Protein AF-A0AA43QGK5-F1 (afdb_monomer_lite)

Foldseek 3Di:
DPDPPPPPPPDPDDPPPDWDKDWCQVFWFWWAFPVRPDIFTDGPVFWPVVRVVVRVDDDDTDADPPDDADPQKWKKKKAQFFQAWKFKDWLNHTFDTGFAGQFIDMGTCNVVRNVHPGIDMWIWDFQVLVVLVVQVPDPPFDDAFPPLQFQFAGPNLQAGNAQSCCSPDLQGDNQSIGGSQGIIIMIMWGRDDPDAGAKDFPFKFWFWDFVPFFFQDDDDLQGWIKIKIKTFIDTFDDPQKWKKKWKAFPPVRHTQDIDTFPPWDDDRGMIMGMDTHGSPSFDAAAFPLFDHLGKIKMKMFTGDNVNPDGNDIDIDMFGNKFKHQHFAWQDPVLVVLLAWTATAGFMDISNDTFFAAAAEDAQLASRSSPPDLLLLLLLLVLRVLLLGGEYEPAADGHLDDPSNLVSCSNNRHAYAYEQRDESHQHTDDVVVLVSSLSSLLRRLRRCNRRPSYHAYEQHECCLFRNLVSCCVRPVVCSVVSVVSLCCRQQVRNVCSNSVRYSRYHYYHYLWFQAFPFQQPVDPRRGHGCRVVDDQRGAGTAFDPNDPDDPPDDTGSAEEDLPLVCLLQLVRGTQAQHHREDFAKAADALLQCVVPDDPVQLALPRQVQLLSSVQPRQSYNPSNRSVRSVVSSVSLVCNLLFFAAQFDAPDRNLLSRLSRLSSLLSGQVSVLSVLLSLLQSCAHNNNHRYDHYPHDERNGRHIGRHQAYSSGAGGSNSQSSSQSSFQKEKDWGANPVQQKIWIKIGGRAQAKKKWKKAKWKAFQQQHTDDPDDDGMDIDIAGHSHMDTGDIDGDDPVPDPLLGIKMKMKMWIWDDRHPDPDIDIDIHIDMDGNGGNNSHPHDQQCWDWDADPVVQKIKIARARGKFAQKAKDWHHQWDKDKSHGGHIHGHGDIDIIHMDTSGHPPVPCRVVVIDIDGSVVSHDYPVPDPPVVVVCCSVVPDDDDDDDDDDDDDDDDDDDDDDDDDDDDDDDDDDDDDDDDDDDDDDDDDDDDDDDDDDDDDDDDDDDDDDDDDDDDDPDRDPRGMIMSDDDDDDDDDDDDDDDDDDDDDDDDDDDDDDDDDDDDDDDDDDDDDDDDDDYDDDDDDDDDDDDDDDDDDDDDDDDDDDDDDDDDDDDDDDDDDDDDDDDDDDDDDDDPPDDDDVVVVVVVVVCVVVPVDDDDDDDDDDDDDDDDDDDDDDDDDDDDDDDDDPVVVVVVVCCCVPPVVVLVVCCVPPVDDDDVSVVVVVCSVCVVCVPDD

Radius of gyration: 39.41 Å; chains: 1; bounding box: 134×112×120 Å

Organism: NCBI:txid258253

pLDDT: mean 76.4, std 28.73, range [19.98, 98.94]

Secondary structure (DSSP, 8-state):
--SSTTSSSS---------EEEEGGGS-EEEE-TTS--EEEE-SS--HHHHHHHHSS-------TT----TTEEEEEEES--BSEEEEEETTEEEEEEEBTT--EEEE-HHHHHT-SS--EEEEEP-HHHHHHHHHTSTT-----TTSS--SSSS-GGGSBS-SGGG--SSS------B--S-EEEEEEE-SSSSPPP-EEEEEEEEEEETT--TTS---TTSPEEEEEEEEEES-PPTT-EEEEEEEETTT--EEEEEE-EEEEE-SSEEEEEEEE-TTSSPBB--TTTS-B--EEEEEEEE-TTS-SEEEEEEEEE-B--EEEE-PBPPHHHHTTTPPSBB--EEEETTEE--EEEEEE--SSS-GGG--HHHHHHHHHHHHHTT--EEEE-TTS----HHHHHHHHHHT-EEEEE-S-BSS----SHHHHHHHHHHHHHHHHHHTT-TTEEEEES-BTIIIIIHHHHHHH-GGGHHHHHHHHIIIIIIIIHHHHHHH-SSSEEESSSS---EEEE-TTSSS-EEE-TT-PPTT-B-SSS-------SS----SSB----TTTTT-TTSS---S-BS-B---BPPPHHHHTTTS-GGG-STT-HHHHHH--SS--SSS-TT-HHHHHHHHHHHHHHHHHHSPPP--SSHHHHHHHHHHHHHHHHHHHHHHHHHHHHHHTTSTT---EEEES-SB-SSSSSBS-SB-TTSPBPHHHHHHHHHTSSEEEEEEEETTTTEEEEEEEE--SS-EEEEEEEEEE-TTS-B----S-SEEEEEE-TTEEEEEEEEE--TTT--GGG-EEEEEEEEEEE-TT---EEEEEEEEEE-SS-GGG-------EEEEEETTTTEEEEEE-SS-EEEEEEEPPSSEEEEESS-SEEE-TT-EEEE-EEEEEESSTTGGGGG-EEE-TTGGG--TTS-TTHHHHHHHHT--------------------------------------------------------------------------------------EEE-------------------------------------------------------------------------------------------------------------PPP-HHHHHHHHHHHHTTSS----------S-------PPPPPPP--SPPPPHHHHHHHHHHIIIIIHHHHHHHHHH---TTHHHHHHHHHHHTT-TT--

Sequence (1236 aa):
MTFITCLLAGFLFSLVSTQTVINLSDADWTLQNLPLNISVPGSVPSQAHLDLYEAQVIGDPAPLSRLKTFDGLQTWLLFNGLDTFTSIDFCGQHIASTNNQFRQYAFDVSDQMRNCSNPMLNIDFGSAPMIADQIASEPGQETWPFGVEIVYEFPNRQFIRKEQSDFGWDWGPAFAPAGVWQPAYAIQLETTGNKTPQLYVRNSDVDLSRQGQLNNLPPSQSAPWFLNASVDVLGSLPVGAQMRYAVADSQTNKTVSTGMLNNITMSNSTITGTAILDPLSYELWWPRGLGSQNLYNITIDVVDSAGTAILASVNKRTGFRTIVLNMQVISDAQLAQGIAPGNNWHFEINGHEFYAKGSNFIPPDAFWPRVSQTKMQQLFDSVTAANQNMLRVWASGAYTPDFIYDIADQEGVLLWSEFEFGDALYPVNQEFLDNVVDEATYNVRRVNHHPSLALWAGGNELESLELQNVKNSAPDQYDRYRTEYEKLFLNHLLPVVYGNSRSISYIPSSTTNGYLELNFSLPIPMIERYNNKTPGSVYGDTEETRQSVREAEFSLDYYNYDSSVAFNYSGYPVGRFANEFGYHSMPSLQTWQQAIPASELHFNSTTIELRNRHYPPGGLNITNFPNSSKGMGEMTIAAQRWYPVPNKTDSVANFSAWCHTTQIFQADFYKSEIQFYRRGSGFPDRQLGSLYWQLEDIWQAPSWAGIEYDGRWKVLHYIGKDIYQPVIISPFYNIATGEFEIYVTSDLWSSASGTASFQWYHWDGSPITNVSTPSTNFTVGALNTTKVLSHTLDNSTLDYNNAVLYMTMTAEGQLPNTNVARTFKHENFFHAFSLAHAQLVDPGLTLYYDSSTKNFTVTATKGVAVWTWLDNPAGTLLNFDSNGFLLLKGQSRQVGYNLKSDDTNGDWVNQVTVESLYNNTLSLANSQDAVQDLVQILGRIPAQKGCLGDMGVQRSSICSWFPRRPKKDGRTLRHIRGNSICGRNKSDHVIEMWMQDDYIADPPANGALDAVDGHAWTPWRGPLIVISKAPVEELIPRRTLIEGLRNASDGLASEGRWGKLHHEEDSGKVGVGRVACREDQDKGVPESSSLEISKRHPAFRNADDPPSIAEIINYGLCETFAYEALQPQVSAEKTAKPRNPAIEALYCELGRLGFFKFKRAEIGTTRNGIMNGSGSKLLLDKRKRPLDVDFANALCKLCRTQIIPLAKRRHNSGIETEELHDEMRELVSSWLPDFD

InterPro domains:
  IPR008979 Galactose-binding-like domain superfamily [SSF49785] (19-185)
  IPR013783 Immunoglobulin-like fold [G3DSA:2.60.40.10] (198-319)
  IPR013783 Immunoglobulin-like fold [G3DSA:2.60.40.10] (725-833)
  IPR013783 Immunoglobulin-like fold [G3DSA:2.60.40.10] (836-923)
  IPR017853 Glycoside hydrolase superfamily [SSF51445] (341-726)
  IPR036156 Beta-Galactosidase/glucuronidase domain superfamily [SSF49303] (218-321)
  IPR041447 Mannosidase Ig/CBM-like domain [PF17786] (738-826)
  IPR041625 Beta-mannosidase, Ig-fold domain [PF17753] (840-920)
  IPR050887 Beta-mannosidase glycosyl hydrolases [PTHR43730] (16-919)
  IPR054593 Beta-mannosidase-like, galactose-binding domain-like [PF22666] (73-182)

Structure (mmCIF, N/CA/C/O backbone):
data_AF-A0AA43QGK5-F1
#
_entry.id   AF-A0AA43QGK5-F1
#
loop_
_atom_site.group_PDB
_atom_site.id
_atom_site.type_symbol
_atom_site.label_atom_id
_atom_site.label_alt_id
_atom_site.label_comp_id
_atom_site.label_asym_id
_atom_site.label_entity_id
_atom_site.label_seq_id
_atom_site.pdbx_PDB_ins_code
_atom_site.Cartn_x
_atom_site.Cartn_y
_atom_site.Cartn_z
_atom_site.occupancy
_atom_site.B_iso_or_equiv
_atom_site.auth_seq_id
_atom_site.auth_comp_id
_atom_site.auth_asym_id
_atom_site.auth_atom_id
_atom_site.pdbx_PDB_model_num
ATOM 1 N N . MET A 1 1 ? 11.471 47.182 39.585 1.00 34.34 1 MET A N 1
ATOM 2 C CA . MET A 1 1 ? 10.787 46.361 40.612 1.00 34.34 1 MET A CA 1
ATOM 3 C C . MET A 1 1 ? 9.524 45.772 39.982 1.00 34.34 1 MET A C 1
ATOM 5 O O . MET A 1 1 ? 8.424 45.990 40.463 1.00 34.34 1 MET A O 1
ATOM 9 N N . THR A 1 2 ? 9.681 45.111 38.827 1.00 33.53 2 THR A N 1
ATOM 10 C CA . THR A 1 2 ? 8.599 45.002 37.824 1.00 33.53 2 THR A CA 1
ATOM 11 C C . THR A 1 2 ? 8.787 43.753 36.952 1.00 33.53 2 THR A C 1
ATOM 13 O O . THR A 1 2 ? 8.744 43.824 35.733 1.00 33.53 2 THR A O 1
ATOM 16 N N . PHE A 1 3 ? 9.120 42.623 37.584 1.00 27.19 3 PHE A N 1
ATOM 17 C CA . PHE A 1 3 ? 9.498 41.376 36.893 1.00 27.19 3 PHE A CA 1
ATOM 18 C C . PHE A 1 3 ? 9.050 40.096 37.632 1.00 27.19 3 PHE A C 1
ATOM 20 O O . PHE A 1 3 ? 9.495 39.003 37.308 1.00 27.19 3 PHE A O 1
ATOM 27 N N . ILE A 1 4 ? 8.195 40.231 38.654 1.00 28.69 4 ILE A N 1
ATOM 28 C CA . ILE A 1 4 ? 7.776 39.133 39.555 1.00 28.69 4 ILE A CA 1
ATOM 29 C C . ILE A 1 4 ? 6.245 38.914 39.516 1.00 28.69 4 ILE A C 1
ATOM 31 O O . ILE A 1 4 ? 5.744 37.888 39.958 1.00 28.69 4 ILE A O 1
ATOM 35 N N . THR A 1 5 ? 5.481 39.836 38.923 1.00 27.94 5 THR A N 1
ATOM 36 C CA . THR A 1 5 ? 4.006 39.838 38.931 1.00 27.94 5 THR A CA 1
ATOM 37 C C . THR A 1 5 ? 3.334 39.191 37.712 1.00 27.94 5 THR A C 1
ATOM 39 O O . THR A 1 5 ? 2.112 39.132 37.679 1.00 27.94 5 THR A O 1
ATOM 42 N N . CYS A 1 6 ? 4.087 38.682 36.729 1.00 28.20 6 CYS A N 1
ATOM 43 C CA . CYS A 1 6 ? 3.526 38.027 35.529 1.00 28.20 6 CYS A CA 1
ATOM 44 C C . CYS A 1 6 ? 3.613 36.485 35.545 1.00 28.20 6 CYS A C 1
ATOM 46 O O . CYS A 1 6 ? 3.177 35.847 34.596 1.00 28.20 6 CYS A O 1
ATOM 48 N N . LEU A 1 7 ? 4.152 35.879 36.611 1.00 28.92 7 LEU A N 1
ATOM 49 C CA . LEU A 1 7 ? 4.358 34.422 36.734 1.00 28.92 7 LEU A CA 1
ATOM 50 C C . LEU A 1 7 ? 3.330 33.708 37.638 1.00 28.92 7 LEU A C 1
ATOM 52 O O . LEU A 1 7 ? 3.486 32.530 37.934 1.00 28.92 7 LEU A O 1
ATOM 56 N N . LEU A 1 8 ? 2.282 34.412 38.086 1.00 27.41 8 LEU A N 1
ATOM 57 C CA . LEU A 1 8 ? 1.308 33.921 39.079 1.00 27.41 8 LEU A CA 1
ATOM 58 C C . LEU A 1 8 ? -0.158 33.942 38.600 1.00 27.41 8 LEU A C 1
ATOM 60 O O . LEU A 1 8 ? -1.065 33.761 39.405 1.00 27.41 8 LEU A O 1
ATOM 64 N N . ALA A 1 9 ? -0.398 34.141 37.300 1.00 30.78 9 ALA A N 1
ATOM 65 C CA . ALA A 1 9 ? -1.744 34.214 36.711 1.00 30.78 9 ALA A CA 1
ATOM 66 C C . ALA A 1 9 ? -2.097 33.034 35.775 1.00 30.78 9 ALA A C 1
ATOM 68 O O . ALA A 1 9 ? -3.169 33.038 35.182 1.00 30.78 9 ALA A O 1
ATOM 69 N N . GLY A 1 10 ? -1.206 32.042 35.628 1.00 32.59 10 GLY A N 1
ATOM 70 C CA . GLY A 1 10 ? -1.363 30.921 34.682 1.00 32.59 10 GLY A CA 1
ATOM 71 C C . GLY A 1 10 ? -1.608 29.539 35.302 1.00 32.59 10 GLY A C 1
ATOM 72 O O . GLY A 1 10 ? -1.814 28.588 34.561 1.00 32.59 10 GLY A O 1
ATOM 73 N N . PHE A 1 11 ? -1.584 29.406 36.634 1.00 34.22 11 PHE A N 1
ATOM 74 C CA . PHE A 1 11 ? -1.695 28.110 37.323 1.00 34.22 11 PHE A CA 1
ATOM 75 C C . PHE A 1 11 ? -2.714 28.127 38.469 1.00 34.22 11 PHE A C 1
ATOM 77 O O . PHE A 1 11 ? -2.381 27.925 39.636 1.00 34.22 11 PHE A O 1
ATOM 84 N N . LEU A 1 12 ? -3.988 28.297 38.115 1.00 29.22 12 LEU A N 1
ATOM 85 C CA . LEU A 1 12 ? -5.068 27.646 38.856 1.00 29.22 12 LEU A CA 1
ATOM 86 C C . LEU A 1 12 ? -5.275 26.257 38.245 1.00 29.22 12 LEU A C 1
ATOM 88 O O . LEU A 1 12 ? -6.157 26.060 37.415 1.00 29.22 12 LEU A O 1
ATOM 92 N N . PHE A 1 13 ? -4.439 25.295 38.650 1.00 34.28 13 PHE A N 1
ATOM 93 C CA . PHE A 1 13 ? -4.764 23.887 38.437 1.00 34.28 13 PHE A CA 1
ATOM 94 C C . PHE A 1 13 ? -6.067 23.589 39.181 1.00 34.28 13 PHE A C 1
ATOM 96 O O . PHE A 1 13 ? -6.102 23.603 40.415 1.00 34.28 13 PHE A O 1
ATOM 103 N N . SER A 1 14 ? -7.132 23.290 38.441 1.00 33.78 14 SER A N 1
ATOM 104 C CA . SER A 1 14 ? -8.213 22.484 38.989 1.00 33.78 14 SER A CA 1
ATOM 105 C C . SER A 1 14 ? -7.612 21.150 39.437 1.00 33.78 14 SER A C 1
ATOM 107 O O . SER A 1 14 ? -6.845 20.518 38.709 1.00 33.78 14 SER A O 1
ATOM 109 N N . LEU A 1 15 ? -7.940 20.723 40.656 1.00 32.84 15 LEU A N 1
ATOM 110 C CA . LEU A 1 15 ? -7.599 19.388 41.143 1.00 32.84 15 LEU A CA 1
ATOM 111 C C . LEU A 1 15 ? -8.499 18.371 40.434 1.00 32.84 15 LEU A C 1
ATOM 113 O O . LEU A 1 15 ? -9.485 17.901 40.999 1.00 32.84 15 LEU A O 1
ATOM 117 N N . VAL A 1 16 ? -8.169 18.067 39.176 1.00 40.84 16 VAL A N 1
ATOM 118 C CA . VAL A 1 16 ? -8.735 16.930 38.446 1.00 40.84 16 VAL A CA 1
ATOM 119 C C . VAL A 1 16 ? -8.457 15.693 39.290 1.00 40.84 16 VAL A C 1
ATOM 121 O O . VAL A 1 16 ? -7.297 15.373 39.562 1.00 40.84 16 VAL A O 1
ATOM 124 N N . SER A 1 17 ? -9.513 15.025 39.757 1.00 49.16 17 SER A N 1
ATOM 125 C CA . SER A 1 17 ? -9.335 13.790 40.515 1.00 49.16 17 SER A CA 1
ATOM 126 C C . SER A 1 17 ? -8.683 12.772 39.592 1.00 49.16 17 SER A C 1
ATOM 128 O O . SER A 1 17 ? -9.197 12.524 38.501 1.00 49.16 17 SER A O 1
ATOM 130 N N . THR A 1 18 ? -7.550 12.200 39.985 1.00 55.97 18 THR A N 1
ATOM 131 C CA . THR A 1 18 ? -6.762 11.355 39.088 1.00 55.97 18 THR A CA 1
ATOM 132 C C . THR A 1 18 ? -7.419 9.990 38.899 1.00 55.97 18 THR A C 1
ATOM 134 O O . THR A 1 18 ? -7.500 9.181 39.827 1.00 55.97 18 THR A O 1
ATOM 137 N N . GLN A 1 19 ? -7.889 9.726 37.677 1.00 75.75 19 GLN A N 1
ATOM 138 C CA . GLN A 1 19 ? -8.253 8.376 37.244 1.00 75.75 19 GLN A CA 1
ATOM 139 C C . GLN A 1 19 ? -7.049 7.439 37.406 1.00 75.75 19 GLN A C 1
ATOM 141 O O . GLN A 1 19 ? -5.899 7.869 37.279 1.00 75.75 19 GLN A O 1
ATOM 146 N N . THR A 1 20 ? -7.289 6.163 37.703 1.00 83.00 20 THR A N 1
ATOM 147 C CA . THR A 1 20 ? -6.201 5.181 37.849 1.00 83.00 20 THR A CA 1
ATOM 148 C C . THR A 1 20 ? -6.186 4.277 36.630 1.00 83.00 20 THR A C 1
ATOM 150 O O . THR A 1 20 ? -7.019 3.386 36.526 1.00 83.00 20 THR A O 1
ATOM 153 N N . VAL A 1 21 ? -5.252 4.518 35.713 1.00 87.38 21 VAL A N 1
ATOM 154 C CA . VAL A 1 21 ? -5.034 3.685 34.524 1.00 87.38 21 VAL A CA 1
ATOM 155 C C . VAL A 1 21 ? -3.758 2.880 34.740 1.00 87.38 21 VAL A C 1
ATOM 157 O O . VAL A 1 21 ? -2.722 3.443 35.091 1.00 87.38 21 VAL A O 1
ATOM 160 N N . ILE A 1 22 ? -3.843 1.568 34.554 1.00 84.69 22 ILE A N 1
ATOM 161 C CA . ILE A 1 22 ? -2.730 0.623 34.639 1.00 84.69 22 ILE A CA 1
ATOM 162 C C . ILE A 1 22 ? -2.566 0.013 33.250 1.00 84.69 22 ILE A C 1
ATOM 164 O O . ILE A 1 22 ? -3.508 -0.582 32.732 1.00 84.69 22 ILE A O 1
ATOM 168 N N . ASN A 1 23 ? -1.384 0.162 32.653 1.00 86.75 23 ASN A N 1
ATOM 169 C CA . ASN A 1 23 ? -1.027 -0.561 31.437 1.00 86.75 23 ASN A CA 1
ATOM 170 C C . ASN A 1 23 ? -0.794 -2.038 31.778 1.00 86.75 23 ASN A C 1
ATOM 172 O O . ASN A 1 23 ? -0.062 -2.333 32.722 1.00 86.75 23 ASN A O 1
ATOM 176 N N . LEU A 1 24 ? -1.399 -2.962 31.035 1.00 83.75 24 LEU A N 1
ATOM 177 C CA . LEU A 1 24 ? -1.209 -4.395 31.263 1.00 83.75 24 LEU A CA 1
ATOM 178 C C . LEU A 1 24 ? 0.119 -4.921 30.691 1.00 83.75 24 LEU A C 1
ATOM 180 O O . LEU A 1 24 ? 0.516 -6.023 31.054 1.00 83.75 24 LEU A O 1
ATOM 184 N N . SER A 1 25 ? 0.853 -4.120 29.907 1.00 80.12 25 SER A N 1
ATOM 185 C CA . SER A 1 25 ? 2.274 -4.376 29.599 1.00 80.12 25 SER A CA 1
ATOM 186 C C . SER A 1 25 ? 3.206 -4.210 30.807 1.00 80.12 25 SER A C 1
ATOM 188 O O . SER A 1 25 ? 4.315 -4.729 30.794 1.00 80.12 25 SER A O 1
ATOM 190 N N . ASP A 1 26 ? 2.785 -3.489 31.856 1.00 78.88 26 ASP A N 1
ATOM 191 C CA . ASP A 1 26 ? 3.563 -3.316 33.097 1.00 78.88 26 ASP A CA 1
ATOM 192 C C . ASP A 1 26 ? 3.400 -4.507 34.072 1.00 78.88 26 ASP A C 1
ATOM 194 O O . ASP A 1 26 ? 3.812 -4.417 35.236 1.00 78.88 26 ASP A O 1
ATOM 198 N N . ALA A 1 27 ? 2.714 -5.570 33.646 1.00 76.06 27 ALA A N 1
ATOM 199 C CA . ALA A 1 27 ? 2.372 -6.733 34.453 1.00 76.06 27 ALA A CA 1
ATOM 200 C C . ALA A 1 27 ? 3.116 -7.981 33.971 1.00 76.06 27 ALA A C 1
ATOM 202 O O . ALA A 1 27 ? 3.352 -8.154 32.779 1.00 76.06 27 ALA A O 1
ATOM 203 N N . ASP A 1 28 ? 3.444 -8.866 34.908 1.00 78.88 28 ASP A N 1
ATOM 204 C CA . ASP A 1 28 ? 4.071 -10.148 34.609 1.00 78.88 28 ASP A CA 1
ATOM 205 C C . ASP A 1 28 ? 3.012 -11.143 34.096 1.00 78.88 28 ASP A C 1
ATOM 207 O O . ASP A 1 28 ? 2.007 -11.387 34.770 1.00 78.88 28 ASP A O 1
ATOM 211 N N . TRP A 1 29 ? 3.236 -11.737 32.922 1.00 81.81 29 TRP A N 1
ATOM 212 C CA . TRP A 1 29 ? 2.324 -12.701 32.291 1.00 81.81 29 TRP A CA 1
ATOM 213 C C . TRP A 1 29 ? 2.961 -14.093 32.171 1.00 81.81 29 TRP A C 1
ATOM 215 O O . TRP A 1 29 ? 4.176 -14.264 32.289 1.00 81.81 29 TRP A O 1
ATOM 225 N N . THR A 1 30 ? 2.151 -15.123 31.918 1.00 84.38 30 THR A N 1
ATOM 226 C CA . THR A 1 30 ? 2.643 -16.452 31.521 1.00 84.38 30 THR A CA 1
ATOM 227 C C . THR A 1 30 ? 1.669 -17.141 30.585 1.00 84.38 30 THR A C 1
ATOM 229 O O . THR A 1 30 ? 0.486 -17.284 30.882 1.00 84.38 30 THR A O 1
ATOM 232 N N . LEU A 1 31 ? 2.212 -17.584 29.461 1.00 87.31 31 LEU A N 1
ATOM 233 C CA . LEU A 1 31 ? 1.569 -18.395 28.448 1.00 87.31 31 LEU A CA 1
ATOM 234 C C . LEU A 1 31 ? 1.621 -19.870 28.869 1.00 87.31 31 LEU A C 1
ATOM 236 O O . LEU A 1 31 ? 2.701 -20.393 29.146 1.00 87.31 31 LEU A O 1
ATOM 240 N N . GLN A 1 32 ? 0.478 -20.558 28.877 1.00 84.81 32 GLN A N 1
ATOM 241 C CA . GLN A 1 32 ? 0.409 -22.007 29.100 1.00 84.81 32 GLN A CA 1
ATOM 242 C C . GLN A 1 32 ? -0.433 -22.675 28.007 1.00 84.81 32 GLN A C 1
ATOM 244 O O . GLN A 1 32 ? -1.238 -22.030 27.336 1.00 84.81 32 GLN A O 1
ATOM 249 N N . ASN A 1 33 ? -0.254 -23.980 27.811 1.00 85.62 33 ASN A N 1
ATOM 250 C CA . ASN A 1 33 ? -1.109 -24.779 26.927 1.00 85.62 33 ASN A CA 1
ATOM 251 C C . ASN A 1 33 ? -2.142 -25.590 27.730 1.00 85.62 33 ASN A C 1
ATOM 253 O O . ASN A 1 33 ? -1.943 -25.838 28.916 1.00 85.62 33 ASN A O 1
ATOM 257 N N . LEU A 1 34 ? -3.232 -26.049 27.103 1.00 76.12 34 LEU A N 1
ATOM 258 C CA . LEU A 1 34 ? -4.285 -26.812 27.800 1.00 76.12 34 LEU A CA 1
ATOM 259 C C . LEU A 1 34 ? -3.786 -28.068 28.555 1.00 76.12 34 LEU A C 1
ATOM 261 O O . LEU A 1 34 ? -4.300 -28.340 29.640 1.00 76.12 34 LEU A O 1
ATOM 265 N N . PRO A 1 35 ? -2.787 -28.837 28.065 1.00 78.44 35 PRO A N 1
ATOM 266 C CA . PRO A 1 35 ? -2.192 -29.933 28.838 1.00 78.44 35 PRO A CA 1
ATOM 267 C C . PRO A 1 35 ? -1.366 -29.501 30.064 1.00 78.44 35 PRO A C 1
ATOM 269 O O . PRO A 1 35 ? -0.899 -30.375 30.794 1.00 78.44 35 PRO A O 1
ATOM 272 N N . LEU A 1 36 ? -1.135 -28.194 30.258 1.00 77.50 36 LEU A N 1
ATOM 273 C CA . LEU A 1 36 ? -0.280 -27.585 31.286 1.00 77.50 36 LEU A CA 1
ATOM 274 C C . LEU A 1 36 ? 1.137 -28.190 31.343 1.00 77.50 36 LEU A C 1
ATOM 276 O O . LEU A 1 36 ? 1.759 -28.264 32.403 1.00 77.50 36 LEU A O 1
ATOM 280 N N . ASN A 1 37 ? 1.651 -28.639 30.192 1.00 80.62 37 ASN A N 1
ATOM 281 C CA . ASN A 1 37 ? 3.005 -29.185 30.048 1.00 80.62 37 ASN A CA 1
ATOM 282 C C . ASN A 1 37 ? 3.979 -28.220 29.349 1.00 80.62 37 ASN A C 1
ATOM 284 O O . ASN A 1 37 ? 5.169 -28.520 29.261 1.00 80.62 37 ASN A O 1
ATOM 288 N N . ILE A 1 38 ? 3.484 -27.060 28.908 1.00 80.44 38 ILE A N 1
ATOM 289 C CA . ILE A 1 38 ? 4.263 -25.880 28.531 1.00 80.44 38 ILE A CA 1
ATOM 290 C C . ILE A 1 38 ? 3.762 -24.713 29.395 1.00 80.44 38 ILE A C 1
ATOM 292 O O . ILE A 1 38 ? 2.556 -24.498 29.499 1.00 80.44 38 ILE A O 1
ATOM 296 N N . SER A 1 39 ? 4.693 -23.983 30.012 1.00 85.56 39 SER A N 1
ATOM 297 C CA . SER A 1 39 ? 4.473 -22.749 30.781 1.00 85.56 39 SER A CA 1
ATOM 298 C C . SER A 1 39 ? 5.680 -21.849 30.512 1.00 85.56 39 SER A C 1
ATOM 300 O O . SER A 1 39 ? 6.802 -22.285 30.783 1.00 85.56 39 SER A O 1
ATOM 302 N N . VAL A 1 40 ? 5.480 -20.660 29.931 1.00 85.88 40 VAL A N 1
ATOM 303 C CA . VAL A 1 40 ? 6.550 -19.701 29.572 1.00 85.88 40 VAL A CA 1
ATOM 304 C C . VAL A 1 40 ? 6.164 -18.253 29.909 1.00 85.88 40 VAL A C 1
ATOM 306 O O . VAL A 1 40 ? 4.968 -17.962 29.895 1.00 85.88 40 VAL A O 1
ATOM 309 N N . PRO A 1 41 ? 7.103 -17.325 30.204 1.00 85.81 41 PRO A N 1
ATOM 310 C CA . PRO A 1 41 ? 6.790 -15.912 30.373 1.00 85.81 41 PRO A CA 1
ATOM 311 C C . PRO A 1 41 ? 6.020 -15.392 29.166 1.00 85.81 41 PRO A C 1
ATOM 313 O O . PRO A 1 41 ? 6.426 -15.597 28.026 1.00 85.81 41 PRO A O 1
ATOM 316 N N . GLY A 1 42 ? 4.896 -14.741 29.439 1.00 85.38 42 GLY A N 1
ATOM 317 C CA . GLY A 1 42 ? 4.099 -14.082 28.418 1.00 85.38 42 GLY A CA 1
ATOM 318 C C . GLY A 1 42 ? 4.486 -12.614 28.302 1.00 85.38 42 GLY A C 1
ATOM 319 O O . GLY A 1 42 ? 4.963 -12.020 29.273 1.00 85.38 42 GLY A O 1
ATOM 320 N N . SER A 1 43 ? 4.209 -12.012 27.151 1.00 88.88 43 SER A N 1
ATOM 321 C CA . SER A 1 43 ? 4.261 -10.557 26.965 1.00 88.88 43 SER A CA 1
ATOM 322 C C . SER A 1 43 ? 2.892 -10.003 26.556 1.00 88.88 43 SER A C 1
ATOM 324 O O . SER A 1 43 ? 2.056 -10.715 26.005 1.00 88.88 43 SER A O 1
ATOM 326 N N . VAL A 1 44 ? 2.643 -8.715 26.812 1.00 86.94 44 VAL A N 1
ATOM 327 C CA . VAL A 1 44 ? 1.462 -7.997 26.298 1.00 86.94 44 VAL A CA 1
ATOM 328 C C . VAL A 1 44 ? 1.880 -6.596 25.829 1.00 86.94 44 VAL A C 1
ATOM 330 O O . VAL A 1 44 ? 2.352 -5.817 26.658 1.00 86.94 44 VAL A O 1
ATOM 333 N N . PRO A 1 45 ? 1.674 -6.213 24.554 1.00 93.94 45 PRO A N 1
ATOM 334 C CA . PRO A 1 45 ? 1.120 -7.032 23.476 1.00 93.94 45 PRO A CA 1
ATOM 335 C C . PRO A 1 45 ? 2.045 -8.188 23.068 1.00 93.94 45 PRO A C 1
ATOM 337 O O . PRO A 1 45 ? 3.261 -8.017 23.049 1.00 93.94 45 PRO A O 1
ATOM 340 N N . SER A 1 46 ? 1.473 -9.346 22.737 1.00 94.50 46 SER A N 1
ATOM 341 C CA . SER A 1 46 ? 2.194 -10.496 22.165 1.00 94.50 46 SER A CA 1
ATOM 342 C C . SER A 1 46 ? 1.230 -11.516 21.548 1.00 94.50 46 SER A C 1
ATOM 344 O O . SER A 1 46 ? 0.009 -11.424 21.698 1.00 94.50 46 SER A O 1
ATOM 346 N N . GLN A 1 47 ? 1.799 -12.506 20.865 1.00 93.69 47 GLN A N 1
ATOM 347 C CA . GLN A 1 47 ? 1.133 -13.705 20.360 1.00 93.69 47 GLN A CA 1
ATOM 348 C C . GLN A 1 47 ? 1.974 -14.928 20.746 1.00 93.69 47 GLN A C 1
ATOM 350 O O . GLN A 1 47 ? 3.201 -14.847 20.794 1.00 93.69 47 GLN A O 1
ATOM 355 N N . ALA A 1 48 ? 1.328 -16.074 20.976 1.00 90.38 48 ALA A N 1
ATOM 356 C CA . ALA A 1 48 ? 1.951 -17.255 21.585 1.00 90.38 48 ALA A CA 1
ATOM 357 C C . ALA A 1 48 ? 3.260 -17.719 20.908 1.00 90.38 48 ALA A C 1
ATOM 359 O O . ALA A 1 48 ? 4.184 -18.170 21.581 1.00 90.38 48 ALA A O 1
ATOM 360 N N . HIS A 1 49 ? 3.367 -17.571 19.584 1.00 89.19 49 HIS A N 1
ATOM 361 C CA . HIS A 1 49 ? 4.572 -17.901 18.815 1.00 89.19 49 HIS A CA 1
ATOM 362 C C . HIS A 1 49 ? 5.810 -17.075 19.212 1.00 89.19 49 HIS A C 1
ATOM 364 O O . HIS A 1 49 ? 6.920 -17.601 19.165 1.00 89.19 49 HIS A O 1
ATOM 370 N N . LEU A 1 50 ? 5.636 -15.810 19.610 1.00 88.56 50 LEU A N 1
ATOM 371 C CA . LEU A 1 50 ? 6.731 -14.919 20.008 1.00 88.56 50 LEU A CA 1
ATOM 372 C C . LEU A 1 50 ? 7.255 -15.276 21.403 1.00 88.56 50 LEU A C 1
ATOM 374 O O . LEU A 1 50 ? 8.458 -15.441 21.587 1.00 88.56 50 LEU A O 1
ATOM 378 N N . ASP A 1 51 ? 6.345 -15.471 22.359 1.00 88.94 51 ASP A N 1
ATOM 379 C CA . ASP A 1 51 ? 6.680 -15.822 23.744 1.00 88.94 51 ASP A CA 1
ATOM 380 C C . ASP A 1 51 ? 7.367 -17.206 23.823 1.00 88.94 51 ASP A C 1
ATOM 382 O O . ASP A 1 51 ? 8.357 -17.383 24.534 1.00 88.94 51 ASP A O 1
ATOM 386 N N . LEU A 1 52 ? 6.909 -18.182 23.022 1.00 83.00 52 LEU A N 1
ATOM 387 C CA . LEU A 1 52 ? 7.559 -19.496 22.883 1.00 83.00 52 LEU A CA 1
ATOM 388 C C . LEU A 1 52 ? 8.952 -19.419 22.234 1.00 83.00 52 LEU A C 1
ATOM 390 O O . LEU A 1 52 ? 9.819 -20.232 22.559 1.00 83.00 52 LEU A O 1
ATOM 394 N N . TYR A 1 53 ? 9.169 -18.471 21.318 1.00 76.94 53 TYR A N 1
ATOM 395 C CA . TYR A 1 53 ? 10.456 -18.263 20.651 1.00 76.94 53 TYR A CA 1
ATOM 396 C C . TYR A 1 53 ? 11.485 -17.617 21.591 1.00 76.94 53 TYR A C 1
ATOM 398 O O . TYR A 1 53 ? 12.602 -18.122 21.718 1.00 76.94 53 TYR A O 1
ATOM 406 N N . GLU A 1 54 ? 11.099 -16.545 22.291 1.00 83.31 54 GLU A N 1
ATOM 407 C CA . GLU A 1 54 ? 11.975 -15.817 23.222 1.00 83.31 54 GLU A CA 1
ATOM 408 C C . GLU A 1 54 ? 12.405 -16.694 24.411 1.00 83.31 54 GLU A C 1
ATOM 410 O O . GLU A 1 54 ? 13.546 -16.616 24.865 1.00 83.31 54 GLU A O 1
ATOM 415 N N . ALA A 1 55 ? 11.525 -17.581 24.891 1.00 77.75 55 ALA A N 1
ATOM 416 C CA . ALA A 1 55 ? 11.794 -18.399 26.071 1.00 77.75 55 ALA A CA 1
ATOM 417 C C . ALA A 1 55 ? 12.922 -19.438 25.895 1.00 77.75 55 ALA A C 1
ATOM 419 O O . ALA A 1 55 ? 13.565 -19.793 26.882 1.00 77.75 55 ALA A O 1
ATOM 420 N N . GLN A 1 56 ? 13.171 -19.960 24.684 1.00 62.38 56 GLN A N 1
ATOM 421 C CA . GLN A 1 56 ? 14.181 -21.011 24.423 1.00 62.38 56 GLN A CA 1
ATOM 422 C C . GLN A 1 56 ? 14.123 -22.209 25.418 1.00 62.38 56 GLN A C 1
ATOM 424 O O . GLN A 1 56 ? 15.165 -22.733 25.812 1.00 62.38 56 GLN A O 1
ATOM 429 N N . VAL A 1 57 ? 12.923 -22.609 25.874 1.00 55.84 57 VAL A N 1
ATOM 430 C CA . VAL A 1 57 ? 12.625 -23.096 27.251 1.00 55.84 57 VAL A CA 1
ATOM 431 C C . VAL A 1 57 ? 11.143 -22.783 27.556 1.00 55.84 57 VAL A C 1
ATOM 433 O O . VAL A 1 57 ? 10.310 -23.049 26.696 1.00 55.84 57 VAL A O 1
ATOM 436 N N . ILE A 1 58 ? 10.709 -22.123 28.644 1.00 37.12 58 ILE A N 1
ATOM 437 C CA . ILE A 1 58 ? 10.886 -22.191 30.130 1.00 37.12 58 ILE A CA 1
ATOM 438 C C . ILE A 1 58 ? 9.936 -21.136 30.768 1.00 37.12 58 ILE A C 1
ATOM 440 O O . ILE A 1 58 ? 9.669 -20.160 30.086 1.00 37.12 58 ILE A O 1
ATOM 444 N N . GLY A 1 59 ? 9.470 -21.310 32.028 1.00 29.75 59 GLY A N 1
ATOM 445 C CA . GLY A 1 59 ? 8.497 -20.466 32.802 1.00 29.75 59 GLY A CA 1
ATOM 446 C C . GLY A 1 59 ? 9.032 -19.161 33.450 1.00 29.75 59 GLY A C 1
ATOM 447 O O . GLY A 1 59 ? 10.171 -18.788 33.186 1.00 29.75 59 GLY A O 1
ATOM 448 N N . ASP A 1 60 ? 8.319 -18.419 34.324 1.00 26.52 60 ASP A N 1
ATOM 449 C CA . ASP A 1 60 ? 7.057 -18.651 35.087 1.00 26.52 60 ASP A CA 1
ATOM 450 C C . ASP A 1 60 ? 6.506 -17.288 35.682 1.00 26.52 60 ASP A C 1
ATOM 452 O O . ASP A 1 60 ? 7.280 -16.325 35.705 1.00 26.52 60 ASP A O 1
ATOM 456 N N . PRO A 1 61 ? 5.241 -17.133 36.174 1.00 36.12 61 PRO A N 1
ATOM 457 C CA . PRO A 1 61 ? 4.570 -15.816 36.367 1.00 36.12 61 PRO A CA 1
ATOM 458 C C . PRO A 1 61 ? 4.641 -15.117 37.748 1.00 36.12 61 PRO A C 1
ATOM 460 O O . PRO A 1 61 ? 4.939 -15.716 38.781 1.00 36.12 61 PRO A O 1
ATOM 463 N N . ALA A 1 62 ? 4.214 -13.839 37.782 1.00 34.47 62 ALA A N 1
ATOM 464 C CA . ALA A 1 62 ? 4.060 -12.986 38.979 1.00 34.47 62 ALA A CA 1
ATOM 465 C C . ALA A 1 62 ? 2.727 -12.152 38.983 1.00 34.47 62 ALA A C 1
ATOM 467 O O . ALA A 1 62 ? 1.918 -12.313 38.071 1.00 34.47 62 ALA A O 1
ATOM 468 N N . PRO A 1 63 ? 2.370 -11.380 40.051 1.00 41.81 63 PRO A N 1
ATOM 469 C CA . PRO A 1 63 ? 0.978 -10.935 40.284 1.00 41.81 63 PRO A CA 1
ATOM 470 C C . PRO A 1 63 ? 0.653 -9.421 40.143 1.00 41.81 63 PRO A C 1
ATOM 472 O O . PRO A 1 63 ? 1.376 -8.543 40.622 1.00 41.81 63 PRO A O 1
ATOM 475 N N . LEU A 1 64 ? -0.565 -9.131 39.649 1.00 50.53 64 LEU A N 1
ATOM 476 C CA . LEU A 1 64 ? -1.200 -7.801 39.493 1.00 50.53 64 LEU A CA 1
ATOM 477 C C . LEU A 1 64 ? -1.494 -7.053 40.820 1.00 50.53 64 LEU A C 1
ATOM 479 O O . LEU A 1 64 ? -2.635 -6.848 41.230 1.00 50.53 64 LEU A O 1
ATOM 483 N N . SER A 1 65 ? -0.450 -6.576 41.491 1.00 51.44 65 SER A N 1
ATOM 484 C CA . SER A 1 65 ? -0.513 -5.970 42.835 1.00 51.44 65 SER A CA 1
ATOM 485 C C . SER A 1 65 ? -0.953 -4.490 42.918 1.00 51.44 65 SER A C 1
ATOM 487 O O . SER A 1 65 ? -0.923 -3.913 44.005 1.00 51.44 65 SER A O 1
ATOM 489 N N . ARG A 1 66 ? -1.346 -3.844 41.805 1.00 63.94 66 ARG A N 1
ATOM 490 C CA . ARG A 1 66 ? -1.523 -2.369 41.722 1.00 63.94 66 ARG A CA 1
ATOM 491 C C . ARG A 1 66 ? -2.973 -1.839 41.793 1.00 63.94 66 ARG A C 1
ATOM 493 O O . ARG A 1 66 ? -3.153 -0.623 41.849 1.00 63.94 66 ARG A O 1
ATOM 500 N N . LEU A 1 67 ? -3.997 -2.697 41.779 1.00 66.00 67 LEU A N 1
ATOM 501 C CA . LEU A 1 67 ? -5.415 -2.286 41.794 1.00 66.00 67 LEU A CA 1
ATOM 502 C C . LEU A 1 67 ? -5.910 -1.885 43.198 1.00 66.00 67 LEU A C 1
ATOM 504 O O . LEU A 1 67 ? -5.486 -2.452 44.203 1.00 66.00 67 LEU A O 1
ATOM 508 N N . LYS A 1 68 ? -6.841 -0.923 43.274 1.00 73.06 68 LYS A N 1
ATOM 509 C CA . LYS A 1 68 ? -7.447 -0.440 44.530 1.00 73.06 68 LYS A CA 1
ATOM 510 C C . LYS A 1 68 ? -8.780 -1.137 44.814 1.00 73.06 68 LYS A C 1
ATOM 512 O O . LYS A 1 68 ? -9.584 -1.327 43.904 1.00 73.06 68 LYS A O 1
ATOM 517 N N . THR A 1 69 ? -9.047 -1.418 46.089 1.00 63.06 69 THR A N 1
ATOM 518 C CA . THR A 1 69 ? -10.291 -2.038 46.583 1.00 63.06 69 THR A CA 1
ATOM 519 C C . THR A 1 69 ? -10.948 -1.167 47.660 1.00 63.06 69 THR A C 1
ATOM 521 O O . THR A 1 69 ? -10.568 -1.233 48.830 1.00 63.06 69 THR A O 1
ATOM 524 N N . PHE A 1 70 ? -11.927 -0.341 47.283 1.00 66.94 70 PHE A N 1
ATOM 525 C CA . PHE A 1 70 ? -12.829 0.343 48.219 1.00 66.94 70 PHE A CA 1
ATOM 526 C C . PHE A 1 70 ? -14.178 0.659 47.554 1.00 66.94 70 PHE A C 1
ATOM 528 O O . PHE A 1 70 ? -14.267 0.725 46.326 1.00 66.94 70 PHE A O 1
ATOM 535 N N . ASP A 1 71 ? -15.225 0.848 48.360 1.00 61.69 71 ASP A N 1
ATOM 536 C CA . ASP A 1 71 ? -16.575 1.144 47.870 1.00 61.69 71 ASP A CA 1
ATOM 537 C C . ASP A 1 71 ? -16.633 2.479 47.115 1.00 61.69 71 ASP A C 1
ATOM 539 O O . ASP A 1 71 ? -16.242 3.520 47.645 1.00 61.69 71 ASP A O 1
ATOM 543 N N . GLY A 1 72 ? -17.164 2.451 45.888 1.00 71.12 72 GLY A N 1
ATOM 544 C CA . GLY A 1 72 ? -17.338 3.641 45.047 1.00 71.12 72 GLY A CA 1
ATOM 545 C C . GLY A 1 72 ? -16.366 3.781 43.872 1.00 71.12 72 GLY A C 1
ATOM 546 O O . GLY A 1 72 ? -16.375 4.818 43.206 1.00 71.12 72 GLY A O 1
ATOM 547 N N . LEU A 1 73 ? -15.561 2.758 43.570 1.00 82.69 73 LEU A N 1
ATOM 548 C CA . LEU A 1 73 ? -14.842 2.647 42.295 1.00 82.69 73 LEU A CA 1
ATOM 549 C C . LEU A 1 73 ? -15.643 1.829 41.273 1.00 82.69 73 LEU A C 1
ATOM 551 O O . LEU A 1 73 ? -16.084 0.725 41.587 1.00 82.69 73 LEU A O 1
ATOM 555 N N . GLN A 1 74 ? -15.734 2.326 40.039 1.00 88.12 74 GLN A N 1
ATOM 556 C CA . GLN A 1 74 ? -15.904 1.477 38.858 1.00 88.12 74 GLN A CA 1
ATOM 557 C C . GLN A 1 74 ? -14.531 0.962 38.412 1.00 88.12 74 GLN A C 1
ATOM 559 O O . GLN A 1 74 ? -13.561 1.718 38.446 1.00 88.12 74 GLN A O 1
ATOM 564 N N . THR A 1 75 ? -14.433 -0.301 38.000 1.00 90.12 75 THR A N 1
ATOM 565 C CA . THR A 1 75 ? -13.205 -0.919 37.470 1.00 90.12 75 THR A CA 1
ATOM 566 C C . THR A 1 75 ? -13.503 -1.583 36.133 1.00 90.12 75 THR A C 1
ATOM 568 O O . THR A 1 75 ? -14.326 -2.488 36.069 1.00 90.12 75 THR A O 1
ATOM 571 N N . TRP A 1 76 ? -12.810 -1.151 35.085 1.00 93.50 76 TRP A N 1
ATOM 572 C CA . TRP A 1 76 ? -12.954 -1.648 33.721 1.00 93.50 76 TRP A CA 1
ATOM 573 C C . TRP A 1 76 ? -11.678 -2.351 33.255 1.00 93.50 76 TRP A C 1
ATOM 575 O O . TRP A 1 76 ? -10.573 -1.886 33.546 1.00 93.50 76 TRP A O 1
ATOM 585 N N . LEU A 1 77 ? -11.832 -3.425 32.482 1.00 92.31 77 LEU A N 1
ATOM 586 C CA . LEU A 1 77 ? -10.780 -3.971 31.622 1.00 92.31 77 LEU A CA 1
ATOM 587 C C . LEU A 1 77 ? -11.022 -3.484 30.191 1.00 92.31 77 LEU A C 1
ATOM 589 O O . LEU A 1 77 ? -12.150 -3.556 29.708 1.00 92.31 77 LEU A O 1
ATOM 593 N N . LEU A 1 78 ? -9.978 -2.985 29.531 1.00 96.00 78 LEU A N 1
ATOM 594 C CA . LEU A 1 78 ? -10.017 -2.464 28.165 1.00 96.00 78 LEU A CA 1
ATOM 595 C C . LEU A 1 78 ? -8.934 -3.150 27.330 1.00 96.00 78 LEU A C 1
ATOM 597 O O . LEU A 1 78 ? -7.757 -3.061 27.667 1.00 96.00 78 LEU A O 1
ATOM 601 N N . PHE A 1 79 ? -9.316 -3.780 26.225 1.00 95.88 79 PHE A N 1
ATOM 602 C CA . PHE A 1 79 ? -8.398 -4.398 25.268 1.00 95.88 79 PHE A CA 1
ATOM 603 C C . PHE A 1 79 ? -8.594 -3.728 23.910 1.00 95.88 79 PHE A C 1
ATOM 605 O O . PHE A 1 79 ? -9.715 -3.720 23.406 1.00 95.88 79 PHE A O 1
ATOM 612 N N . ASN A 1 80 ? -7.539 -3.181 23.299 1.00 96.38 80 ASN A N 1
ATOM 613 C CA . ASN A 1 80 ? -7.647 -2.578 21.960 1.00 96.38 80 ASN A CA 1
ATOM 614 C C . ASN A 1 80 ? -7.706 -3.620 20.826 1.00 96.38 80 ASN A C 1
ATOM 616 O O . ASN A 1 80 ? -7.995 -3.260 19.691 1.00 96.38 80 ASN A O 1
ATOM 620 N N . GLY A 1 81 ? -7.452 -4.893 21.135 1.00 96.94 81 GLY A N 1
ATOM 621 C CA . GLY A 1 81 ? -7.532 -6.012 20.203 1.00 96.94 81 GLY A CA 1
ATOM 622 C C . GLY A 1 81 ? -7.150 -7.321 20.895 1.00 96.94 81 GLY A C 1
ATOM 623 O O . GLY A 1 81 ? -6.192 -7.369 21.669 1.00 96.94 81 GLY A O 1
ATOM 624 N N . LEU A 1 82 ? -7.919 -8.375 20.633 1.00 96.94 82 LEU A N 1
ATOM 625 C CA . LEU A 1 82 ? -7.718 -9.732 21.146 1.00 96.94 82 LEU A CA 1
ATOM 626 C C . LEU A 1 82 ? -7.813 -10.682 19.961 1.00 96.94 82 LEU A C 1
ATOM 628 O O . LEU A 1 82 ? -8.845 -10.712 19.303 1.00 96.94 82 LEU A O 1
ATOM 632 N N . ASP A 1 83 ? -6.746 -11.424 19.684 1.00 97.50 83 ASP A N 1
ATOM 633 C CA . ASP A 1 83 ? -6.634 -12.292 18.516 1.00 97.50 83 ASP A CA 1
ATOM 634 C C . ASP A 1 83 ? -6.825 -13.765 18.921 1.00 97.50 83 ASP A C 1
ATOM 636 O O . ASP A 1 83 ? -5.921 -14.370 19.484 1.00 97.50 83 ASP A O 1
ATOM 640 N N . THR A 1 84 ? -7.972 -14.409 18.708 1.00 97.06 84 THR A N 1
ATOM 641 C CA . THR A 1 84 ? -9.255 -13.865 18.217 1.00 97.06 84 THR A CA 1
ATOM 642 C C . THR A 1 84 ? -10.409 -14.383 19.075 1.00 97.06 84 THR A C 1
ATOM 644 O O . THR A 1 84 ? -11.168 -13.607 19.666 1.00 97.06 84 THR A O 1
ATOM 647 N N . PHE A 1 85 ? -10.518 -15.711 19.178 1.00 97.88 85 PHE A N 1
ATOM 648 C CA . PHE A 1 85 ? -11.477 -16.370 20.056 1.00 97.88 85 PHE A CA 1
ATOM 649 C C . PHE A 1 85 ? -10.926 -16.443 21.476 1.00 97.88 85 PHE A C 1
ATOM 651 O O . PHE A 1 85 ? -9.858 -17.024 21.674 1.00 97.88 85 PHE A O 1
ATOM 658 N N . THR A 1 86 ? -11.655 -15.896 22.452 1.00 94.31 86 THR A N 1
ATOM 659 C CA . THR A 1 86 ? -11.254 -15.961 23.867 1.00 94.31 86 THR A CA 1
ATOM 660 C C . THR A 1 86 ? -12.358 -16.465 24.784 1.00 94.31 86 THR A C 1
ATOM 662 O O . THR A 1 86 ? -13.536 -16.244 24.510 1.00 94.31 86 THR A O 1
ATOM 665 N N . SER A 1 87 ? -11.962 -17.057 25.912 1.00 95.19 87 SER A N 1
ATOM 666 C CA . SER A 1 87 ? -12.732 -17.068 27.159 1.00 95.19 87 SER A CA 1
ATOM 667 C C . SER A 1 87 ? -11.943 -16.299 28.219 1.00 95.19 87 SER A C 1
ATOM 669 O O . SER A 1 87 ? -10.781 -16.610 28.480 1.00 95.19 87 SER A O 1
ATOM 671 N N . ILE A 1 88 ? -12.563 -15.284 28.820 1.00 92.00 88 ILE A N 1
ATOM 672 C CA . ILE A 1 88 ? -11.925 -14.362 29.763 1.00 92.00 88 ILE A CA 1
ATOM 673 C C . ILE A 1 88 ? -12.522 -14.563 31.153 1.00 92.00 88 ILE A C 1
ATOM 675 O O . ILE A 1 88 ? -13.726 -14.364 31.348 1.00 92.00 88 ILE A O 1
ATOM 679 N N . ASP A 1 89 ? -11.672 -14.864 32.137 1.00 89.44 89 ASP A N 1
ATOM 680 C CA . ASP A 1 89 ? -12.055 -14.891 33.550 1.00 89.44 89 ASP A CA 1
ATOM 681 C C . ASP A 1 89 ? -11.333 -13.793 34.330 1.00 89.44 89 ASP A C 1
ATOM 683 O O . ASP A 1 89 ? -10.124 -13.593 34.195 1.00 89.44 89 ASP A O 1
ATOM 687 N N . PHE A 1 90 ? -12.054 -13.126 35.229 1.00 86.94 90 PHE A N 1
ATOM 688 C CA . PHE A 1 90 ? -11.474 -12.210 36.202 1.00 86.94 90 PHE A CA 1
ATOM 689 C C . PHE A 1 90 ? -11.837 -12.648 37.621 1.00 86.94 90 PHE A C 1
ATOM 691 O O . PHE A 1 90 ? -12.989 -12.947 37.930 1.00 86.94 90 PHE A O 1
ATOM 698 N N . CYS A 1 91 ? -10.837 -12.722 38.501 1.00 88.06 91 CYS A N 1
ATOM 699 C CA . CYS A 1 91 ? -10.980 -13.196 39.881 1.00 88.06 91 CYS A CA 1
ATOM 700 C C . CYS A 1 91 ? -11.602 -14.604 40.015 1.00 88.06 91 CYS A C 1
ATOM 702 O O . CYS A 1 91 ? -12.281 -14.898 40.999 1.00 88.06 91 CYS A O 1
ATOM 704 N N . GLY A 1 92 ? -11.358 -15.483 39.035 1.00 84.62 92 GLY A N 1
ATOM 705 C CA . GLY A 1 92 ? -11.914 -16.842 39.001 1.00 84.62 92 GLY A CA 1
ATOM 706 C C . GLY A 1 92 ? -13.398 -16.909 38.619 1.00 84.62 92 GLY A C 1
ATOM 707 O O . GLY A 1 92 ? -14.046 -17.918 38.886 1.00 84.62 92 GLY A O 1
ATOM 708 N N . GLN A 1 93 ? -13.943 -15.842 38.028 1.00 90.75 93 GLN A N 1
ATOM 709 C CA . GLN A 1 93 ? -15.287 -15.801 37.456 1.00 90.75 93 GLN A CA 1
ATOM 710 C C . GLN A 1 93 ? -15.195 -15.440 35.974 1.00 90.75 93 GLN A C 1
ATOM 712 O O . GLN A 1 93 ? -14.533 -14.462 35.628 1.00 90.75 93 GLN A O 1
ATOM 717 N N . HIS A 1 94 ? -15.885 -16.191 35.120 1.00 94.44 94 HIS A N 1
ATOM 718 C CA . HIS A 1 94 ? -16.019 -15.855 33.705 1.00 94.44 94 HIS A CA 1
ATOM 719 C C . HIS A 1 94 ? -16.714 -14.498 33.536 1.00 94.44 94 HIS A C 1
ATOM 721 O O . HIS A 1 94 ? -17.736 -14.244 34.180 1.00 94.44 94 HIS A O 1
ATOM 727 N N . ILE A 1 95 ? -16.166 -13.636 32.676 1.00 95.06 95 ILE A N 1
ATOM 728 C CA . ILE A 1 95 ? -16.7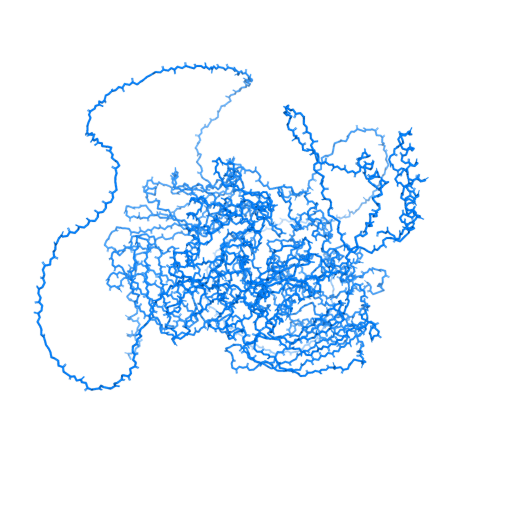04 -12.294 32.406 1.00 95.06 95 ILE A CA 1
ATOM 729 C C . ILE A 1 95 ? -17.093 -12.069 30.943 1.00 95.06 95 ILE A C 1
ATOM 731 O O . ILE A 1 95 ? -18.009 -11.288 30.694 1.00 95.06 95 ILE A O 1
ATOM 735 N N . ALA A 1 96 ? -16.423 -12.716 29.985 1.00 95.56 96 ALA A N 1
ATOM 736 C CA . ALA A 1 96 ? -16.657 -12.495 28.559 1.00 95.56 96 ALA A CA 1
ATOM 737 C C . ALA A 1 96 ? -16.047 -13.592 27.678 1.00 95.56 96 ALA A C 1
ATOM 739 O O . ALA A 1 96 ? -15.081 -14.249 28.059 1.00 95.56 96 ALA A O 1
ATOM 740 N N . SER A 1 97 ? -16.553 -13.700 26.450 1.00 96.56 97 SER A N 1
ATOM 741 C CA . SER A 1 97 ? -15.864 -14.347 25.329 1.00 96.56 97 SER A CA 1
ATOM 742 C C . SER A 1 97 ? -15.799 -13.383 24.142 1.00 96.56 97 SER A C 1
ATOM 744 O O . SER A 1 97 ? -16.711 -12.573 23.964 1.00 96.56 97 SER A O 1
ATOM 746 N N . THR A 1 98 ? -14.738 -13.455 23.336 1.00 97.38 98 THR A N 1
ATOM 747 C CA . THR A 1 98 ? -14.564 -12.639 22.114 1.00 97.38 98 THR A CA 1
ATOM 748 C C . THR A 1 98 ? -14.458 -13.508 20.867 1.00 97.38 98 THR A C 1
ATOM 750 O O . THR A 1 98 ? -14.171 -14.698 20.969 1.00 97.38 98 THR A O 1
ATOM 753 N N . ASN A 1 99 ? -14.695 -12.918 19.692 1.00 97.81 99 ASN A N 1
ATOM 754 C CA . ASN A 1 99 ? -14.710 -13.611 18.396 1.00 97.81 99 ASN A CA 1
ATOM 755 C C . ASN A 1 99 ? -14.268 -12.718 17.213 1.00 97.81 99 ASN A C 1
ATOM 757 O O . ASN A 1 99 ? -14.667 -12.959 16.073 1.00 97.81 99 ASN A O 1
ATOM 761 N N . ASN A 1 100 ? -13.500 -11.653 17.476 1.00 98.62 100 ASN A N 1
ATOM 762 C CA . ASN A 1 100 ? -13.066 -10.694 16.456 1.00 98.62 100 ASN A CA 1
ATOM 763 C C . ASN A 1 100 ? -11.751 -9.994 16.857 1.00 98.62 100 ASN A C 1
ATOM 765 O O . ASN A 1 100 ? -11.721 -9.316 17.889 1.00 98.62 100 ASN A O 1
ATOM 769 N N . GLN A 1 101 ? -10.707 -10.134 16.031 1.00 98.62 101 GLN A N 1
ATOM 770 C CA . GLN A 1 101 ? -9.372 -9.530 16.191 1.00 98.62 101 GLN A CA 1
ATOM 771 C C . GLN A 1 101 ? -9.422 -7.998 16.250 1.00 98.62 101 GLN A C 1
ATOM 773 O O . GLN A 1 101 ? -8.636 -7.358 16.952 1.00 98.62 101 GLN A O 1
ATOM 778 N N . PHE A 1 102 ? -10.358 -7.413 15.508 1.00 98.44 102 PHE A N 1
ATOM 779 C CA . PHE A 1 102 ? -10.336 -6.034 15.040 1.00 98.44 102 PHE A CA 1
ATOM 780 C C . PHE A 1 102 ? -11.193 -5.066 15.872 1.00 98.44 102 PHE A C 1
ATOM 782 O O . PHE A 1 102 ? -11.353 -3.904 15.494 1.00 98.44 102 PHE A O 1
ATOM 789 N N . ARG A 1 103 ? -11.764 -5.528 16.992 1.00 97.69 103 ARG A N 1
ATOM 790 C CA . ARG A 1 103 ? -12.610 -4.736 17.902 1.00 97.69 103 ARG A CA 1
ATOM 791 C C . ARG A 1 103 ? -11.870 -4.383 19.193 1.00 97.69 103 ARG A C 1
ATOM 793 O O . ARG A 1 103 ? -11.195 -5.221 19.787 1.00 97.69 103 ARG A O 1
ATOM 800 N N . GLN A 1 104 ? -12.092 -3.163 19.681 1.00 97.56 104 GLN A N 1
ATOM 801 C CA . GLN A 1 104 ? -11.795 -2.801 21.067 1.00 97.56 104 GLN A CA 1
ATOM 802 C C . GLN A 1 104 ? -12.908 -3.311 21.993 1.00 97.56 104 GLN A C 1
ATOM 804 O O . GLN A 1 104 ? -14.076 -2.959 21.820 1.00 97.56 104 GLN A O 1
ATOM 809 N N . TYR A 1 105 ? -12.534 -4.060 23.029 1.00 97.06 105 TYR A N 1
ATOM 810 C CA . TYR A 1 105 ? -13.445 -4.609 24.034 1.00 97.06 105 TYR A CA 1
ATOM 811 C C . TYR A 1 105 ? -13.294 -3.886 25.372 1.00 97.06 105 TYR A C 1
ATOM 813 O O . TYR A 1 105 ? -12.174 -3.649 25.825 1.00 97.06 105 TYR A O 1
ATOM 821 N N . ALA A 1 106 ? -14.414 -3.573 26.028 1.00 95.75 106 ALA A N 1
ATOM 822 C CA . ALA A 1 106 ? -14.443 -2.958 27.353 1.00 95.75 106 ALA A CA 1
ATOM 823 C C . ALA A 1 106 ? -15.434 -3.692 28.269 1.00 95.75 106 ALA A C 1
ATOM 825 O O . ALA A 1 106 ? -16.617 -3.788 27.946 1.00 95.75 106 ALA A O 1
ATOM 826 N N . PHE A 1 107 ? -14.961 -4.173 29.420 1.00 95.25 107 PHE A N 1
ATOM 827 C CA . PHE A 1 107 ? -15.754 -4.951 30.377 1.00 95.25 107 PHE A CA 1
ATOM 828 C C . PHE A 1 107 ? -15.744 -4.284 31.756 1.00 95.25 107 PHE A C 1
ATOM 830 O O . PHE A 1 107 ? -14.669 -4.045 32.309 1.00 95.25 107 PHE A O 1
ATOM 837 N N . ASP A 1 108 ? -16.920 -3.997 32.322 1.00 93.88 108 ASP A N 1
ATOM 838 C CA . ASP A 1 108 ? -17.045 -3.563 33.720 1.00 93.88 108 ASP A CA 1
ATOM 839 C C . ASP A 1 108 ? -16.897 -4.796 34.625 1.00 93.88 108 ASP A C 1
ATOM 841 O O . ASP A 1 108 ? -17.697 -5.729 34.559 1.00 93.88 108 ASP A O 1
ATOM 845 N N . VAL A 1 109 ? -15.847 -4.808 35.449 1.00 93.00 109 VAL A N 1
ATOM 846 C CA . VAL A 1 109 ? -15.520 -5.892 36.389 1.00 93.00 109 VAL A CA 1
ATOM 847 C C . VAL A 1 109 ? -15.667 -5.451 37.850 1.00 93.00 109 VAL A C 1
ATOM 849 O O . VAL A 1 109 ? -15.088 -6.054 38.757 1.00 93.00 109 VAL A O 1
ATOM 852 N N . SER A 1 110 ? -16.417 -4.374 38.109 1.00 91.00 110 SER A N 1
ATOM 853 C CA . SER A 1 110 ? -16.570 -3.781 39.448 1.00 91.00 110 SER A CA 1
ATOM 854 C C . SER A 1 110 ? -17.157 -4.749 40.479 1.00 91.00 110 SER A C 1
ATOM 856 O O . SER A 1 110 ? -16.792 -4.698 41.655 1.00 91.00 110 SER A O 1
ATOM 858 N N . ASP A 1 111 ? -18.045 -5.649 40.061 1.00 90.44 111 ASP A N 1
ATOM 859 C CA . ASP A 1 111 ? -18.704 -6.609 40.954 1.00 90.44 111 ASP A CA 1
ATOM 860 C C . ASP A 1 111 ? -17.776 -7.770 41.321 1.00 90.44 111 ASP A C 1
ATOM 862 O O . ASP A 1 111 ? -17.688 -8.155 42.489 1.00 90.44 111 ASP A O 1
ATOM 866 N N . GLN A 1 112 ? -17.003 -8.261 40.355 1.00 89.94 112 GLN A N 1
ATOM 867 C CA . GLN A 1 112 ? -15.942 -9.241 40.563 1.00 89.94 112 GLN A CA 1
ATOM 868 C C . GLN A 1 112 ? -14.857 -8.639 41.467 1.00 89.94 112 GLN A C 1
ATOM 870 O O . GLN A 1 112 ? -14.519 -9.224 42.495 1.00 89.94 112 GLN A O 1
ATOM 875 N N . MET A 1 113 ? -14.381 -7.427 41.152 1.00 87.50 113 MET A N 1
ATOM 876 C CA . MET A 1 113 ? -13.337 -6.723 41.903 1.00 87.50 113 MET A CA 1
ATOM 877 C C . MET A 1 113 ? -13.721 -6.497 43.375 1.00 87.50 113 MET A C 1
ATOM 879 O O . MET A 1 113 ? -12.892 -6.705 44.260 1.00 87.50 113 MET A O 1
ATOM 883 N N . ARG A 1 114 ? -14.979 -6.128 43.666 1.00 87.06 114 ARG A N 1
ATOM 884 C CA . ARG A 1 114 ? -15.469 -5.937 45.048 1.00 87.06 114 ARG A CA 1
ATOM 885 C C . ARG A 1 114 ? -15.452 -7.211 45.896 1.00 87.06 114 ARG A C 1
ATOM 887 O O . ARG A 1 114 ? -15.323 -7.117 47.112 1.00 87.06 114 ARG A O 1
ATOM 894 N N . ASN A 1 115 ? -15.555 -8.384 45.273 1.00 84.31 115 ASN A N 1
ATOM 895 C CA . ASN A 1 115 ? -15.563 -9.681 45.955 1.00 84.31 115 ASN A CA 1
ATOM 896 C C . ASN A 1 115 ? -14.191 -10.389 45.931 1.00 84.31 115 ASN A C 1
ATOM 898 O O . ASN A 1 115 ? -14.079 -11.534 46.367 1.00 84.31 115 ASN A O 1
ATOM 902 N N . CYS A 1 116 ? -13.145 -9.730 45.424 1.00 83.25 116 CYS A N 1
ATOM 903 C CA . CYS A 1 116 ? -11.883 -10.365 45.065 1.00 83.25 116 CYS A CA 1
ATOM 904 C C . CYS A 1 116 ? -10.723 -9.985 45.994 1.00 83.25 116 CYS A C 1
ATOM 906 O O . CYS A 1 116 ? -10.324 -8.826 46.088 1.00 83.25 116 CYS A O 1
ATOM 908 N N . SER A 1 117 ? -10.126 -10.985 46.649 1.00 79.69 117 SER A N 1
ATOM 909 C CA . SER A 1 117 ? -8.981 -10.802 47.555 1.00 79.69 117 SER A CA 1
ATOM 910 C C . SER A 1 117 ? -7.608 -10.847 46.868 1.00 79.69 117 SER A C 1
ATOM 912 O O . SER A 1 117 ? -6.605 -10.524 47.499 1.00 79.69 117 SER A O 1
ATOM 914 N N . ASN A 1 118 ? -7.535 -11.298 45.612 1.00 78.06 118 ASN A N 1
ATOM 915 C CA . ASN A 1 118 ? -6.297 -11.441 44.838 1.00 78.06 118 ASN A CA 1
ATOM 916 C C . ASN A 1 118 ? -6.626 -11.310 43.336 1.00 78.06 118 ASN A C 1
ATOM 918 O O . ASN A 1 118 ? -6.956 -12.325 42.715 1.00 78.06 118 ASN A O 1
ATOM 922 N N . PRO A 1 119 ? -6.619 -10.087 42.765 1.00 81.69 119 PRO A N 1
ATOM 923 C CA . PRO A 1 119 ? -7.017 -9.864 41.380 1.00 81.69 119 PRO A CA 1
ATOM 924 C C . PRO A 1 119 ? -6.145 -10.658 40.407 1.00 81.69 119 PRO A C 1
ATOM 926 O O . PRO A 1 119 ? -4.919 -10.714 40.511 1.00 81.69 119 PRO A O 1
ATOM 929 N N . MET A 1 120 ? -6.821 -11.316 39.473 1.00 82.19 120 MET A N 1
ATOM 930 C CA . MET A 1 120 ? -6.252 -12.278 38.541 1.00 82.19 120 MET A CA 1
ATOM 931 C C . MET A 1 120 ? -7.075 -12.229 37.261 1.00 82.19 120 MET A C 1
ATOM 933 O O . MET A 1 120 ? -8.301 -12.245 37.340 1.00 82.19 120 MET A O 1
ATOM 937 N N . LEU A 1 121 ? -6.402 -12.171 36.120 1.00 85.25 121 LEU A N 1
ATOM 938 C CA . LEU A 1 121 ? -6.996 -12.174 34.791 1.00 85.25 121 LEU A CA 1
ATOM 939 C C . LEU A 1 121 ? -6.481 -13.421 34.066 1.00 85.25 121 LEU A C 1
ATOM 941 O O . LEU A 1 121 ? -5.271 -13.615 34.004 1.00 85.25 121 LEU A O 1
ATOM 945 N N . ASN A 1 122 ? -7.396 -14.260 33.587 1.00 86.31 122 ASN A N 1
ATOM 946 C CA . ASN A 1 122 ? -7.131 -15.413 32.727 1.00 86.31 122 ASN A CA 1
ATOM 947 C C . ASN A 1 122 ? -7.708 -15.110 31.342 1.00 86.31 122 ASN A C 1
ATOM 949 O O . ASN A 1 122 ? -8.813 -14.569 31.249 1.00 86.31 122 ASN A O 1
ATOM 953 N N . ILE A 1 123 ? -6.976 -15.459 30.287 1.00 91.50 123 ILE A N 1
ATOM 954 C CA . ILE A 1 123 ? -7.446 -15.347 28.902 1.00 91.50 123 ILE A CA 1
ATOM 955 C C . ILE A 1 123 ? -7.087 -16.657 28.198 1.00 91.50 123 ILE A C 1
ATOM 957 O O . ILE A 1 123 ? -5.922 -16.915 27.908 1.00 91.50 123 ILE A O 1
ATOM 961 N N . ASP A 1 124 ? -8.083 -17.506 27.971 1.00 91.69 124 ASP A N 1
ATOM 962 C CA . ASP A 1 124 ? -7.939 -18.744 27.203 1.00 91.69 124 ASP A CA 1
ATOM 963 C C . ASP A 1 124 ? -8.191 -18.445 25.725 1.00 91.69 124 ASP A C 1
ATOM 965 O O . ASP A 1 124 ? -9.257 -17.933 25.381 1.00 91.69 124 ASP A O 1
ATOM 969 N N . PHE A 1 125 ? -7.211 -18.722 24.867 1.00 95.19 125 PHE A N 1
ATOM 970 C CA . PHE A 1 125 ? -7.256 -18.479 23.429 1.00 95.19 125 PHE A CA 1
ATOM 971 C C . PHE A 1 125 ? -7.572 -19.769 22.660 1.00 95.19 125 PHE A C 1
ATOM 973 O O . PHE A 1 125 ? -6.844 -20.768 22.709 1.00 95.19 125 PHE A O 1
ATOM 980 N N . GLY A 1 126 ? -8.666 -19.723 21.898 1.00 92.81 126 GLY A N 1
ATOM 981 C CA . GLY A 1 126 ? -9.117 -20.822 21.051 1.00 92.81 126 GLY A CA 1
ATOM 982 C C . GLY A 1 126 ? -8.303 -20.952 19.760 1.00 92.81 126 GLY A C 1
ATOM 983 O O . GLY A 1 126 ? -7.909 -19.957 19.155 1.00 92.81 126 GLY A O 1
ATOM 984 N N . SER A 1 127 ? -8.092 -22.188 19.292 1.00 95.56 127 SER A N 1
ATOM 985 C CA . SER A 1 127 ? -7.445 -22.441 17.996 1.00 95.56 127 SER A CA 1
ATOM 986 C C . SER A 1 127 ? -8.360 -21.991 16.854 1.00 95.56 127 SER A C 1
ATOM 988 O O . SER A 1 127 ? -9.368 -22.642 16.572 1.00 95.56 127 SER A O 1
ATOM 990 N N . ALA A 1 128 ? -8.012 -20.880 16.196 1.00 97.12 128 ALA A N 1
ATOM 991 C CA . ALA A 1 128 ? -8.857 -20.271 15.172 1.00 97.12 128 ALA A CA 1
ATOM 992 C C . ALA A 1 128 ? -9.222 -21.237 14.022 1.00 97.12 128 ALA A C 1
ATOM 994 O O . ALA A 1 128 ? -10.414 -21.348 13.748 1.00 97.12 128 ALA A O 1
ATOM 995 N N . PRO A 1 129 ? -8.303 -22.026 13.418 1.00 96.50 129 PRO A N 1
ATOM 996 C CA . PRO A 1 129 ? -8.681 -22.982 12.371 1.00 96.50 129 PRO A CA 1
ATOM 997 C C . PRO A 1 129 ? -9.626 -24.093 12.852 1.00 96.50 129 PRO A C 1
ATOM 999 O O . PRO A 1 129 ? -10.546 -24.469 12.134 1.00 96.50 129 PRO A O 1
ATOM 1002 N N . MET A 1 130 ? -9.459 -24.595 14.084 1.00 97.12 130 MET A N 1
ATOM 1003 C CA . MET A 1 130 ? -10.369 -25.613 14.632 1.00 97.12 130 MET A CA 1
ATOM 1004 C C . MET A 1 130 ? -11.772 -25.055 14.894 1.00 97.12 130 MET A C 1
ATOM 1006 O O . MET A 1 130 ? -12.756 -25.774 14.735 1.00 97.12 130 MET A O 1
ATOM 1010 N N . ILE A 1 131 ? -11.868 -23.784 15.289 1.00 97.88 131 ILE A N 1
ATOM 1011 C CA . ILE A 1 131 ? -13.151 -23.100 15.476 1.00 97.88 131 ILE A CA 1
ATOM 1012 C C . ILE A 1 131 ? -13.778 -22.759 14.114 1.00 97.88 131 ILE A C 1
ATOM 1014 O O . ILE A 1 131 ? -14.990 -22.891 13.979 1.00 97.88 131 ILE A O 1
ATOM 1018 N N . ALA A 1 132 ? -12.978 -22.440 13.088 1.00 97.19 132 ALA A N 1
ATOM 1019 C CA . ALA A 1 132 ? -13.436 -22.297 11.700 1.00 97.19 132 ALA A CA 1
ATOM 1020 C C . ALA A 1 132 ? -14.127 -23.578 11.207 1.00 97.19 132 ALA A C 1
ATOM 1022 O O . ALA A 1 132 ? -15.277 -23.541 10.774 1.00 97.19 132 ALA A O 1
ATOM 1023 N N . ASP A 1 133 ? -13.438 -24.718 11.338 1.00 96.88 133 ASP A N 1
ATOM 1024 C CA . ASP A 1 133 ? -13.948 -26.040 10.964 1.00 96.88 133 ASP A CA 1
ATOM 1025 C C . ASP A 1 133 ? -15.182 -26.435 11.787 1.00 96.88 133 ASP A C 1
ATOM 1027 O O . ASP A 1 133 ? -16.120 -27.024 11.246 1.00 96.88 133 ASP A O 1
ATOM 1031 N N . GLN A 1 134 ? -15.211 -26.105 13.086 1.00 97.31 134 GLN A N 1
ATOM 1032 C CA . GLN A 1 134 ? -16.381 -26.360 13.922 1.00 97.31 134 GLN A CA 1
ATOM 1033 C C . GLN A 1 134 ? -17.583 -25.544 13.439 1.00 97.31 134 GLN A C 1
ATOM 1035 O O . GLN A 1 134 ? -18.617 -26.151 13.166 1.00 97.31 134 GLN A O 1
ATOM 1040 N N . ILE A 1 135 ? -17.444 -24.220 13.292 1.00 96.62 135 ILE A N 1
ATOM 1041 C CA . ILE A 1 135 ? -18.514 -23.332 12.814 1.00 96.62 135 ILE A CA 1
ATOM 1042 C C . ILE A 1 135 ? -19.007 -23.822 11.452 1.00 96.62 135 ILE A C 1
ATOM 1044 O O . ILE A 1 135 ? -20.184 -24.127 11.321 1.00 96.62 135 ILE A O 1
ATOM 1048 N N . ALA A 1 136 ? -18.124 -24.024 10.470 1.00 95.69 136 ALA A N 1
ATOM 1049 C CA . ALA A 1 136 ? -18.494 -24.498 9.132 1.00 95.69 136 ALA A CA 1
ATOM 1050 C C . ALA A 1 136 ? -19.219 -25.866 9.119 1.00 95.69 136 ALA A C 1
ATOM 1052 O O . ALA A 1 136 ? -19.899 -26.199 8.148 1.00 95.69 136 ALA A O 1
ATOM 1053 N N . SER A 1 137 ? -19.098 -26.667 10.185 1.00 96.06 137 SER A N 1
ATOM 1054 C CA . SER A 1 137 ? -19.796 -27.951 10.336 1.00 96.06 137 SER A CA 1
ATOM 1055 C C . SER A 1 137 ? -21.200 -27.858 10.960 1.00 96.06 137 SER A C 1
ATOM 1057 O O . SER A 1 137 ? -21.920 -28.862 10.994 1.00 96.06 137 SER A O 1
ATOM 1059 N N . GLU A 1 138 ? -21.615 -26.690 11.463 1.00 95.81 138 GLU A N 1
ATOM 1060 C CA . GLU A 1 138 ? -22.889 -26.538 12.173 1.00 95.81 138 GLU A CA 1
ATOM 1061 C C . GLU A 1 138 ? -24.111 -26.560 11.225 1.00 95.81 138 GLU A C 1
ATOM 1063 O O . GLU A 1 138 ? -24.105 -25.934 10.160 1.00 95.81 138 GLU A O 1
ATOM 1068 N N . PRO A 1 139 ? -25.216 -27.247 11.590 1.00 93.44 139 PRO A N 1
ATOM 1069 C CA . PRO A 1 139 ? -26.389 -27.346 10.723 1.00 93.44 139 PRO A CA 1
ATOM 1070 C C . PRO A 1 139 ? -27.066 -25.994 10.447 1.00 93.44 139 PRO A C 1
ATOM 1072 O O . PRO A 1 139 ? -27.685 -25.408 11.333 1.00 93.44 139 PRO A O 1
ATOM 1075 N N . GLY A 1 140 ? -27.046 -25.566 9.183 1.00 90.12 140 GLY A N 1
ATOM 1076 C CA . GLY A 1 140 ? -27.720 -24.346 8.717 1.00 90.12 140 GLY A CA 1
ATOM 1077 C C . GLY A 1 140 ? -26.814 -23.123 8.565 1.00 90.12 140 GLY A C 1
ATOM 1078 O O . GLY A 1 140 ? -27.332 -22.037 8.319 1.00 90.12 140 GLY A O 1
ATOM 1079 N N . GLN A 1 141 ? -25.497 -23.297 8.695 1.00 93.00 141 GLN A N 1
ATOM 1080 C CA . GLN A 1 141 ? -24.508 -22.279 8.344 1.00 93.00 141 GLN A CA 1
ATOM 1081 C C . GLN A 1 141 ? -24.454 -22.005 6.836 1.00 93.00 141 GLN A C 1
ATOM 1083 O O . GLN A 1 141 ? -25.021 -22.737 6.017 1.00 93.00 141 GLN A O 1
ATOM 1088 N N . GLU A 1 142 ? -23.767 -20.919 6.489 1.00 92.88 142 GLU A N 1
ATOM 1089 C CA . GLU A 1 142 ? -23.595 -20.482 5.108 1.00 92.88 142 GLU A CA 1
ATOM 1090 C C . GLU A 1 142 ? -22.774 -21.488 4.286 1.00 92.88 142 GLU A C 1
ATOM 1092 O O . GLU A 1 142 ? -21.897 -22.172 4.809 1.00 92.88 142 GLU A O 1
ATOM 1097 N N . THR A 1 143 ? -23.079 -21.611 2.993 1.00 92.56 143 THR A N 1
ATOM 1098 C CA . THR A 1 143 ? -22.351 -22.490 2.061 1.00 92.56 143 THR A CA 1
ATOM 1099 C C . THR A 1 143 ? -22.303 -21.852 0.681 1.00 92.56 143 THR A C 1
ATOM 1101 O O . THR A 1 143 ? -23.292 -21.252 0.245 1.00 92.56 143 THR A O 1
ATOM 1104 N N . TRP A 1 144 ? -21.183 -22.014 -0.023 1.00 94.88 144 TRP A N 1
ATOM 1105 C CA . TRP A 1 144 ? -20.929 -21.396 -1.325 1.00 94.88 144 TRP A CA 1
ATOM 1106 C C . TRP A 1 144 ? -20.616 -22.456 -2.404 1.00 94.88 144 TRP A C 1
ATOM 1108 O O . TRP A 1 144 ? -20.440 -23.640 -2.093 1.00 94.88 144 TRP A O 1
ATOM 1118 N N . PRO A 1 145 ? -20.630 -22.083 -3.697 1.00 93.00 145 PRO A N 1
ATOM 1119 C CA . PRO A 1 145 ? -20.245 -22.974 -4.787 1.00 93.00 145 PRO A CA 1
ATOM 1120 C C . PRO A 1 145 ? -18.767 -23.382 -4.717 1.00 93.00 145 PRO A C 1
ATOM 1122 O O . PRO A 1 145 ? -17.904 -22.565 -4.423 1.00 93.00 145 PRO A O 1
ATOM 1125 N N . PHE A 1 146 ? -18.456 -24.633 -5.072 1.00 86.00 146 PHE A N 1
ATOM 1126 C CA . PHE A 1 146 ? -17.074 -25.125 -5.080 1.00 86.00 146 PHE A CA 1
ATOM 1127 C C . PHE A 1 146 ? -16.152 -24.249 -5.946 1.00 86.00 146 PHE A C 1
ATOM 1129 O O . PHE A 1 146 ? -16.364 -24.142 -7.157 1.00 86.00 146 PHE A O 1
ATOM 1136 N N . GLY A 1 147 ? -15.088 -23.725 -5.332 1.00 81.62 147 GLY A N 1
ATOM 1137 C CA . GLY A 1 147 ? -14.092 -22.883 -5.998 1.00 81.62 147 GLY A CA 1
ATOM 1138 C C . GLY A 1 147 ? -14.418 -21.388 -5.983 1.00 81.62 147 GLY A C 1
ATOM 1139 O O . GLY A 1 147 ? -13.854 -20.666 -6.795 1.00 81.62 147 GLY A O 1
ATOM 1140 N N . VAL A 1 148 ? -15.327 -20.957 -5.105 1.00 88.81 148 VAL A N 1
ATOM 1141 C CA . VAL A 1 148 ? -15.498 -19.553 -4.713 1.00 88.81 148 VAL A CA 1
ATOM 1142 C C . VAL A 1 148 ? -14.536 -19.265 -3.557 1.00 88.81 148 VAL A C 1
ATOM 1144 O O . VAL A 1 148 ? -13.533 -18.597 -3.749 1.00 88.81 148 VAL A O 1
ATOM 1147 N N . GLU A 1 149 ? -14.702 -19.908 -2.398 1.00 89.69 149 GLU A N 1
ATOM 1148 C CA . GLU A 1 149 ? -13.822 -19.645 -1.252 1.00 89.69 149 GLU A CA 1
ATOM 1149 C C . GLU A 1 149 ? -12.413 -20.231 -1.480 1.00 89.69 149 GLU A C 1
ATOM 1151 O O . GLU A 1 149 ? -12.198 -21.447 -1.377 1.00 89.69 149 GLU A O 1
ATOM 1156 N N . ILE A 1 150 ? -11.429 -19.378 -1.785 1.00 86.38 150 ILE A N 1
ATOM 1157 C CA . ILE A 1 150 ? -10.068 -19.835 -2.080 1.00 86.38 150 ILE A CA 1
ATOM 1158 C C . ILE A 1 150 ? -9.361 -20.293 -0.798 1.00 86.38 150 ILE A C 1
ATOM 1160 O O . ILE A 1 150 ? -9.087 -19.533 0.141 1.00 86.38 150 ILE A O 1
ATOM 1164 N N . VAL A 1 151 ? -9.034 -21.588 -0.782 1.00 92.00 151 VAL A N 1
ATOM 1165 C CA . VAL A 1 151 ? -8.288 -22.249 0.291 1.00 92.00 151 VAL A CA 1
ATOM 1166 C C . VAL A 1 151 ? -6.793 -22.184 -0.006 1.00 92.00 151 VAL A C 1
ATOM 1168 O O . VAL A 1 151 ? -6.283 -22.942 -0.833 1.00 92.00 151 VAL A O 1
ATOM 1171 N N . TYR A 1 152 ? -6.079 -21.329 0.722 1.00 93.44 152 TYR A N 1
ATOM 1172 C CA . TYR A 1 152 ? -4.622 -21.241 0.659 1.00 93.44 152 TYR A CA 1
ATOM 1173 C C . TYR A 1 152 ? -3.964 -22.420 1.397 1.00 93.44 152 TYR A C 1
ATOM 1175 O O . TYR A 1 152 ? -3.505 -23.364 0.746 1.00 93.44 152 TYR A O 1
ATOM 1183 N N . GLU A 1 153 ? -3.980 -22.429 2.739 1.00 93.88 153 GLU A N 1
ATOM 1184 C CA . GLU A 1 153 ? -3.529 -23.576 3.552 1.00 93.88 153 GLU A CA 1
ATOM 1185 C C . GLU A 1 153 ? -4.612 -24.089 4.513 1.00 93.88 153 GLU A C 1
ATOM 1187 O O . GLU A 1 153 ? -4.959 -25.271 4.459 1.00 93.88 153 GLU A O 1
ATOM 1192 N N . PHE A 1 154 ? -5.172 -23.230 5.372 1.00 95.44 154 PHE A N 1
ATOM 1193 C CA . PHE A 1 154 ? -6.331 -23.581 6.202 1.00 95.44 154 PHE A CA 1
ATOM 1194 C C . PHE A 1 154 ? -7.646 -23.192 5.494 1.00 95.44 154 PHE A C 1
ATOM 1196 O O . PHE A 1 154 ? -7.724 -22.111 4.908 1.00 95.44 154 PHE A O 1
ATOM 1203 N N . PRO A 1 155 ? -8.688 -24.043 5.535 1.00 95.25 155 PRO A N 1
ATOM 1204 C CA . PRO A 1 155 ? -10.014 -23.711 5.012 1.00 95.25 155 PRO A CA 1
ATOM 1205 C C . PRO A 1 155 ? -10.808 -22.823 5.989 1.00 95.25 155 PRO A C 1
ATOM 1207 O O . PRO A 1 155 ? -10.353 -22.524 7.093 1.00 95.25 155 PRO A O 1
ATOM 1210 N N . ASN A 1 156 ? -12.032 -22.454 5.599 1.00 96.88 156 ASN A N 1
ATOM 1211 C CA . ASN A 1 156 ? -13.061 -21.867 6.471 1.00 96.88 156 ASN A CA 1
ATOM 1212 C C . ASN A 1 156 ? -12.735 -20.477 7.076 1.00 96.88 156 ASN A C 1
ATOM 1214 O O . ASN A 1 156 ? -13.477 -19.991 7.935 1.00 96.88 156 ASN A O 1
ATOM 1218 N N . ARG A 1 157 ? -11.679 -19.796 6.595 1.00 96.81 157 ARG A N 1
ATOM 1219 C CA . ARG A 1 157 ? -11.257 -18.443 7.024 1.00 96.81 157 ARG A CA 1
ATOM 1220 C C . ARG A 1 157 ? -12.377 -17.392 6.980 1.00 96.81 157 ARG A C 1
ATOM 1222 O O . ARG A 1 157 ? -12.400 -16.487 7.814 1.00 96.81 157 ARG A O 1
ATOM 1229 N N . GLN A 1 158 ? -13.338 -17.552 6.070 1.00 96.69 158 GLN A N 1
ATOM 1230 C CA . GLN A 1 158 ? -14.472 -16.650 5.872 1.00 96.69 158 GLN A CA 1
ATOM 1231 C C . GLN A 1 158 ? -15.485 -16.644 7.032 1.00 96.69 158 GLN A C 1
ATOM 1233 O O . GLN A 1 158 ? -16.255 -15.698 7.175 1.00 96.69 158 GLN A O 1
ATOM 1238 N N . PHE A 1 159 ? -15.474 -17.652 7.911 1.00 97.38 159 PHE A N 1
ATOM 1239 C CA . PHE A 1 159 ? -16.335 -17.675 9.101 1.00 97.38 159 PHE A CA 1
ATOM 1240 C C . PHE A 1 159 ? -15.804 -16.833 10.273 1.00 97.38 159 PHE A C 1
ATOM 1242 O O . PHE A 1 159 ? -16.503 -16.678 11.275 1.00 97.38 159 PHE A O 1
ATOM 1249 N N . ILE A 1 160 ? -14.583 -16.290 10.181 1.00 96.44 160 ILE A N 1
ATOM 1250 C CA . ILE A 1 160 ? -13.888 -15.651 11.305 1.00 96.44 160 ILE A CA 1
ATOM 1251 C C . ILE A 1 160 ? -13.579 -14.186 10.988 1.00 96.44 160 ILE A C 1
ATOM 1253 O O . ILE A 1 160 ? -13.167 -13.834 9.884 1.00 96.44 160 ILE A O 1
ATOM 1257 N N . ARG A 1 161 ? -13.721 -13.316 11.993 1.00 98.25 161 ARG A N 1
ATOM 1258 C CA . ARG A 1 161 ? -13.183 -11.949 11.964 1.00 98.25 161 ARG A CA 1
ATOM 1259 C C . ARG A 1 161 ? -11.751 -11.932 12.506 1.00 98.25 161 ARG A C 1
ATOM 1261 O O . ARG A 1 161 ? -11.490 -11.499 13.626 1.00 98.25 161 ARG A O 1
ATOM 1268 N N . LYS A 1 162 ? -10.856 -12.504 11.702 1.00 98.38 162 LYS A N 1
ATOM 1269 C CA . LYS A 1 162 ? -9.402 -12.585 11.885 1.00 98.38 162 LYS A CA 1
ATOM 1270 C C . LYS A 1 162 ? -8.750 -12.309 10.532 1.00 98.38 162 LYS A C 1
ATOM 1272 O O . LYS A 1 162 ? -9.340 -12.626 9.497 1.00 98.38 162 LYS A O 1
ATOM 1277 N N . GLU A 1 163 ? -7.551 -11.755 10.579 1.00 98.31 163 GLU A N 1
ATOM 1278 C CA . GLU A 1 163 ? -6.601 -11.603 9.480 1.00 98.31 163 GLU A CA 1
ATOM 1279 C C . GLU A 1 163 ? -6.600 -12.832 8.568 1.00 98.31 163 GLU A C 1
ATOM 1281 O O . GLU A 1 163 ? -6.425 -13.963 9.025 1.00 98.31 163 GLU A O 1
ATOM 1286 N N . GLN A 1 164 ? -6.897 -12.640 7.283 1.00 98.00 164 GLN A N 1
ATOM 1287 C CA . GLN A 1 164 ? -7.160 -13.764 6.382 1.00 98.00 164 GLN A CA 1
ATOM 1288 C C . GLN A 1 164 ? -5.853 -14.394 5.887 1.00 98.00 164 GLN A C 1
ATOM 1290 O O . GLN A 1 164 ? -5.785 -15.617 5.761 1.00 98.00 164 GLN A O 1
ATOM 1295 N N . SER A 1 165 ? -4.792 -13.596 5.712 1.00 97.38 165 SER A N 1
ATOM 1296 C CA . SER A 1 165 ? -3.445 -14.084 5.378 1.00 97.38 165 SER A CA 1
ATOM 1297 C C . SER A 1 165 ? -2.811 -14.973 6.457 1.00 97.38 165 SER A C 1
ATOM 1299 O O . SER A 1 165 ? -1.949 -15.789 6.134 1.00 97.38 165 SER A O 1
ATOM 1301 N N . ASP A 1 166 ? -3.277 -14.914 7.710 1.00 98.00 166 ASP A N 1
ATOM 1302 C CA . ASP A 1 166 ? -2.841 -15.828 8.782 1.00 98.00 166 ASP A CA 1
ATOM 1303 C C . ASP A 1 166 ? -3.230 -17.296 8.530 1.00 98.00 166 ASP A C 1
ATOM 1305 O O . ASP A 1 166 ? -2.636 -18.211 9.110 1.00 98.00 166 ASP A O 1
ATOM 1309 N N . PHE A 1 167 ? -4.208 -17.536 7.650 1.00 97.56 167 PHE A N 1
ATOM 1310 C CA . PHE A 1 167 ? -4.616 -18.863 7.178 1.00 97.56 167 PHE A CA 1
ATOM 1311 C C . PHE A 1 167 ? -3.817 -19.315 5.930 1.00 97.56 167 PHE A C 1
ATOM 1313 O O . PHE A 1 167 ? -4.078 -20.391 5.376 1.00 97.56 167 PHE A O 1
ATOM 1320 N N . GLY A 1 168 ? -2.807 -18.523 5.544 1.00 95.62 168 GLY A N 1
ATOM 1321 C CA . GLY A 1 168 ? -1.937 -18.677 4.377 1.00 95.62 168 GLY A CA 1
ATOM 1322 C C . GLY A 1 168 ? -2.335 -17.742 3.237 1.00 95.62 168 GLY A C 1
ATOM 1323 O O . GLY A 1 168 ? -3.511 -17.427 3.086 1.00 95.62 168 GLY A O 1
ATOM 1324 N N . TRP A 1 169 ? -1.364 -17.343 2.411 1.00 96.75 169 TRP A N 1
ATOM 1325 C CA . TRP A 1 169 ? -1.602 -16.644 1.139 1.00 96.75 169 TRP A CA 1
ATOM 1326 C C . TRP A 1 169 ? -0.591 -17.095 0.072 1.00 96.75 169 TRP A C 1
ATOM 1328 O O . TRP A 1 169 ? 0.364 -17.803 0.392 1.00 96.75 169 TRP A O 1
ATOM 1338 N N . ASP A 1 170 ? -0.742 -16.695 -1.193 1.00 95.38 170 ASP A N 1
ATOM 1339 C CA . ASP A 1 170 ? 0.209 -17.069 -2.261 1.00 95.38 170 ASP A CA 1
ATOM 1340 C C . ASP A 1 170 ? 1.566 -16.331 -2.215 1.00 95.38 170 ASP A C 1
ATOM 1342 O O . ASP A 1 170 ? 2.500 -16.693 -2.932 1.00 95.38 170 ASP A O 1
ATOM 1346 N N . TRP A 1 171 ? 1.719 -15.392 -1.279 1.00 96.44 171 TRP A N 1
ATOM 1347 C CA . TRP A 1 171 ? 2.992 -14.815 -0.831 1.00 96.44 171 TRP A CA 1
ATOM 1348 C C . TRP A 1 171 ? 3.316 -15.112 0.648 1.00 96.44 171 TRP A C 1
ATOM 1350 O O . TRP A 1 171 ? 4.426 -14.813 1.091 1.00 96.44 171 TRP A O 1
ATOM 1360 N N . GLY A 1 172 ? 2.395 -15.696 1.433 1.00 94.06 172 GLY A N 1
ATOM 1361 C CA . GLY A 1 172 ? 2.425 -15.654 2.908 1.00 94.06 172 GLY A CA 1
ATOM 1362 C C . GLY A 1 172 ? 2.231 -17.000 3.639 1.00 94.06 172 GLY A C 1
ATOM 1363 O O . GLY A 1 172 ? 1.554 -17.892 3.126 1.00 94.06 172 GLY A O 1
ATOM 1364 N N . PRO A 1 173 ? 2.813 -17.183 4.843 1.00 93.62 173 PRO A N 1
ATOM 1365 C CA . PRO A 1 173 ? 2.735 -18.432 5.608 1.00 93.62 173 PRO A CA 1
ATOM 1366 C C . PRO A 1 173 ? 1.522 -18.515 6.550 1.00 93.62 173 PRO A C 1
ATOM 1368 O O . PRO A 1 173 ? 1.246 -17.585 7.304 1.00 93.62 173 PRO A O 1
ATOM 1371 N N . ALA A 1 174 ? 0.873 -19.679 6.614 1.00 94.69 174 ALA A N 1
ATOM 1372 C CA . ALA A 1 174 ? -0.234 -19.929 7.534 1.00 94.69 174 ALA A CA 1
ATOM 1373 C C . ALA A 1 174 ? 0.209 -20.215 8.985 1.00 94.69 174 ALA A C 1
ATOM 1375 O O . ALA A 1 174 ? 0.229 -21.369 9.427 1.00 94.69 174 ALA A O 1
ATOM 1376 N N . PHE A 1 175 ? 0.563 -19.178 9.748 1.00 93.25 175 PHE A N 1
ATOM 1377 C CA . PHE A 1 175 ? 0.903 -19.335 11.170 1.00 93.25 175 PHE A CA 1
ATOM 1378 C C . PHE A 1 175 ? -0.310 -19.381 12.110 1.00 93.25 175 PHE A C 1
ATOM 1380 O O . PHE A 1 175 ? -0.177 -19.924 13.205 1.00 93.25 175 PHE A O 1
ATOM 1387 N N . ALA A 1 176 ? -1.466 -18.829 11.718 1.00 95.69 176 ALA A N 1
ATOM 1388 C CA . ALA A 1 176 ? -2.675 -18.716 12.545 1.00 95.69 176 ALA A CA 1
ATOM 1389 C C . ALA A 1 176 ? -2.407 -18.372 14.039 1.00 95.69 176 ALA A C 1
ATOM 1391 O O . ALA A 1 176 ? -2.841 -19.115 14.927 1.00 95.69 176 ALA A O 1
ATOM 1392 N N . PRO A 1 177 ? -1.658 -17.288 14.341 1.00 95.56 177 PRO A N 1
ATOM 1393 C CA . PRO A 1 177 ? -1.337 -16.881 15.705 1.00 95.56 177 PRO A CA 1
ATOM 1394 C C . PRO A 1 177 ? -2.577 -16.544 16.546 1.00 95.56 177 PRO A C 1
ATOM 1396 O O . PRO A 1 177 ? -3.679 -16.347 16.035 1.00 95.56 177 PRO A O 1
ATOM 1399 N N . ALA A 1 178 ? -2.356 -16.478 17.861 1.00 95.75 178 ALA A N 1
ATOM 1400 C CA . ALA A 1 178 ? -3.328 -16.020 18.844 1.00 95.75 178 ALA A CA 1
ATOM 1401 C C . ALA A 1 178 ? -2.624 -15.304 20.011 1.00 95.75 178 ALA A C 1
ATOM 1403 O O . ALA A 1 178 ? -1.486 -15.647 20.355 1.00 95.75 178 ALA A O 1
ATOM 1404 N N . GLY A 1 179 ? -3.293 -14.323 20.622 1.00 94.88 179 GLY A N 1
ATOM 1405 C CA . GLY A 1 179 ? -2.801 -13.569 21.777 1.00 94.88 179 GLY A CA 1
ATOM 1406 C C . GLY A 1 179 ? -3.412 -12.173 21.937 1.00 94.88 179 GLY A C 1
ATOM 1407 O O . GLY A 1 179 ? -4.337 -11.765 21.229 1.00 94.88 179 GLY A O 1
ATOM 1408 N N . VAL A 1 180 ? -2.888 -11.404 22.893 1.00 95.75 180 VAL A N 1
ATOM 1409 C CA . VAL A 1 180 ? -3.284 -10.005 23.115 1.00 95.75 180 VAL A CA 1
ATOM 1410 C C . VAL A 1 180 ? -2.471 -9.125 22.160 1.00 95.75 180 VAL A C 1
ATOM 1412 O O . VAL A 1 180 ? -1.432 -8.586 22.531 1.00 95.75 180 VAL A O 1
ATOM 1415 N N . TRP A 1 181 ? -2.904 -9.034 20.899 1.00 96.19 181 TRP A N 1
ATOM 1416 C CA . TRP A 1 181 ? -2.097 -8.443 19.818 1.00 96.19 181 TRP A CA 1
ATOM 1417 C C . TRP A 1 181 ? -1.977 -6.906 19.858 1.00 96.19 181 TRP A C 1
ATOM 1419 O O . TRP A 1 181 ? -1.123 -6.340 19.180 1.00 96.19 181 TRP A O 1
ATOM 1429 N N . GLN A 1 182 ? -2.796 -6.227 20.670 1.00 95.38 182 GLN A N 1
ATOM 1430 C CA . GLN A 1 182 ? -2.808 -4.768 20.851 1.00 95.38 182 GLN A CA 1
ATOM 1431 C C . GLN A 1 182 ? -2.733 -4.375 22.340 1.00 95.38 182 GLN A C 1
ATOM 1433 O O . GLN A 1 182 ? -3.007 -5.205 23.207 1.00 95.38 182 GLN A O 1
ATOM 1438 N N . PRO A 1 183 ? -2.397 -3.112 22.679 1.00 94.06 183 PRO A N 1
ATOM 1439 C CA . PRO A 1 183 ? -2.333 -2.651 24.066 1.00 94.06 183 PRO A CA 1
ATOM 1440 C C . PRO A 1 183 ? -3.629 -2.866 24.861 1.00 94.06 183 PRO A C 1
ATOM 1442 O O . PRO A 1 183 ? -4.741 -2.730 24.341 1.00 94.06 183 PRO A O 1
ATOM 1445 N N . ALA A 1 184 ? -3.474 -3.158 26.152 1.00 91.25 184 ALA A N 1
ATOM 1446 C CA . ALA A 1 184 ? -4.576 -3.437 27.064 1.00 91.25 184 ALA A CA 1
ATOM 1447 C C . ALA A 1 184 ? -4.360 -2.771 28.433 1.00 91.25 184 ALA A C 1
ATOM 1449 O O . ALA A 1 184 ? -3.228 -2.563 28.872 1.00 91.25 184 ALA A O 1
ATOM 1450 N N . TYR A 1 185 ? -5.454 -2.427 29.112 1.00 92.94 185 TYR A N 1
ATOM 1451 C CA . TYR A 1 185 ? -5.458 -1.555 30.284 1.00 92.94 185 TYR A CA 1
ATOM 1452 C C . TYR A 1 185 ? -6.478 -2.006 31.334 1.00 92.94 185 TYR A C 1
ATOM 1454 O O . TYR A 1 185 ? -7.559 -2.490 31.004 1.00 92.94 185 TYR A O 1
ATOM 1462 N N . ALA A 1 186 ? -6.174 -1.749 32.606 1.00 91.19 186 ALA A N 1
ATOM 1463 C CA . ALA A 1 186 ? -7.162 -1.734 33.682 1.00 91.19 186 ALA A CA 1
ATOM 1464 C C . ALA A 1 186 ? -7.396 -0.287 34.146 1.00 91.19 186 ALA A C 1
ATOM 1466 O O . ALA A 1 186 ? -6.445 0.447 34.423 1.00 91.19 186 ALA A O 1
ATOM 1467 N N . ILE A 1 187 ? -8.658 0.137 34.213 1.00 92.19 187 ILE A N 1
ATOM 1468 C CA . ILE A 1 187 ? -9.063 1.535 34.418 1.00 92.19 187 ILE A CA 1
ATOM 1469 C C . ILE A 1 187 ? -9.999 1.608 35.625 1.00 92.19 187 ILE A C 1
ATOM 1471 O O . ILE A 1 187 ? -11.061 0.991 35.618 1.00 92.19 187 ILE A O 1
ATOM 1475 N N . GLN A 1 188 ? -9.639 2.378 36.655 1.00 89.75 188 GLN A N 1
ATOM 1476 C CA . GLN A 1 188 ? -10.507 2.638 37.808 1.00 89.75 188 GLN A CA 1
ATOM 1477 C C . GLN A 1 188 ? -10.971 4.097 37.847 1.00 89.75 188 GLN A C 1
ATOM 1479 O O . GLN A 1 188 ? -10.144 5.018 37.831 1.00 89.75 188 GLN A O 1
ATOM 1484 N N . LEU A 1 189 ? -12.293 4.273 37.940 1.00 89.25 189 LEU A N 1
ATOM 1485 C CA . LEU A 1 189 ? -13.005 5.551 37.954 1.00 89.25 189 LEU A CA 1
ATOM 1486 C C . LEU A 1 189 ? -13.728 5.743 39.298 1.00 89.25 189 LEU A C 1
ATOM 1488 O O . LEU A 1 189 ? -14.480 4.877 39.744 1.00 89.25 189 LEU A O 1
ATOM 1492 N N . GLU A 1 190 ? -13.519 6.879 39.957 1.00 82.88 190 GLU A N 1
ATOM 1493 C CA . GLU A 1 190 ? -14.229 7.270 41.177 1.00 82.88 190 GLU A CA 1
ATOM 1494 C C . GLU A 1 190 ? -15.666 7.712 40.861 1.00 82.88 190 GLU A C 1
ATOM 1496 O O . GLU A 1 190 ? -15.889 8.671 40.122 1.00 82.88 190 GLU A O 1
ATOM 1501 N N . THR A 1 191 ? -16.643 7.047 41.482 1.00 73.88 191 THR A N 1
ATOM 1502 C CA . THR A 1 191 ? -18.085 7.309 41.301 1.00 73.88 191 THR A CA 1
ATOM 1503 C C . THR A 1 191 ? -18.754 7.964 42.516 1.00 73.88 191 THR A C 1
ATOM 1505 O O . THR A 1 191 ? -19.890 8.425 42.419 1.00 73.88 191 THR A O 1
ATOM 1508 N N . THR A 1 192 ? -18.069 8.043 43.666 1.00 61.91 192 THR A N 1
ATOM 1509 C CA . THR A 1 192 ? -18.643 8.550 44.928 1.00 61.91 192 THR A CA 1
ATOM 1510 C C . THR A 1 192 ? -17.845 9.696 45.547 1.00 61.91 192 THR A C 1
ATOM 1512 O O . THR A 1 192 ? -16.639 9.585 45.769 1.00 61.91 192 THR A O 1
ATOM 1515 N N . GLY A 1 193 ? -18.549 10.760 45.939 1.00 57.06 193 GLY A N 1
ATOM 1516 C CA . GLY A 1 193 ? -18.015 11.916 46.666 1.00 57.06 193 GLY A CA 1
ATOM 1517 C C . GLY A 1 193 ? -18.441 13.242 46.032 1.00 57.06 193 GLY A C 1
ATOM 1518 O O . GLY A 1 193 ? -18.985 13.262 44.933 1.00 57.06 193 GLY A O 1
ATOM 1519 N N . ASN A 1 194 ? -18.158 14.369 46.693 1.00 52.09 194 ASN A N 1
ATOM 1520 C CA . ASN A 1 194 ? -18.415 15.715 46.149 1.00 52.09 194 ASN A CA 1
ATOM 1521 C C . ASN A 1 194 ? -17.353 16.124 45.100 1.00 52.09 194 ASN A C 1
ATOM 1523 O O . ASN A 1 194 ? -16.803 17.224 45.164 1.00 52.09 194 ASN A O 1
ATOM 1527 N N . LYS A 1 195 ? -17.011 15.215 44.182 1.00 61.78 195 LYS A N 1
ATOM 1528 C CA . LYS A 1 195 ? -16.046 15.419 43.096 1.00 61.78 195 LYS A CA 1
ATOM 1529 C C . LYS A 1 195 ? -16.769 15.406 41.748 1.00 61.78 195 LYS A C 1
ATOM 1531 O O . LYS A 1 195 ? -17.826 14.799 41.607 1.00 61.78 195 LYS A O 1
ATOM 1536 N N . THR A 1 196 ? -16.166 16.047 40.755 1.00 64.69 196 THR A N 1
ATOM 1537 C CA . THR A 1 196 ? -16.552 15.919 39.345 1.00 64.69 196 THR A CA 1
ATOM 1538 C C . THR A 1 196 ? -16.457 14.448 38.896 1.00 64.69 196 THR A C 1
ATOM 1540 O O . THR A 1 196 ? -15.467 13.805 39.258 1.00 64.69 196 THR A O 1
ATOM 1543 N N . PRO A 1 197 ? -17.424 13.907 38.124 1.00 70.81 197 PRO A N 1
ATOM 1544 C CA . PRO A 1 197 ? -17.343 12.545 37.591 1.00 70.81 197 PRO A CA 1
ATOM 1545 C C . PRO A 1 197 ? -16.069 12.324 36.771 1.00 70.81 197 PRO A C 1
ATOM 1547 O O . PRO A 1 197 ? -15.696 13.182 35.970 1.00 70.81 197 PRO A O 1
ATOM 1550 N N . GLN A 1 198 ? -15.417 11.174 36.956 1.00 82.38 198 GLN A N 1
ATOM 1551 C CA . GLN A 1 198 ? -14.298 10.754 36.112 1.00 82.38 198 GLN A CA 1
ATOM 1552 C C . GLN A 1 198 ? -14.820 10.050 34.854 1.00 82.38 198 GLN A C 1
ATOM 1554 O O . GLN A 1 198 ? -15.688 9.182 34.945 1.00 82.38 198 GLN A O 1
ATOM 1559 N N . LEU A 1 199 ? -14.255 10.405 33.700 1.00 89.88 199 LEU A N 1
ATOM 1560 C CA . LEU A 1 199 ? -14.511 9.777 32.406 1.00 89.88 199 LEU A CA 1
ATOM 1561 C C . LEU A 1 199 ? -13.178 9.389 31.759 1.00 89.88 199 LEU A C 1
ATOM 1563 O O . LEU A 1 199 ? -12.223 10.165 31.806 1.00 89.88 199 LEU A O 1
ATOM 1567 N N . TYR A 1 200 ? -13.134 8.230 31.107 1.00 93.19 200 TYR A N 1
ATOM 1568 C CA . TYR A 1 200 ? -11.987 7.789 30.306 1.00 93.19 200 TYR A CA 1
ATOM 1569 C C . TYR A 1 200 ? -12.390 7.706 28.832 1.00 93.19 200 TYR A C 1
ATOM 1571 O O . TYR A 1 200 ? -13.365 7.030 28.516 1.00 93.19 200 TYR A O 1
ATOM 1579 N N . VAL A 1 201 ? -11.655 8.361 27.926 1.00 95.44 201 VAL A N 1
ATOM 1580 C CA . VAL A 1 201 ? -11.907 8.285 26.473 1.00 95.44 201 VAL A CA 1
ATOM 1581 C C . VAL A 1 201 ? -11.361 6.970 25.925 1.00 95.44 201 VAL A C 1
ATOM 1583 O O . VAL A 1 201 ? -10.160 6.730 26.014 1.00 95.44 201 VAL A O 1
ATOM 1586 N N . ARG A 1 202 ? -12.227 6.139 25.334 1.00 94.50 202 ARG A N 1
ATOM 1587 C CA . ARG A 1 202 ? -11.840 4.855 24.719 1.00 94.50 202 ARG A CA 1
ATOM 1588 C C . ARG A 1 202 ? -11.674 4.935 23.199 1.00 94.50 202 ARG A C 1
ATOM 1590 O O . ARG A 1 202 ? -10.847 4.218 22.648 1.00 94.50 202 ARG A O 1
ATOM 1597 N N . ASN A 1 203 ? -12.437 5.805 22.534 1.00 97.19 203 ASN A N 1
ATOM 1598 C CA . ASN A 1 203 ? -12.308 6.111 21.107 1.00 97.19 203 ASN A CA 1
ATOM 1599 C C . ASN A 1 203 ? -12.778 7.553 20.833 1.00 97.19 203 ASN A C 1
ATOM 1601 O O . ASN A 1 203 ? -13.484 8.151 21.651 1.00 97.19 203 ASN A O 1
ATOM 1605 N N . SER A 1 204 ? -12.396 8.120 19.691 1.00 97.56 204 SER A N 1
ATOM 1606 C CA . SER A 1 204 ? -12.820 9.458 19.271 1.00 97.56 204 SER A CA 1
ATOM 1607 C C . SER A 1 204 ? -12.808 9.597 17.754 1.00 97.56 204 SER A C 1
ATOM 1609 O O . SER A 1 204 ? -11.763 9.400 17.135 1.00 97.56 204 SER A O 1
ATOM 1611 N N . ASP A 1 205 ? -13.926 10.039 17.200 1.00 98.38 205 ASP A N 1
ATOM 1612 C CA . ASP A 1 205 ? -14.085 10.397 15.795 1.00 98.38 205 ASP A CA 1
ATOM 1613 C C . ASP A 1 205 ? -13.993 11.922 15.638 1.00 98.38 205 ASP A C 1
ATOM 1615 O O . ASP A 1 205 ? -14.579 12.676 16.425 1.00 98.38 205 ASP A O 1
ATOM 1619 N N . VAL A 1 206 ? -13.237 12.379 14.642 1.00 98.31 206 VAL A N 1
ATOM 1620 C CA . VAL A 1 206 ? -13.049 13.796 14.313 1.00 98.31 206 VAL A CA 1
ATOM 1621 C C . VAL A 1 206 ? -13.072 13.939 12.790 1.00 98.31 206 VAL A C 1
ATOM 1623 O O . VAL A 1 206 ? -12.038 13.847 12.132 1.00 98.31 206 VAL A O 1
ATOM 1626 N N . ASP A 1 207 ? -14.262 14.168 12.235 1.00 98.62 207 ASP A N 1
ATOM 1627 C CA . ASP A 1 207 ? -14.459 14.431 10.807 1.00 98.62 207 ASP A CA 1
ATOM 1628 C C . ASP A 1 207 ? -14.223 15.920 10.511 1.00 98.62 207 ASP A C 1
ATOM 1630 O O . ASP A 1 207 ? -14.871 16.799 11.094 1.00 98.62 207 ASP A O 1
ATOM 1634 N N . LEU A 1 208 ? -13.307 16.194 9.578 1.00 98.38 208 LEU A N 1
ATOM 1635 C CA . LEU A 1 208 ? -13.094 17.512 8.979 1.00 98.38 208 LEU A CA 1
ATOM 1636 C C . LEU A 1 208 ? -13.492 17.464 7.502 1.00 98.38 208 LEU A C 1
ATOM 1638 O O . LEU A 1 208 ? -12.727 17.039 6.638 1.00 98.38 208 LEU A O 1
ATOM 1642 N N . SER A 1 209 ? -14.703 17.930 7.218 1.00 98.38 209 SER A N 1
ATOM 1643 C CA . SER A 1 209 ? -15.304 17.967 5.882 1.00 98.38 209 SER A CA 1
ATOM 1644 C C . SER A 1 209 ? -15.621 19.407 5.459 1.00 98.38 209 SER A C 1
ATOM 1646 O O . SER A 1 209 ? -15.610 20.337 6.269 1.00 98.38 209 SER A O 1
ATOM 1648 N N . ARG A 1 210 ? -15.885 19.651 4.171 1.00 98.25 210 ARG A N 1
ATOM 1649 C CA . ARG A 1 210 ? -16.451 20.942 3.732 1.00 98.25 210 ARG A CA 1
ATOM 1650 C C . ARG A 1 210 ? -17.931 21.001 4.108 1.00 98.25 210 ARG A C 1
ATOM 1652 O O . ARG A 1 210 ? -18.637 19.999 4.021 1.00 98.25 210 ARG A O 1
ATOM 1659 N N . GLN A 1 211 ? -18.438 22.173 4.485 1.00 97.88 211 GLN A N 1
ATOM 1660 C CA . GLN A 1 211 ? -19.851 22.325 4.834 1.00 97.88 211 GLN A CA 1
ATOM 1661 C C . GLN A 1 211 ? -20.757 21.937 3.648 1.00 97.88 211 GLN A C 1
ATOM 1663 O O . GLN A 1 211 ? -20.726 22.579 2.600 1.00 97.88 211 GLN A O 1
ATOM 1668 N N . GLY A 1 212 ? -21.578 20.898 3.835 1.00 97.19 212 GLY A N 1
ATOM 1669 C CA . GLY A 1 212 ? -22.441 20.337 2.788 1.00 97.19 212 GLY A CA 1
ATOM 1670 C C . GLY A 1 212 ? -21.776 19.282 1.893 1.00 97.19 212 GLY A C 1
ATOM 1671 O O . GLY A 1 212 ? -22.374 18.895 0.893 1.00 97.19 212 GLY A O 1
ATOM 1672 N N . GLN A 1 213 ? -20.569 18.817 2.228 1.00 98.38 213 GLN A N 1
ATOM 1673 C CA . GLN A 1 213 ? -19.934 17.678 1.565 1.00 98.38 213 GLN A CA 1
ATOM 1674 C C . GLN A 1 213 ? -20.758 16.396 1.750 1.00 98.38 213 GLN A C 1
ATOM 1676 O O . GLN A 1 213 ? -21.308 16.130 2.821 1.00 98.38 213 GLN A O 1
ATOM 1681 N N . LEU A 1 214 ? -20.795 15.594 0.689 1.00 97.31 214 LEU A N 1
ATOM 1682 C CA . LEU A 1 214 ? -21.319 14.238 0.677 1.00 97.31 214 LEU A CA 1
ATOM 1683 C C . LEU A 1 214 ? -20.192 13.291 0.258 1.00 97.31 214 LEU A C 1
ATOM 1685 O O . LEU A 1 214 ? -19.298 13.666 -0.502 1.00 97.31 214 LEU A O 1
ATOM 1689 N N . ASN A 1 215 ? -20.240 12.067 0.767 1.00 98.25 215 ASN A N 1
ATOM 1690 C CA . ASN A 1 215 ? -19.297 11.006 0.435 1.00 98.25 215 ASN A CA 1
ATOM 1691 C C . ASN A 1 215 ? -19.314 10.733 -1.089 1.00 98.25 215 ASN A C 1
ATOM 1693 O O . ASN A 1 215 ? -20.355 10.890 -1.725 1.00 98.25 215 ASN A O 1
ATOM 1697 N N . ASN A 1 216 ? -18.180 10.337 -1.685 1.00 98.00 216 ASN A N 1
ATOM 1698 C CA . ASN A 1 216 ? -18.047 10.033 -3.126 1.00 98.00 216 ASN A CA 1
ATOM 1699 C C . ASN A 1 216 ? -18.396 11.179 -4.112 1.00 98.00 216 ASN A C 1
ATOM 1701 O O . ASN A 1 216 ? -18.472 10.936 -5.318 1.00 98.00 216 ASN A O 1
ATOM 1705 N N . LEU A 1 217 ? -18.598 12.416 -3.636 1.00 97.44 217 LEU A N 1
ATOM 1706 C CA . LEU A 1 217 ? -18.944 13.582 -4.457 1.00 97.44 217 LEU A CA 1
ATOM 1707 C C . LEU A 1 217 ? -17.972 14.755 -4.204 1.00 97.44 217 LEU A C 1
ATOM 1709 O O . LEU A 1 217 ? -17.777 15.129 -3.044 1.00 97.44 217 LEU A O 1
ATOM 1713 N N . PRO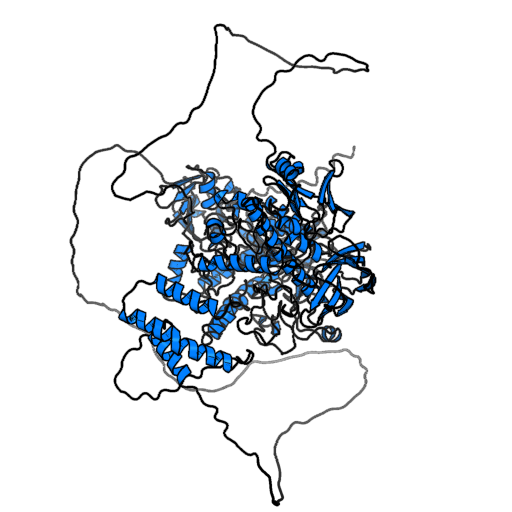 A 1 218 ? -17.384 15.379 -5.249 1.00 97.44 218 PRO A N 1
ATOM 1714 C CA . PRO A 1 218 ? -16.479 16.520 -5.088 1.00 97.44 218 PRO A CA 1
ATOM 1715 C C . PRO A 1 218 ? -17.119 17.707 -4.334 1.00 97.44 218 PRO A C 1
ATOM 1717 O O . PRO A 1 218 ? -18.148 18.234 -4.770 1.00 97.44 218 PRO A O 1
ATOM 1720 N N . PRO A 1 219 ? -16.542 18.169 -3.206 1.00 97.62 219 PRO A N 1
ATOM 1721 C CA . PRO A 1 219 ? -17.119 19.252 -2.416 1.00 97.62 219 PRO A CA 1
ATOM 1722 C C . PRO A 1 219 ? -16.807 20.650 -2.962 1.00 97.62 219 PRO A C 1
ATOM 1724 O O . PRO A 1 219 ? -15.768 20.908 -3.570 1.00 97.62 219 PRO A O 1
ATOM 1727 N N . SER A 1 220 ? -17.668 21.610 -2.613 1.00 97.06 220 SER A N 1
ATOM 1728 C CA . SER A 1 220 ? -17.425 23.040 -2.834 1.00 97.06 220 SER A CA 1
ATOM 1729 C C . SER A 1 220 ? -16.214 23.527 -2.025 1.00 97.06 220 SER A C 1
ATOM 1731 O O . SER A 1 220 ? -16.328 23.820 -0.834 1.00 97.06 220 SER A O 1
ATOM 1733 N N . GLN A 1 221 ? -15.059 23.687 -2.677 1.00 96.56 221 GLN A N 1
ATOM 1734 C CA . GLN A 1 221 ? -13.798 24.075 -2.023 1.00 96.56 221 GLN A CA 1
ATOM 1735 C C . GLN A 1 221 ? -13.812 25.468 -1.369 1.00 96.56 221 GLN A C 1
ATOM 1737 O O . GLN A 1 221 ? -13.002 25.739 -0.487 1.00 96.56 221 GLN A O 1
ATOM 1742 N N . SER A 1 222 ? -14.745 26.348 -1.746 1.00 95.00 222 SER A N 1
ATOM 1743 C CA . SER A 1 222 ? -14.950 27.649 -1.092 1.00 95.00 222 SER A CA 1
ATOM 1744 C C . SER A 1 222 ? -15.889 27.600 0.123 1.00 95.00 222 SER A C 1
ATOM 1746 O O . SER A 1 222 ? -16.153 28.641 0.724 1.00 95.00 222 SER A O 1
ATOM 1748 N N . ALA A 1 223 ? -16.445 26.434 0.470 1.00 97.31 223 ALA A N 1
ATOM 1749 C CA . ALA A 1 223 ? -17.303 26.292 1.644 1.00 97.31 223 ALA A CA 1
ATOM 1750 C C . ALA A 1 223 ? -16.475 26.336 2.945 1.00 97.31 223 ALA A C 1
ATOM 1752 O O . ALA A 1 223 ? -15.311 25.911 2.949 1.00 97.31 223 ALA A O 1
ATOM 1753 N N . PRO A 1 224 ? -17.061 26.806 4.064 1.00 98.00 224 PRO A N 1
ATOM 1754 C CA . PRO A 1 224 ? -16.452 26.683 5.382 1.00 98.00 224 PRO A CA 1
ATOM 1755 C C . PRO A 1 224 ? -16.061 25.243 5.720 1.00 98.00 224 PRO A C 1
ATOM 1757 O O . PRO A 1 224 ? -16.652 24.288 5.209 1.00 98.00 224 PRO A O 1
ATOM 1760 N N . TRP A 1 225 ? -15.090 25.091 6.614 1.00 98.62 225 TRP A N 1
ATOM 1761 C CA . TRP A 1 225 ? -14.793 23.790 7.202 1.00 98.62 225 TRP A CA 1
ATOM 1762 C C . TRP A 1 225 ? -15.869 23.437 8.228 1.00 98.62 225 TRP A C 1
ATOM 1764 O O . TRP A 1 225 ? -16.308 24.284 9.008 1.00 98.62 225 TRP A O 1
ATOM 1774 N N . PHE A 1 226 ? -16.292 22.183 8.226 1.00 98.50 226 PHE A N 1
ATOM 1775 C CA . PHE A 1 226 ? -17.235 21.613 9.169 1.00 98.50 226 PHE A CA 1
ATOM 1776 C C . PHE A 1 226 ? -16.499 20.581 10.019 1.00 98.50 226 PHE A C 1
ATOM 1778 O O . PHE A 1 226 ? -15.928 19.625 9.500 1.00 98.50 226 PHE A O 1
ATOM 1785 N N . LEU A 1 227 ? -16.487 20.821 11.327 1.00 98.62 227 LEU A N 1
ATOM 1786 C CA . LEU A 1 227 ? -15.955 19.915 12.333 1.00 98.62 227 LEU A CA 1
ATOM 1787 C C . LEU A 1 227 ? -17.126 19.151 12.943 1.00 98.62 227 LEU A C 1
ATOM 1789 O O . LEU A 1 227 ? -17.994 19.768 13.563 1.00 98.62 227 LEU A O 1
ATOM 1793 N N . ASN A 1 228 ? -17.115 17.828 12.825 1.00 98.50 228 ASN A N 1
ATOM 1794 C CA . ASN A 1 228 ? -17.947 16.937 13.626 1.00 98.50 228 ASN A CA 1
ATOM 1795 C C . ASN A 1 228 ? -17.025 16.133 14.547 1.00 98.50 228 ASN A C 1
ATOM 1797 O O . ASN A 1 228 ? -16.135 15.437 14.067 1.00 98.50 228 ASN A O 1
ATOM 1801 N N . ALA A 1 229 ? -17.208 16.254 15.861 1.00 98.56 229 ALA A N 1
ATOM 1802 C CA . ALA A 1 229 ? -16.386 15.563 16.848 1.00 98.56 229 ALA A CA 1
ATOM 1803 C C . ALA A 1 229 ? -17.271 14.704 17.752 1.00 98.56 229 ALA A C 1
ATOM 1805 O O . ALA A 1 229 ? -18.229 15.209 18.341 1.00 98.56 229 ALA A O 1
ATOM 1806 N N . SER A 1 230 ? -16.932 13.424 17.884 1.00 98.38 230 SER A N 1
ATOM 1807 C CA . SER A 1 230 ? -17.655 12.445 18.693 1.00 98.38 230 SER A CA 1
ATOM 1808 C C . SER A 1 230 ? -16.680 11.698 19.597 1.00 98.38 230 SER A C 1
ATOM 1810 O O . SER A 1 230 ? -15.653 11.207 19.138 1.00 98.38 230 SER A O 1
ATOM 1812 N N . VAL A 1 231 ? -16.979 11.626 20.892 1.00 98.31 231 VAL A N 1
ATOM 1813 C CA . VAL A 1 231 ? -16.081 11.068 21.910 1.00 98.31 231 VAL A CA 1
ATOM 1814 C C . VAL A 1 231 ? -16.785 9.932 22.641 1.00 98.31 231 VAL A C 1
ATOM 1816 O O . VAL A 1 231 ? -17.821 10.152 23.272 1.00 98.31 231 VAL A O 1
ATOM 1819 N N . ASP A 1 232 ? -16.206 8.733 22.571 1.00 97.06 232 ASP A N 1
ATOM 1820 C CA . ASP A 1 232 ? -16.682 7.537 23.265 1.00 97.06 232 ASP A CA 1
ATOM 1821 C C . ASP A 1 232 ? -15.954 7.385 24.605 1.00 97.06 232 ASP A C 1
ATOM 1823 O O . ASP A 1 232 ? -14.720 7.373 24.661 1.00 97.06 232 ASP A O 1
ATOM 1827 N N . VAL A 1 233 ? -16.712 7.246 25.693 1.00 95.25 233 VAL A N 1
ATOM 1828 C CA . VAL A 1 233 ? -16.200 7.241 27.068 1.00 95.25 233 VAL A CA 1
ATOM 1829 C C . VAL A 1 233 ? -16.641 6.024 27.882 1.00 95.25 233 VAL A C 1
ATOM 1831 O O . VAL A 1 233 ? -17.693 5.431 27.646 1.00 95.25 233 VAL A O 1
ATOM 1834 N N . LEU A 1 234 ? -15.829 5.689 28.884 1.00 93.06 234 LEU A N 1
ATOM 1835 C CA . LEU A 1 234 ? -16.195 4.864 30.034 1.00 93.06 234 LEU A CA 1
ATOM 1836 C C . LEU A 1 234 ? -16.519 5.776 31.228 1.00 93.06 234 LEU A C 1
ATOM 1838 O O . LEU A 1 234 ? -15.879 6.816 31.407 1.00 93.06 234 LEU A O 1
ATOM 1842 N N . GLY A 1 235 ? -17.484 5.362 32.053 1.00 88.50 235 GLY A N 1
ATOM 1843 C CA . GLY A 1 235 ? -18.062 6.177 33.129 1.00 88.50 235 GLY A CA 1
ATOM 1844 C C . GLY A 1 235 ? -19.355 6.893 32.710 1.00 88.50 235 GLY A C 1
ATOM 1845 O O . GLY A 1 235 ? -19.805 6.786 31.572 1.00 88.50 235 GLY A O 1
ATOM 1846 N N . SER A 1 236 ? -19.979 7.610 33.648 1.00 86.56 236 SER A N 1
ATOM 1847 C CA . SER A 1 236 ? -21.309 8.211 33.457 1.00 86.56 236 SER A CA 1
ATOM 1848 C C . SER A 1 236 ? -21.238 9.667 32.989 1.00 86.56 236 SER A C 1
ATOM 1850 O O . SER A 1 236 ? -20.891 10.554 33.773 1.00 86.56 236 SER A O 1
ATOM 1852 N N . LEU A 1 237 ? -21.630 9.934 31.738 1.00 89.12 237 LEU A N 1
ATOM 1853 C CA . LEU A 1 237 ? -21.765 11.296 31.205 1.00 89.12 237 LEU A CA 1
ATOM 1854 C C . LEU A 1 237 ? -22.803 12.116 32.011 1.00 89.12 237 LEU A C 1
ATOM 1856 O O . LEU A 1 237 ? -23.967 11.713 32.091 1.00 89.12 237 LEU A O 1
ATOM 1860 N N . PRO A 1 238 ? -22.440 13.271 32.607 1.00 88.44 238 PRO A N 1
ATOM 1861 C CA . PRO A 1 238 ? -23.384 14.080 33.373 1.00 88.44 238 PRO A CA 1
ATOM 1862 C C . PRO A 1 238 ? -24.345 14.857 32.462 1.00 88.44 238 PRO A C 1
ATOM 1864 O O . PRO A 1 238 ? -23.958 15.394 31.424 1.00 88.44 238 PRO A O 1
ATOM 1867 N N . VAL A 1 239 ? -25.610 14.955 32.880 1.00 87.50 239 VAL A N 1
ATOM 1868 C CA . VAL A 1 239 ? -26.682 15.613 32.114 1.00 87.50 239 VAL A CA 1
ATOM 1869 C C . VAL A 1 239 ? -26.326 17.069 31.800 1.00 87.50 239 VAL A C 1
ATOM 1871 O O . VAL A 1 239 ? -26.056 17.859 32.703 1.00 87.50 239 VAL A O 1
ATOM 1874 N N . GLY A 1 240 ? -26.379 17.431 30.517 1.00 90.00 240 GLY A N 1
ATOM 1875 C CA . GLY A 1 240 ? -26.083 18.787 30.052 1.00 90.00 240 GLY A CA 1
ATOM 1876 C C . GLY A 1 240 ? -24.592 19.103 29.907 1.00 90.00 240 GLY A C 1
ATOM 1877 O O . GLY A 1 240 ? -24.254 20.283 29.809 1.00 90.00 240 GLY A O 1
ATOM 1878 N N . ALA A 1 241 ? -23.716 18.091 29.890 1.00 93.25 241 ALA A N 1
ATOM 1879 C CA . ALA A 1 241 ? -22.330 18.246 29.452 1.00 93.25 241 ALA A CA 1
ATOM 1880 C C . ALA A 1 241 ? -22.248 18.919 28.068 1.00 93.25 241 ALA A C 1
ATOM 1882 O O . ALA A 1 241 ? -23.133 18.769 27.224 1.00 93.25 241 ALA A O 1
ATOM 1883 N N . GLN A 1 242 ? -21.176 19.672 27.845 1.00 96.00 242 GLN A N 1
ATOM 1884 C CA . GLN A 1 242 ? -20.925 20.407 26.605 1.00 96.00 242 GLN A CA 1
ATOM 1885 C C . GLN A 1 242 ? -19.571 19.994 26.024 1.00 96.00 242 GLN A C 1
ATOM 1887 O O . GLN A 1 242 ? -18.802 19.276 26.663 1.00 96.00 242 GLN A O 1
ATOM 1892 N N . MET A 1 243 ? -19.255 20.460 24.818 1.00 98.06 243 MET A N 1
ATOM 1893 C CA . MET A 1 243 ? -17.949 20.232 24.198 1.00 98.06 243 MET A CA 1
ATOM 1894 C C . MET A 1 243 ? -17.357 21.547 23.693 1.00 98.06 243 MET A C 1
ATOM 1896 O O . MET A 1 243 ? -18.083 22.424 23.217 1.00 98.06 243 MET A O 1
ATOM 1900 N N . ARG A 1 244 ? -16.031 21.673 23.756 1.00 97.56 244 ARG A N 1
ATOM 1901 C CA . ARG A 1 244 ? -15.270 22.777 23.154 1.00 97.56 244 ARG A CA 1
ATOM 1902 C C . ARG A 1 244 ? -14.056 22.244 22.399 1.00 97.56 244 ARG A C 1
ATOM 1904 O O . ARG A 1 244 ? -13.518 21.202 22.765 1.00 97.56 244 ARG A O 1
ATOM 1911 N N . TYR A 1 245 ? -13.619 22.972 21.378 1.00 98.25 245 TYR A N 1
ATOM 1912 C CA . TYR A 1 245 ? -12.427 22.650 20.599 1.00 98.25 245 TYR A CA 1
ATOM 1913 C C . TYR A 1 245 ? -11.334 23.710 20.762 1.00 98.25 245 TYR A C 1
ATOM 1915 O O . TYR A 1 245 ? -11.605 24.897 20.983 1.00 98.25 245 TYR A O 1
ATOM 1923 N N . ALA A 1 246 ? -10.094 23.276 20.569 1.00 98.25 246 ALA A N 1
ATOM 1924 C CA . ALA A 1 246 ? -8.946 24.124 20.291 1.00 98.25 246 ALA A CA 1
ATOM 1925 C C . ALA A 1 246 ? -8.122 23.499 19.160 1.00 98.25 246 ALA A C 1
ATOM 1927 O O . ALA A 1 246 ? -7.765 22.327 19.241 1.00 98.25 246 ALA A O 1
ATOM 1928 N N . VAL A 1 247 ? -7.810 24.277 18.122 1.00 98.50 247 VAL A N 1
ATOM 1929 C CA . VAL A 1 247 ? -6.905 23.870 17.037 1.00 98.50 247 VAL A CA 1
ATOM 1930 C C . VAL A 1 247 ? -5.592 24.625 17.194 1.00 98.50 247 VAL A C 1
ATOM 1932 O O . VAL A 1 247 ? -5.585 25.858 17.261 1.00 98.50 247 VAL A O 1
ATOM 1935 N N . ALA A 1 248 ? -4.477 23.902 17.234 1.00 98.19 248 ALA A N 1
ATOM 1936 C CA . ALA A 1 248 ? -3.133 24.464 17.243 1.00 98.19 248 ALA A CA 1
ATOM 1937 C C . ALA A 1 248 ? -2.289 23.871 16.112 1.00 98.19 248 ALA A C 1
ATOM 1939 O O . ALA A 1 248 ? -2.386 22.688 15.804 1.00 98.19 248 ALA A O 1
ATOM 1940 N N . ASP A 1 249 ? -1.449 24.696 15.500 1.00 97.62 249 ASP A N 1
ATOM 1941 C CA . ASP A 1 249 ? -0.441 24.256 14.533 1.00 97.62 249 ASP A CA 1
ATOM 1942 C C . ASP A 1 249 ? 0.526 23.255 15.194 1.00 97.62 249 ASP A C 1
ATOM 1944 O O . ASP A 1 249 ? 1.063 23.536 16.267 1.00 97.62 249 ASP A O 1
ATOM 1948 N N . SER A 1 250 ? 0.720 22.070 14.601 1.00 96.06 250 SER A N 1
ATOM 1949 C CA . SER A 1 250 ? 1.411 20.960 15.287 1.00 96.06 250 SER A CA 1
ATOM 1950 C C . SER A 1 250 ? 2.926 21.153 15.431 1.00 96.06 250 SER A C 1
ATOM 1952 O O . SER A 1 250 ? 3.533 20.538 16.309 1.00 96.06 250 SER A O 1
ATOM 1954 N N . GLN A 1 251 ? 3.539 22.028 14.625 1.00 93.62 251 GLN A N 1
ATOM 1955 C CA . GLN A 1 251 ? 4.982 22.297 14.661 1.00 93.62 251 GLN A CA 1
ATOM 1956 C C . GLN A 1 251 ? 5.323 23.437 15.633 1.00 93.62 251 GLN A C 1
ATOM 1958 O O . GLN A 1 251 ? 6.271 23.354 16.412 1.00 93.62 251 GLN A O 1
ATOM 1963 N N . THR A 1 252 ? 4.532 24.511 15.613 1.00 95.56 252 THR A N 1
ATOM 1964 C CA . THR A 1 252 ? 4.745 25.726 16.417 1.00 95.56 252 THR A CA 1
ATOM 1965 C C . THR A 1 252 ? 3.965 25.736 17.732 1.00 95.56 252 THR A C 1
ATOM 1967 O O . THR A 1 252 ? 4.241 26.571 18.594 1.00 95.56 252 THR A O 1
ATOM 1970 N N . ASN A 1 253 ? 2.985 24.838 17.894 1.00 93.94 253 ASN A N 1
ATOM 1971 C CA . ASN A 1 253 ? 1.996 24.818 18.982 1.00 93.94 253 ASN A CA 1
ATOM 1972 C C . ASN A 1 253 ? 1.204 26.133 19.137 1.00 93.94 253 ASN A C 1
ATOM 1974 O O . ASN A 1 253 ? 0.600 26.402 20.178 1.00 93.94 253 ASN A O 1
ATOM 1978 N N . LYS A 1 254 ? 1.172 26.968 18.091 1.00 96.00 254 LYS A N 1
ATOM 1979 C CA . LYS A 1 254 ? 0.397 28.208 18.068 1.00 96.00 254 LYS A CA 1
ATOM 1980 C C . LYS A 1 254 ? -1.083 27.879 17.887 1.00 96.00 254 LYS A C 1
ATOM 1982 O O . LYS A 1 254 ? -1.476 27.329 16.860 1.00 96.00 254 LYS A O 1
ATOM 1987 N N . THR A 1 255 ? -1.917 28.278 18.845 1.00 96.94 255 THR A N 1
ATOM 1988 C CA . THR A 1 255 ? -3.378 28.205 18.710 1.00 96.94 255 THR A CA 1
ATOM 1989 C C . THR A 1 255 ? -3.848 29.041 17.517 1.00 96.94 255 THR A C 1
ATOM 1991 O O . THR A 1 255 ? -3.537 30.230 17.418 1.00 96.94 255 THR A O 1
ATOM 1994 N N . VAL A 1 256 ? -4.596 28.405 16.620 1.00 97.38 256 VAL A N 1
ATOM 1995 C CA . VAL A 1 256 ? -5.214 29.007 15.432 1.00 97.38 256 VAL A CA 1
ATOM 1996 C C . VAL A 1 256 ? -6.641 29.443 15.751 1.00 97.38 256 VAL A C 1
ATOM 1998 O O . VAL A 1 256 ? -7.029 30.568 15.447 1.00 97.38 256 VAL A O 1
ATOM 2001 N N . SER A 1 257 ? -7.411 28.573 16.407 1.00 97.44 257 SER A N 1
ATOM 2002 C CA . SER A 1 257 ? -8.817 28.806 16.735 1.00 97.44 257 SER A CA 1
ATOM 2003 C C . SER A 1 257 ? -9.235 28.054 18.000 1.00 97.44 257 SER A C 1
ATOM 2005 O O . SER A 1 257 ? -8.669 27.016 18.346 1.00 97.44 257 SER A O 1
ATOM 2007 N N . THR A 1 258 ? -10.247 28.575 18.692 1.00 97.19 258 THR A N 1
ATOM 2008 C CA . THR A 1 258 ? -10.953 27.893 19.785 1.00 97.19 258 THR A CA 1
ATOM 2009 C C . THR A 1 258 ? -12.443 28.223 19.716 1.00 97.19 258 THR A C 1
ATOM 2011 O O . THR A 1 258 ? -12.825 29.253 19.154 1.00 97.19 258 THR A O 1
ATOM 2014 N N . GLY A 1 259 ? -13.296 27.369 20.280 1.00 96.94 259 GLY A N 1
ATOM 2015 C CA . GLY A 1 259 ? -14.737 27.620 20.324 1.00 96.94 259 GLY A CA 1
ATOM 2016 C C . GLY A 1 259 ? -15.533 26.515 21.011 1.00 96.94 259 GLY A C 1
ATOM 2017 O O . GLY A 1 259 ? -15.003 25.454 21.328 1.00 96.94 259 GLY A O 1
ATOM 2018 N N . MET A 1 260 ? -16.822 26.766 21.241 1.00 97.44 260 MET A N 1
ATOM 2019 C CA . MET A 1 260 ? -17.774 25.734 21.669 1.00 97.44 260 MET A CA 1
ATOM 2020 C C . MET A 1 260 ? -18.263 24.942 20.453 1.00 97.44 260 MET A C 1
ATOM 2022 O O . MET A 1 260 ? -18.462 25.522 19.381 1.00 97.44 260 MET A O 1
ATOM 2026 N N . LEU A 1 261 ? -18.515 23.644 20.626 1.00 97.88 261 LEU A N 1
ATOM 2027 C CA . LEU A 1 261 ? -19.314 22.881 19.669 1.00 97.88 261 LEU A CA 1
ATOM 2028 C C . LEU A 1 261 ? -20.809 23.042 19.986 1.00 97.88 261 LEU A C 1
ATOM 2030 O O . LEU A 1 261 ? -21.219 23.294 21.118 1.00 97.88 261 LEU A O 1
ATOM 2034 N N . ASN A 1 262 ? -21.619 22.906 18.945 1.00 97.44 262 ASN A N 1
ATOM 2035 C CA . ASN A 1 262 ? -23.057 23.136 18.907 1.00 97.44 262 ASN A CA 1
ATOM 2036 C C . ASN A 1 262 ? -23.771 21.835 18.513 1.00 97.44 262 ASN A C 1
ATOM 2038 O O . ASN A 1 262 ? -23.132 20.872 18.084 1.00 97.44 262 ASN A O 1
ATOM 2042 N N . ASN A 1 263 ? -25.104 21.817 18.618 1.00 96.81 263 ASN A N 1
ATOM 2043 C CA . ASN A 1 263 ? -25.933 20.638 18.330 1.00 96.81 263 ASN A CA 1
ATOM 2044 C C . ASN A 1 263 ? -25.494 19.399 19.137 1.00 96.81 263 ASN A C 1
ATOM 2046 O O . ASN A 1 263 ? -25.420 18.298 18.598 1.00 96.81 263 ASN A O 1
ATOM 2050 N N . ILE A 1 264 ? -25.158 19.601 20.419 1.00 97.31 264 ILE A N 1
ATOM 2051 C CA . ILE A 1 264 ? -24.670 18.530 21.293 1.00 97.31 264 ILE A CA 1
ATOM 2052 C C . ILE A 1 264 ? -25.723 17.421 21.398 1.00 97.31 264 ILE A C 1
ATOM 2054 O O . ILE A 1 264 ? -26.865 17.668 21.787 1.00 97.31 264 ILE A O 1
ATOM 2058 N N . THR A 1 265 ? -25.316 16.197 21.074 1.00 96.25 265 THR A N 1
ATOM 2059 C CA . THR A 1 265 ? -26.108 14.971 21.229 1.00 96.25 265 THR A CA 1
ATOM 2060 C C . THR A 1 265 ? -25.362 13.999 22.136 1.00 96.25 265 THR A C 1
ATOM 2062 O O . THR A 1 265 ? -24.132 13.972 22.155 1.00 96.25 265 THR A O 1
ATOM 2065 N N . MET A 1 266 ? -26.103 13.240 22.945 1.00 93.62 266 MET A N 1
ATOM 2066 C CA . MET A 1 266 ? -25.546 12.380 23.992 1.00 93.62 266 MET A CA 1
ATOM 2067 C C . MET A 1 266 ? -26.270 11.035 24.036 1.00 93.62 266 MET A C 1
ATOM 2069 O O . MET A 1 266 ? -27.500 10.992 24.049 1.00 93.62 266 MET A O 1
ATOM 2073 N N . SER A 1 267 ? -25.496 9.956 24.121 1.00 91.00 267 SER A N 1
ATOM 2074 C CA . SER A 1 267 ? -25.932 8.658 24.641 1.00 91.00 267 SER A CA 1
ATOM 2075 C C . SER A 1 267 ? -25.404 8.485 26.077 1.00 91.00 267 SER A C 1
ATOM 2077 O O . SER A 1 267 ? -24.872 9.426 26.669 1.00 91.00 267 SER A O 1
ATOM 2079 N N . ASN A 1 268 ? -25.517 7.284 26.653 1.00 83.69 268 ASN A N 1
ATOM 2080 C CA . ASN A 1 268 ? -24.914 6.986 27.958 1.00 83.69 268 ASN A CA 1
ATOM 2081 C C . ASN A 1 268 ? -23.371 7.009 27.928 1.00 83.69 268 ASN A C 1
ATOM 2083 O O . ASN A 1 268 ? -22.754 7.274 28.957 1.00 83.69 268 ASN A O 1
ATOM 2087 N N . SER A 1 269 ? -22.764 6.722 26.770 1.00 90.50 269 SER A N 1
ATOM 2088 C CA . SER A 1 269 ? -21.321 6.473 26.604 1.00 90.50 269 SER A CA 1
ATOM 2089 C C . SER A 1 269 ? -20.666 7.266 25.468 1.00 90.50 269 SER A C 1
ATOM 2091 O O . SER A 1 269 ? -19.470 7.117 25.246 1.00 90.50 269 SER A O 1
ATOM 2093 N N . THR A 1 270 ? -21.418 8.086 24.734 1.00 95.94 270 THR A N 1
ATOM 2094 C CA . THR A 1 270 ? -20.921 8.864 23.590 1.00 95.94 270 THR A CA 1
ATOM 2095 C C . THR A 1 270 ? -21.487 10.277 23.650 1.00 95.94 270 THR A C 1
ATOM 2097 O O . THR A 1 270 ? -22.684 10.455 23.883 1.00 95.94 270 THR A O 1
ATOM 2100 N N . ILE A 1 271 ? -20.650 11.283 23.403 1.00 97.75 271 ILE A N 1
ATOM 2101 C CA . ILE A 1 271 ? -21.075 12.676 23.221 1.00 97.75 271 ILE A CA 1
ATOM 2102 C C . ILE A 1 271 ? -20.547 13.211 21.889 1.00 97.75 271 ILE A C 1
ATOM 2104 O O . ILE A 1 271 ? -19.370 13.042 21.574 1.00 97.75 271 ILE A O 1
ATOM 2108 N N . THR A 1 272 ? -21.419 13.850 21.109 1.00 98.31 272 THR A N 1
ATOM 2109 C CA . THR A 1 272 ? -21.109 14.366 19.768 1.00 98.31 272 THR A CA 1
ATOM 2110 C C . THR A 1 272 ? -21.514 15.830 19.649 1.00 98.31 272 THR A C 1
ATOM 2112 O O . THR A 1 272 ? -22.584 16.219 20.121 1.00 98.31 272 THR A O 1
ATOM 2115 N N . GLY A 1 273 ? -20.689 16.637 18.984 1.00 98.31 273 GLY A N 1
ATOM 2116 C CA . GLY A 1 273 ? -20.930 18.055 18.732 1.00 98.31 273 GLY A CA 1
ATOM 2117 C C . GLY A 1 273 ? -20.338 18.526 17.405 1.00 98.31 273 GLY A C 1
ATOM 2118 O O . GLY A 1 273 ? -19.458 17.888 16.833 1.00 98.31 273 GLY A O 1
ATOM 2119 N N . THR A 1 274 ? -20.816 19.675 16.924 1.00 98.62 274 THR A N 1
ATOM 2120 C CA . THR A 1 274 ? -20.474 20.225 15.600 1.00 98.62 274 THR A CA 1
ATOM 2121 C C . THR A 1 274 ? -20.027 21.690 15.652 1.00 98.62 274 THR A C 1
ATOM 2123 O O . THR A 1 274 ? -20.542 22.482 16.444 1.00 98.62 274 THR A O 1
ATOM 2126 N N . ALA A 1 275 ? -19.088 22.092 14.799 1.00 98.44 275 ALA A N 1
ATOM 2127 C CA . ALA A 1 275 ? -18.663 23.484 14.653 1.00 98.44 275 ALA A CA 1
ATOM 2128 C C . ALA A 1 275 ? -18.401 23.850 13.186 1.00 98.44 275 ALA A C 1
ATOM 2130 O O . ALA A 1 275 ? -18.046 23.003 12.370 1.00 98.44 275 ALA A O 1
ATOM 2131 N N . ILE A 1 276 ? -18.558 25.135 12.862 1.00 98.19 276 ILE A N 1
ATOM 2132 C CA . ILE A 1 276 ? -18.154 25.704 11.573 1.00 98.19 276 ILE A CA 1
ATOM 2133 C C . ILE A 1 276 ? -16.873 26.501 11.807 1.00 98.19 276 ILE A C 1
ATOM 2135 O O . ILE A 1 276 ? -16.828 27.357 12.692 1.00 98.19 276 ILE A O 1
ATOM 2139 N N . LEU A 1 277 ? -15.842 26.215 11.019 1.00 97.56 277 LEU A N 1
ATOM 2140 C CA . LEU A 1 277 ? -14.521 26.820 11.112 1.00 97.56 277 LEU A CA 1
ATOM 2141 C C . LEU A 1 277 ? -14.237 27.657 9.853 1.00 97.56 277 LEU A C 1
ATOM 2143 O O . LEU A 1 277 ? -14.635 27.297 8.742 1.00 97.56 277 LEU A O 1
ATOM 2147 N N . ASP A 1 278 ? -13.542 28.782 10.026 1.00 92.31 278 ASP A N 1
ATOM 2148 C CA . ASP A 1 278 ? -13.225 29.705 8.931 1.00 92.31 278 ASP A CA 1
ATOM 2149 C C . ASP A 1 278 ? -12.349 29.035 7.844 1.00 92.31 278 ASP A C 1
ATOM 2151 O O . ASP A 1 278 ? -11.293 28.488 8.171 1.00 92.31 278 ASP A O 1
ATOM 2155 N N . PRO A 1 279 ? -12.741 29.073 6.553 1.00 88.50 279 PRO A N 1
ATOM 2156 C CA . PRO A 1 279 ? -12.026 28.368 5.488 1.00 88.50 279 PRO A CA 1
ATOM 2157 C C . PRO A 1 279 ? -10.653 28.958 5.131 1.00 88.50 279 PRO A C 1
ATOM 2159 O O . PRO A 1 279 ? -9.936 28.324 4.362 1.00 88.50 279 PRO A O 1
ATOM 2162 N N . LEU A 1 280 ? -10.288 30.138 5.654 1.00 91.69 280 LEU A N 1
ATOM 2163 C CA . LEU A 1 280 ? -9.021 30.827 5.369 1.00 91.69 280 LEU A CA 1
ATOM 2164 C C . LEU A 1 280 ? -8.021 30.801 6.540 1.00 91.69 280 LEU A C 1
ATOM 2166 O O . LEU A 1 280 ? -6.883 31.235 6.378 1.00 91.69 280 LEU A O 1
ATOM 2170 N N . SER A 1 281 ? -8.421 30.297 7.711 1.00 94.56 281 SER A N 1
ATOM 2171 C CA . SER A 1 281 ? -7.593 30.290 8.926 1.00 94.56 281 SER A CA 1
ATOM 2172 C C . SER A 1 281 ? -6.593 29.130 9.008 1.00 94.56 281 SER A C 1
ATOM 2174 O O . SER A 1 281 ? -5.747 29.131 9.901 1.00 94.56 281 SER A O 1
ATOM 2176 N N . TYR A 1 282 ? -6.671 28.156 8.099 1.00 96.69 282 TYR A N 1
ATOM 2177 C CA . TYR A 1 282 ? -5.842 26.947 8.097 1.00 96.69 282 TYR A CA 1
ATOM 2178 C C . TYR A 1 282 ? -5.182 26.763 6.734 1.00 96.69 282 TYR A C 1
ATOM 2180 O O . TYR A 1 282 ? -5.819 26.967 5.699 1.00 96.69 282 TYR A O 1
ATOM 2188 N N . GLU A 1 283 ? -3.921 26.344 6.732 1.00 97.25 283 GLU A N 1
ATOM 2189 C CA . GLU A 1 283 ? -3.257 25.913 5.509 1.00 97.25 283 GLU A CA 1
ATOM 2190 C C . GLU A 1 283 ? -3.659 24.473 5.172 1.00 97.25 283 GLU A C 1
ATOM 2192 O O . GLU A 1 283 ? -3.901 23.652 6.058 1.00 97.25 283 GLU A O 1
ATOM 2197 N N . LEU A 1 284 ? -3.732 24.165 3.877 1.00 98.38 284 LEU A N 1
ATOM 2198 C CA . LEU A 1 284 ? -4.149 22.845 3.411 1.00 98.38 284 LEU A CA 1
ATOM 2199 C C . LEU A 1 284 ? -3.033 21.808 3.570 1.00 98.38 284 LEU A C 1
ATOM 2201 O O . LEU A 1 284 ? -1.862 22.114 3.329 1.00 98.38 284 LEU A O 1
ATOM 2205 N N . TRP A 1 285 ? -3.417 20.577 3.912 1.00 98.75 285 TRP A N 1
ATOM 2206 C CA . TRP A 1 285 ? -2.552 19.402 3.793 1.00 98.75 285 TRP A CA 1
ATOM 2207 C C . TRP A 1 285 ? -2.574 18.877 2.352 1.00 98.75 285 TRP A C 1
ATOM 2209 O O . TRP A 1 285 ? -3.623 18.872 1.696 1.00 98.75 285 TRP A O 1
ATOM 2219 N N . TRP A 1 286 ? -1.421 18.406 1.876 1.00 98.81 286 TRP A N 1
ATOM 2220 C CA . TRP A 1 286 ? -1.251 17.812 0.551 1.00 98.81 286 TRP A CA 1
ATOM 2221 C C . TRP A 1 286 ? -0.377 16.548 0.603 1.00 98.81 286 TRP A C 1
ATOM 2223 O O . TRP A 1 286 ? 0.570 16.502 1.393 1.00 98.81 286 TRP A O 1
ATOM 2233 N N . PRO A 1 287 ? -0.601 15.573 -0.296 1.00 98.56 287 PRO A N 1
ATOM 2234 C CA . PRO A 1 287 ? 0.308 14.453 -0.504 1.00 98.56 287 PRO A CA 1
ATOM 2235 C C . PRO A 1 287 ? 1.704 14.884 -0.974 1.00 98.56 287 PRO A C 1
ATOM 2237 O O . PRO A 1 287 ? 1.919 15.995 -1.477 1.00 98.56 287 PRO A O 1
ATOM 2240 N N . ARG A 1 288 ? 2.670 13.972 -0.851 1.00 96.44 288 ARG A N 1
ATOM 2241 C CA . ARG A 1 288 ? 4.065 14.181 -1.236 1.00 96.44 288 ARG A CA 1
ATOM 2242 C C . ARG A 1 288 ? 4.180 14.517 -2.720 1.00 96.44 288 ARG A C 1
ATOM 2244 O O . ARG A 1 288 ? 3.556 13.901 -3.579 1.00 96.44 288 ARG A O 1
ATOM 2251 N N . GLY A 1 289 ? 4.986 15.535 -3.014 1.00 95.00 289 GLY A N 1
ATOM 2252 C CA . GLY A 1 289 ? 5.138 16.091 -4.361 1.00 95.00 289 GLY A CA 1
ATOM 2253 C C . GLY A 1 289 ? 4.009 17.035 -4.794 1.00 95.00 289 GLY A C 1
ATOM 2254 O O . GLY A 1 289 ? 4.217 17.779 -5.749 1.00 95.00 289 GLY A O 1
ATOM 2255 N N . LEU A 1 290 ? 2.870 17.064 -4.084 1.00 97.69 290 LEU A N 1
ATOM 2256 C CA . LEU A 1 290 ? 1.723 17.925 -4.400 1.00 97.69 290 LEU A CA 1
ATOM 2257 C C . LEU A 1 290 ? 1.628 19.190 -3.523 1.00 97.69 290 LEU A C 1
ATOM 2259 O O . LEU A 1 290 ? 0.892 20.113 -3.865 1.00 97.69 290 LEU A O 1
ATOM 2263 N N . GLY A 1 291 ? 2.357 19.258 -2.406 1.00 96.62 291 GLY A N 1
ATOM 2264 C CA . GLY A 1 291 ? 2.412 20.436 -1.533 1.00 96.62 291 GLY A CA 1
ATOM 2265 C C . GLY A 1 291 ? 3.020 20.137 -0.160 1.00 96.62 291 GLY A C 1
ATOM 2266 O O . GLY A 1 291 ? 3.764 19.167 -0.007 1.00 96.62 291 GLY A O 1
ATOM 2267 N N . SER A 1 292 ? 2.698 20.975 0.830 1.00 97.19 292 SER A N 1
ATOM 2268 C CA . SER A 1 292 ? 3.120 20.819 2.232 1.00 97.19 292 SER A CA 1
ATOM 2269 C C . SER A 1 292 ? 2.194 19.893 3.028 1.00 97.19 292 SER A C 1
ATOM 2271 O O . SER A 1 292 ? 0.970 19.965 2.914 1.00 97.19 292 SER A O 1
ATOM 2273 N N . GLN A 1 293 ? 2.779 19.091 3.915 1.00 98.25 293 GLN A N 1
ATOM 2274 C CA . GLN A 1 293 ? 2.079 18.207 4.852 1.00 98.25 293 GLN A CA 1
ATOM 2275 C C . GLN A 1 293 ? 1.705 18.999 6.119 1.00 98.25 293 GLN A C 1
ATOM 2277 O O . GLN A 1 293 ? 2.230 18.772 7.208 1.00 98.25 293 GLN A O 1
ATOM 2282 N N . ASN A 1 294 ? 0.846 20.010 5.960 1.00 98.31 294 ASN A N 1
ATOM 2283 C CA . ASN A 1 294 ? 0.457 20.902 7.052 1.00 98.31 294 ASN A CA 1
ATOM 2284 C C . ASN A 1 294 ? -0.478 20.186 8.042 1.00 98.31 294 ASN A C 1
ATOM 2286 O O . ASN A 1 294 ? -1.566 19.742 7.675 1.00 98.31 294 ASN A O 1
ATOM 2290 N N . LEU A 1 295 ? -0.044 20.076 9.301 1.00 98.69 295 LEU A N 1
ATOM 2291 C CA . LEU A 1 295 ? -0.717 19.300 10.345 1.00 98.69 295 LEU A CA 1
ATOM 2292 C C . LEU A 1 295 ? -1.038 20.153 11.575 1.00 98.69 295 LEU A C 1
ATOM 2294 O O . LEU A 1 295 ? -0.242 20.991 12.012 1.00 98.69 295 LEU A O 1
ATOM 2298 N N . TYR A 1 296 ? -2.180 19.864 12.187 1.00 98.69 296 TYR A N 1
ATOM 2299 C CA . TYR A 1 296 ? -2.733 20.550 13.346 1.00 98.69 296 TYR A CA 1
ATOM 2300 C C . TYR A 1 296 ? -3.091 19.548 14.443 1.00 98.69 296 TYR A C 1
ATOM 2302 O O . TYR A 1 296 ? -3.617 18.472 14.172 1.00 98.69 296 TYR A O 1
ATOM 2310 N N . ASN A 1 297 ? -2.845 19.929 15.691 1.00 98.50 297 ASN A N 1
ATOM 2311 C CA . ASN A 1 297 ? -3.345 19.229 16.866 1.00 98.50 297 ASN A CA 1
ATOM 2312 C C . ASN A 1 297 ? -4.719 19.816 17.208 1.00 98.50 297 ASN A C 1
ATOM 2314 O O . ASN A 1 297 ? -4.828 21.022 17.464 1.00 98.50 297 ASN A O 1
ATOM 2318 N N . ILE A 1 298 ? -5.761 18.986 17.186 1.00 98.25 298 ILE A N 1
ATOM 2319 C CA . ILE A 1 298 ? -7.118 19.360 17.579 1.00 98.25 298 ILE A CA 1
ATOM 2320 C C . ILE A 1 298 ? -7.472 18.703 18.914 1.00 98.25 298 ILE A C 1
ATOM 2322 O O . ILE A 1 298 ? -7.652 17.489 19.016 1.00 98.25 298 ILE A O 1
ATOM 2326 N N . THR A 1 299 ? -7.588 19.538 19.946 1.00 98.56 299 THR A N 1
ATOM 2327 C CA . THR A 1 299 ? -8.069 19.136 21.268 1.00 98.56 299 THR A CA 1
ATOM 2328 C C . THR A 1 299 ? -9.578 19.324 21.338 1.00 98.56 299 THR A C 1
ATOM 2330 O O . THR A 1 299 ? -10.074 20.424 21.087 1.00 98.56 299 THR A O 1
ATOM 2333 N N . ILE A 1 300 ? -10.294 18.275 21.731 1.00 98.44 300 ILE A N 1
ATOM 2334 C CA . ILE A 1 300 ? -11.723 18.279 22.039 1.00 98.44 300 ILE A CA 1
ATOM 2335 C C . ILE A 1 300 ? -11.884 18.019 23.541 1.00 98.44 300 ILE A C 1
ATOM 2337 O O . ILE A 1 300 ? -11.635 16.911 24.018 1.00 98.44 300 ILE A O 1
ATOM 2341 N N . ASP A 1 301 ? -12.309 19.038 24.290 1.00 97.81 301 ASP A N 1
ATOM 2342 C CA . ASP A 1 301 ? -12.659 18.899 25.707 1.00 97.81 301 ASP A CA 1
ATOM 2343 C C . ASP A 1 301 ? -14.163 18.638 25.843 1.00 97.81 301 ASP A C 1
ATOM 2345 O O . ASP A 1 301 ? -14.983 19.447 25.395 1.00 97.81 301 ASP A O 1
ATOM 2349 N N . VAL A 1 302 ? -14.527 17.568 26.548 1.00 96.12 302 VAL A N 1
ATOM 2350 C CA . VAL A 1 302 ? -15.862 17.388 27.130 1.00 96.12 302 VAL A CA 1
ATOM 2351 C C . VAL A 1 302 ? -15.873 18.113 28.474 1.00 96.12 302 VAL A C 1
ATOM 2353 O O . VAL A 1 302 ? -15.040 17.835 29.338 1.00 96.12 302 VAL A O 1
ATOM 2356 N N . VAL A 1 303 ? -16.802 19.047 28.665 1.00 95.00 303 VAL A N 1
ATOM 2357 C CA . VAL A 1 303 ? -16.873 19.920 29.847 1.00 95.00 303 VAL A CA 1
ATOM 2358 C C . VAL A 1 303 ? -18.219 19.829 30.565 1.00 95.00 303 VAL A C 1
ATOM 2360 O O . VAL A 1 303 ? -19.216 19.373 30.004 1.00 95.00 303 VAL A O 1
ATOM 2363 N N . ASP A 1 304 ? -18.247 20.263 31.826 1.00 90.12 304 ASP A N 1
ATOM 2364 C CA . ASP A 1 304 ? -19.476 20.361 32.618 1.00 90.12 304 ASP A CA 1
ATOM 2365 C C . ASP A 1 304 ? -20.526 21.309 31.998 1.00 90.12 304 ASP A C 1
ATOM 2367 O O . ASP A 1 304 ? -20.256 22.089 31.082 1.00 90.12 304 ASP A O 1
ATOM 2371 N N . SER A 1 305 ? -21.747 21.276 32.536 1.00 89.69 305 SER A N 1
ATOM 2372 C CA . SER A 1 305 ? -22.861 22.115 32.074 1.00 89.69 305 SER A CA 1
ATOM 2373 C C . SER A 1 305 ? -22.676 23.622 32.320 1.00 89.69 305 SER A C 1
ATOM 2375 O O . SER A 1 305 ? -23.530 24.410 31.914 1.00 89.69 305 SER A O 1
ATOM 2377 N N . ALA A 1 306 ? -21.603 24.033 33.004 1.00 87.25 306 ALA A N 1
ATOM 2378 C CA . ALA A 1 306 ? -21.203 25.427 33.184 1.00 87.25 306 ALA A CA 1
ATOM 2379 C C . ALA A 1 306 ? -20.061 25.845 32.230 1.00 87.25 306 ALA A C 1
ATOM 2381 O O . ALA A 1 306 ? -19.707 27.024 32.189 1.00 87.25 306 ALA A O 1
ATOM 2382 N N . GLY A 1 307 ? -19.482 24.905 31.473 1.00 84.56 307 GLY A N 1
ATOM 2383 C CA . GLY A 1 307 ? -18.309 25.114 30.624 1.00 84.56 307 GLY A CA 1
ATOM 2384 C C . GLY A 1 307 ? -16.989 25.265 31.395 1.00 84.56 307 GLY A C 1
ATOM 2385 O O . GLY A 1 307 ? -16.014 25.762 30.826 1.00 84.56 307 GLY A O 1
ATOM 2386 N N . THR A 1 308 ? -16.944 24.891 32.683 1.00 85.75 308 THR A N 1
ATOM 2387 C CA . THR A 1 308 ? -15.837 25.237 33.596 1.00 85.75 308 THR A CA 1
ATOM 2388 C C . THR A 1 308 ? -14.865 24.095 33.884 1.00 85.75 308 THR A C 1
ATOM 2390 O O . THR A 1 308 ? -13.658 24.280 33.714 1.00 85.75 308 THR A O 1
ATOM 2393 N N . ALA A 1 309 ? -15.347 22.921 34.297 1.00 88.69 309 ALA A N 1
ATOM 2394 C CA . ALA A 1 309 ? -14.516 21.744 34.527 1.00 88.69 309 ALA A CA 1
ATOM 2395 C C . ALA A 1 309 ? -14.431 20.875 33.267 1.00 88.69 309 ALA A C 1
ATOM 2397 O O . ALA A 1 309 ? -15.449 20.564 32.651 1.00 88.69 309 ALA A O 1
ATOM 2398 N N . ILE A 1 310 ? -13.216 20.443 32.922 1.00 92.44 310 ILE A N 1
ATOM 2399 C CA . ILE A 1 310 ? -12.981 19.393 31.925 1.00 92.44 310 ILE A CA 1
ATOM 2400 C C . ILE A 1 310 ? -13.294 18.043 32.581 1.00 92.44 310 ILE A C 1
ATOM 2402 O O . ILE A 1 310 ? -12.792 17.754 33.668 1.00 92.44 310 ILE A O 1
ATOM 2406 N N . LEU A 1 311 ? -14.134 17.247 31.922 1.00 91.38 311 LEU A N 1
ATOM 2407 C CA . LEU A 1 311 ? -14.560 15.905 32.335 1.00 91.38 311 LEU A CA 1
ATOM 2408 C C . LEU A 1 311 ? -13.727 14.828 31.631 1.00 91.38 311 LEU A C 1
ATOM 2410 O O . LEU A 1 311 ? -13.278 13.871 32.253 1.00 91.38 311 LEU A O 1
ATOM 2414 N N . ALA A 1 312 ? -13.507 15.032 30.332 1.00 92.81 312 ALA A N 1
ATOM 2415 C CA . ALA A 1 312 ? -12.628 14.257 29.469 1.00 92.81 312 ALA A CA 1
ATOM 2416 C C . ALA A 1 312 ? -11.995 15.198 28.436 1.00 92.81 312 ALA A C 1
ATOM 2418 O O . ALA A 1 312 ? -12.568 16.236 28.104 1.00 92.81 312 ALA A O 1
ATOM 2419 N N . SER A 1 313 ? -10.830 14.837 27.912 1.00 95.31 313 SER A N 1
ATOM 2420 C CA . SER A 1 313 ? -10.172 15.565 26.827 1.00 95.31 313 SER A CA 1
ATOM 2421 C C . SER A 1 313 ? -9.503 14.561 25.902 1.00 95.31 313 SER A C 1
ATOM 2423 O O . SER A 1 313 ? -8.904 13.593 26.377 1.00 95.31 313 SER A O 1
ATOM 2425 N N . VAL A 1 314 ? -9.612 14.782 24.596 1.00 96.25 314 VAL A N 1
ATOM 2426 C CA . VAL A 1 314 ? -8.894 14.019 23.574 1.00 96.25 314 VAL A CA 1
ATOM 2427 C C . VAL A 1 314 ? -8.173 14.984 22.646 1.00 96.25 314 VAL A C 1
ATOM 2429 O O . VAL A 1 314 ? -8.694 16.048 22.323 1.00 96.25 314 VAL A O 1
ATOM 2432 N N . ASN A 1 315 ? -6.960 14.628 22.238 1.00 97.06 315 ASN A N 1
ATOM 2433 C CA . ASN A 1 315 ? -6.152 15.392 21.300 1.00 97.06 315 ASN A CA 1
ATOM 2434 C C . ASN A 1 315 ? -5.756 14.452 20.161 1.00 97.06 315 ASN A C 1
ATOM 2436 O O . ASN A 1 315 ? -5.104 13.438 20.409 1.00 97.06 315 ASN A O 1
ATOM 2440 N N . LYS A 1 316 ? -6.177 14.771 18.937 1.00 97.69 316 LYS A N 1
ATOM 2441 C CA . LYS A 1 316 ? -5.802 14.045 17.719 1.00 97.69 316 LYS A CA 1
ATOM 2442 C C . LYS A 1 316 ? -5.023 14.989 16.804 1.00 97.69 316 LYS A C 1
ATOM 2444 O O . LYS A 1 316 ? -5.291 16.191 16.758 1.00 97.69 316 LYS A O 1
ATOM 2449 N N . ARG A 1 317 ? -4.064 14.448 16.055 1.00 98.25 317 ARG A N 1
ATOM 2450 C CA . ARG A 1 317 ? -3.388 15.168 14.971 1.00 98.25 317 ARG A CA 1
ATOM 2451 C C . ARG A 1 317 ? -4.176 14.978 13.677 1.00 98.25 317 ARG A C 1
ATOM 2453 O O . ARG A 1 317 ? -4.697 13.897 13.429 1.00 98.25 317 ARG A O 1
ATOM 2460 N N . THR A 1 318 ? -4.312 16.031 12.883 1.00 98.06 318 THR A N 1
ATOM 2461 C CA . THR A 1 318 ? -5.120 16.035 11.657 1.00 98.06 318 THR A CA 1
ATOM 2462 C C . THR A 1 318 ? -4.595 17.067 10.653 1.00 98.06 318 THR A C 1
ATOM 2464 O O . THR A 1 318 ? -3.695 17.844 10.972 1.00 98.06 318 THR A O 1
ATOM 2467 N N . GLY A 1 319 ? -5.151 17.106 9.444 1.00 98.25 319 GLY A N 1
ATOM 2468 C CA . GLY A 1 319 ? -4.800 18.062 8.394 1.00 98.25 319 GLY A CA 1
ATOM 2469 C C . GLY A 1 319 ? -6.039 18.504 7.622 1.00 98.25 319 GLY A C 1
ATOM 2470 O O . GLY A 1 319 ? -6.912 17.695 7.312 1.00 98.25 319 GLY A O 1
ATOM 2471 N N . PHE A 1 320 ? -6.130 19.794 7.297 1.00 98.69 320 PHE A N 1
ATOM 2472 C CA . PHE A 1 320 ? -7.272 20.339 6.563 1.00 98.69 320 PHE A CA 1
ATOM 2473 C C . PHE A 1 320 ? -7.148 19.983 5.077 1.00 98.69 320 PHE A C 1
ATOM 2475 O O . PHE A 1 320 ? -6.410 20.628 4.332 1.00 98.69 320 PHE A O 1
ATOM 2482 N N . ARG A 1 321 ? -7.854 18.931 4.653 1.00 98.69 321 ARG A N 1
ATOM 2483 C CA . ARG A 1 321 ? -7.901 18.459 3.263 1.00 98.69 321 ARG A CA 1
ATOM 2484 C C . ARG A 1 321 ? -9.266 17.889 2.907 1.00 98.69 321 ARG A C 1
ATOM 2486 O O . ARG A 1 321 ? -9.960 17.347 3.763 1.00 98.69 321 ARG A O 1
ATOM 2493 N N . THR A 1 322 ? -9.602 17.918 1.623 1.00 98.81 322 THR A N 1
ATOM 2494 C CA . THR A 1 322 ? -10.651 17.054 1.057 1.00 98.81 322 THR A CA 1
ATOM 2495 C C . THR A 1 322 ? -10.014 16.041 0.120 1.00 98.81 322 THR A C 1
ATOM 2497 O O . THR A 1 322 ? -9.093 16.389 -0.616 1.00 98.81 322 THR A O 1
ATOM 2500 N N . ILE A 1 323 ? -10.491 14.801 0.173 1.00 98.81 323 ILE A N 1
ATOM 2501 C CA . ILE A 1 323 ? -10.079 13.704 -0.702 1.00 98.81 323 ILE A CA 1
ATOM 2502 C C . ILE A 1 323 ? -11.345 12.986 -1.169 1.00 98.81 323 ILE A C 1
ATOM 2504 O O . ILE A 1 323 ? -12.232 12.706 -0.364 1.00 98.81 323 ILE A O 1
ATOM 2508 N N . VAL A 1 324 ? -11.477 12.760 -2.473 1.00 98.56 324 VAL A N 1
ATOM 2509 C CA . VAL A 1 324 ? -12.651 12.099 -3.061 1.00 98.56 324 VAL A CA 1
ATOM 2510 C C . VAL A 1 324 ? -12.192 11.121 -4.131 1.00 98.56 324 VAL A C 1
ATOM 2512 O O . VAL A 1 324 ? -11.403 11.504 -4.990 1.00 98.56 324 VAL A O 1
ATOM 2515 N N . LEU A 1 325 ? -12.718 9.893 -4.104 1.00 98.56 325 LEU A N 1
ATOM 2516 C CA . LEU A 1 325 ? -12.700 9.008 -5.268 1.00 98.56 325 LEU A CA 1
ATOM 2517 C C . LEU A 1 325 ? -13.888 9.395 -6.156 1.00 98.56 325 LEU A C 1
ATOM 2519 O O . LEU A 1 325 ? -15.044 9.111 -5.825 1.00 98.56 325 LEU A O 1
ATOM 2523 N N . ASN A 1 326 ? -13.614 10.104 -7.248 1.00 97.38 326 ASN A N 1
ATOM 2524 C CA . ASN A 1 326 ? -14.638 10.544 -8.182 1.00 97.38 326 ASN A CA 1
ATOM 2525 C C . ASN A 1 326 ? -14.972 9.405 -9.153 1.00 97.38 326 ASN A C 1
ATOM 2527 O O . ASN A 1 326 ? -14.171 9.056 -10.017 1.00 97.38 326 ASN A O 1
ATOM 2531 N N . MET A 1 327 ? -16.183 8.861 -9.013 1.00 96.25 327 MET A N 1
ATOM 2532 C CA . MET A 1 327 ? -16.755 7.856 -9.916 1.00 96.25 327 MET A CA 1
ATOM 2533 C C . MET A 1 327 ? -17.965 8.376 -10.706 1.00 96.25 327 MET A C 1
ATOM 2535 O O . MET A 1 327 ? -18.767 7.585 -11.200 1.00 96.25 327 MET A O 1
ATOM 2539 N N . GLN A 1 328 ? -18.161 9.695 -10.819 1.00 95.38 328 GLN A N 1
ATOM 2540 C CA . GLN A 1 328 ? -19.300 10.238 -11.565 1.00 95.38 328 GLN A CA 1
ATOM 2541 C C . GLN A 1 328 ? -19.231 9.870 -13.054 1.00 95.38 328 GLN A C 1
ATOM 2543 O O . GLN A 1 328 ? -18.154 9.630 -13.602 1.00 95.38 328 GLN A O 1
ATOM 2548 N N . VAL A 1 329 ? -20.378 9.867 -13.737 1.00 95.06 329 VAL A N 1
ATOM 2549 C CA . VAL A 1 329 ? -20.448 9.713 -15.201 1.00 95.06 329 VAL A CA 1
ATOM 2550 C C . VAL A 1 329 ? -19.582 10.779 -15.886 1.00 95.06 329 VAL A C 1
ATOM 2552 O O . VAL A 1 329 ? -19.587 11.940 -15.475 1.00 95.06 329 VAL A O 1
ATOM 2555 N N . ILE A 1 330 ? -18.846 10.386 -16.929 1.00 96.19 330 ILE A N 1
ATOM 2556 C CA . ILE A 1 330 ? -17.981 11.283 -17.710 1.00 96.19 330 ILE A CA 1
ATOM 2557 C C . ILE A 1 330 ? -18.823 12.434 -18.274 1.00 96.19 330 ILE A C 1
ATOM 2559 O O . ILE A 1 330 ? -19.769 12.221 -19.032 1.00 96.19 330 ILE A O 1
ATOM 2563 N N . SER A 1 331 ? -18.481 13.659 -17.879 1.00 96.00 331 SER A N 1
ATOM 2564 C CA . SER A 1 331 ? -19.264 14.861 -18.181 1.00 96.00 331 SER A CA 1
ATOM 2565 C C . SER A 1 331 ? -19.093 15.341 -19.627 1.00 96.00 331 SER A C 1
ATOM 2567 O O . SER A 1 331 ? -18.055 15.108 -20.247 1.00 96.00 331 SER A O 1
ATOM 2569 N N . ASP A 1 332 ? -20.051 16.119 -20.146 1.00 97.12 332 ASP A N 1
ATOM 2570 C CA . ASP A 1 332 ? -19.955 16.752 -21.477 1.00 97.12 332 ASP A CA 1
ATOM 2571 C C . ASP A 1 332 ? -18.648 17.548 -21.667 1.00 97.12 332 ASP A C 1
ATOM 2573 O O . ASP A 1 332 ? -18.078 17.578 -22.757 1.00 97.12 332 ASP A O 1
ATOM 2577 N N . ALA A 1 333 ? -18.137 18.163 -20.594 1.00 96.62 333 ALA A N 1
ATOM 2578 C CA . ALA A 1 333 ? -16.875 18.901 -20.600 1.00 96.62 333 ALA A CA 1
ATOM 2579 C C . ALA A 1 333 ? -15.639 17.991 -20.727 1.00 96.62 333 ALA A C 1
ATOM 2581 O O . ALA A 1 333 ? -14.623 18.422 -21.270 1.00 96.62 333 ALA A O 1
ATOM 2582 N N . GLN A 1 334 ? -15.713 16.747 -20.249 1.00 96.56 334 GLN A N 1
ATOM 2583 C CA . GLN A 1 334 ? -14.671 15.727 -20.401 1.00 96.56 334 GLN A CA 1
ATOM 2584 C C . GLN A 1 334 ? -14.774 15.030 -21.768 1.00 96.56 334 GLN A C 1
ATOM 2586 O O . GLN A 1 334 ? -13.762 14.877 -22.452 1.00 96.56 334 GLN A O 1
ATOM 2591 N N . LEU A 1 335 ? -15.992 14.724 -22.236 1.00 97.06 335 LEU A N 1
ATOM 2592 C CA . LEU A 1 335 ? -16.238 14.250 -23.606 1.00 97.06 335 LEU A CA 1
ATOM 2593 C C . LEU A 1 335 ? -15.697 15.250 -24.646 1.00 97.06 335 LEU A C 1
ATOM 2595 O O . LEU A 1 335 ? -15.038 14.860 -25.608 1.00 97.06 335 LEU A O 1
ATOM 2599 N N . ALA A 1 336 ? -15.894 16.555 -24.420 1.00 96.44 336 ALA A N 1
ATOM 2600 C CA . ALA A 1 336 ? -15.356 17.623 -25.267 1.00 96.44 336 ALA A CA 1
ATOM 2601 C C . ALA A 1 336 ? -13.816 17.748 -25.235 1.00 96.44 336 ALA A C 1
ATOM 2603 O O . ALA A 1 336 ? -13.241 18.353 -26.139 1.00 96.44 336 ALA A O 1
ATOM 2604 N N . GLN A 1 337 ? -13.144 17.168 -24.233 1.00 93.88 337 GLN A N 1
ATOM 2605 C CA . GLN A 1 337 ? -11.680 17.040 -24.173 1.00 93.88 337 GLN A CA 1
ATOM 2606 C C . GLN A 1 337 ? -11.163 15.768 -24.874 1.00 93.88 337 GLN A C 1
ATOM 2608 O O . GLN A 1 337 ? -9.954 15.591 -24.993 1.00 93.88 337 GLN A O 1
ATOM 2613 N N . GLY A 1 338 ? -12.056 14.900 -25.367 1.00 95.25 338 GLY A N 1
ATOM 2614 C CA . GLY A 1 338 ? -11.707 13.627 -26.006 1.00 95.25 338 GLY A CA 1
ATOM 2615 C C . GLY A 1 338 ? -11.613 12.437 -25.046 1.00 95.25 338 GLY A C 1
ATOM 2616 O O . GLY A 1 338 ? -11.168 11.370 -25.463 1.00 95.25 338 GLY A O 1
ATOM 2617 N N . ILE A 1 339 ? -12.039 12.598 -23.789 1.00 96.44 339 ILE A N 1
ATOM 2618 C CA . ILE A 1 339 ? -12.122 11.501 -22.817 1.00 96.44 339 ILE A CA 1
ATOM 2619 C C . ILE A 1 339 ? -13.278 10.574 -23.226 1.00 96.44 339 ILE A C 1
ATOM 2621 O O . ILE A 1 339 ? -14.365 11.033 -23.579 1.00 96.44 339 ILE A O 1
ATOM 2625 N N . ALA A 1 340 ? -13.039 9.264 -23.206 1.00 95.62 340 ALA A N 1
ATOM 2626 C CA . ALA A 1 340 ? -14.012 8.239 -23.561 1.00 95.62 340 ALA A CA 1
ATOM 2627 C C . ALA A 1 340 ? -15.208 8.244 -22.589 1.00 95.62 340 ALA A C 1
ATOM 2629 O O . ALA A 1 340 ? -15.005 8.465 -21.390 1.00 95.62 340 ALA A O 1
ATOM 2630 N N . PRO A 1 341 ? -16.439 7.959 -23.059 1.00 96.00 341 PRO A N 1
ATOM 2631 C CA . PRO A 1 341 ? -17.626 7.891 -22.205 1.00 96.00 341 PRO A CA 1
ATOM 2632 C C . PRO A 1 341 ? -17.519 6.788 -21.140 1.00 96.00 341 PRO A C 1
ATOM 2634 O O . PRO A 1 341 ? -16.634 5.938 -21.197 1.00 96.00 341 PRO A O 1
ATOM 2637 N N . GLY A 1 342 ? -18.426 6.799 -20.161 1.00 93.88 342 GLY A N 1
ATOM 2638 C CA . GLY A 1 342 ? -18.466 5.835 -19.055 1.00 93.88 342 GLY A CA 1
ATOM 2639 C C . GLY A 1 342 ? -18.534 6.535 -17.701 1.00 93.88 342 GLY A C 1
ATOM 2640 O O . GLY A 1 342 ? -19.214 7.556 -17.580 1.00 93.88 342 GLY A O 1
ATOM 2641 N N . ASN A 1 343 ? -17.811 6.018 -16.709 1.00 94.06 343 ASN A N 1
ATOM 2642 C CA . ASN A 1 343 ? -17.587 6.687 -15.424 1.00 94.06 343 ASN A CA 1
ATOM 2643 C C . ASN A 1 343 ? -16.122 7.147 -15.314 1.00 94.06 343 ASN A C 1
ATOM 2645 O O . ASN A 1 343 ? -15.229 6.585 -15.953 1.00 94.06 343 ASN A O 1
ATOM 2649 N N . ASN A 1 344 ? -15.899 8.169 -14.489 1.00 96.12 344 ASN A N 1
ATOM 2650 C CA . ASN A 1 344 ? -14.597 8.477 -13.906 1.00 96.12 344 ASN A CA 1
ATOM 2651 C C . ASN A 1 344 ? -14.171 7.356 -12.940 1.00 96.12 344 ASN A C 1
ATOM 2653 O O . ASN A 1 344 ? -15.012 6.582 -12.481 1.00 96.12 344 ASN A O 1
ATOM 2657 N N . TRP A 1 345 ? -12.881 7.313 -12.609 1.00 97.12 345 TRP A N 1
ATOM 2658 C CA . TRP A 1 345 ? -12.346 6.637 -11.425 1.00 97.12 345 TRP A CA 1
ATOM 2659 C C . TRP A 1 345 ? -10.966 7.234 -11.147 1.00 97.12 345 TRP A C 1
ATOM 2661 O O . TRP A 1 345 ? -9.954 6.826 -11.715 1.00 97.12 345 TRP A O 1
ATOM 2671 N N . HIS A 1 346 ? -10.935 8.288 -10.338 1.00 98.06 346 HIS A N 1
ATOM 2672 C CA . HIS A 1 346 ? -9.700 8.985 -9.980 1.00 98.06 346 HIS A CA 1
ATOM 2673 C C . HIS A 1 346 ? -9.829 9.672 -8.626 1.00 98.06 346 HIS A C 1
ATOM 2675 O O . HIS A 1 346 ? -10.932 9.960 -8.159 1.00 98.06 346 HIS A O 1
ATOM 2681 N N . PHE A 1 347 ? -8.692 9.975 -8.007 1.00 98.81 347 PHE A N 1
ATOM 2682 C CA . PHE A 1 347 ? -8.659 10.720 -6.756 1.00 98.81 347 PHE A CA 1
ATOM 2683 C C . PHE A 1 347 ? -8.528 12.228 -7.000 1.00 98.81 347 PHE A C 1
ATOM 2685 O O . PHE A 1 347 ? -7.704 12.682 -7.795 1.00 98.81 347 PHE A O 1
ATOM 2692 N N . GLU A 1 348 ? -9.315 13.012 -6.265 1.00 98.88 348 GLU A N 1
ATOM 2693 C CA . GLU A 1 348 ? -9.224 14.472 -6.224 1.00 98.88 348 GLU A CA 1
ATOM 2694 C C . GLU A 1 348 ? -8.782 14.938 -4.839 1.00 98.88 348 GLU A C 1
ATOM 2696 O O . GLU A 1 348 ? -9.508 14.762 -3.859 1.00 98.88 348 GLU A O 1
ATOM 2701 N N . ILE A 1 349 ? -7.614 15.580 -4.754 1.00 98.88 349 ILE A N 1
ATOM 2702 C CA . ILE A 1 349 ? -7.128 16.223 -3.528 1.00 98.88 349 ILE A CA 1
ATOM 2703 C C . ILE A 1 349 ? -7.431 17.722 -3.588 1.00 98.88 349 ILE A C 1
ATOM 2705 O O . ILE A 1 349 ? -6.994 18.427 -4.496 1.00 98.88 349 ILE A O 1
ATOM 2709 N N . ASN A 1 350 ? -8.201 18.231 -2.624 1.00 98.62 350 ASN A N 1
ATOM 2710 C CA . ASN A 1 350 ? -8.596 19.644 -2.536 1.00 98.62 350 ASN A CA 1
ATOM 2711 C C . ASN A 1 350 ? -9.246 20.208 -3.823 1.00 98.62 350 ASN A C 1
ATOM 2713 O O . ASN A 1 350 ? -9.172 21.408 -4.079 1.00 98.62 350 ASN A O 1
ATOM 2717 N N . GLY A 1 351 ? -9.906 19.350 -4.614 1.00 98.06 351 GLY A N 1
ATOM 2718 C CA . GLY A 1 351 ? -10.536 19.708 -5.892 1.00 98.06 351 GLY A CA 1
ATOM 2719 C C . GLY A 1 351 ? -9.599 19.674 -7.106 1.00 98.06 351 GLY A C 1
ATOM 2720 O O . GLY A 1 351 ? -9.919 20.274 -8.130 1.00 98.06 351 GLY A O 1
ATOM 2721 N N . HIS A 1 352 ? -8.448 19.005 -6.997 1.00 98.56 352 HIS A N 1
ATOM 2722 C CA . HIS A 1 352 ? -7.509 18.784 -8.095 1.00 98.56 352 HIS A CA 1
ATOM 2723 C C . HIS A 1 352 ? -7.324 17.286 -8.366 1.00 98.56 352 HIS A C 1
ATOM 2725 O O . HIS A 1 352 ? -6.949 16.538 -7.460 1.00 98.56 352 HIS A O 1
ATOM 2731 N N . GLU A 1 353 ? -7.524 16.872 -9.621 1.00 98.50 353 GLU A N 1
ATOM 2732 C CA . GLU A 1 353 ? -7.037 15.585 -10.137 1.00 98.50 353 GLU A CA 1
ATOM 2733 C C . GLU A 1 353 ? -5.526 15.450 -9.875 1.00 98.50 353 GLU A C 1
ATOM 2735 O O . GLU A 1 353 ? -4.770 16.420 -9.978 1.00 98.50 353 GLU A O 1
ATOM 2740 N N . PHE A 1 354 ? -5.051 14.242 -9.591 1.00 98.81 354 PHE A N 1
ATOM 2741 C CA . PHE A 1 354 ? -3.624 13.923 -9.597 1.00 98.81 354 PHE A CA 1
ATOM 2742 C C . PHE A 1 354 ? -3.414 12.480 -10.045 1.00 98.81 354 PHE A C 1
ATOM 2744 O O . PHE A 1 354 ? -4.308 11.650 -9.916 1.00 98.81 354 PHE A O 1
ATOM 2751 N N . TYR A 1 355 ? -2.220 12.177 -10.556 1.00 98.81 355 TYR A N 1
ATOM 2752 C CA . TYR A 1 355 ? -1.853 10.799 -10.858 1.00 98.81 355 TYR A CA 1
ATOM 2753 C C . TYR A 1 355 ? -1.388 10.103 -9.567 1.00 98.81 355 TYR A C 1
ATOM 2755 O O . TYR A 1 355 ? -0.369 10.494 -8.979 1.00 98.81 355 TYR A O 1
ATOM 2763 N N . ALA A 1 356 ? -2.124 9.088 -9.112 1.00 98.88 356 ALA A N 1
ATOM 2764 C CA . ALA A 1 356 ? -1.730 8.276 -7.960 1.00 98.88 356 ALA A CA 1
ATOM 2765 C C . ALA A 1 356 ? -0.571 7.335 -8.332 1.00 98.88 356 ALA A C 1
ATOM 2767 O O . ALA A 1 356 ? -0.577 6.704 -9.387 1.00 98.88 356 ALA A O 1
ATOM 2768 N N . LYS A 1 357 ? 0.453 7.250 -7.486 1.00 98.81 357 LYS A N 1
ATOM 2769 C CA . LYS A 1 357 ? 1.665 6.463 -7.736 1.00 98.81 357 LYS A CA 1
ATOM 2770 C C . LYS A 1 357 ? 2.032 5.697 -6.483 1.00 98.81 357 LYS A C 1
ATOM 2772 O O . LYS A 1 357 ? 2.284 6.320 -5.450 1.00 98.81 357 LYS A O 1
ATOM 2777 N N . GLY A 1 358 ? 2.157 4.386 -6.602 1.00 98.69 358 GLY A N 1
ATOM 2778 C CA . GLY A 1 358 ? 2.740 3.569 -5.555 1.00 98.69 358 GLY A CA 1
ATOM 2779 C C . GLY A 1 358 ? 2.491 2.088 -5.736 1.00 98.69 358 GLY A C 1
ATOM 2780 O O . GLY A 1 358 ? 2.747 1.549 -6.817 1.00 98.69 358 GLY A O 1
ATOM 2781 N N . SER A 1 359 ? 2.040 1.451 -4.662 1.00 98.81 359 SER A N 1
ATOM 2782 C CA . SER A 1 359 ? 1.948 -0.001 -4.535 1.00 98.81 359 SER A CA 1
ATOM 2783 C C . SER A 1 359 ? 0.996 -0.433 -3.419 1.00 98.81 359 SER A C 1
ATOM 2785 O O . SER A 1 359 ? 0.564 0.380 -2.598 1.00 98.81 359 SER A O 1
ATOM 2787 N N . ASN A 1 360 ? 0.679 -1.722 -3.395 1.00 98.75 360 ASN A N 1
ATOM 2788 C CA . ASN A 1 360 ? -0.148 -2.355 -2.375 1.00 98.75 360 ASN A CA 1
ATOM 2789 C C . ASN A 1 360 ? 0.701 -2.755 -1.159 1.00 98.75 360 ASN A C 1
ATOM 2791 O O . ASN A 1 360 ? 1.715 -3.426 -1.317 1.00 98.75 360 ASN A O 1
ATOM 2795 N N . PHE A 1 361 ? 0.295 -2.318 0.029 1.00 98.69 361 PHE A N 1
ATOM 2796 C CA . PHE A 1 361 ? 0.896 -2.620 1.326 1.00 98.69 361 PHE A CA 1
ATOM 2797 C C . PHE A 1 361 ? 0.171 -3.808 1.967 1.00 98.69 361 PHE A C 1
ATOM 2799 O O . PHE A 1 361 ? -1.056 -3.777 2.103 1.00 98.69 361 PHE A O 1
ATOM 2806 N N . ILE A 1 362 ? 0.937 -4.811 2.391 1.00 98.44 362 ILE A N 1
ATOM 2807 C CA . ILE A 1 362 ? 0.469 -6.026 3.075 1.00 98.44 362 ILE A CA 1
ATOM 2808 C C . ILE A 1 362 ? 0.977 -6.054 4.536 1.00 98.44 362 ILE A C 1
ATOM 2810 O O . ILE A 1 362 ? 1.760 -5.183 4.926 1.00 98.44 362 ILE A O 1
ATOM 2814 N N . PRO A 1 363 ? 0.600 -7.037 5.382 1.00 98.06 363 PRO A N 1
ATOM 2815 C CA . PRO A 1 363 ? 1.235 -7.211 6.687 1.00 98.06 363 PRO A CA 1
ATOM 2816 C C . PRO A 1 363 ? 2.762 -7.383 6.542 1.00 98.06 363 PRO A C 1
ATOM 2818 O O . PRO A 1 363 ? 3.220 -8.346 5.924 1.00 98.06 363 PRO A O 1
ATOM 2821 N N . PRO A 1 364 ? 3.586 -6.494 7.130 1.00 96.88 364 PRO A N 1
ATOM 2822 C CA . PRO A 1 364 ? 5.043 -6.516 6.972 1.00 96.88 364 PRO A CA 1
ATOM 2823 C C . PRO A 1 364 ? 5.715 -7.568 7.874 1.00 96.88 364 PRO A C 1
ATOM 2825 O O . PRO A 1 364 ? 6.943 -7.587 8.010 1.00 96.88 364 PRO A O 1
ATOM 2828 N N . ASP A 1 365 ? 4.911 -8.369 8.573 1.00 97.50 365 ASP A N 1
ATOM 2829 C CA . ASP A 1 365 ? 5.283 -9.449 9.476 1.00 97.50 365 ASP A CA 1
ATOM 2830 C C . ASP A 1 365 ? 4.029 -10.291 9.791 1.00 97.50 365 ASP A C 1
ATOM 2832 O O . ASP A 1 365 ? 2.952 -9.722 9.951 1.00 97.50 365 ASP A O 1
ATOM 2836 N N . ALA A 1 366 ? 4.158 -11.613 9.940 1.00 95.25 366 ALA A N 1
ATOM 2837 C CA . ALA A 1 366 ? 3.055 -12.492 10.361 1.00 95.25 366 ALA A CA 1
ATOM 2838 C C . ALA A 1 366 ? 2.744 -12.420 11.872 1.00 95.25 366 ALA A C 1
ATOM 2840 O O . ALA A 1 366 ? 1.884 -13.140 12.374 1.00 95.25 366 ALA A O 1
ATOM 2841 N N . PHE A 1 367 ? 3.463 -11.577 12.619 1.00 96.38 367 PHE A N 1
ATOM 2842 C CA . PHE A 1 367 ? 3.214 -11.324 14.034 1.00 96.38 367 PHE A CA 1
ATOM 2843 C C . PHE A 1 367 ? 3.243 -9.815 14.313 1.00 96.38 367 PHE A C 1
ATOM 2845 O O . PHE A 1 367 ? 4.274 -9.243 14.682 1.00 96.38 367 PHE A O 1
ATOM 2852 N N . TRP A 1 368 ? 2.093 -9.151 14.165 1.00 96.81 368 TRP A N 1
ATOM 2853 C CA . TRP A 1 368 ? 1.936 -7.705 14.384 1.00 96.81 368 TRP A CA 1
ATOM 2854 C C . TRP A 1 368 ? 2.590 -7.131 15.661 1.00 96.81 368 TRP A C 1
ATOM 2856 O O . TRP A 1 368 ? 3.150 -6.037 15.566 1.00 96.81 368 TRP A O 1
ATOM 2866 N N . PRO A 1 369 ? 2.626 -7.813 16.829 1.00 95.50 369 PRO A N 1
ATOM 2867 C CA . PRO A 1 369 ? 3.275 -7.280 18.032 1.00 95.50 369 PRO A CA 1
ATOM 2868 C C . PRO A 1 369 ? 4.777 -6.972 17.897 1.00 95.50 369 PRO A C 1
ATOM 2870 O O . PRO A 1 369 ? 5.286 -6.159 18.667 1.00 95.50 369 PRO A O 1
ATOM 2873 N N . ARG A 1 370 ? 5.495 -7.562 16.923 1.00 94.31 370 ARG A N 1
ATOM 2874 C CA . ARG A 1 370 ? 6.907 -7.220 16.632 1.00 94.31 370 ARG A CA 1
ATOM 2875 C C . ARG A 1 370 ? 7.095 -6.196 15.498 1.00 94.31 370 ARG A C 1
ATOM 2877 O O . ARG A 1 370 ? 8.230 -5.812 15.206 1.00 94.31 370 ARG A O 1
ATOM 2884 N N . VAL A 1 371 ? 6.014 -5.686 14.897 1.00 96.25 371 VAL A N 1
ATOM 2885 C CA . VAL A 1 371 ? 6.062 -4.613 13.884 1.00 96.25 371 VAL A CA 1
ATOM 2886 C C . VAL A 1 371 ? 6.366 -3.274 14.562 1.00 96.25 371 VAL A C 1
ATOM 2888 O O . VAL A 1 371 ? 5.485 -2.551 15.021 1.00 96.25 371 VAL A O 1
ATOM 2891 N N . SER A 1 372 ? 7.653 -2.935 14.646 1.00 95.00 372 SER A N 1
ATOM 2892 C CA . SER A 1 372 ? 8.101 -1.697 15.292 1.00 95.00 372 SER A CA 1
ATOM 2893 C C . SER A 1 372 ? 7.848 -0.443 14.444 1.00 95.00 372 SER A C 1
ATOM 2895 O O . SER A 1 372 ? 7.972 -0.456 13.216 1.00 95.00 372 SER A O 1
ATOM 2897 N N . GLN A 1 373 ? 7.621 0.691 15.119 1.00 96.38 373 GLN A N 1
ATOM 2898 C CA . GLN A 1 373 ? 7.560 2.014 14.482 1.00 96.38 373 GLN A CA 1
ATOM 2899 C C . GLN A 1 373 ? 8.829 2.330 13.666 1.00 96.38 373 GLN A C 1
ATOM 2901 O O . GLN A 1 373 ? 8.743 2.997 12.639 1.00 96.38 373 GLN A O 1
ATOM 2906 N N . THR A 1 374 ? 9.993 1.804 14.065 1.00 94.94 374 THR A N 1
ATOM 2907 C CA . THR A 1 374 ? 11.253 1.956 13.321 1.00 94.94 374 THR A CA 1
ATOM 2908 C C . THR A 1 374 ? 11.252 1.182 11.999 1.00 94.94 374 THR A C 1
ATOM 2910 O O . THR A 1 374 ? 11.641 1.763 10.987 1.00 94.94 374 THR A O 1
ATOM 2913 N N . LYS A 1 375 ? 10.777 -0.079 11.966 1.00 94.81 375 LYS A N 1
ATOM 2914 C CA . LYS A 1 375 ? 10.624 -0.840 10.703 1.00 94.81 375 LYS A CA 1
ATOM 2915 C C . LYS A 1 375 ? 9.669 -0.096 9.763 1.00 94.81 375 LYS A C 1
ATOM 2917 O O . LYS A 1 375 ? 9.981 0.095 8.591 1.00 94.81 375 LYS A O 1
ATOM 2922 N N . MET A 1 376 ? 8.556 0.405 10.303 1.00 98.00 376 MET A N 1
ATOM 2923 C CA . MET A 1 376 ? 7.565 1.152 9.525 1.00 98.00 376 MET A CA 1
ATOM 2924 C C . MET A 1 376 ? 8.084 2.496 9.004 1.00 98.00 376 MET A C 1
ATOM 2926 O O . MET A 1 376 ? 7.863 2.798 7.835 1.00 98.00 376 MET A O 1
ATOM 2930 N N . GLN A 1 377 ? 8.831 3.278 9.790 1.00 97.69 377 GLN A N 1
ATOM 2931 C CA . GLN A 1 377 ? 9.454 4.503 9.273 1.00 97.69 377 GLN A CA 1
ATOM 2932 C C . GLN A 1 377 ? 10.452 4.172 8.152 1.00 97.69 377 GLN A C 1
ATOM 2934 O O . GLN A 1 377 ? 10.372 4.772 7.091 1.00 97.69 377 GLN A O 1
ATOM 2939 N N . GLN A 1 378 ? 11.315 3.161 8.308 1.00 96.44 378 GLN A N 1
ATOM 2940 C CA . GLN A 1 378 ? 12.277 2.757 7.264 1.00 96.44 378 GLN A CA 1
ATOM 2941 C C . GLN A 1 378 ? 11.612 2.248 5.967 1.00 96.44 378 GLN A C 1
ATOM 2943 O O . GLN A 1 378 ? 12.213 2.312 4.883 1.00 96.44 378 GLN A O 1
ATOM 2948 N N . LEU A 1 379 ? 10.379 1.746 6.067 1.00 98.38 379 LEU A N 1
ATOM 2949 C CA . LEU A 1 379 ? 9.527 1.363 4.945 1.00 98.38 379 LEU A CA 1
ATOM 2950 C C . LEU A 1 379 ? 8.892 2.596 4.276 1.00 98.38 379 LEU A C 1
ATOM 2952 O O . LEU A 1 379 ? 9.021 2.760 3.065 1.00 98.38 379 LEU A O 1
ATOM 2956 N N . PHE A 1 380 ? 8.324 3.533 5.039 1.00 98.56 380 PHE A N 1
ATOM 2957 C CA . PHE A 1 380 ? 7.786 4.794 4.503 1.00 98.56 380 PHE A CA 1
ATOM 2958 C C . PHE A 1 380 ? 8.877 5.725 3.934 1.00 98.56 380 PHE A C 1
ATOM 2960 O O . PHE A 1 380 ? 8.681 6.329 2.878 1.00 98.56 380 PHE A O 1
ATOM 2967 N N . ASP A 1 381 ? 10.071 5.758 4.532 1.00 97.69 381 ASP A N 1
ATOM 2968 C CA . ASP A 1 381 ? 11.286 6.359 3.961 1.00 97.69 381 ASP A CA 1
ATOM 2969 C C . ASP A 1 381 ? 11.589 5.760 2.576 1.00 97.69 381 ASP A C 1
ATOM 2971 O O . ASP A 1 381 ? 12.071 6.446 1.674 1.00 97.69 381 ASP A O 1
ATOM 2975 N N . SER A 1 382 ? 11.298 4.468 2.384 1.00 98.38 382 SER A N 1
ATOM 2976 C CA . SER A 1 382 ? 11.532 3.772 1.118 1.00 98.38 382 SER A CA 1
ATOM 2977 C C . SER A 1 382 ? 10.455 4.072 0.067 1.00 98.38 382 SER A C 1
ATOM 2979 O O . SER A 1 382 ? 10.781 4.280 -1.102 1.00 98.38 382 SER A O 1
ATOM 2981 N N . VAL A 1 383 ? 9.187 4.145 0.480 1.00 98.69 383 VAL A N 1
ATOM 2982 C CA . VAL A 1 383 ? 8.030 4.553 -0.342 1.00 98.69 383 VAL A CA 1
ATOM 2983 C C . VAL A 1 383 ? 8.209 5.985 -0.855 1.00 98.69 383 VAL A C 1
ATOM 2985 O O . VAL A 1 383 ? 8.144 6.243 -2.059 1.00 98.69 383 VAL A O 1
ATOM 2988 N N . THR A 1 384 ? 8.529 6.918 0.042 1.00 97.88 384 THR A N 1
ATOM 2989 C CA . THR A 1 384 ? 8.728 8.334 -0.297 1.00 97.88 384 THR A CA 1
ATOM 2990 C C . THR A 1 384 ? 9.979 8.568 -1.144 1.00 97.88 384 THR A C 1
ATOM 2992 O O . THR A 1 384 ? 9.937 9.368 -2.084 1.00 97.88 384 THR A O 1
ATOM 2995 N N . ALA A 1 385 ? 11.074 7.839 -0.890 1.00 97.44 385 ALA A N 1
ATOM 2996 C CA . ALA A 1 385 ? 12.264 7.860 -1.741 1.00 97.44 385 ALA A CA 1
ATOM 2997 C C . ALA A 1 385 ? 12.009 7.307 -3.155 1.00 97.44 385 ALA A C 1
ATOM 2999 O O . ALA A 1 385 ? 12.771 7.633 -4.066 1.00 97.44 385 ALA A O 1
ATOM 3000 N N . ALA A 1 386 ? 10.954 6.511 -3.353 1.00 98.00 386 ALA A N 1
ATOM 3001 C CA . ALA A 1 386 ? 10.536 5.967 -4.645 1.00 98.00 386 ALA A CA 1
ATOM 3002 C C . ALA A 1 386 ? 9.472 6.809 -5.377 1.00 98.00 386 ALA A C 1
ATOM 3004 O O . ALA A 1 386 ? 8.792 6.308 -6.269 1.00 98.00 386 ALA A O 1
ATOM 3005 N N . ASN A 1 387 ? 9.337 8.097 -5.033 1.00 98.12 387 ASN A N 1
ATOM 3006 C CA . ASN A 1 387 ? 8.388 9.039 -5.647 1.00 98.12 387 ASN A CA 1
ATOM 3007 C C . ASN A 1 387 ? 6.903 8.624 -5.541 1.00 98.12 387 ASN A C 1
ATOM 3009 O O . ASN A 1 387 ? 6.059 9.187 -6.249 1.00 98.12 387 ASN A O 1
ATOM 3013 N N . GLN A 1 388 ? 6.577 7.676 -4.658 1.00 98.75 388 GLN A N 1
ATOM 3014 C CA . GLN A 1 388 ? 5.206 7.249 -4.399 1.00 98.75 388 GLN A CA 1
ATOM 3015 C C . GLN A 1 388 ? 4.452 8.314 -3.577 1.00 98.75 388 GLN A C 1
ATOM 3017 O O . GLN A 1 388 ? 5.043 9.028 -2.763 1.00 98.75 388 GLN A O 1
ATOM 3022 N N . ASN A 1 389 ? 3.142 8.431 -3.804 1.00 98.75 389 ASN A N 1
ATOM 3023 C CA . ASN A 1 389 ? 2.237 9.354 -3.108 1.00 98.75 389 ASN A CA 1
ATOM 3024 C C . ASN A 1 389 ? 0.980 8.665 -2.537 1.00 98.75 389 ASN A C 1
ATOM 3026 O O . ASN A 1 389 ? 0.220 9.312 -1.816 1.00 98.75 389 ASN A O 1
ATOM 3030 N N . MET A 1 390 ? 0.776 7.376 -2.824 1.00 98.94 390 MET A N 1
ATOM 3031 C CA . MET A 1 390 ? -0.344 6.575 -2.336 1.00 98.94 390 MET A CA 1
ATOM 3032 C C . MET A 1 390 ? 0.081 5.120 -2.116 1.00 98.94 390 MET A C 1
ATOM 3034 O O . MET A 1 390 ? 0.811 4.565 -2.933 1.00 98.94 390 MET A O 1
ATOM 3038 N N . LEU A 1 391 ? -0.425 4.506 -1.050 1.00 98.88 391 LEU A N 1
ATOM 3039 C CA . LEU A 1 391 ? -0.455 3.060 -0.856 1.00 98.88 391 LEU A CA 1
ATOM 3040 C C . LEU A 1 391 ? -1.909 2.598 -0.749 1.00 98.88 391 LEU A C 1
ATOM 3042 O O . LEU A 1 391 ? -2.761 3.330 -0.237 1.00 98.88 391 LEU A O 1
ATOM 3046 N N . ARG A 1 392 ? -2.173 1.366 -1.181 1.00 98.75 392 ARG A N 1
ATOM 3047 C CA . ARG A 1 392 ? -3.392 0.634 -0.823 1.00 98.75 392 ARG A CA 1
ATOM 3048 C C . ARG A 1 392 ? -3.060 -0.341 0.298 1.00 98.75 392 ARG A C 1
ATOM 3050 O O . ARG A 1 392 ? -2.229 -1.216 0.108 1.00 98.75 392 ARG A O 1
ATOM 3057 N N . VAL A 1 393 ? -3.664 -0.150 1.465 1.00 98.56 393 VAL A N 1
ATOM 3058 C CA . VAL A 1 393 ? -3.598 -1.060 2.614 1.00 98.56 393 VAL A CA 1
ATOM 3059 C C . VAL A 1 393 ? -4.561 -2.204 2.309 1.00 98.56 393 VAL A C 1
ATOM 3061 O O . VAL A 1 393 ? -5.766 -2.055 2.491 1.00 98.56 393 VAL A O 1
ATOM 3064 N N . TRP A 1 394 ? -4.020 -3.278 1.739 1.00 98.19 394 TRP A N 1
ATOM 3065 C CA . TRP A 1 394 ? -4.770 -4.377 1.129 1.00 98.19 394 TRP A CA 1
ATOM 3066 C C . TRP A 1 394 ? -5.580 -5.183 2.153 1.00 98.19 394 TRP A C 1
ATOM 3068 O O . TRP A 1 394 ? -5.070 -5.507 3.230 1.00 98.19 394 TRP A O 1
ATOM 3078 N N . ALA A 1 395 ? -6.814 -5.557 1.791 1.00 93.31 395 ALA A N 1
ATOM 3079 C CA . ALA A 1 395 ? -7.590 -6.527 2.554 1.00 93.31 395 ALA A CA 1
ATOM 3080 C C . ALA A 1 395 ? -7.364 -7.978 2.058 1.00 93.31 395 ALA A C 1
ATOM 3082 O O . ALA A 1 395 ? -7.523 -8.260 0.882 1.00 93.31 395 ALA A O 1
ATOM 3083 N N . SER A 1 396 ? -7.090 -8.976 2.899 1.00 79.94 396 SER A N 1
ATOM 3084 C CA . SER A 1 396 ? -7.221 -8.949 4.353 1.00 79.94 396 SER A CA 1
ATOM 3085 C C . SER A 1 396 ? -5.976 -9.414 5.107 1.00 79.94 396 SER A C 1
ATOM 3087 O O . SER A 1 396 ? -5.776 -10.604 5.380 1.00 79.94 396 SER A O 1
ATOM 3089 N N . GLY A 1 397 ? -5.180 -8.408 5.468 1.00 85.19 397 GLY A N 1
ATOM 3090 C CA . GLY A 1 397 ? -4.228 -8.434 6.569 1.00 85.19 397 GLY A CA 1
ATOM 3091 C C . GLY A 1 397 ? -4.905 -8.032 7.884 1.00 85.19 397 GLY A C 1
ATOM 3092 O O . GLY A 1 397 ? -5.767 -8.746 8.396 1.00 85.19 397 GLY A O 1
ATOM 3093 N N . ALA A 1 398 ? -4.528 -6.875 8.436 1.00 89.62 398 ALA A N 1
ATOM 3094 C CA . ALA A 1 398 ? -5.198 -6.290 9.595 1.00 89.62 398 ALA A CA 1
ATOM 3095 C C . ALA A 1 398 ? -5.206 -4.753 9.557 1.00 89.62 398 ALA A C 1
ATOM 3097 O O . ALA A 1 398 ? -4.207 -4.125 9.187 1.00 89.62 398 ALA A O 1
ATOM 3098 N N . TYR A 1 399 ? -6.296 -4.144 10.055 1.00 95.50 399 TYR A N 1
ATOM 3099 C CA . TYR A 1 399 ? -6.449 -2.689 10.135 1.00 95.50 399 TYR A CA 1
ATOM 3100 C C . TYR A 1 399 ? -5.245 -2.052 10.833 1.00 95.50 399 TYR A C 1
ATOM 3102 O O . TYR A 1 399 ? -5.059 -2.191 12.047 1.00 95.50 399 TYR A O 1
ATOM 3110 N N . THR A 1 400 ? -4.457 -1.289 10.080 1.00 93.56 400 THR A N 1
ATOM 3111 C CA . THR A 1 400 ? -3.172 -0.776 10.558 1.00 93.56 400 THR A CA 1
ATOM 3112 C C . THR A 1 400 ? -3.314 0.081 11.834 1.00 93.56 400 THR A C 1
ATOM 3114 O O . THR A 1 400 ? -4.270 0.864 11.968 1.00 93.56 400 THR A O 1
ATOM 3117 N N . PRO A 1 401 ? -2.396 -0.051 12.815 1.00 94.50 401 PRO A N 1
ATOM 3118 C CA . PRO A 1 401 ? -2.416 0.765 14.031 1.00 94.50 401 PRO A CA 1
ATOM 3119 C C . PRO A 1 401 ? -2.234 2.264 13.750 1.00 94.50 401 PRO A C 1
ATOM 3121 O O . PRO A 1 401 ? -1.568 2.638 12.784 1.00 94.50 401 PRO A O 1
ATOM 3124 N N . ASP A 1 402 ? -2.756 3.124 14.637 1.00 94.19 402 ASP A N 1
ATOM 3125 C CA . ASP A 1 402 ? -2.711 4.597 14.516 1.00 94.19 402 ASP A CA 1
ATOM 3126 C C . ASP A 1 402 ? -1.300 5.129 14.185 1.00 94.19 402 ASP A C 1
ATOM 3128 O O . ASP A 1 402 ? -1.164 6.069 13.405 1.00 94.19 402 ASP A O 1
ATOM 3132 N N . PHE A 1 403 ? -0.233 4.494 14.698 1.00 96.81 403 PHE A N 1
ATOM 3133 C CA . PHE A 1 403 ? 1.146 4.937 14.451 1.00 96.81 403 PHE A CA 1
ATOM 3134 C C . PHE A 1 403 ? 1.585 4.840 12.975 1.00 96.81 403 PHE A C 1
ATOM 3136 O O . PHE A 1 403 ? 2.519 5.538 12.581 1.00 96.81 403 PHE A O 1
ATOM 3143 N N . ILE A 1 404 ? 0.942 3.996 12.156 1.00 98.38 404 ILE A N 1
ATOM 3144 C CA . ILE A 1 404 ? 1.240 3.855 10.720 1.00 98.38 404 ILE A CA 1
ATOM 3145 C C . ILE A 1 404 ? 0.575 4.989 9.929 1.00 98.38 404 ILE A C 1
ATOM 3147 O O . ILE A 1 404 ? 1.241 5.646 9.128 1.00 98.38 404 ILE A O 1
ATOM 3151 N N . TYR A 1 405 ? -0.695 5.293 10.218 1.00 98.69 405 TYR A N 1
ATOM 3152 C CA . TYR A 1 405 ? -1.367 6.483 9.684 1.00 98.69 405 TYR A CA 1
ATOM 3153 C C . TYR A 1 405 ? -0.665 7.776 10.131 1.00 98.69 405 TYR A C 1
ATOM 3155 O O . TYR A 1 405 ? -0.488 8.693 9.336 1.00 98.69 405 TYR A O 1
ATOM 3163 N N . ASP A 1 406 ? -0.176 7.835 11.374 1.00 98.56 406 ASP A N 1
ATOM 3164 C CA . ASP A 1 406 ? 0.632 8.949 11.879 1.00 98.56 406 ASP A CA 1
ATOM 3165 C C . ASP A 1 406 ? 1.930 9.160 11.079 1.00 98.56 406 ASP A C 1
ATOM 3167 O O . ASP A 1 406 ? 2.367 10.302 10.924 1.00 98.56 406 ASP A O 1
ATOM 3171 N N . ILE A 1 407 ? 2.574 8.098 10.577 1.00 98.75 407 ILE A N 1
ATOM 3172 C CA . ILE A 1 407 ? 3.724 8.222 9.665 1.00 98.75 407 ILE A CA 1
ATOM 3173 C C . ILE A 1 407 ? 3.239 8.719 8.297 1.00 98.75 407 ILE A C 1
ATOM 3175 O O . ILE A 1 407 ? 3.776 9.700 7.787 1.00 98.75 407 ILE A O 1
ATOM 3179 N N . ALA A 1 408 ? 2.185 8.120 7.737 1.00 98.88 408 ALA A N 1
ATOM 3180 C CA . ALA A 1 408 ? 1.622 8.502 6.440 1.00 98.88 408 ALA A CA 1
ATOM 3181 C C . ALA A 1 408 ? 1.180 9.982 6.374 1.00 98.88 408 ALA A C 1
ATOM 3183 O O . ALA A 1 408 ? 1.467 10.673 5.394 1.00 98.88 408 ALA A O 1
ATOM 3184 N N . ASP A 1 409 ? 0.567 10.499 7.445 1.00 98.81 409 ASP A N 1
ATOM 3185 C CA . ASP A 1 409 ? 0.175 11.905 7.616 1.00 98.81 409 ASP A CA 1
ATOM 3186 C C . ASP A 1 409 ? 1.364 12.869 7.524 1.00 98.81 409 ASP A C 1
ATOM 3188 O O . ASP A 1 409 ? 1.260 13.936 6.911 1.00 98.81 409 ASP A O 1
ATOM 3192 N N . GLN A 1 410 ? 2.483 12.509 8.162 1.00 98.44 410 GLN A N 1
ATOM 3193 C CA . GLN A 1 410 ? 3.713 13.306 8.196 1.00 98.44 410 GLN A CA 1
ATOM 3194 C C . GLN A 1 410 ? 4.473 13.205 6.874 1.00 98.44 410 GLN A C 1
ATOM 3196 O O . GLN A 1 410 ? 4.984 14.203 6.369 1.00 98.44 410 GLN A O 1
ATOM 3201 N N . GLU A 1 411 ? 4.513 12.008 6.293 1.00 98.25 411 GLU A N 1
ATOM 3202 C CA . GLU A 1 411 ? 5.220 11.741 5.050 1.00 98.25 411 GLU A CA 1
ATOM 3203 C C . GLU A 1 411 ? 4.446 12.178 3.800 1.00 98.25 411 GLU A C 1
ATOM 3205 O O . GLU A 1 411 ? 5.050 12.309 2.735 1.00 98.25 411 GLU A O 1
ATOM 3210 N N . GLY A 1 412 ? 3.147 12.466 3.903 1.00 98.56 412 GLY A N 1
ATOM 3211 C CA . GLY A 1 412 ? 2.316 12.863 2.766 1.00 98.56 412 GLY A CA 1
ATOM 3212 C C . GLY A 1 412 ? 1.915 11.685 1.877 1.00 98.56 412 GLY A C 1
ATOM 3213 O O . GLY A 1 412 ? 1.747 11.862 0.673 1.00 98.56 412 GLY A O 1
ATOM 3214 N N . VAL A 1 413 ? 1.811 10.482 2.435 1.00 98.88 413 VAL A N 1
ATOM 3215 C CA . VAL A 1 413 ? 1.385 9.283 1.705 1.00 98.88 413 VAL A CA 1
ATOM 3216 C C . VAL A 1 413 ? -0.112 9.096 1.932 1.00 98.88 413 VAL A C 1
ATOM 3218 O O . VAL A 1 413 ? -0.563 9.053 3.073 1.00 98.88 413 VAL A O 1
ATOM 3221 N N . LEU A 1 414 ? -0.892 9.015 0.854 1.00 98.94 414 LEU A N 1
ATOM 3222 C CA . LEU A 1 414 ? -2.307 8.658 0.939 1.00 98.94 414 LEU A CA 1
ATOM 3223 C C . LEU A 1 414 ? -2.462 7.158 1.205 1.00 98.94 414 LEU A C 1
ATOM 3225 O O . LEU A 1 414 ? -1.727 6.355 0.640 1.00 98.94 414 LEU A O 1
ATOM 3229 N N . LEU A 1 415 ? -3.444 6.791 2.020 1.00 98.88 415 LEU A N 1
ATOM 3230 C CA . LEU A 1 415 ? -3.803 5.414 2.331 1.00 98.88 415 LEU A CA 1
ATOM 3231 C C . LEU A 1 415 ? -5.225 5.151 1.826 1.00 98.88 415 LEU A C 1
ATOM 3233 O O . LEU A 1 415 ? -6.206 5.626 2.400 1.00 98.88 415 LEU A O 1
ATOM 3237 N N . TRP A 1 416 ? -5.331 4.414 0.721 1.00 98.50 416 TRP A N 1
ATOM 3238 C CA . TRP A 1 416 ? -6.546 3.669 0.394 1.00 98.50 416 TRP A CA 1
ATOM 3239 C C . TRP A 1 416 ? -6.628 2.548 1.428 1.00 98.50 416 TRP A C 1
ATOM 3241 O O . TRP A 1 416 ? -5.736 1.708 1.475 1.00 98.50 416 TRP A O 1
ATOM 3251 N N . SER A 1 417 ? -7.659 2.556 2.271 1.00 98.56 417 SER A N 1
ATOM 3252 C CA . SER A 1 417 ? -7.853 1.558 3.326 1.00 98.56 417 SER A CA 1
ATOM 3253 C C . SER A 1 417 ? -9.029 0.650 2.989 1.00 98.56 417 SER A C 1
ATOM 3255 O O . SER A 1 417 ? -9.983 1.073 2.337 1.00 98.56 417 SER A O 1
ATOM 3257 N N . GLU A 1 418 ? -8.980 -0.598 3.435 1.00 98.50 418 GLU A N 1
ATOM 3258 C CA . GLU A 1 418 ? -9.994 -1.607 3.124 1.00 98.50 418 GLU A CA 1
ATOM 3259 C C . GLU A 1 418 ? -10.538 -2.244 4.409 1.00 98.50 418 GLU A C 1
ATOM 3261 O O . GLU A 1 418 ? -9.850 -2.294 5.429 1.00 98.50 418 GLU A O 1
ATOM 3266 N N . PHE A 1 419 ? -11.798 -2.682 4.388 1.00 98.75 419 PHE A N 1
ATOM 3267 C CA . PHE A 1 419 ? -12.339 -3.548 5.434 1.00 98.75 419 PHE A CA 1
ATOM 3268 C C . PHE A 1 419 ? -11.854 -4.984 5.225 1.00 98.75 419 PHE A C 1
ATOM 3270 O O . PHE A 1 419 ? -11.670 -5.417 4.093 1.00 98.75 419 PHE A O 1
ATOM 3277 N N . GLU A 1 420 ? -11.666 -5.723 6.320 1.00 97.94 420 GLU A N 1
ATOM 3278 C CA . GLU A 1 420 ? -10.911 -6.986 6.361 1.00 97.94 420 GLU A CA 1
ATOM 3279 C C . GLU A 1 420 ? -11.674 -8.190 5.764 1.00 97.94 420 GLU A C 1
ATOM 3281 O O . GLU A 1 420 ? -12.069 -9.133 6.456 1.00 97.94 420 GLU A O 1
ATOM 3286 N N . PHE A 1 421 ? -11.921 -8.127 4.460 1.00 98.06 421 PHE A N 1
ATOM 3287 C CA . PHE A 1 421 ? -12.593 -9.118 3.628 1.00 98.06 421 PHE A CA 1
ATOM 3288 C C . PHE A 1 421 ? -11.831 -9.218 2.306 1.00 98.06 421 PHE A C 1
ATOM 3290 O O . PHE A 1 421 ? -11.456 -8.192 1.745 1.00 98.06 421 PHE A O 1
ATOM 3297 N N . GLY A 1 422 ? -11.608 -10.415 1.774 1.00 93.81 422 GLY A N 1
ATOM 3298 C CA . GLY A 1 422 ? -10.902 -10.537 0.500 1.00 93.81 422 GLY A CA 1
ATOM 3299 C C . GLY A 1 422 ? -10.904 -11.946 -0.056 1.00 93.81 422 GLY A C 1
ATOM 3300 O O . GLY A 1 422 ? -10.735 -12.900 0.709 1.00 93.81 422 GLY A O 1
ATOM 3301 N N . ASP A 1 423 ? -11.092 -12.058 -1.375 1.00 93.19 423 ASP A N 1
ATOM 3302 C CA . ASP A 1 423 ? -10.975 -13.322 -2.122 1.00 93.19 423 ASP A CA 1
ATOM 3303 C C . ASP A 1 423 ? -11.820 -14.466 -1.505 1.00 93.19 423 ASP A C 1
ATOM 3305 O O . ASP A 1 423 ? -11.413 -15.617 -1.363 1.00 93.19 423 ASP A O 1
ATOM 3309 N N . ALA A 1 424 ? -12.983 -14.096 -0.975 1.00 94.88 424 ALA A N 1
ATOM 3310 C CA . ALA A 1 424 ? -13.974 -14.991 -0.399 1.00 94.88 424 ALA A CA 1
ATOM 3311 C C . ALA A 1 424 ? -15.325 -14.267 -0.323 1.00 94.88 424 ALA A C 1
ATOM 3313 O O . ALA A 1 424 ? -15.389 -13.057 -0.081 1.00 94.88 424 ALA A O 1
ATOM 3314 N N . LEU A 1 425 ? -16.418 -15.020 -0.408 1.00 96.56 425 LEU A N 1
ATOM 3315 C CA . LEU A 1 425 ? -17.719 -14.585 0.095 1.00 96.56 425 LEU A CA 1
ATOM 3316 C C . LEU A 1 425 ? -17.890 -14.956 1.577 1.00 96.56 425 LEU A C 1
ATOM 3318 O O . LEU A 1 425 ? -17.365 -15.958 2.057 1.00 96.56 425 LEU A O 1
ATOM 3322 N N . TYR A 1 426 ? -18.638 -14.128 2.310 1.00 97.81 426 TYR A N 1
ATOM 3323 C CA . TYR A 1 426 ? -18.710 -14.156 3.777 1.00 97.81 426 TYR A CA 1
ATOM 3324 C C . TYR A 1 426 ? -20.142 -14.395 4.293 1.00 97.81 426 TYR A C 1
ATOM 3326 O O . TYR A 1 426 ? -21.102 -14.066 3.590 1.00 97.81 426 TYR A O 1
ATOM 3334 N N . PRO A 1 427 ? -20.322 -14.960 5.508 1.00 97.62 427 PRO A N 1
ATOM 3335 C CA . PRO A 1 427 ? -21.642 -15.207 6.086 1.00 97.62 427 PRO A CA 1
ATOM 3336 C C . PRO A 1 427 ? -22.471 -13.933 6.254 1.00 97.62 427 PRO A C 1
ATOM 3338 O O . PRO A 1 427 ? -21.955 -12.889 6.644 1.00 97.62 427 PRO A O 1
ATOM 3341 N N . VAL A 1 428 ? -23.790 -14.033 6.061 1.00 97.62 428 VAL A N 1
ATOM 3342 C CA . VAL A 1 428 ? -24.711 -12.901 6.285 1.00 97.62 428 VAL A CA 1
ATOM 3343 C C . VAL A 1 428 ? -25.833 -13.207 7.278 1.00 97.62 428 VAL A C 1
ATOM 3345 O O . VAL A 1 428 ? -26.913 -12.603 7.236 1.00 97.62 428 VAL A O 1
ATOM 3348 N N . ASN A 1 429 ? -25.581 -14.125 8.213 1.00 96.06 429 ASN A N 1
ATOM 3349 C CA . ASN A 1 429 ? -26.390 -14.254 9.424 1.00 96.06 429 ASN A CA 1
ATOM 3350 C C . ASN A 1 429 ? -26.247 -12.989 10.306 1.00 96.06 429 ASN A C 1
ATOM 3352 O O . ASN A 1 429 ? -25.291 -12.227 10.162 1.00 96.06 429 ASN A O 1
ATOM 3356 N N . GLN A 1 430 ? -27.215 -12.730 11.191 1.00 96.94 430 GLN A N 1
ATOM 3357 C CA . GLN A 1 430 ? -27.248 -11.453 11.917 1.00 96.94 430 GLN A CA 1
ATOM 3358 C C . GLN A 1 430 ? -26.102 -11.304 12.929 1.00 96.94 430 GLN A C 1
ATOM 3360 O O . GLN A 1 430 ? -25.574 -10.211 13.068 1.00 96.94 430 GLN A O 1
ATOM 3365 N N . GLU A 1 431 ? -25.667 -12.386 13.579 1.00 95.69 431 GLU A N 1
ATOM 3366 C CA . GLU A 1 431 ? -24.581 -12.343 14.568 1.00 95.69 431 GLU A CA 1
ATOM 3367 C C . GLU A 1 431 ? -23.236 -11.967 13.925 1.00 95.69 431 GLU A C 1
ATOM 3369 O O . GLU A 1 431 ? -22.492 -11.147 14.464 1.00 95.69 431 GLU A O 1
ATOM 3374 N N . PHE A 1 432 ? -22.951 -12.501 12.732 1.00 97.94 432 PHE A N 1
ATOM 3375 C CA . PHE A 1 432 ? -21.783 -12.107 11.946 1.00 97.94 432 PHE A CA 1
ATOM 3376 C C . PHE A 1 432 ? -21.875 -10.638 11.504 1.00 97.94 432 PHE A C 1
ATOM 3378 O O . PHE A 1 432 ? -20.915 -9.888 11.666 1.00 97.94 432 PHE A O 1
ATOM 3385 N N . LEU A 1 433 ? -23.038 -10.201 11.006 1.00 98.56 433 LEU A N 1
ATOM 3386 C CA . LEU A 1 433 ? -23.252 -8.819 10.561 1.00 98.56 433 LEU A CA 1
ATOM 3387 C C . LEU A 1 433 ? -23.136 -7.801 11.704 1.00 98.56 433 LEU A C 1
ATOM 3389 O O . LEU A 1 433 ? -22.486 -6.774 11.527 1.00 98.56 433 LEU A O 1
ATOM 3393 N N . ASP A 1 434 ? -23.696 -8.089 12.879 1.00 98.50 434 ASP A N 1
ATOM 3394 C CA . ASP A 1 434 ? -23.600 -7.220 14.059 1.00 98.50 434 ASP A CA 1
ATOM 3395 C C . ASP A 1 434 ? -22.137 -7.114 14.544 1.00 98.50 434 ASP A C 1
ATOM 3397 O O . ASP A 1 434 ? -21.654 -6.024 14.859 1.00 98.50 434 ASP A O 1
ATOM 3401 N N . ASN A 1 435 ? -21.391 -8.228 14.528 1.00 98.50 435 ASN A N 1
ATOM 3402 C CA . ASN A 1 435 ? -19.959 -8.262 14.851 1.00 98.50 435 ASN A CA 1
ATOM 3403 C C . ASN A 1 435 ? -19.121 -7.418 13.866 1.00 98.50 435 ASN A C 1
ATOM 3405 O O . ASN A 1 435 ? -18.228 -6.681 14.286 1.00 98.50 435 ASN A O 1
ATOM 3409 N N . VAL A 1 436 ? -19.443 -7.480 12.569 1.00 98.50 436 VAL A N 1
ATOM 3410 C CA . VAL A 1 436 ? -18.813 -6.666 11.515 1.00 98.50 436 VAL A CA 1
ATOM 3411 C C . VAL A 1 436 ? -19.172 -5.181 11.635 1.00 98.50 436 VAL A C 1
A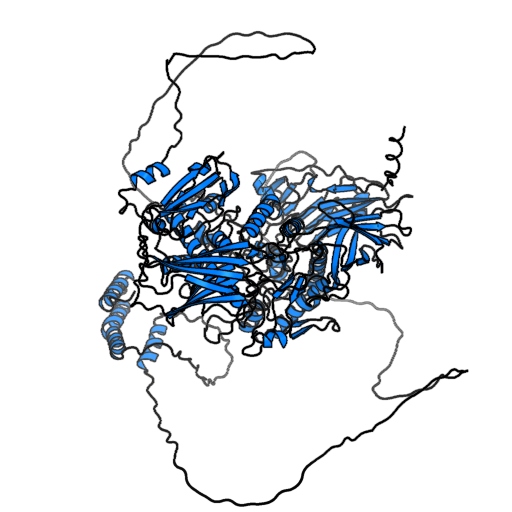TOM 3413 O O . VAL A 1 436 ? -18.307 -4.328 11.441 1.00 98.50 436 VAL A O 1
ATOM 3416 N N . VAL A 1 437 ? -20.415 -4.839 11.986 1.00 98.69 437 VAL A N 1
ATOM 3417 C CA . VAL A 1 437 ? -20.825 -3.439 12.190 1.00 98.69 437 VAL A CA 1
ATOM 3418 C C . VAL A 1 437 ? -20.056 -2.802 13.345 1.00 98.69 437 VAL A C 1
ATOM 3420 O O . VAL A 1 437 ? -19.588 -1.672 13.196 1.00 98.69 437 VAL A O 1
ATOM 3423 N N . ASP A 1 438 ? -19.863 -3.506 14.461 1.00 98.31 438 ASP A N 1
ATOM 3424 C CA . ASP A 1 438 ? -19.067 -3.001 15.589 1.00 98.31 438 ASP A CA 1
ATOM 3425 C C . ASP A 1 438 ? -17.575 -2.845 15.237 1.00 98.31 438 ASP A C 1
ATOM 3427 O O . ASP A 1 438 ? -16.940 -1.865 15.633 1.00 98.31 438 ASP A O 1
ATOM 3431 N N . GLU A 1 439 ? -17.011 -3.787 14.479 1.00 98.62 439 GLU A N 1
ATOM 3432 C CA . GLU A 1 439 ? -15.645 -3.735 13.939 1.00 98.62 439 GLU A CA 1
ATOM 3433 C C . GLU A 1 439 ? -15.425 -2.522 13.032 1.00 98.62 439 GLU A C 1
ATOM 3435 O O . GLU A 1 439 ? -14.503 -1.728 13.252 1.00 98.62 439 GLU A O 1
ATOM 3440 N N . ALA A 1 440 ? -16.286 -2.362 12.028 1.00 98.62 440 ALA A N 1
ATOM 3441 C CA . ALA A 1 440 ? -16.211 -1.258 11.087 1.00 98.62 440 ALA A CA 1
ATOM 3442 C C . ALA A 1 440 ? -16.452 0.077 11.804 1.00 98.62 440 ALA A C 1
ATOM 3444 O O . ALA A 1 440 ? -15.739 1.048 11.561 1.00 98.62 440 ALA A O 1
ATOM 3445 N N . THR A 1 441 ? -17.397 0.121 12.751 1.00 98.62 441 THR A N 1
ATOM 3446 C CA . THR A 1 441 ? -17.686 1.327 13.538 1.00 98.62 441 THR A CA 1
ATOM 3447 C C . THR A 1 441 ? -16.494 1.715 14.405 1.00 98.62 441 THR A C 1
ATOM 3449 O O . THR A 1 441 ? -16.152 2.894 14.464 1.00 98.62 441 THR A O 1
ATOM 3452 N N . TYR A 1 442 ? -15.812 0.756 15.040 1.00 98.62 442 TYR A N 1
ATOM 3453 C CA . TYR A 1 442 ? -14.589 1.041 15.790 1.00 98.62 442 TYR A CA 1
ATOM 3454 C C . TYR A 1 442 ? -13.489 1.616 14.885 1.00 98.62 442 TYR A C 1
ATOM 3456 O O . TYR A 1 442 ? -12.957 2.687 15.189 1.00 98.62 442 TYR A O 1
ATOM 3464 N N . ASN A 1 443 ? -13.180 0.944 13.770 1.00 98.69 443 ASN A N 1
ATOM 3465 C CA . ASN A 1 443 ? -12.044 1.305 12.922 1.00 98.69 443 ASN A CA 1
ATOM 3466 C C . ASN A 1 443 ? -12.277 2.580 12.104 1.00 98.69 443 ASN A C 1
ATOM 3468 O O . ASN A 1 443 ? -11.404 3.444 12.120 1.00 98.69 443 ASN A O 1
ATOM 3472 N N . VAL A 1 444 ? -13.452 2.773 11.487 1.00 98.75 444 VAL A N 1
ATOM 3473 C CA . VAL A 1 444 ? -13.786 4.030 10.785 1.00 98.75 444 VAL A CA 1
ATOM 3474 C C . VAL A 1 444 ? -13.601 5.217 11.728 1.00 98.75 444 VAL A C 1
ATOM 3476 O O . VAL A 1 444 ? -12.862 6.140 11.399 1.00 98.75 444 VAL A O 1
ATOM 3479 N N . ARG A 1 445 ? -14.195 5.163 12.929 1.00 98.62 445 ARG A N 1
ATOM 3480 C CA . ARG A 1 445 ? -14.092 6.232 13.939 1.00 98.62 445 ARG A CA 1
ATOM 3481 C C . ARG A 1 445 ? -12.653 6.467 14.397 1.00 98.62 445 ARG A C 1
ATOM 3483 O O . ARG A 1 445 ? -12.248 7.617 14.534 1.00 98.62 445 ARG A O 1
ATOM 3490 N N . ARG A 1 446 ? -11.885 5.390 14.611 1.00 98.38 446 ARG A N 1
ATOM 3491 C CA . ARG A 1 446 ? -10.495 5.434 15.096 1.00 98.38 446 ARG A CA 1
ATOM 3492 C C . ARG A 1 446 ? -9.591 6.269 14.189 1.00 98.38 446 ARG A C 1
ATOM 3494 O O . ARG A 1 446 ? -8.828 7.081 14.715 1.00 98.38 446 ARG A O 1
ATOM 3501 N N . VAL A 1 447 ? -9.690 6.081 12.866 1.00 98.38 447 VAL A N 1
ATOM 3502 C CA . VAL A 1 447 ? -8.739 6.655 11.890 1.00 98.38 447 VAL A CA 1
ATOM 3503 C C . VAL A 1 447 ? -9.273 7.818 11.041 1.00 98.38 447 VAL A C 1
ATOM 3505 O O . VAL A 1 447 ? -8.487 8.444 10.335 1.00 98.38 447 VAL A O 1
ATOM 3508 N N . ASN A 1 448 ? -10.562 8.178 11.127 1.00 98.62 448 ASN A N 1
ATOM 3509 C CA . ASN A 1 448 ? -11.186 9.237 10.302 1.00 98.62 448 ASN A CA 1
ATOM 3510 C C . ASN A 1 448 ? -10.462 10.604 10.354 1.00 98.62 448 ASN A C 1
ATOM 3512 O O . ASN A 1 448 ? -10.514 11.381 9.402 1.00 98.62 448 ASN A O 1
ATOM 3516 N N . HIS A 1 449 ? -9.761 10.898 11.455 1.00 98.62 449 HIS A N 1
ATOM 3517 C CA . HIS A 1 449 ? -9.040 12.159 11.648 1.00 98.62 449 HIS A CA 1
ATOM 3518 C C . HIS A 1 449 ? -7.713 12.265 10.869 1.00 98.62 449 HIS A C 1
ATOM 3520 O O . HIS A 1 449 ? -7.157 13.364 10.784 1.00 98.62 449 HIS A O 1
ATOM 3526 N N . HIS A 1 450 ? -7.176 11.160 10.343 1.00 98.81 450 HIS A N 1
ATOM 3527 C CA . HIS A 1 450 ? -5.891 11.133 9.644 1.00 98.81 450 HIS A CA 1
ATOM 3528 C C . HIS A 1 450 ? -6.041 11.677 8.207 1.00 98.81 450 HIS A C 1
ATOM 3530 O O . HIS A 1 450 ? -6.759 11.075 7.404 1.00 98.81 450 HIS A O 1
ATOM 3536 N N . PRO A 1 451 ? -5.391 12.798 7.823 1.00 98.75 451 PRO A N 1
ATOM 3537 C CA . PRO A 1 451 ? -5.455 13.322 6.457 1.00 98.75 451 PRO A CA 1
ATOM 3538 C C . PRO A 1 451 ? -4.918 12.356 5.390 1.00 98.75 451 PRO A C 1
ATOM 3540 O O . PRO A 1 451 ? -5.342 12.465 4.238 1.00 98.75 451 PRO A O 1
ATOM 3543 N N . SER A 1 452 ? -4.046 11.410 5.757 1.00 98.88 452 SER A N 1
ATOM 3544 C CA . SER A 1 452 ? -3.582 10.329 4.877 1.00 98.88 452 SER A CA 1
ATOM 3545 C C . SER A 1 452 ? -4.701 9.398 4.401 1.00 98.88 452 SER A C 1
ATOM 3547 O O . SER A 1 452 ? -4.669 8.983 3.245 1.00 98.88 452 SER A O 1
ATOM 3549 N N . LEU A 1 453 ? -5.712 9.100 5.228 1.00 98.88 453 LEU A N 1
ATOM 3550 C CA . LEU A 1 453 ? -6.844 8.247 4.842 1.00 98.88 453 LEU A CA 1
ATOM 3551 C C . LEU A 1 453 ? -7.552 8.830 3.607 1.00 98.88 453 LEU A C 1
ATOM 3553 O O . LEU A 1 453 ? -7.980 9.987 3.626 1.00 98.88 453 LEU A O 1
ATOM 3557 N N . ALA A 1 454 ? -7.669 8.034 2.543 1.00 98.75 454 ALA A N 1
ATOM 3558 C CA . ALA A 1 454 ? -8.144 8.468 1.227 1.00 98.75 454 ALA A CA 1
ATOM 3559 C C . ALA A 1 454 ? -9.483 7.837 0.812 1.00 98.75 454 ALA A C 1
ATOM 3561 O O . ALA A 1 454 ? -10.291 8.480 0.138 1.00 98.75 454 ALA A O 1
ATOM 3562 N N . LEU A 1 455 ? -9.707 6.582 1.203 1.00 98.69 455 LEU A N 1
ATOM 3563 C CA . LEU A 1 455 ? -10.817 5.734 0.767 1.00 98.69 455 LEU A CA 1
ATOM 3564 C C . LEU A 1 455 ? -11.076 4.651 1.820 1.00 98.69 455 LEU A C 1
ATOM 3566 O O . LEU A 1 455 ? -10.133 4.216 2.477 1.00 98.69 455 LEU A O 1
ATOM 3570 N N . TRP A 1 456 ? -12.328 4.203 1.924 1.00 98.81 456 TRP A N 1
ATOM 3571 C CA . TRP A 1 456 ? -12.678 2.892 2.473 1.00 98.81 456 TRP A CA 1
ATOM 3572 C C . TRP A 1 456 ? -13.193 1.988 1.346 1.00 98.81 456 TRP A C 1
ATOM 3574 O O . TRP A 1 456 ? -14.186 2.335 0.707 1.00 98.81 456 TRP A O 1
ATOM 3584 N N . ALA A 1 457 ? -12.567 0.836 1.111 1.00 98.12 457 ALA A N 1
ATOM 3585 C CA . ALA A 1 457 ? -13.125 -0.220 0.263 1.00 98.12 457 ALA A CA 1
ATOM 3586 C C . ALA A 1 457 ? -13.764 -1.338 1.103 1.00 98.12 457 ALA A C 1
ATOM 3588 O O . ALA A 1 457 ? -13.364 -1.580 2.241 1.00 98.12 457 ALA A O 1
ATOM 3589 N N . GLY A 1 458 ? -14.765 -2.023 0.548 1.00 97.81 458 GLY A N 1
ATOM 3590 C CA . GLY A 1 458 ? -15.483 -3.123 1.195 1.00 97.81 458 GLY A CA 1
ATOM 3591 C C . GLY A 1 458 ? -14.632 -4.372 1.423 1.00 97.81 458 GLY A C 1
ATOM 3592 O O . GLY A 1 458 ? -14.856 -5.064 2.409 1.00 97.81 458 GLY A O 1
ATOM 3593 N N . GLY A 1 459 ? -13.663 -4.623 0.543 1.00 95.81 459 GLY A N 1
ATOM 3594 C CA . GLY A 1 459 ? -12.759 -5.770 0.585 1.00 95.81 459 GLY A CA 1
ATOM 3595 C C . GLY A 1 459 ? -12.215 -6.123 -0.803 1.00 95.81 459 GLY A C 1
ATOM 3596 O O . GLY A 1 459 ? -12.687 -5.584 -1.806 1.00 95.81 459 GLY A O 1
ATOM 3597 N N . ASN A 1 460 ? -11.236 -7.022 -0.858 1.00 95.31 460 ASN A N 1
ATOM 3598 C CA . ASN A 1 460 ? -10.474 -7.360 -2.063 1.00 95.31 460 ASN A CA 1
ATOM 3599 C C . ASN A 1 460 ? -11.217 -8.288 -3.044 1.00 95.31 460 ASN A C 1
ATOM 3601 O O . ASN A 1 460 ? -11.730 -9.336 -2.646 1.00 95.31 460 ASN A O 1
ATOM 3605 N N . GLU A 1 461 ? -11.212 -7.906 -4.325 1.00 91.75 461 GLU A N 1
ATOM 3606 C CA . GLU A 1 461 ? -11.640 -8.687 -5.504 1.00 91.75 461 GLU A CA 1
ATOM 3607 C C . GLU A 1 461 ? -13.083 -9.244 -5.458 1.00 91.75 461 GLU A C 1
ATOM 3609 O O . GLU A 1 461 ? -13.435 -10.236 -6.098 1.00 91.75 461 GLU A O 1
ATOM 3614 N N . LEU A 1 462 ? -13.974 -8.582 -4.717 1.00 92.81 462 LEU A N 1
ATOM 3615 C CA . LEU A 1 462 ? -15.315 -9.102 -4.440 1.00 92.81 462 LEU A CA 1
ATOM 3616 C C . LEU A 1 462 ? -16.269 -9.020 -5.651 1.00 92.81 462 LEU A C 1
ATOM 3618 O O . LEU A 1 462 ? -17.012 -9.966 -5.923 1.00 92.81 462 LEU A O 1
ATOM 3622 N N . GLU A 1 463 ? -16.269 -7.901 -6.389 1.00 92.12 463 GLU A N 1
ATOM 3623 C CA . GLU A 1 463 ? -17.060 -7.762 -7.628 1.00 92.12 463 GLU A CA 1
ATOM 3624 C C . GLU A 1 463 ? -16.364 -8.411 -8.833 1.00 92.12 463 GLU A C 1
ATOM 3626 O O . GLU A 1 463 ? -17.042 -9.051 -9.644 1.00 92.12 463 GLU A O 1
ATOM 3631 N N . SER A 1 464 ? -15.045 -8.221 -8.961 1.00 85.56 464 SER A N 1
ATOM 3632 C CA . SER A 1 464 ? -14.243 -8.682 -10.100 1.00 85.56 464 SER A CA 1
ATOM 3633 C C . SER A 1 464 ? -14.107 -10.202 -10.128 1.00 85.56 464 SER A C 1
ATOM 3635 O O . SER A 1 464 ? -14.489 -10.820 -11.121 1.00 85.56 464 SER A O 1
ATOM 3637 N N . LEU A 1 465 ? -13.622 -10.801 -9.039 1.00 87.00 465 LEU A N 1
ATOM 3638 C CA . LEU A 1 465 ? -13.330 -12.229 -8.951 1.00 87.00 465 LEU A CA 1
ATOM 3639 C C . LEU A 1 465 ? -14.503 -13.004 -8.343 1.00 87.00 465 LEU A C 1
ATOM 3641 O O . LEU A 1 465 ? -15.080 -13.861 -9.006 1.00 87.00 465 LEU A O 1
ATOM 3645 N N . GLU A 1 466 ? -14.929 -12.688 -7.120 1.00 91.62 466 GLU A N 1
ATOM 3646 C CA . GLU A 1 466 ? -15.763 -13.621 -6.345 1.00 91.62 466 GLU A CA 1
ATOM 3647 C C . GLU A 1 466 ? -17.213 -13.755 -6.818 1.00 91.62 466 GLU A C 1
ATOM 3649 O O . GLU A 1 466 ? -17.727 -14.864 -7.025 1.00 91.62 466 GLU A O 1
ATOM 3654 N N . LEU A 1 467 ? -17.885 -12.639 -7.104 1.00 92.44 467 LEU A N 1
ATOM 3655 C CA . LEU A 1 467 ? -19.196 -12.695 -7.754 1.00 92.44 467 LEU A CA 1
ATOM 3656 C C . LEU A 1 467 ? -19.112 -13.316 -9.165 1.00 92.44 467 LEU A C 1
ATOM 3658 O O . LEU A 1 467 ? -20.080 -13.929 -9.629 1.00 92.44 467 LEU A O 1
ATOM 3662 N N . GLN A 1 468 ? -17.967 -13.216 -9.843 1.00 88.50 468 GLN A N 1
ATOM 3663 C CA . GLN A 1 468 ? -17.739 -13.832 -11.150 1.00 88.50 468 GLN A CA 1
ATOM 3664 C C . GLN A 1 468 ? -17.433 -15.344 -11.036 1.00 88.50 468 GLN A C 1
ATOM 3666 O O . GLN A 1 468 ? -17.922 -16.118 -11.864 1.00 88.50 468 GLN A O 1
ATOM 3671 N N . ASN A 1 469 ? -16.770 -15.795 -9.966 1.00 89.75 469 ASN A N 1
ATOM 3672 C CA . ASN A 1 469 ? -16.590 -17.205 -9.605 1.00 89.75 469 ASN A CA 1
ATOM 3673 C C . ASN A 1 469 ? -17.941 -17.881 -9.345 1.00 89.75 469 ASN A C 1
ATOM 3675 O O . ASN A 1 469 ? -18.218 -18.940 -9.919 1.00 89.75 469 ASN A O 1
ATOM 3679 N N . VAL A 1 470 ? -18.844 -17.242 -8.588 1.00 93.81 470 VAL A N 1
ATOM 3680 C CA . VAL A 1 470 ? -20.237 -17.709 -8.427 1.00 93.81 470 VAL A CA 1
ATOM 3681 C C . VAL A 1 470 ? -20.950 -17.796 -9.779 1.00 93.81 470 VAL A C 1
ATOM 3683 O O . VAL A 1 470 ? -21.567 -18.811 -10.097 1.00 93.81 470 VAL A O 1
ATOM 3686 N N . LYS A 1 471 ? -20.866 -16.747 -10.603 1.00 91.19 471 LYS A N 1
ATOM 3687 C CA . LYS A 1 471 ? -21.521 -16.676 -11.923 1.00 91.19 471 LYS A CA 1
ATOM 3688 C C . LYS A 1 471 ? -21.025 -17.758 -12.894 1.00 91.19 471 LYS A C 1
ATOM 3690 O O . LYS A 1 471 ? -21.802 -18.220 -13.729 1.00 91.19 471 LYS A O 1
ATOM 3695 N N . ASN A 1 472 ? -19.767 -18.180 -12.763 1.00 89.25 472 ASN A N 1
ATOM 3696 C CA . ASN A 1 472 ? -19.150 -19.245 -13.556 1.00 89.25 472 ASN A CA 1
ATOM 3697 C C . ASN A 1 472 ? -19.492 -20.655 -13.038 1.00 89.25 472 ASN A C 1
ATOM 3699 O O . ASN A 1 472 ? -19.753 -21.557 -13.835 1.00 89.25 472 ASN A O 1
ATOM 3703 N N . SER A 1 473 ? -19.495 -20.857 -11.717 1.00 92.12 473 SER A N 1
ATOM 3704 C CA . SER A 1 473 ? -19.664 -22.172 -11.073 1.00 92.12 473 SER A CA 1
ATOM 3705 C C . SER A 1 473 ? -21.127 -22.547 -10.790 1.00 92.12 473 SER A C 1
ATOM 3707 O O . SER A 1 473 ? -21.507 -23.711 -10.943 1.00 92.12 473 SER A O 1
ATOM 3709 N N . ALA A 1 474 ? -21.958 -21.573 -10.414 1.00 94.94 474 ALA A N 1
ATOM 3710 C CA . ALA A 1 474 ? -23.362 -21.735 -10.039 1.00 94.94 474 ALA A CA 1
ATOM 3711 C C . ALA A 1 474 ? -24.227 -20.536 -10.503 1.00 94.94 474 ALA A C 1
ATOM 3713 O O . ALA A 1 474 ? -24.807 -19.829 -9.673 1.00 94.94 474 ALA A O 1
ATOM 3714 N N . PRO A 1 475 ? -24.381 -20.305 -11.824 1.00 94.62 475 PRO A N 1
ATOM 3715 C CA . PRO A 1 475 ? -25.151 -19.175 -12.359 1.00 94.62 475 PRO A CA 1
ATOM 3716 C C . PRO A 1 475 ? -26.600 -19.105 -11.847 1.00 94.62 475 PRO A C 1
ATOM 3718 O O . PRO A 1 475 ? -27.097 -18.013 -11.584 1.00 94.62 475 PRO A O 1
ATOM 3721 N N . ASP A 1 476 ? -27.253 -20.252 -11.620 1.00 97.06 476 ASP A N 1
ATOM 3722 C CA . ASP A 1 476 ? -28.614 -20.337 -11.057 1.00 97.06 476 ASP A CA 1
ATOM 3723 C C . ASP A 1 476 ? -28.712 -19.832 -9.596 1.00 97.06 476 ASP A C 1
ATOM 3725 O O . ASP A 1 476 ? -29.812 -19.676 -9.065 1.00 97.06 476 ASP A O 1
ATOM 3729 N N . GLN A 1 477 ? -27.576 -19.584 -8.933 1.00 96.25 477 GLN A N 1
ATOM 3730 C CA . GLN A 1 477 ? -27.478 -19.044 -7.573 1.00 96.25 477 GLN A CA 1
ATOM 3731 C C . GLN A 1 477 ? -26.887 -17.623 -7.530 1.00 96.25 477 GLN A C 1
ATOM 3733 O O . GLN A 1 477 ? -26.813 -17.037 -6.453 1.00 96.25 477 GLN A O 1
ATOM 3738 N N . TYR A 1 478 ? -26.499 -17.033 -8.668 1.00 95.81 478 TYR A N 1
ATOM 3739 C CA . TYR A 1 478 ? -25.813 -15.735 -8.710 1.00 95.81 478 TYR A CA 1
ATOM 3740 C C . TYR A 1 478 ? -26.585 -14.605 -8.012 1.00 95.81 478 TYR A C 1
ATOM 3742 O O . TYR A 1 478 ? -26.009 -13.876 -7.208 1.00 95.81 478 TYR A O 1
ATOM 3750 N N . ASP A 1 479 ? -27.896 -14.489 -8.250 1.00 97.44 479 ASP A N 1
ATOM 3751 C CA . ASP A 1 479 ? -28.717 -13.445 -7.618 1.00 97.44 479 ASP A CA 1
ATOM 3752 C C . ASP A 1 479 ? -28.797 -13.582 -6.090 1.00 97.44 479 ASP A C 1
ATOM 3754 O O . ASP A 1 479 ? -28.924 -12.574 -5.399 1.00 97.44 479 ASP A O 1
ATOM 3758 N N . ARG A 1 480 ? -28.668 -14.803 -5.548 1.00 96.88 480 ARG A N 1
ATOM 3759 C CA . ARG A 1 480 ? -28.584 -15.025 -4.099 1.00 96.88 480 ARG A CA 1
ATOM 3760 C C . ARG A 1 480 ? -27.310 -14.383 -3.555 1.00 96.88 480 ARG A C 1
ATOM 3762 O O . ARG A 1 480 ? -27.392 -13.458 -2.755 1.00 96.88 480 ARG A O 1
ATOM 3769 N N . TYR A 1 481 ? -26.154 -14.847 -4.023 1.00 97.38 481 TYR A N 1
ATOM 3770 C CA . TYR A 1 481 ? -24.861 -14.405 -3.502 1.00 97.38 481 TYR A CA 1
ATOM 3771 C C . TYR A 1 481 ? -24.583 -12.926 -3.804 1.00 97.38 481 TYR A C 1
ATOM 3773 O O . TYR A 1 481 ? -23.977 -12.248 -2.982 1.00 97.38 481 TYR A O 1
ATOM 3781 N N . ARG A 1 482 ? -25.114 -12.379 -4.909 1.00 97.19 482 ARG A N 1
ATOM 3782 C CA . ARG A 1 482 ? -25.115 -10.931 -5.168 1.00 97.19 482 ARG A CA 1
ATOM 3783 C C . ARG A 1 482 ? -25.937 -10.161 -4.130 1.00 97.19 482 ARG A C 1
ATOM 3785 O O . ARG A 1 482 ? -25.451 -9.163 -3.617 1.00 97.19 482 ARG A O 1
ATOM 3792 N N . THR A 1 483 ? -27.138 -10.615 -3.768 1.00 97.69 483 THR A N 1
ATOM 3793 C CA . THR A 1 483 ? -27.928 -9.969 -2.703 1.00 97.69 483 THR A CA 1
ATOM 3794 C C . THR A 1 483 ? -27.322 -10.169 -1.307 1.00 97.69 483 THR A C 1
ATOM 3796 O O . THR A 1 483 ? -27.478 -9.306 -0.447 1.00 97.69 483 THR A O 1
ATOM 3799 N N . GLU A 1 484 ? -26.590 -11.257 -1.062 1.00 97.94 484 GLU A N 1
ATOM 3800 C CA . GLU A 1 484 ? -25.837 -11.465 0.184 1.00 97.94 484 GLU A CA 1
ATOM 3801 C C . GLU A 1 484 ? -24.606 -10.529 0.246 1.00 97.94 484 GLU A C 1
ATOM 3803 O O . GLU A 1 484 ? -24.406 -9.846 1.250 1.00 97.94 484 GLU A O 1
ATOM 3808 N N . TYR A 1 485 ? -23.879 -10.356 -0.863 1.00 98.25 485 TYR A N 1
ATOM 3809 C CA . TYR A 1 485 ? -22.854 -9.318 -1.043 1.00 98.25 485 TYR A CA 1
ATOM 3810 C C . TYR A 1 485 ? -23.417 -7.899 -0.819 1.00 98.25 485 TYR A C 1
ATOM 3812 O O . TYR A 1 485 ? -22.931 -7.167 0.044 1.00 98.25 485 TYR A O 1
ATOM 3820 N N . GLU A 1 486 ? -24.501 -7.524 -1.508 1.00 98.25 486 GLU A N 1
ATOM 3821 C CA . GLU A 1 486 ? -25.207 -6.248 -1.301 1.00 98.25 486 GLU A CA 1
ATOM 3822 C C . GLU A 1 486 ? -25.615 -6.079 0.176 1.00 98.25 486 GLU A C 1
ATOM 3824 O O . GLU A 1 486 ? -25.501 -4.990 0.740 1.00 98.25 486 GLU A O 1
ATOM 3829 N N . LYS A 1 487 ? -26.035 -7.161 0.848 1.00 98.38 487 LYS A N 1
ATOM 3830 C CA . LYS A 1 487 ? -26.392 -7.134 2.270 1.00 98.38 487 LYS A CA 1
ATOM 3831 C C . LYS A 1 487 ? -25.201 -6.803 3.170 1.00 98.38 487 LYS A C 1
ATOM 3833 O O . LYS A 1 487 ? -25.387 -6.016 4.093 1.00 98.38 487 LYS A O 1
ATOM 3838 N N . LEU A 1 488 ? -24.016 -7.359 2.938 1.00 98.62 488 LEU A N 1
ATOM 3839 C CA . LEU A 1 488 ? -22.832 -7.072 3.754 1.00 98.62 488 LEU A CA 1
ATOM 3840 C C . LEU A 1 488 ? -22.250 -5.682 3.438 1.00 98.62 488 LEU A C 1
ATOM 3842 O O . LEU A 1 488 ? -22.211 -4.802 4.304 1.00 98.62 488 LEU A O 1
ATOM 3846 N N . PHE A 1 489 ? -21.851 -5.456 2.187 1.00 98.56 489 PHE A N 1
ATOM 3847 C CA . PHE A 1 489 ? -21.030 -4.301 1.816 1.00 98.56 489 PHE A CA 1
ATOM 3848 C C . PHE A 1 489 ? -21.862 -3.017 1.632 1.00 98.56 489 PHE A C 1
ATOM 3850 O O . PHE A 1 489 ? -21.496 -1.963 2.153 1.00 98.56 489 PHE A O 1
ATOM 3857 N N . LEU A 1 490 ? -23.044 -3.095 1.005 1.00 98.06 490 LEU A N 1
ATOM 3858 C CA . LEU A 1 490 ? -23.913 -1.922 0.818 1.00 98.06 490 LEU A CA 1
ATOM 3859 C C . LEU A 1 490 ? -24.897 -1.701 1.974 1.00 98.06 490 LEU A C 1
ATOM 3861 O O . LEU A 1 490 ? -25.095 -0.557 2.371 1.00 98.06 490 LEU A O 1
ATOM 3865 N N . ASN A 1 491 ? -25.500 -2.749 2.548 1.00 98.12 491 ASN A N 1
ATOM 3866 C CA . ASN A 1 491 ? -26.553 -2.562 3.560 1.00 98.12 491 ASN A CA 1
ATOM 3867 C C . ASN A 1 491 ? -26.038 -2.447 5.007 1.00 98.12 491 ASN A C 1
ATOM 3869 O O . ASN A 1 491 ? -26.810 -2.016 5.863 1.00 98.12 491 ASN A O 1
ATOM 3873 N N . HIS A 1 492 ? -24.774 -2.796 5.293 1.00 98.38 492 HIS A N 1
ATOM 3874 C CA . HIS A 1 492 ? -24.169 -2.642 6.628 1.00 98.38 492 HIS A CA 1
ATOM 3875 C C . HIS A 1 492 ? -22.905 -1.762 6.607 1.00 98.38 492 HIS A C 1
ATOM 3877 O O . HIS A 1 492 ? -22.873 -0.753 7.313 1.00 98.38 492 HIS A O 1
ATOM 3883 N N . LEU A 1 493 ? -21.892 -2.069 5.784 1.00 98.62 493 LEU A N 1
ATOM 3884 C CA . LEU A 1 493 ? -20.615 -1.329 5.807 1.00 98.62 493 LEU A CA 1
ATOM 3885 C C . LEU A 1 493 ? -20.718 0.113 5.274 1.00 98.62 493 LEU A C 1
ATOM 3887 O O . LEU A 1 493 ? -20.238 1.038 5.936 1.00 98.62 493 LEU A O 1
ATOM 3891 N N . LEU A 1 494 ? -21.395 0.349 4.143 1.00 98.50 494 LEU A N 1
ATOM 3892 C CA . LEU A 1 494 ? -21.603 1.707 3.616 1.00 98.50 494 LEU A CA 1
ATOM 3893 C C . LEU A 1 494 ? -22.300 2.641 4.638 1.00 98.50 494 LEU A C 1
ATOM 3895 O O . LEU A 1 494 ? -21.768 3.730 4.884 1.00 98.50 494 LEU A O 1
ATOM 3899 N N . PRO A 1 495 ? -23.417 2.258 5.301 1.00 98.25 495 PRO A N 1
ATOM 3900 C CA . PRO A 1 495 ? -24.010 3.032 6.394 1.00 98.25 495 PRO A CA 1
ATOM 3901 C C . PRO A 1 495 ? -23.061 3.352 7.553 1.00 98.25 495 PRO A C 1
ATOM 3903 O O . PRO A 1 495 ? -23.163 4.439 8.120 1.00 98.25 495 PRO A O 1
ATOM 3906 N N . VAL A 1 496 ? -22.123 2.462 7.895 1.00 98.44 496 VAL A N 1
ATOM 3907 C CA . VAL A 1 496 ? -21.120 2.730 8.940 1.00 98.44 496 VAL A CA 1
ATOM 3908 C C . VAL A 1 496 ? -20.147 3.830 8.503 1.00 98.44 496 VAL A C 1
ATOM 3910 O O . VAL A 1 496 ? -19.901 4.761 9.277 1.00 98.44 496 VAL A O 1
ATOM 3913 N N . VAL A 1 497 ? -19.651 3.794 7.260 1.00 98.50 497 VAL A N 1
ATOM 3914 C CA . VAL A 1 497 ? -18.777 4.852 6.717 1.00 98.50 497 VAL A CA 1
ATOM 3915 C C . VAL A 1 497 ? -19.531 6.180 6.614 1.00 98.50 497 VAL A C 1
ATOM 3917 O O . VAL A 1 497 ? -19.089 7.184 7.169 1.00 98.50 497 VAL A O 1
ATOM 3920 N N . TYR A 1 498 ? -20.700 6.185 5.966 1.00 97.94 498 TYR A N 1
ATOM 3921 C CA . TYR A 1 498 ? -21.512 7.388 5.729 1.00 97.94 498 TYR A CA 1
ATOM 3922 C C . TYR A 1 498 ? -22.178 7.936 7.009 1.00 97.94 498 TYR A C 1
ATOM 3924 O O . TYR A 1 498 ? -22.671 9.066 7.010 1.00 97.94 498 TYR A O 1
ATOM 3932 N N . GLY A 1 499 ? -22.251 7.142 8.080 1.00 96.69 499 GLY A N 1
ATOM 3933 C CA . GLY A 1 499 ? -22.788 7.541 9.382 1.00 96.69 499 GLY A CA 1
ATOM 3934 C C . GLY A 1 499 ? -21.769 8.249 10.279 1.00 96.69 499 GLY A C 1
ATOM 3935 O O . GLY A 1 499 ? -22.159 9.115 11.060 1.00 96.69 499 GLY A O 1
ATOM 3936 N N . ASN A 1 500 ? -20.482 7.914 10.145 1.00 98.25 500 ASN A N 1
ATOM 3937 C CA . ASN A 1 500 ? -19.395 8.484 10.949 1.00 98.25 500 ASN A CA 1
ATOM 3938 C C . ASN A 1 500 ? -18.620 9.583 10.190 1.00 98.25 500 ASN A C 1
ATOM 3940 O O . ASN A 1 500 ? -18.365 10.653 10.740 1.00 98.25 500 ASN A O 1
ATOM 3944 N N . SER A 1 501 ? -18.332 9.382 8.899 1.00 98.31 501 SER A N 1
ATOM 3945 C CA . SER A 1 501 ? -17.545 10.311 8.075 1.00 98.31 501 SER A CA 1
ATOM 3946 C C . SER A 1 501 ? -18.374 11.006 6.991 1.00 98.31 501 SER A C 1
ATOM 3948 O O . SER A 1 501 ? -19.217 10.391 6.331 1.00 98.31 501 SER A O 1
ATOM 3950 N N . ARG A 1 502 ? -18.080 12.288 6.736 1.00 98.00 502 ARG A N 1
ATOM 3951 C CA . ARG A 1 502 ? -18.460 12.996 5.496 1.00 98.00 502 ARG A CA 1
ATOM 3952 C C . ARG A 1 502 ? -17.256 13.352 4.633 1.00 98.00 502 ARG A C 1
ATOM 3954 O O . ARG A 1 502 ? -17.445 13.708 3.473 1.00 98.00 502 ARG A O 1
ATOM 3961 N N . SER A 1 503 ? -16.040 13.256 5.167 1.00 98.25 503 SER A N 1
ATOM 3962 C CA . SER A 1 503 ? -14.816 13.580 4.433 1.00 98.25 503 SER A CA 1
ATOM 3963 C C . SER A 1 503 ? -14.302 12.447 3.535 1.00 98.25 503 SER A C 1
ATOM 3965 O O . SER A 1 503 ? -13.637 12.755 2.547 1.00 98.25 503 SER A O 1
ATOM 3967 N N . ILE A 1 504 ? -14.626 11.179 3.831 1.00 98.69 504 ILE A N 1
ATOM 3968 C CA . ILE A 1 504 ? -14.097 9.985 3.140 1.00 98.69 504 ILE A CA 1
ATOM 3969 C C . ILE A 1 504 ? -15.118 9.369 2.159 1.00 98.69 504 ILE A C 1
ATOM 3971 O O . ILE A 1 504 ? -16.333 9.415 2.374 1.00 98.69 504 ILE A O 1
ATOM 3975 N N . SER A 1 505 ? -14.619 8.787 1.063 1.00 98.81 505 SER A N 1
ATOM 3976 C CA . SER A 1 505 ? -15.406 8.057 0.048 1.00 98.81 505 SER A CA 1
ATOM 3977 C C . SER A 1 505 ? -15.482 6.551 0.348 1.00 98.81 505 SER A C 1
ATOM 3979 O O . SER A 1 505 ? -14.652 6.040 1.096 1.00 98.81 505 SER A O 1
ATOM 3981 N N . TYR A 1 506 ? -16.445 5.837 -0.246 1.00 98.75 506 TYR A N 1
ATOM 3982 C CA . TYR A 1 506 ? -16.599 4.380 -0.109 1.00 98.75 506 TYR A CA 1
ATOM 3983 C C . TYR A 1 506 ? -16.725 3.656 -1.462 1.00 98.75 506 TYR A C 1
ATOM 3985 O O . TYR A 1 506 ? -17.329 4.212 -2.381 1.00 98.75 506 TYR A O 1
ATOM 3993 N N . ILE A 1 507 ? -16.224 2.422 -1.565 1.00 97.88 507 ILE A N 1
ATOM 3994 C CA . ILE A 1 507 ? -16.549 1.442 -2.626 1.00 97.88 507 ILE A CA 1
ATOM 3995 C C . ILE A 1 507 ? -16.803 0.060 -2.000 1.00 97.88 507 ILE A C 1
ATOM 3997 O O . ILE A 1 507 ? -16.161 -0.255 -1.003 1.00 97.88 507 ILE A O 1
ATOM 4001 N N . PRO A 1 508 ? -17.707 -0.785 -2.527 1.00 97.25 508 PRO A N 1
ATOM 4002 C CA . PRO A 1 508 ? -18.055 -2.070 -1.904 1.00 97.25 508 PRO A CA 1
ATOM 4003 C C . PRO A 1 508 ? -17.137 -3.246 -2.299 1.00 97.25 508 PRO A C 1
ATOM 4005 O O . PRO A 1 508 ? -17.294 -4.350 -1.786 1.00 97.25 508 PRO A O 1
ATOM 4008 N N . SER A 1 509 ? -16.188 -3.026 -3.205 1.00 95.50 509 SER A N 1
ATOM 4009 C CA . SER A 1 509 ? -15.136 -3.949 -3.661 1.00 95.50 509 SER A CA 1
ATOM 4010 C C . SER A 1 509 ? -13.892 -3.104 -3.946 1.00 95.50 509 SER A C 1
ATOM 4012 O O . SER A 1 509 ? -14.063 -1.932 -4.275 1.00 95.50 509 SER A O 1
ATOM 4014 N N . SER A 1 510 ? -12.678 -3.651 -3.831 1.00 93.00 510 SER A N 1
ATOM 4015 C CA . SER A 1 510 ? -11.438 -2.976 -4.250 1.00 93.00 510 SER A CA 1
ATOM 4016 C C . SER A 1 510 ? -11.534 -2.547 -5.712 1.00 93.00 510 SER A C 1
ATOM 4018 O O . SER A 1 510 ? -11.384 -1.374 -6.034 1.00 93.00 510 SER A O 1
ATOM 4020 N N . THR A 1 511 ? -11.887 -3.514 -6.553 1.00 90.31 511 THR A N 1
ATOM 4021 C CA . THR A 1 511 ? -12.016 -3.409 -7.999 1.00 90.31 511 THR A CA 1
ATOM 4022 C C . THR A 1 511 ? -13.494 -3.505 -8.356 1.00 90.31 511 THR A C 1
ATOM 4024 O O . THR A 1 511 ? -14.172 -4.465 -7.970 1.00 90.31 511 THR A O 1
ATOM 4027 N N . THR A 1 512 ? -14.042 -2.497 -9.038 1.00 90.50 512 THR A N 1
ATOM 4028 C CA . THR A 1 512 ? -15.468 -2.455 -9.422 1.00 90.50 512 THR A CA 1
ATOM 4029 C C . THR A 1 512 ? -15.719 -1.477 -10.569 1.00 90.50 512 THR A C 1
ATOM 4031 O O . THR A 1 512 ? -14.970 -0.539 -10.818 1.00 90.50 512 THR A O 1
ATOM 4034 N N . ASN A 1 513 ? -16.821 -1.678 -11.291 1.00 91.56 513 ASN A N 1
ATOM 4035 C CA . ASN A 1 513 ? -17.276 -0.782 -12.352 1.00 91.56 513 ASN A CA 1
ATOM 4036 C C . ASN A 1 513 ? -17.912 0.529 -11.829 1.00 91.56 513 ASN A C 1
ATOM 4038 O O . ASN A 1 513 ? -18.341 1.367 -12.636 1.00 91.56 513 ASN A O 1
ATOM 4042 N N . GLY A 1 514 ? -17.982 0.704 -10.503 1.00 92.31 514 GLY A N 1
ATOM 4043 C CA . GLY A 1 514 ? -18.572 1.852 -9.816 1.00 92.31 514 GLY A CA 1
ATOM 4044 C C . GLY A 1 514 ? -20.100 1.887 -9.915 1.00 92.31 514 GLY A C 1
ATOM 4045 O O . GLY A 1 514 ? -20.742 0.909 -10.295 1.00 92.31 514 GLY A O 1
ATOM 4046 N N . TYR A 1 515 ? -20.708 3.038 -9.621 1.00 94.88 515 TYR A N 1
ATOM 4047 C CA . TYR A 1 515 ? -22.168 3.168 -9.548 1.00 94.88 515 TYR A CA 1
ATOM 4048 C C . TYR A 1 515 ? -22.857 3.614 -10.853 1.00 94.88 515 TYR A C 1
ATOM 4050 O O . TYR A 1 515 ? -22.292 4.284 -11.729 1.00 94.88 515 TYR A O 1
ATOM 4058 N N . LEU A 1 516 ? -24.148 3.282 -10.939 1.00 93.38 516 LEU A N 1
ATOM 4059 C CA . LEU A 1 516 ? -25.136 3.875 -11.847 1.00 93.38 516 LEU A CA 1
ATOM 4060 C C . LEU A 1 516 ? -25.705 5.185 -11.287 1.00 93.38 516 LEU A C 1
ATOM 4062 O O . LEU A 1 516 ? -25.845 6.152 -12.032 1.00 93.38 516 LEU A O 1
ATOM 4066 N N . GLU A 1 517 ? -26.025 5.215 -9.991 1.00 93.19 517 GLU A N 1
ATOM 4067 C CA . GLU A 1 517 ? -26.655 6.353 -9.312 1.00 93.19 517 GLU A CA 1
ATOM 4068 C C . GLU A 1 517 ? -26.162 6.463 -7.857 1.00 93.19 517 GLU A C 1
ATOM 4070 O O . GLU A 1 517 ? -26.035 5.453 -7.162 1.00 93.19 517 GLU A O 1
ATOM 4075 N N . LEU A 1 518 ? -25.931 7.700 -7.395 1.00 95.00 518 LEU A N 1
ATOM 4076 C CA . LEU A 1 518 ? -25.834 8.046 -5.973 1.00 95.00 518 LEU A CA 1
ATOM 4077 C C . LEU A 1 518 ? -27.044 8.897 -5.578 1.00 95.00 518 LEU A C 1
ATOM 4079 O O . LEU A 1 518 ? -27.151 10.062 -5.968 1.00 95.00 518 LEU A O 1
ATOM 4083 N N . ASN A 1 519 ? -27.937 8.334 -4.770 1.00 94.88 519 ASN A N 1
ATOM 4084 C CA . ASN A 1 519 ? -29.179 8.962 -4.345 1.00 94.88 519 ASN A CA 1
ATOM 4085 C C . ASN A 1 519 ? -29.287 9.011 -2.818 1.00 94.88 519 ASN A C 1
ATOM 4087 O O . ASN A 1 519 ? -29.874 8.145 -2.175 1.00 94.88 519 ASN A O 1
ATOM 4091 N N . PHE A 1 520 ? -28.770 10.089 -2.230 1.00 95.19 520 PHE A N 1
ATOM 4092 C CA . PHE A 1 520 ? -28.783 10.342 -0.782 1.00 95.19 520 PHE A CA 1
ATOM 4093 C C . PHE A 1 520 ? -30.189 10.560 -0.172 1.00 95.19 520 PHE A C 1
ATOM 4095 O O . PHE A 1 520 ? -30.295 10.889 1.007 1.00 95.19 520 PHE A O 1
ATOM 4102 N N . SER A 1 521 ? -31.268 10.377 -0.948 1.00 94.31 521 SER A N 1
ATOM 4103 C CA . SER A 1 521 ? -32.647 10.294 -0.435 1.00 94.31 521 SER A CA 1
ATOM 4104 C C . SER A 1 521 ? -33.102 8.851 -0.163 1.00 94.31 521 SER A C 1
ATOM 4106 O O . SER A 1 521 ? -34.162 8.652 0.431 1.00 94.31 521 SER A O 1
ATOM 4108 N N . LEU A 1 522 ? -32.339 7.846 -0.607 1.00 92.69 522 LEU A N 1
ATOM 4109 C CA . LEU A 1 522 ? -32.585 6.429 -0.337 1.00 92.69 522 LEU A CA 1
ATOM 4110 C C . LEU A 1 522 ? -31.879 5.988 0.961 1.00 92.69 522 LEU A C 1
ATOM 4112 O O . LEU A 1 522 ? -30.849 6.565 1.312 1.00 92.69 522 LEU A O 1
ATOM 4116 N N . PRO A 1 523 ? -32.372 4.943 1.662 1.00 88.81 523 PRO A N 1
ATOM 4117 C CA . PRO A 1 523 ? -31.698 4.400 2.847 1.00 88.81 523 PRO A CA 1
ATOM 4118 C C . PRO A 1 523 ? -30.279 3.901 2.551 1.00 88.81 523 PRO A C 1
ATOM 4120 O O . PRO A 1 523 ? -29.384 4.073 3.372 1.00 88.81 523 PRO A O 1
ATOM 4123 N N . ILE A 1 524 ? -30.092 3.319 1.363 1.00 94.56 524 ILE A N 1
ATOM 4124 C CA . ILE A 1 524 ? -28.813 2.887 0.801 1.00 94.56 524 ILE A CA 1
ATOM 4125 C C . ILE A 1 524 ? -28.591 3.745 -0.453 1.00 94.56 524 ILE A C 1
ATOM 4127 O O . ILE A 1 524 ? -29.302 3.545 -1.440 1.00 94.56 524 ILE A O 1
ATOM 4131 N N . PRO A 1 525 ? -27.696 4.751 -0.422 1.00 94.62 525 PRO A N 1
ATOM 4132 C CA . PRO A 1 525 ? -27.586 5.717 -1.517 1.00 94.62 525 PRO A CA 1
ATOM 4133 C C . PRO A 1 525 ? -27.001 5.178 -2.824 1.00 94.62 525 PRO A C 1
ATOM 4135 O O . PRO A 1 525 ? -27.146 5.835 -3.848 1.00 94.62 525 PRO A O 1
ATOM 4138 N N . MET A 1 526 ? -26.298 4.048 -2.795 1.00 96.81 526 MET A N 1
ATOM 4139 C CA . MET A 1 526 ? -25.451 3.572 -3.891 1.00 96.81 526 MET A CA 1
ATOM 4140 C C . MET A 1 526 ? -26.127 2.439 -4.665 1.00 96.81 526 MET A C 1
ATOM 4142 O O . MET A 1 526 ? -26.522 1.434 -4.076 1.00 96.81 526 MET A O 1
ATOM 4146 N N . ILE A 1 527 ? -26.263 2.614 -5.982 1.00 95.50 527 ILE A N 1
ATOM 4147 C CA . ILE A 1 527 ? -26.776 1.595 -6.907 1.00 95.50 527 ILE A CA 1
ATOM 4148 C C . ILE A 1 527 ? -25.640 1.203 -7.852 1.00 95.50 527 ILE A C 1
ATOM 4150 O O . ILE A 1 527 ? -25.308 1.962 -8.765 1.00 95.50 527 ILE A O 1
ATOM 4154 N N . GLU A 1 528 ? -25.055 0.025 -7.639 1.00 94.88 528 GLU A N 1
ATOM 4155 C CA . GLU A 1 528 ? -23.863 -0.421 -8.368 1.00 94.88 528 GLU A CA 1
ATOM 4156 C C . GLU A 1 528 ? -24.125 -0.772 -9.834 1.00 94.88 528 GLU A C 1
ATOM 4158 O O . GLU A 1 528 ? -25.211 -1.207 -10.230 1.00 94.88 528 GLU A O 1
ATOM 4163 N N . ARG A 1 529 ? -23.105 -0.550 -10.672 1.00 94.06 529 ARG A N 1
ATOM 4164 C CA . ARG A 1 529 ? -23.157 -0.800 -12.114 1.00 94.06 529 ARG A CA 1
ATOM 4165 C C . ARG A 1 529 ? -23.043 -2.274 -12.444 1.00 94.06 529 ARG A C 1
ATOM 4167 O O . ARG A 1 529 ? -23.724 -2.723 -13.373 1.00 94.06 529 ARG A O 1
ATOM 4174 N N . TYR A 1 530 ? -22.180 -3.008 -11.743 1.00 91.56 530 TYR A N 1
ATOM 4175 C CA . TYR A 1 530 ? -21.782 -4.359 -12.127 1.00 91.56 530 TYR A CA 1
ATOM 4176 C C . TYR A 1 530 ? -21.465 -4.418 -13.641 1.00 91.56 530 TYR A C 1
ATOM 4178 O O . TYR A 1 530 ? -20.782 -3.566 -14.207 1.00 91.56 530 TYR A O 1
ATOM 4186 N N . ASN A 1 531 ? -22.062 -5.379 -14.348 1.00 88.00 531 ASN A N 1
ATOM 4187 C CA . ASN A 1 531 ? -21.914 -5.566 -15.789 1.00 88.00 531 ASN A CA 1
ATOM 4188 C C . ASN A 1 531 ? -22.841 -4.673 -16.658 1.00 88.00 531 ASN A C 1
ATOM 4190 O O . ASN A 1 531 ? -22.959 -4.911 -17.861 1.00 88.00 531 ASN A O 1
ATOM 4194 N N . ASN A 1 532 ? -23.500 -3.642 -16.107 1.00 90.69 532 ASN A N 1
ATOM 4195 C CA . ASN A 1 532 ? -24.334 -2.698 -16.872 1.00 90.69 532 ASN A CA 1
ATOM 4196 C C . ASN A 1 532 ? -23.476 -1.642 -17.606 1.00 90.69 532 ASN A C 1
ATOM 4198 O O . ASN A 1 532 ? -23.476 -0.449 -17.277 1.00 90.69 532 ASN A O 1
ATOM 4202 N N . LYS A 1 533 ? -22.698 -2.113 -18.585 1.00 88.44 533 LYS A N 1
ATOM 4203 C CA . LYS A 1 533 ? -21.728 -1.331 -19.362 1.00 88.44 533 LYS A CA 1
ATOM 4204 C C . LYS A 1 533 ? -22.246 -0.989 -20.761 1.00 88.44 533 LYS A C 1
ATOM 4206 O O . LYS A 1 533 ? -22.969 -1.770 -21.377 1.00 88.44 533 LYS A O 1
ATOM 4211 N N . THR A 1 534 ? -21.818 0.150 -21.306 1.00 89.56 534 THR A N 1
ATOM 4212 C CA . THR A 1 534 ? -22.049 0.516 -22.715 1.00 89.56 534 THR A CA 1
ATOM 4213 C C . THR A 1 534 ? -20.810 0.186 -23.559 1.00 89.56 534 THR A C 1
ATOM 4215 O O . THR A 1 534 ? -19.723 0.645 -23.211 1.00 89.56 534 THR A O 1
ATOM 4218 N N . PRO A 1 535 ? -20.921 -0.558 -24.680 1.00 87.25 535 PRO A N 1
ATOM 4219 C CA . PRO A 1 535 ? -19.769 -0.877 -25.525 1.00 87.25 535 PRO A CA 1
ATOM 4220 C C . PRO A 1 535 ? -19.036 0.376 -26.031 1.00 87.25 535 PRO A C 1
ATOM 4222 O O . PRO A 1 535 ? -19.654 1.261 -26.621 1.00 87.25 535 PRO A O 1
ATOM 4225 N N . GLY A 1 536 ? -17.717 0.437 -25.822 1.00 83.81 536 GLY A N 1
ATOM 4226 C CA . GLY A 1 536 ? -16.878 1.586 -26.196 1.00 83.81 536 GLY A CA 1
ATOM 4227 C C . GLY A 1 536 ? -16.850 2.730 -25.174 1.00 83.81 536 GLY A C 1
ATOM 4228 O O . GLY A 1 536 ? -16.232 3.759 -25.438 1.00 83.81 536 GLY A O 1
ATOM 4229 N N . SER A 1 537 ? -17.506 2.563 -24.024 1.00 91.25 537 SER A N 1
ATOM 4230 C CA . SER A 1 537 ? -17.203 3.317 -22.802 1.00 91.25 537 SER A CA 1
ATOM 4231 C C . SER A 1 537 ? -16.096 2.625 -21.996 1.00 91.25 537 SER A C 1
ATOM 4233 O O . SER A 1 537 ? -15.791 1.466 -22.266 1.00 91.25 537 SER A O 1
ATOM 4235 N N . VAL A 1 538 ? -15.516 3.341 -21.029 1.00 91.81 538 VAL A N 1
ATOM 4236 C CA . VAL A 1 538 ? -14.514 2.840 -20.073 1.00 91.81 538 VAL A CA 1
ATOM 4237 C C . VAL A 1 538 ? -14.984 3.129 -18.640 1.00 91.81 538 VAL A C 1
ATOM 4239 O O . VAL A 1 538 ? -15.406 4.256 -18.343 1.00 91.81 538 VAL A O 1
ATOM 4242 N N . TYR A 1 539 ? -14.923 2.121 -17.769 1.00 90.50 539 TYR A N 1
ATOM 4243 C CA . TYR A 1 539 ? -15.414 2.135 -16.384 1.00 90.50 539 TYR A CA 1
ATOM 4244 C C . TYR A 1 539 ? -14.397 1.547 -15.394 1.00 90.50 539 TYR A C 1
ATOM 4246 O O . TYR A 1 539 ? -13.535 0.768 -15.793 1.00 90.50 539 TYR A O 1
ATOM 4254 N N . GLY A 1 540 ? -14.573 1.858 -14.104 1.00 87.44 540 GLY A N 1
ATOM 4255 C CA . GLY A 1 540 ? -13.793 1.274 -13.006 1.00 87.44 540 GLY A CA 1
ATOM 4256 C C . GLY A 1 540 ? -12.305 1.609 -13.047 1.00 87.44 540 GLY A C 1
ATOM 4257 O O . GLY A 1 540 ? -11.887 2.530 -13.753 1.00 87.44 540 GLY A O 1
ATOM 4258 N N . ASP A 1 541 ? -11.521 0.832 -12.306 1.00 75.31 541 ASP A N 1
ATOM 4259 C CA . ASP A 1 541 ? -10.064 0.806 -12.360 1.00 75.31 541 ASP A CA 1
ATOM 4260 C C . ASP A 1 541 ? -9.600 0.308 -13.737 1.00 75.31 541 ASP A C 1
ATOM 4262 O O . ASP A 1 541 ? -9.382 1.132 -14.629 1.00 75.31 541 ASP A O 1
ATOM 4266 N N . THR A 1 542 ? -9.493 -1.010 -13.948 1.00 58.31 542 THR A N 1
ATOM 4267 C CA . THR A 1 542 ? -8.823 -1.596 -15.121 1.00 58.31 542 THR A CA 1
ATOM 4268 C C . THR A 1 542 ? -9.770 -2.461 -15.955 1.00 58.31 542 THR A C 1
ATOM 4270 O O . THR A 1 542 ? -10.053 -3.611 -15.636 1.00 58.31 542 THR A O 1
ATOM 4273 N N . GLU A 1 543 ? -10.279 -1.927 -17.072 1.00 44.78 543 GLU A N 1
ATOM 4274 C CA . GLU A 1 543 ? -11.285 -2.630 -17.878 1.00 44.78 543 GLU A CA 1
ATOM 4275 C C . GLU A 1 543 ? -10.698 -3.516 -18.998 1.00 44.78 543 GLU A C 1
ATOM 4277 O O . GLU A 1 543 ? -10.043 -3.042 -19.936 1.00 44.78 543 GLU A O 1
ATOM 4282 N N . GLU A 1 544 ? -11.034 -4.813 -18.977 1.00 41.62 544 GLU A N 1
ATOM 4283 C CA . GLU A 1 544 ? -10.769 -5.745 -20.083 1.00 41.62 544 GLU A CA 1
ATOM 4284 C C . GLU A 1 544 ? -11.701 -5.483 -21.289 1.00 41.62 544 GLU A C 1
ATOM 4286 O O . GLU A 1 544 ? -12.733 -6.127 -21.488 1.00 41.62 544 GLU A O 1
ATOM 4291 N N . THR A 1 545 ? -11.326 -4.542 -22.159 1.00 32.91 545 THR A N 1
ATOM 4292 C CA . THR A 1 545 ? -12.084 -4.208 -23.384 1.00 32.91 545 THR A CA 1
ATOM 4293 C C . THR A 1 545 ? -11.617 -4.954 -24.651 1.00 32.91 545 THR A C 1
ATOM 4295 O O . THR A 1 545 ? -11.658 -4.391 -25.751 1.00 32.91 545 THR A O 1
ATOM 4298 N N . ARG A 1 546 ? -11.210 -6.240 -24.572 1.00 33.59 546 ARG A N 1
ATOM 4299 C CA . ARG A 1 546 ? -10.899 -7.056 -25.778 1.00 33.59 546 ARG A CA 1
ATOM 4300 C C . ARG A 1 546 ? -11.497 -8.464 -25.816 1.00 33.59 546 ARG A C 1
ATOM 4302 O O . ARG A 1 546 ? -10.986 -9.427 -25.268 1.00 33.59 546 ARG A O 1
ATOM 4309 N N . GLN A 1 547 ? -12.511 -8.585 -26.667 1.00 29.36 547 GLN A N 1
ATOM 4310 C CA . GLN A 1 547 ? -13.366 -9.745 -26.944 1.00 29.36 547 GLN A CA 1
ATOM 4311 C C . GLN A 1 547 ? -12.673 -10.962 -27.627 1.00 29.36 547 GLN A C 1
ATOM 4313 O O . GLN A 1 547 ? -13.270 -11.574 -28.518 1.00 29.36 547 GLN A O 1
ATOM 4318 N N . SER A 1 548 ? -11.400 -11.288 -27.341 1.00 28.58 548 SER A N 1
ATOM 4319 C CA . SER A 1 548 ? -10.636 -12.202 -28.220 1.00 28.58 548 SER A CA 1
ATOM 4320 C C . SER A 1 548 ? -9.542 -13.105 -27.628 1.00 28.58 548 SER A C 1
ATOM 4322 O O . SER A 1 548 ? -8.721 -13.600 -28.407 1.00 28.58 548 SER A O 1
ATOM 4324 N N . VAL A 1 549 ? -9.552 -13.412 -26.332 1.00 30.23 549 VAL A N 1
ATOM 4325 C CA . VAL A 1 549 ? -8.847 -14.589 -25.783 1.00 30.23 549 VAL A CA 1
ATOM 4326 C C . VAL A 1 549 ? -9.887 -15.473 -25.082 1.00 30.23 549 VAL A C 1
ATOM 4328 O O . VAL A 1 549 ? -10.860 -14.964 -24.546 1.00 30.23 549 VAL A O 1
ATOM 4331 N N . ARG A 1 550 ? -9.760 -16.801 -25.182 1.00 31.30 550 ARG A N 1
ATOM 4332 C CA . ARG A 1 550 ? -10.473 -17.732 -24.286 1.00 31.30 550 ARG A CA 1
ATOM 4333 C C . ARG A 1 550 ? -9.457 -18.164 -23.241 1.00 31.30 550 ARG A C 1
ATOM 4335 O O . ARG A 1 550 ? -8.308 -18.339 -23.629 1.00 31.30 550 ARG A O 1
ATOM 4342 N N . GLU A 1 551 ? -9.896 -18.406 -22.009 1.00 34.25 551 GLU A N 1
ATOM 4343 C CA . GLU A 1 551 ? -9.047 -18.772 -20.852 1.00 34.25 551 GLU A CA 1
ATOM 4344 C C . GLU A 1 551 ? -8.361 -17.576 -20.154 1.00 34.25 551 GLU A C 1
ATOM 4346 O O . GLU A 1 551 ? -7.733 -17.764 -19.121 1.00 34.25 551 GLU A O 1
ATOM 4351 N N . ALA A 1 552 ? -8.607 -16.347 -20.625 1.00 31.97 552 ALA A N 1
ATOM 4352 C CA . ALA A 1 552 ? -8.658 -15.147 -19.788 1.00 31.97 552 ALA A CA 1
ATOM 4353 C C . ALA A 1 552 ? -10.079 -14.574 -19.923 1.00 31.97 552 ALA A C 1
ATOM 4355 O O . ALA A 1 552 ? -10.525 -14.339 -21.047 1.00 31.97 552 ALA A O 1
ATOM 4356 N N . GLU A 1 553 ? -10.813 -14.459 -18.814 1.00 35.28 553 GLU A N 1
ATOM 4357 C CA . GLU A 1 553 ? -12.166 -13.889 -18.768 1.00 35.28 553 GLU A CA 1
ATOM 4358 C C . GLU A 1 553 ? -12.368 -13.135 -17.439 1.00 35.28 553 GLU A C 1
ATOM 4360 O O . GLU A 1 553 ? -12.681 -13.746 -16.419 1.00 35.28 553 GLU A O 1
ATOM 4365 N N . PHE A 1 554 ? -12.264 -11.802 -17.489 1.00 40.97 554 PHE A N 1
ATOM 4366 C CA . PHE A 1 554 ? -12.865 -10.865 -16.527 1.00 40.97 554 PHE A CA 1
ATOM 4367 C C . PHE A 1 554 ? -12.339 -10.840 -15.075 1.00 40.97 554 PHE A C 1
ATOM 4369 O O . PHE A 1 554 ? -13.152 -10.821 -14.153 1.00 40.97 554 PHE A O 1
ATOM 4376 N N . SER A 1 555 ? -11.027 -10.685 -14.859 1.00 36.34 555 SER A N 1
ATOM 4377 C CA . SER A 1 555 ? -10.601 -9.852 -13.715 1.00 36.34 555 SER A CA 1
ATOM 4378 C C . SER A 1 555 ? -10.476 -8.388 -14.155 1.00 36.34 555 SER A C 1
ATOM 4380 O O . SER A 1 555 ? -10.255 -8.104 -15.337 1.00 36.34 555 SER A O 1
ATOM 4382 N N . LEU A 1 556 ? -10.654 -7.462 -13.211 1.00 51.44 556 LEU A N 1
ATOM 4383 C CA . LEU A 1 556 ? -10.323 -6.042 -13.376 1.00 51.44 556 LEU A CA 1
ATOM 4384 C C . LEU A 1 556 ? -8.891 -5.738 -12.875 1.00 51.44 556 LEU A C 1
ATOM 4386 O O . LEU A 1 556 ? -8.434 -4.602 -12.955 1.00 51.44 556 LEU A O 1
ATOM 4390 N N . ASP A 1 557 ? -8.186 -6.765 -12.400 1.00 66.44 557 ASP A N 1
ATOM 4391 C CA . ASP A 1 557 ? -6.840 -6.756 -11.830 1.00 66.44 557 ASP A CA 1
ATOM 4392 C C . ASP A 1 557 ? -5.908 -7.552 -12.775 1.00 66.44 557 ASP A C 1
ATOM 4394 O O . ASP A 1 557 ? -6.302 -8.608 -13.286 1.00 66.44 557 ASP A O 1
ATOM 4398 N N . TYR A 1 558 ? -4.703 -7.053 -13.101 1.00 81.38 558 TYR A N 1
ATOM 4399 C CA . TYR A 1 558 ? -3.928 -7.596 -14.238 1.00 81.38 558 TYR A CA 1
ATOM 4400 C C . TYR A 1 558 ? -2.740 -8.490 -13.854 1.00 81.38 558 TYR A C 1
ATOM 4402 O O . TYR A 1 558 ? -1.623 -8.032 -13.605 1.00 81.38 558 TYR A O 1
ATOM 4410 N N . TYR A 1 559 ? -2.968 -9.800 -13.942 1.00 88.25 559 TYR A N 1
ATOM 4411 C CA . TYR A 1 559 ? -1.950 -10.833 -13.756 1.00 88.25 559 TYR A CA 1
ATOM 4412 C C . TYR A 1 559 ? -1.852 -11.732 -14.990 1.00 88.25 559 TYR A C 1
ATOM 4414 O O . TYR A 1 559 ? -2.733 -12.546 -15.264 1.00 88.25 559 TYR A O 1
ATOM 4422 N N . ASN A 1 560 ? -0.770 -11.587 -15.761 1.00 90.44 560 ASN A N 1
ATOM 4423 C CA . ASN A 1 560 ? -0.547 -12.362 -16.981 1.00 90.44 560 ASN A CA 1
ATOM 4424 C C . ASN A 1 560 ? 0.844 -13.005 -16.992 1.00 90.44 560 ASN A C 1
ATOM 4426 O O . ASN A 1 560 ? 1.827 -12.422 -17.457 1.00 90.44 560 ASN A O 1
ATOM 4430 N N . TYR A 1 561 ? 0.904 -14.241 -16.498 1.00 94.31 561 TYR A N 1
ATOM 4431 C CA . TYR A 1 561 ? 2.149 -14.990 -16.351 1.00 94.31 561 TYR A CA 1
ATOM 4432 C C . TYR A 1 561 ? 2.683 -15.597 -17.668 1.00 94.31 561 TYR A C 1
ATOM 4434 O O . TYR A 1 561 ? 3.776 -16.172 -17.678 1.00 94.31 561 TYR A O 1
ATOM 4442 N N . ASP A 1 562 ? 1.997 -15.434 -18.816 1.00 94.56 562 ASP A N 1
ATOM 4443 C CA . ASP A 1 562 ? 2.618 -15.756 -20.108 1.00 94.56 562 ASP A CA 1
ATOM 4444 C C . ASP A 1 562 ? 3.663 -14.702 -20.488 1.00 94.56 562 ASP A C 1
ATOM 4446 O O . ASP A 1 562 ? 3.422 -13.730 -21.210 1.00 94.56 562 ASP A O 1
ATOM 4450 N N . SER A 1 563 ? 4.896 -14.985 -20.078 1.00 94.88 563 SER A N 1
ATOM 4451 C CA . SER A 1 563 ? 6.088 -14.247 -20.483 1.00 94.88 563 SER A CA 1
ATOM 4452 C C . SER A 1 563 ? 6.237 -14.045 -22.002 1.00 94.88 563 SER A C 1
ATOM 4454 O O . SER A 1 563 ? 7.020 -13.186 -22.398 1.00 94.88 563 SER A O 1
ATOM 4456 N N . SER A 1 564 ? 5.519 -14.765 -22.881 1.00 93.06 564 SER A N 1
ATOM 4457 C CA . SER A 1 564 ? 5.525 -14.487 -24.328 1.00 93.06 564 SER A CA 1
ATOM 4458 C C . SER A 1 564 ? 4.915 -13.130 -24.700 1.00 93.06 564 SER A C 1
ATOM 4460 O O . SER A 1 564 ? 5.342 -12.532 -25.691 1.00 93.06 564 SER A O 1
ATOM 4462 N N . VAL A 1 565 ? 3.983 -12.614 -23.891 1.00 91.00 565 VAL A N 1
ATOM 4463 C CA . VAL A 1 565 ? 3.304 -11.324 -24.110 1.00 91.00 565 VAL A CA 1
ATOM 4464 C C . VAL A 1 565 ? 3.690 -10.231 -23.108 1.00 91.00 565 VAL A C 1
ATOM 4466 O O . VAL A 1 565 ? 3.226 -9.106 -23.260 1.00 91.00 565 VAL A O 1
ATOM 4469 N N . ALA A 1 566 ? 4.595 -10.513 -22.163 1.00 90.94 566 ALA A N 1
ATOM 4470 C CA . ALA A 1 566 ? 5.053 -9.600 -21.103 1.00 90.94 566 ALA A CA 1
ATOM 4471 C C . ALA A 1 566 ? 5.320 -8.146 -21.543 1.00 90.94 566 ALA A C 1
ATOM 4473 O O . ALA A 1 566 ? 4.906 -7.216 -20.861 1.00 90.94 566 ALA A O 1
ATOM 4474 N N . PHE A 1 567 ? 5.967 -7.936 -22.695 1.00 92.44 567 PHE A N 1
ATOM 4475 C CA . PHE A 1 567 ? 6.306 -6.601 -23.223 1.00 92.44 567 PHE A CA 1
ATOM 4476 C C . PHE A 1 567 ? 5.411 -6.146 -24.390 1.00 92.44 567 PHE A C 1
ATOM 4478 O O . PHE A 1 567 ? 5.664 -5.127 -25.035 1.00 92.44 567 PHE A O 1
ATOM 4485 N N . ASN A 1 568 ? 4.346 -6.893 -24.685 1.00 88.88 568 ASN A N 1
ATOM 4486 C CA . ASN A 1 568 ? 3.366 -6.529 -25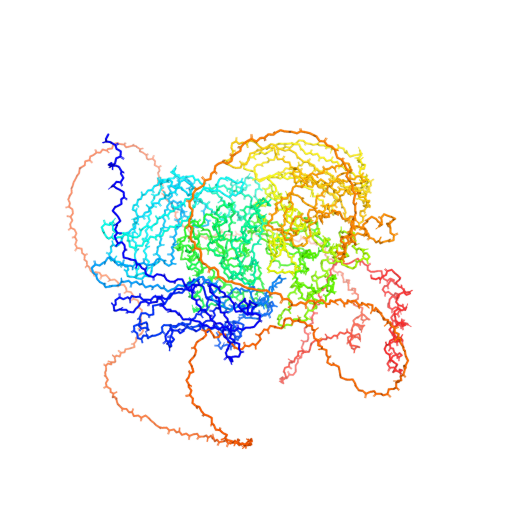.696 1.00 88.88 568 ASN A CA 1
ATOM 4487 C C . ASN A 1 568 ? 2.293 -5.620 -25.082 1.00 88.88 568 ASN A C 1
ATOM 4489 O O . ASN A 1 568 ? 1.194 -6.072 -24.765 1.00 88.88 568 ASN A O 1
ATOM 4493 N N . TYR A 1 569 ? 2.573 -4.317 -25.003 1.00 87.38 569 TYR A N 1
ATOM 4494 C CA . TYR A 1 569 ? 1.634 -3.329 -24.451 1.00 87.38 569 TYR A CA 1
ATOM 4495 C C . TYR A 1 569 ? 0.279 -3.244 -25.175 1.00 87.38 569 TYR A C 1
ATOM 4497 O O . TYR A 1 569 ? -0.632 -2.568 -24.707 1.00 87.38 569 TYR A O 1
ATOM 4505 N N . SER A 1 570 ? 0.113 -3.900 -26.331 1.00 83.81 570 SER A N 1
ATOM 4506 C CA . SER A 1 570 ? -1.203 -4.029 -26.958 1.00 83.81 570 SER A CA 1
ATOM 4507 C C . SER A 1 570 ? -2.110 -5.056 -26.263 1.00 83.81 570 SER A C 1
ATOM 4509 O O . SER A 1 570 ? -3.292 -5.094 -26.593 1.00 83.81 570 SER A O 1
ATOM 4511 N N . GLY A 1 571 ? -1.580 -5.878 -25.349 1.00 82.62 571 GLY A N 1
ATOM 4512 C CA . GLY A 1 571 ? -2.321 -6.831 -24.517 1.00 82.62 571 GLY A CA 1
ATOM 4513 C C . GLY A 1 571 ? -2.668 -6.332 -23.109 1.00 82.62 571 GLY A C 1
ATOM 4514 O O . GLY A 1 571 ? -3.494 -6.964 -22.463 1.00 82.62 571 GLY A O 1
ATOM 4515 N N . TYR A 1 572 ? -2.082 -5.220 -22.651 1.00 89.12 572 TYR A N 1
ATOM 4516 C CA . TYR A 1 572 ? -2.405 -4.618 -21.351 1.00 89.12 572 TYR A CA 1
ATOM 4517 C C . TYR A 1 572 ? -3.846 -4.051 -21.343 1.00 89.12 572 TYR A C 1
ATOM 4519 O O . TYR A 1 572 ? -4.335 -3.621 -22.399 1.00 89.12 572 TYR A O 1
ATOM 4527 N N . PRO A 1 573 ? -4.534 -4.037 -20.185 1.00 86.69 573 PRO A N 1
ATOM 4528 C CA . PRO A 1 573 ? -5.905 -3.540 -20.057 1.00 86.69 573 PRO A CA 1
ATOM 4529 C C . PRO A 1 573 ? -5.985 -2.019 -20.246 1.00 86.69 573 PRO A C 1
ATOM 4531 O O . PRO A 1 573 ? -4.998 -1.302 -20.094 1.00 86.69 573 PRO A O 1
ATOM 4534 N N . VAL A 1 574 ? -7.174 -1.507 -20.576 1.00 89.69 574 VAL A N 1
ATOM 4535 C CA . VAL A 1 574 ? -7.401 -0.071 -20.810 1.00 89.69 574 VAL A CA 1
ATOM 4536 C C . VAL A 1 574 ? -8.537 0.397 -19.910 1.00 89.69 574 VAL A C 1
ATOM 4538 O O . VAL A 1 574 ? -9.710 0.243 -20.244 1.00 89.69 574 VAL A O 1
ATOM 4541 N N . GLY A 1 575 ? -8.163 0.964 -18.765 1.00 90.50 575 GLY A N 1
ATOM 4542 C CA . GLY A 1 575 ? -9.071 1.506 -17.756 1.00 90.50 575 GLY A CA 1
ATOM 4543 C C . GLY A 1 575 ? -8.658 2.898 -17.272 1.00 90.50 575 GLY A C 1
ATOM 4544 O O . GLY A 1 575 ? -7.781 3.530 -17.857 1.00 90.50 575 GLY A O 1
ATOM 4545 N N . ARG A 1 576 ? -9.301 3.392 -16.211 1.00 95.56 576 ARG A N 1
ATOM 4546 C CA . ARG A 1 576 ? -9.043 4.715 -15.613 1.00 95.56 576 ARG A CA 1
ATOM 4547 C C . ARG A 1 576 ? -7.927 4.699 -14.564 1.00 95.56 576 ARG A C 1
ATOM 4549 O O . ARG A 1 576 ? -7.359 5.744 -14.258 1.00 95.56 576 ARG A O 1
ATOM 4556 N N . PHE A 1 577 ? -7.621 3.543 -13.990 1.00 97.38 577 PHE A N 1
ATOM 4557 C CA . PHE A 1 577 ? -6.675 3.378 -12.884 1.00 97.38 577 PHE A CA 1
ATOM 4558 C C . PHE A 1 577 ? -6.129 1.943 -12.928 1.00 97.38 577 PHE A C 1
ATOM 4560 O O . PHE A 1 577 ? -6.704 1.099 -13.597 1.00 97.38 577 PHE A O 1
ATOM 4567 N N . ALA A 1 578 ? -5.008 1.664 -12.274 1.00 96.19 578 ALA A N 1
ATOM 4568 C CA . ALA A 1 578 ? -4.503 0.307 -12.085 1.00 96.19 578 ALA A CA 1
ATOM 4569 C C . ALA A 1 578 ? -4.200 0.146 -10.594 1.00 96.19 578 ALA A C 1
ATOM 4571 O O . ALA A 1 578 ? -3.249 0.745 -10.088 1.00 96.19 578 ALA A O 1
ATOM 4572 N N . ASN A 1 579 ? -5.077 -0.558 -9.884 1.00 95.88 579 ASN A N 1
ATOM 4573 C CA . ASN A 1 579 ? -5.010 -0.813 -8.443 1.00 95.88 579 ASN A CA 1
ATOM 4574 C C . ASN A 1 579 ? -4.157 -2.053 -8.126 1.00 95.88 579 ASN A C 1
ATOM 4576 O O . ASN A 1 579 ? -3.497 -2.079 -7.088 1.00 95.88 579 ASN A O 1
ATOM 4580 N N . GLU A 1 580 ? -4.137 -3.034 -9.033 1.00 95.25 580 GLU A N 1
ATOM 4581 C CA . GLU A 1 580 ? -3.293 -4.225 -8.974 1.00 95.25 580 GLU A CA 1
ATOM 4582 C C . GLU A 1 580 ? -2.798 -4.658 -10.359 1.00 95.25 580 GLU A C 1
ATOM 4584 O O . GLU A 1 580 ? -3.543 -4.693 -11.341 1.00 95.25 580 GLU A O 1
ATOM 4589 N N . PHE A 1 581 ? -1.512 -5.003 -10.412 1.00 96.56 581 PHE A N 1
ATOM 4590 C CA . PHE A 1 581 ? -0.851 -5.698 -11.516 1.00 96.56 581 PHE A CA 1
ATOM 4591 C C . PHE A 1 581 ? 0.524 -6.194 -11.052 1.00 96.56 581 PHE A C 1
ATOM 4593 O O . PHE A 1 581 ? 1.155 -5.550 -10.201 1.00 96.56 581 PHE A O 1
ATOM 4600 N N . GLY A 1 582 ? 1.028 -7.299 -11.614 1.00 96.00 582 GLY A N 1
ATOM 4601 C CA . GLY A 1 582 ? 2.384 -7.743 -11.287 1.00 96.00 582 GLY A CA 1
ATOM 4602 C C . GLY A 1 582 ? 2.856 -9.104 -11.807 1.00 96.00 582 GLY A C 1
ATOM 4603 O O . GLY A 1 582 ? 2.135 -9.867 -12.444 1.00 96.00 582 GLY A O 1
ATOM 4604 N N . TYR A 1 583 ? 4.113 -9.405 -11.472 1.00 97.94 583 TYR A N 1
ATOM 4605 C CA . TYR A 1 583 ? 4.822 -10.665 -11.711 1.00 97.94 583 TYR A CA 1
ATOM 4606 C C . TYR A 1 583 ? 5.833 -10.913 -10.572 1.00 97.94 583 TYR A C 1
ATOM 4608 O O . TYR A 1 583 ? 6.485 -9.983 -10.092 1.00 97.94 583 TYR A O 1
ATOM 4616 N N . HIS A 1 584 ? 5.982 -12.158 -10.130 1.00 98.38 584 HIS A N 1
ATOM 4617 C CA . HIS A 1 584 ? 6.807 -12.548 -8.982 1.00 98.38 584 HIS A CA 1
ATOM 4618 C C . HIS A 1 584 ? 8.309 -12.678 -9.298 1.00 98.38 584 HIS A C 1
ATOM 4620 O O . HIS A 1 584 ? 8.719 -12.985 -10.418 1.00 98.38 584 HIS A O 1
ATOM 4626 N N . SER A 1 585 ? 9.151 -12.476 -8.281 1.00 98.88 585 SER A N 1
ATOM 4627 C CA . SER A 1 585 ? 10.605 -12.667 -8.343 1.00 98.88 585 SER A CA 1
ATOM 4628 C C . SER A 1 585 ? 11.161 -13.291 -7.064 1.00 98.88 585 SER A C 1
ATOM 4630 O O . SER A 1 585 ? 10.568 -13.192 -5.987 1.00 98.88 585 SER A O 1
ATOM 4632 N N . MET A 1 586 ? 12.346 -13.895 -7.168 1.00 98.81 586 MET A N 1
ATOM 4633 C CA . MET A 1 586 ? 13.128 -14.297 -6.000 1.00 98.81 586 MET A CA 1
ATOM 4634 C C . MET A 1 586 ? 13.594 -13.077 -5.187 1.00 98.81 586 MET A C 1
ATOM 4636 O O . MET A 1 586 ? 14.007 -12.074 -5.777 1.00 98.81 586 MET A O 1
ATOM 4640 N N . PRO A 1 587 ? 13.668 -13.177 -3.850 1.00 98.69 587 PRO A N 1
ATOM 4641 C CA . PRO A 1 587 ? 14.473 -12.272 -3.043 1.00 98.69 587 PRO A CA 1
ATOM 4642 C C . PRO A 1 587 ? 15.971 -12.596 -3.202 1.00 98.69 587 PRO A C 1
ATOM 4644 O O . PRO A 1 587 ? 16.364 -13.625 -3.764 1.00 98.69 587 PRO A O 1
ATOM 4647 N N . SER A 1 588 ? 16.820 -11.698 -2.715 1.00 98.38 588 SER A N 1
ATOM 4648 C CA . SER A 1 588 ? 18.275 -11.798 -2.786 1.00 98.38 588 SER A CA 1
ATOM 4649 C C . SER A 1 588 ? 18.852 -13.004 -2.034 1.00 98.38 588 SER A C 1
ATOM 4651 O O . SER A 1 588 ? 18.238 -13.573 -1.126 1.00 98.38 588 SER A O 1
ATOM 4653 N N . LEU A 1 589 ? 20.094 -13.367 -2.375 1.00 97.38 589 LEU A N 1
ATOM 4654 C CA . LEU A 1 589 ? 20.864 -14.388 -1.659 1.00 97.38 589 LEU A CA 1
ATOM 4655 C C . LEU A 1 589 ? 20.995 -14.057 -0.160 1.00 97.38 589 LEU A C 1
ATOM 4657 O O . LEU A 1 589 ? 20.877 -14.944 0.682 1.00 97.38 589 LEU A O 1
ATOM 4661 N N . GLN A 1 590 ? 21.214 -12.782 0.160 1.00 96.12 590 GLN A N 1
ATOM 4662 C CA . GLN A 1 590 ? 21.386 -12.248 1.508 1.00 96.12 590 GLN A CA 1
ATOM 4663 C C . GLN A 1 590 ? 20.122 -12.450 2.351 1.00 96.12 590 GLN A C 1
ATOM 4665 O O . GLN A 1 590 ? 20.218 -12.810 3.522 1.00 96.12 590 GLN A O 1
ATOM 4670 N N . THR A 1 591 ? 18.946 -12.275 1.745 1.00 96.81 591 THR A N 1
ATOM 4671 C CA . THR A 1 591 ? 17.650 -12.539 2.380 1.00 96.81 591 THR A CA 1
ATOM 4672 C C . THR A 1 591 ? 17.410 -14.038 2.553 1.00 96.81 591 THR A C 1
ATOM 4674 O O . THR A 1 591 ? 17.034 -14.472 3.640 1.00 96.81 591 THR A O 1
ATOM 4677 N N . TRP A 1 592 ? 17.716 -14.871 1.552 1.00 96.38 592 TRP A N 1
ATOM 4678 C CA . TRP A 1 592 ? 17.638 -16.332 1.703 1.00 96.38 592 TRP A CA 1
ATOM 4679 C C . TRP A 1 592 ? 18.521 -16.866 2.845 1.00 96.38 592 TRP A C 1
ATOM 4681 O O . TRP A 1 592 ? 18.075 -17.701 3.635 1.00 96.38 592 TRP A O 1
ATOM 4691 N N . GLN A 1 593 ? 19.734 -16.329 3.000 1.00 93.44 593 GLN A N 1
ATOM 4692 C CA . GLN A 1 593 ? 20.671 -16.680 4.077 1.00 93.44 593 GLN A CA 1
ATOM 4693 C C . GLN A 1 593 ? 20.145 -16.397 5.500 1.00 93.44 593 GLN A C 1
ATOM 4695 O O . GLN A 1 593 ? 20.713 -16.916 6.459 1.00 93.44 593 GLN A O 1
ATOM 4700 N N . GLN A 1 594 ? 19.063 -15.625 5.659 1.00 90.06 594 GLN A N 1
ATOM 4701 C CA . GLN A 1 594 ? 18.404 -15.398 6.954 1.00 90.06 594 GLN A CA 1
ATOM 4702 C C . GLN A 1 594 ? 17.540 -16.587 7.403 1.00 90.06 594 GLN A C 1
ATOM 4704 O O . GLN A 1 594 ? 17.267 -16.722 8.594 1.00 90.06 594 GLN A O 1
ATOM 4709 N N . ALA A 1 595 ? 17.067 -17.413 6.460 1.00 88.50 595 ALA A N 1
ATOM 4710 C CA . ALA A 1 595 ? 15.959 -18.343 6.687 1.00 88.50 595 ALA A CA 1
ATOM 4711 C C . ALA A 1 595 ? 16.237 -19.803 6.287 1.00 88.50 595 ALA A C 1
ATOM 4713 O O . ALA A 1 595 ? 15.556 -20.692 6.800 1.00 88.50 595 ALA A O 1
ATOM 4714 N N . ILE A 1 596 ? 17.191 -20.073 5.384 1.00 87.56 596 ILE A N 1
ATOM 4715 C CA . ILE A 1 596 ? 17.465 -21.432 4.878 1.00 87.56 596 ILE A CA 1
ATOM 4716 C C . ILE A 1 596 ? 18.961 -21.802 4.946 1.00 87.56 596 ILE A C 1
ATOM 4718 O O . ILE A 1 596 ? 19.821 -20.929 4.806 1.00 87.56 596 ILE A O 1
ATOM 4722 N N . PRO A 1 597 ? 19.306 -23.086 5.175 1.00 85.00 597 PRO A N 1
ATOM 4723 C CA . PRO A 1 597 ? 20.695 -23.523 5.302 1.00 85.00 597 PRO A CA 1
ATOM 4724 C C . PRO A 1 597 ? 21.435 -23.491 3.959 1.00 85.00 597 PRO A C 1
ATOM 4726 O O . PRO A 1 597 ? 20.837 -23.634 2.895 1.00 85.00 597 PRO A O 1
ATOM 4729 N N . ALA A 1 598 ? 22.766 -23.387 4.009 1.00 89.00 598 ALA A N 1
ATOM 4730 C CA . ALA A 1 598 ? 23.609 -23.203 2.824 1.00 89.00 598 ALA A CA 1
ATOM 4731 C C . ALA A 1 598 ? 23.483 -24.303 1.747 1.00 89.00 598 ALA A C 1
ATOM 4733 O O . ALA A 1 598 ? 23.737 -24.035 0.576 1.00 89.00 598 ALA A O 1
ATOM 4734 N N . SER A 1 599 ? 23.067 -25.520 2.116 1.00 91.31 599 SER A N 1
ATOM 4735 C CA . SER A 1 599 ? 22.778 -26.610 1.173 1.00 91.31 599 SER A CA 1
ATOM 4736 C C . SER A 1 599 ? 21.574 -26.325 0.268 1.00 91.31 599 SER A C 1
ATOM 4738 O O . SER A 1 599 ? 21.565 -26.746 -0.884 1.00 91.31 599 SER A O 1
ATOM 4740 N N . GLU A 1 600 ? 20.587 -25.576 0.764 1.00 94.25 600 GLU A N 1
ATOM 4741 C CA . GLU A 1 600 ? 19.335 -25.262 0.065 1.00 94.25 600 GLU A CA 1
ATOM 4742 C C . GLU A 1 600 ? 19.436 -23.989 -0.797 1.00 94.25 600 GLU A C 1
ATOM 4744 O O . GLU A 1 600 ? 18.464 -23.615 -1.449 1.00 94.25 600 GLU A O 1
ATOM 4749 N N . LEU A 1 601 ? 20.604 -23.333 -0.844 1.00 95.75 601 LEU A N 1
ATOM 4750 C CA . LEU A 1 601 ? 20.875 -22.137 -1.658 1.00 95.75 601 LEU A CA 1
ATOM 4751 C C . LEU A 1 601 ? 21.111 -22.492 -3.142 1.00 95.75 601 LEU A C 1
ATOM 4753 O O . LEU A 1 601 ? 22.153 -22.184 -3.722 1.00 95.75 601 LEU A O 1
ATOM 4757 N N . HIS A 1 602 ? 20.139 -23.173 -3.747 1.00 94.88 602 HIS A N 1
ATOM 4758 C CA . HIS A 1 602 ? 20.081 -23.496 -5.170 1.00 94.88 602 HIS A CA 1
ATOM 4759 C C . HIS A 1 602 ? 18.626 -23.444 -5.658 1.00 94.88 602 HIS A C 1
ATOM 4761 O O . HIS A 1 602 ? 17.723 -23.836 -4.931 1.00 94.88 602 HIS A O 1
ATOM 4767 N N . PHE A 1 603 ? 18.396 -22.952 -6.882 1.00 94.81 603 PHE A N 1
ATOM 4768 C CA . PHE A 1 603 ? 17.088 -22.423 -7.314 1.00 94.81 603 PHE A CA 1
ATOM 4769 C C . PHE A 1 603 ? 15.900 -23.377 -7.072 1.00 94.81 603 PHE A C 1
ATOM 4771 O O . PHE A 1 603 ? 14.913 -22.960 -6.481 1.00 94.81 603 PHE A O 1
ATOM 4778 N N . ASN A 1 604 ? 16.033 -24.658 -7.431 1.00 94.31 604 ASN A N 1
ATOM 4779 C CA . ASN A 1 604 ? 15.012 -25.699 -7.227 1.00 94.31 604 ASN A CA 1
ATOM 4780 C C . ASN A 1 604 ? 15.315 -26.596 -6.005 1.00 94.31 604 ASN A C 1
ATOM 4782 O O . ASN A 1 604 ? 15.242 -27.823 -6.090 1.00 94.31 604 ASN A O 1
ATOM 4786 N N . SER A 1 605 ? 15.731 -26.011 -4.878 1.00 96.44 605 SER A N 1
ATOM 4787 C CA . SER A 1 605 ? 15.852 -26.760 -3.621 1.00 96.44 605 SER A CA 1
ATOM 4788 C C . SER A 1 605 ? 14.476 -27.058 -3.030 1.00 96.44 605 SER A C 1
ATOM 4790 O O . SER A 1 605 ? 13.516 -26.315 -3.243 1.00 96.44 605 SER A O 1
ATOM 4792 N N . THR A 1 606 ? 14.363 -28.135 -2.247 1.00 92.81 606 THR A N 1
ATOM 4793 C CA . THR A 1 606 ? 13.078 -28.525 -1.638 1.00 92.81 606 THR A CA 1
ATOM 4794 C C . THR A 1 606 ? 12.527 -27.416 -0.742 1.00 92.81 606 THR A C 1
ATOM 4796 O O . THR A 1 606 ? 11.326 -27.146 -0.756 1.00 92.81 606 THR A O 1
ATOM 4799 N N . THR A 1 607 ? 13.396 -26.729 0.001 1.00 91.12 607 THR A N 1
ATOM 4800 C CA . THR A 1 607 ? 12.984 -25.648 0.900 1.00 91.12 607 THR A CA 1
ATOM 4801 C C . THR A 1 607 ? 12.586 -24.378 0.144 1.00 91.12 607 THR A C 1
ATOM 4803 O O . THR A 1 607 ? 11.672 -23.688 0.588 1.00 91.12 607 THR A O 1
ATOM 4806 N N . ILE A 1 608 ? 13.210 -24.063 -0.999 1.00 95.00 608 ILE A N 1
ATOM 4807 C CA . ILE A 1 608 ? 12.801 -22.912 -1.824 1.00 95.00 608 ILE A CA 1
ATOM 4808 C C . ILE A 1 608 ? 11.491 -23.215 -2.557 1.00 95.00 608 ILE A C 1
ATOM 4810 O O . ILE A 1 608 ? 10.562 -22.411 -2.480 1.00 95.00 608 ILE A O 1
ATOM 4814 N N . GLU A 1 609 ? 11.364 -24.388 -3.188 1.00 95.06 609 GLU A N 1
ATOM 4815 C CA . GLU A 1 609 ? 10.134 -24.765 -3.894 1.00 95.06 609 GLU A CA 1
ATOM 4816 C C . GLU A 1 609 ? 8.919 -24.829 -2.961 1.00 95.06 609 GLU A C 1
ATOM 4818 O O . GLU A 1 609 ? 7.840 -24.409 -3.361 1.00 95.06 609 GLU A O 1
ATOM 4823 N N . LEU A 1 610 ? 9.056 -25.293 -1.713 1.00 91.19 610 LEU A N 1
ATOM 4824 C CA . LEU A 1 610 ? 7.938 -25.320 -0.755 1.00 91.19 610 LEU A CA 1
ATOM 4825 C C . LEU A 1 610 ? 7.675 -23.971 -0.059 1.00 91.19 610 LEU A C 1
ATOM 4827 O O . LEU A 1 610 ? 6.633 -23.809 0.578 1.00 91.19 610 LEU A O 1
ATOM 4831 N N . ARG A 1 611 ? 8.583 -22.992 -0.184 1.00 94.88 611 ARG A N 1
ATOM 4832 C CA . ARG A 1 611 ? 8.358 -21.602 0.256 1.00 94.88 611 ARG A CA 1
ATOM 4833 C C . ARG A 1 611 ? 7.768 -20.721 -0.836 1.00 94.88 611 ARG A C 1
ATOM 4835 O O . ARG A 1 611 ? 7.131 -19.729 -0.496 1.00 94.88 611 ARG A O 1
ATOM 4842 N N . ASN A 1 612 ? 7.919 -21.078 -2.112 1.00 96.25 612 ASN A N 1
ATOM 4843 C CA . ASN A 1 612 ? 7.128 -20.463 -3.169 1.00 96.25 612 ASN A CA 1
ATOM 4844 C C . ASN A 1 612 ? 5.648 -20.821 -2.972 1.00 96.25 612 ASN A C 1
ATOM 4846 O O . ASN A 1 612 ? 5.255 -21.975 -3.147 1.00 96.25 612 ASN A O 1
ATOM 4850 N N . ARG A 1 613 ? 4.826 -19.839 -2.595 1.00 94.62 613 ARG A N 1
ATOM 4851 C CA . ARG A 1 613 ? 3.380 -20.029 -2.431 1.00 94.62 613 ARG A CA 1
ATOM 4852 C C . ARG A 1 613 ? 2.584 -19.648 -3.682 1.00 94.62 613 ARG A C 1
ATOM 4854 O O . ARG A 1 613 ? 1.377 -19.847 -3.674 1.00 94.62 613 ARG A O 1
ATOM 4861 N N . HIS A 1 614 ? 3.242 -19.241 -4.772 1.00 95.75 614 HIS A N 1
ATOM 4862 C CA . HIS A 1 614 ? 2.628 -19.132 -6.094 1.00 95.75 614 HIS A CA 1
ATOM 4863 C C . HIS A 1 614 ? 2.861 -20.430 -6.902 1.00 95.75 614 HIS A C 1
ATOM 4865 O O . HIS A 1 614 ? 3.972 -20.706 -7.360 1.00 95.75 614 HIS A O 1
ATOM 4871 N N . TYR A 1 615 ? 1.882 -21.316 -7.090 1.00 94.50 615 TYR A N 1
ATOM 4872 C CA . TYR A 1 615 ? 0.477 -21.255 -6.662 1.00 94.50 615 TYR A CA 1
ATOM 4873 C C . TYR A 1 615 ? 0.289 -21.972 -5.311 1.00 94.50 615 TYR A C 1
ATOM 4875 O O . TYR A 1 615 ? 1.074 -22.874 -4.989 1.00 94.50 615 TYR A O 1
ATOM 4883 N N . PRO A 1 616 ? -0.742 -21.625 -4.519 1.00 93.31 616 PRO A N 1
ATOM 4884 C CA . PRO A 1 616 ? -0.858 -22.105 -3.144 1.00 93.31 616 PRO A CA 1
ATOM 4885 C C . PRO A 1 616 ? -1.147 -23.612 -3.065 1.00 93.31 616 PRO A C 1
ATOM 4887 O O . PRO A 1 616 ? -1.612 -24.222 -4.037 1.00 93.31 616 PRO A O 1
ATOM 4890 N N . PRO A 1 617 ? -0.887 -24.265 -1.915 1.00 92.12 617 PRO A N 1
ATOM 4891 C CA . PRO A 1 617 ? -1.001 -25.717 -1.806 1.00 92.12 617 PRO A CA 1
ATOM 4892 C C . PRO A 1 617 ? -2.449 -26.232 -1.862 1.00 92.12 617 PRO A C 1
ATOM 4894 O O . PRO A 1 617 ? -2.628 -27.440 -2.034 1.00 92.12 617 PRO A O 1
ATOM 4897 N N . GLY A 1 618 ? -3.465 -25.363 -1.779 1.00 91.75 618 GLY A N 1
ATOM 4898 C CA . GLY A 1 618 ? -4.875 -25.748 -1.899 1.00 91.75 618 GLY A CA 1
ATOM 4899 C C . GLY A 1 618 ? -5.395 -26.481 -0.662 1.00 91.75 618 GLY A C 1
ATOM 4900 O O . GLY A 1 618 ? -6.206 -27.400 -0.785 1.00 91.75 618 GLY A O 1
ATOM 4901 N N . GLY A 1 619 ? -4.846 -26.160 0.512 1.00 92.19 619 GLY A N 1
ATOM 4902 C CA . GLY A 1 619 ? -5.048 -26.907 1.751 1.00 92.19 619 GLY A CA 1
ATOM 4903 C C . GLY A 1 619 ? -3.740 -27.345 2.422 1.00 92.19 619 GLY A C 1
ATOM 4904 O O . GLY A 1 619 ? -2.639 -27.069 1.952 1.00 92.19 619 GLY A O 1
ATOM 4905 N N . LEU A 1 620 ? -3.864 -28.111 3.509 1.00 91.44 620 LEU A N 1
ATOM 4906 C CA . LEU A 1 620 ? -2.776 -28.482 4.434 1.00 91.44 620 LEU A CA 1
ATOM 4907 C C . LEU A 1 620 ? -1.730 -29.484 3.888 1.00 91.44 620 LEU A C 1
ATOM 4909 O O . LEU A 1 620 ? -1.051 -30.156 4.670 1.00 91.44 620 LEU A O 1
ATOM 4913 N N . ASN A 1 621 ? -1.586 -29.625 2.566 1.00 87.31 621 ASN A N 1
ATOM 4914 C CA . ASN A 1 621 ? -0.540 -30.453 1.965 1.00 87.31 621 ASN A CA 1
ATOM 4915 C C . ASN A 1 621 ? 0.765 -29.660 1.792 1.00 87.31 621 ASN A C 1
ATOM 4917 O O . ASN A 1 621 ? 1.086 -29.189 0.701 1.00 87.31 621 ASN A O 1
ATOM 4921 N N . ILE A 1 622 ? 1.561 -29.602 2.859 1.00 71.06 622 ILE A N 1
ATOM 4922 C CA . ILE A 1 622 ? 2.869 -28.922 2.902 1.00 71.06 622 ILE A CA 1
ATOM 4923 C C . ILE A 1 622 ? 3.966 -29.552 2.011 1.00 71.06 622 ILE A C 1
ATOM 4925 O O . ILE A 1 622 ? 5.125 -29.174 2.114 1.00 71.06 622 ILE A O 1
ATOM 4929 N N . THR A 1 623 ? 3.628 -30.514 1.140 1.00 84.44 623 THR A N 1
ATOM 4930 C CA . THR A 1 623 ? 4.532 -31.082 0.117 1.00 84.44 623 THR A CA 1
ATOM 4931 C C . THR A 1 623 ? 3.965 -30.960 -1.311 1.00 84.44 623 THR A C 1
ATOM 4933 O O . THR A 1 623 ? 4.265 -31.768 -2.189 1.00 84.44 623 THR A O 1
ATOM 4936 N N . ASN A 1 624 ? 3.116 -29.955 -1.572 1.00 88.19 624 ASN A N 1
ATOM 4937 C CA . ASN A 1 624 ? 2.503 -29.716 -2.887 1.00 88.19 624 ASN A CA 1
ATOM 4938 C C . ASN A 1 624 ? 3.437 -29.008 -3.899 1.00 88.19 624 ASN A C 1
ATOM 4940 O O . ASN A 1 624 ? 3.123 -27.927 -4.401 1.00 88.19 624 ASN A O 1
ATOM 4944 N N . PHE A 1 625 ? 4.546 -29.664 -4.263 1.00 92.56 625 PHE A N 1
ATOM 4945 C CA . PHE A 1 625 ? 5.387 -29.248 -5.397 1.00 92.56 625 PHE A CA 1
ATOM 4946 C C . PHE A 1 625 ? 4.580 -29.008 -6.698 1.00 92.56 625 PHE A C 1
ATOM 4948 O O . PHE A 1 625 ? 4.796 -27.987 -7.340 1.00 92.56 625 PHE A O 1
ATOM 4955 N N . PRO A 1 626 ? 3.582 -29.838 -7.092 1.00 94.75 626 PRO A N 1
ATOM 4956 C CA . PRO A 1 626 ? 2.824 -29.616 -8.333 1.00 94.75 626 PRO A CA 1
ATOM 4957 C C . PRO A 1 626 ? 2.126 -28.253 -8.488 1.00 94.75 626 PRO A C 1
ATOM 4959 O O . PRO A 1 626 ? 1.758 -27.906 -9.613 1.00 94.75 626 PRO A O 1
ATOM 4962 N N . ASN A 1 627 ? 1.924 -27.490 -7.407 1.00 93.19 627 ASN A N 1
ATOM 4963 C CA . ASN A 1 627 ? 1.459 -26.104 -7.484 1.00 93.19 627 ASN A CA 1
ATOM 4964 C C . ASN A 1 627 ? 2.597 -25.076 -7.392 1.00 93.19 627 ASN A C 1
ATOM 4966 O O . ASN A 1 627 ? 2.584 -24.124 -8.171 1.00 93.19 627 ASN A O 1
ATOM 4970 N N . SER A 1 628 ? 3.593 -25.266 -6.524 1.00 93.31 628 SER A N 1
ATOM 4971 C CA . SER A 1 628 ? 4.674 -24.287 -6.356 1.00 93.31 628 SER A CA 1
ATOM 4972 C C . SER A 1 628 ? 5.746 -24.349 -7.453 1.00 93.31 628 SER A C 1
ATOM 4974 O O . SER A 1 628 ? 6.251 -23.309 -7.881 1.00 93.31 628 SER A O 1
ATOM 4976 N N . SER A 1 629 ? 6.027 -25.528 -8.021 1.00 96.31 629 SER A N 1
ATOM 4977 C CA . SER A 1 629 ? 6.923 -25.679 -9.178 1.00 96.31 629 SER A CA 1
ATOM 4978 C C . SER A 1 629 ? 6.394 -24.961 -10.436 1.00 96.31 629 SER A C 1
ATOM 4980 O O . SER A 1 629 ? 7.154 -24.747 -11.380 1.00 96.31 629 SER A O 1
ATOM 4982 N N . LYS A 1 630 ? 5.113 -24.549 -10.471 1.00 97.31 630 LYS A N 1
ATOM 4983 C CA . LYS A 1 630 ? 4.559 -23.697 -11.542 1.00 97.31 630 LYS A CA 1
ATOM 4984 C C . LYS A 1 630 ? 5.150 -22.289 -11.493 1.00 97.31 630 LYS A C 1
ATOM 4986 O O . LYS A 1 630 ? 5.724 -21.871 -12.491 1.00 97.31 630 LYS A O 1
ATOM 4991 N N . GLY A 1 631 ? 5.114 -21.619 -10.334 1.00 96.88 631 GLY A N 1
ATOM 4992 C CA . GLY A 1 631 ? 5.716 -20.293 -10.154 1.00 96.88 631 GLY A CA 1
ATOM 4993 C C . GLY A 1 631 ? 7.227 -20.298 -10.365 1.00 96.88 631 GLY A C 1
ATOM 4994 O O . GLY A 1 631 ? 7.777 -19.369 -10.960 1.00 96.88 631 GLY A O 1
ATOM 4995 N N . MET A 1 632 ? 7.887 -21.396 -9.982 1.00 98.25 632 MET A N 1
ATOM 4996 C CA . MET A 1 632 ? 9.289 -21.659 -10.320 1.00 98.25 632 MET A CA 1
ATOM 4997 C C . MET A 1 632 ? 9.489 -21.759 -11.838 1.00 98.25 632 MET A C 1
ATOM 4999 O O . MET A 1 632 ? 10.421 -21.167 -12.383 1.00 98.25 632 MET A O 1
ATOM 5003 N N . GLY A 1 633 ? 8.594 -22.459 -12.540 1.00 98.31 633 GLY A N 1
ATOM 5004 C CA . GLY A 1 633 ? 8.582 -22.561 -13.997 1.00 98.31 633 GLY A CA 1
ATOM 5005 C C . GLY A 1 633 ? 8.341 -21.217 -14.689 1.00 98.31 633 GLY A C 1
ATOM 5006 O O . GLY A 1 633 ? 9.072 -20.879 -15.612 1.00 98.31 633 GLY A O 1
ATOM 5007 N N . GLU A 1 634 ? 7.386 -20.415 -14.225 1.00 98.50 634 GLU A N 1
ATOM 5008 C CA . GLU A 1 634 ? 7.068 -19.087 -14.770 1.00 98.50 634 GLU A CA 1
ATOM 5009 C C . GLU A 1 634 ? 8.246 -18.114 -14.633 1.00 98.50 634 GLU A C 1
ATOM 5011 O O . GLU A 1 634 ? 8.614 -17.461 -15.612 1.00 98.50 634 GLU A O 1
ATOM 5016 N N . MET A 1 635 ? 8.905 -18.064 -13.468 1.00 98.62 635 MET A N 1
ATOM 5017 C CA . MET A 1 635 ? 10.160 -17.315 -13.292 1.00 98.62 635 MET A CA 1
ATOM 5018 C C . MET A 1 635 ? 11.272 -17.839 -14.216 1.00 98.62 635 MET A C 1
ATOM 5020 O O . MET A 1 635 ? 11.981 -17.050 -14.844 1.00 98.62 635 MET A O 1
ATOM 5024 N N . THR A 1 636 ? 11.410 -19.166 -14.332 1.00 98.44 636 THR A N 1
ATOM 5025 C CA . THR A 1 636 ? 12.434 -19.818 -15.170 1.00 98.44 636 THR A CA 1
ATOM 5026 C C . THR A 1 636 ? 12.257 -19.472 -16.648 1.00 98.44 636 THR A C 1
ATOM 5028 O O . THR A 1 636 ? 13.199 -19.023 -17.302 1.00 98.44 636 THR A O 1
ATOM 5031 N N . ILE A 1 637 ? 11.039 -19.645 -17.169 1.00 98.44 637 ILE A N 1
ATOM 5032 C CA . ILE A 1 637 ? 10.683 -19.412 -18.571 1.00 98.44 637 ILE A CA 1
ATOM 5033 C C . ILE A 1 637 ? 10.807 -17.922 -18.901 1.00 98.44 637 ILE A C 1
ATOM 5035 O O . ILE A 1 637 ? 11.332 -17.585 -19.959 1.00 98.44 637 ILE A O 1
ATOM 5039 N N . ALA A 1 638 ? 10.386 -17.023 -18.005 1.00 98.06 638 ALA A N 1
ATOM 5040 C CA . ALA A 1 638 ? 10.553 -15.585 -18.193 1.00 98.06 638 ALA A CA 1
ATOM 5041 C C . ALA A 1 638 ? 12.029 -15.174 -18.289 1.00 98.06 638 ALA A C 1
ATOM 5043 O O . ALA A 1 638 ? 12.417 -14.510 -19.254 1.00 98.06 638 ALA A O 1
ATOM 5044 N N . ALA A 1 639 ? 12.859 -15.629 -17.342 1.00 96.62 639 ALA A N 1
ATOM 5045 C CA . ALA A 1 639 ? 14.296 -15.371 -17.340 1.00 96.62 639 ALA A CA 1
ATOM 5046 C C . ALA A 1 639 ? 14.968 -15.883 -18.626 1.00 96.62 639 ALA A C 1
ATOM 5048 O O . ALA A 1 639 ? 15.639 -15.112 -19.309 1.00 96.62 639 ALA A O 1
ATOM 5049 N N . GLN A 1 640 ? 14.730 -17.146 -19.001 1.00 96.69 640 GLN A N 1
ATOM 5050 C CA . GLN A 1 640 ? 15.307 -17.767 -20.202 1.00 96.69 640 GLN A CA 1
ATOM 5051 C C . GLN A 1 640 ? 14.823 -17.137 -21.517 1.00 96.69 640 GLN A C 1
ATOM 5053 O O . GLN A 1 640 ? 15.566 -17.112 -22.498 1.00 96.69 640 GLN A O 1
ATOM 5058 N N . ARG A 1 641 ? 13.579 -16.643 -21.566 1.00 96.62 641 ARG A N 1
ATOM 5059 C CA . ARG A 1 641 ? 12.994 -16.024 -22.764 1.00 96.62 641 ARG A CA 1
ATOM 5060 C C . ARG A 1 641 ? 13.556 -14.628 -23.023 1.00 96.62 641 ARG A C 1
ATOM 5062 O O . ARG A 1 641 ? 13.743 -14.269 -24.187 1.00 96.62 641 ARG A O 1
ATOM 5069 N N . TRP A 1 642 ? 13.800 -13.839 -21.974 1.00 96.94 642 TRP A N 1
ATOM 5070 C CA . TRP A 1 642 ? 14.098 -12.405 -22.096 1.00 96.94 642 TRP A CA 1
ATOM 5071 C C . TRP A 1 642 ? 15.544 -12.004 -21.802 1.00 96.94 642 TRP A C 1
ATOM 5073 O O . TRP A 1 642 ? 15.974 -10.962 -22.300 1.00 96.94 642 TRP A O 1
ATOM 5083 N N . TYR A 1 643 ? 16.314 -12.816 -21.072 1.00 97.31 643 TYR A N 1
ATOM 5084 C CA . TYR A 1 643 ? 17.673 -12.471 -20.645 1.00 97.31 643 TYR A CA 1
ATOM 5085 C C . TYR A 1 643 ? 18.663 -13.641 -20.812 1.00 97.31 643 TYR A C 1
ATOM 5087 O O . TYR A 1 643 ? 18.254 -14.798 -20.915 1.00 97.31 643 TYR A O 1
ATOM 5095 N N . PRO A 1 644 ? 19.982 -13.374 -20.863 1.00 94.69 644 PRO A N 1
ATOM 5096 C CA . PRO A 1 644 ? 20.992 -14.425 -20.927 1.00 94.69 644 PRO A CA 1
ATOM 5097 C C . PRO A 1 644 ? 20.926 -15.361 -19.713 1.00 94.69 644 PRO A C 1
ATOM 5099 O O . PRO A 1 644 ? 20.934 -14.910 -18.568 1.00 94.69 644 PRO A O 1
ATOM 5102 N N . VAL A 1 645 ? 20.881 -16.670 -19.969 1.00 93.56 645 VAL A N 1
ATOM 5103 C CA . VAL A 1 645 ? 20.695 -17.697 -18.932 1.00 93.56 645 VAL A CA 1
ATOM 5104 C C . VAL A 1 645 ? 21.898 -17.737 -17.972 1.00 93.56 645 VAL A C 1
ATOM 5106 O O . VAL A 1 645 ? 23.029 -17.902 -18.444 1.00 93.56 645 VAL A O 1
ATOM 5109 N N . PRO A 1 646 ? 21.696 -17.633 -16.643 1.00 95.00 646 PRO A N 1
ATOM 5110 C CA . PRO A 1 646 ? 22.799 -17.683 -15.689 1.00 95.00 646 PRO A CA 1
ATOM 5111 C C . PRO A 1 646 ? 23.499 -19.045 -15.646 1.00 95.00 646 PRO A C 1
ATOM 5113 O O . PRO A 1 646 ? 22.854 -20.098 -15.605 1.00 95.00 646 PRO A O 1
ATOM 5116 N N . ASN A 1 647 ? 24.833 -19.007 -15.671 1.00 91.62 647 ASN A N 1
ATOM 5117 C CA . ASN A 1 647 ? 25.691 -20.187 -15.822 1.00 91.62 647 ASN A CA 1
ATOM 5118 C C . ASN A 1 647 ? 27.038 -20.028 -15.084 1.00 91.62 647 ASN A C 1
ATOM 5120 O O . ASN A 1 647 ? 28.108 -20.342 -15.619 1.00 91.62 647 ASN A O 1
ATOM 5124 N N . LYS A 1 648 ? 27.006 -19.488 -13.858 1.00 91.62 648 LYS A N 1
ATOM 5125 C CA . LYS A 1 648 ? 28.199 -19.401 -13.001 1.00 91.62 648 LYS A CA 1
ATOM 5126 C C . LYS A 1 648 ? 28.583 -20.801 -12.501 1.00 91.62 648 LYS A C 1
ATOM 5128 O O . LYS A 1 648 ? 27.726 -21.637 -12.233 1.00 91.62 648 LYS A O 1
ATOM 5133 N N . THR A 1 649 ? 29.885 -21.075 -12.397 1.00 89.25 649 THR A N 1
ATOM 5134 C CA . THR A 1 649 ? 30.393 -22.422 -12.049 1.00 89.25 649 THR A CA 1
ATOM 5135 C C . THR A 1 649 ? 30.301 -22.741 -10.551 1.00 89.25 649 THR A C 1
ATOM 5137 O O . THR A 1 649 ? 30.218 -23.909 -10.184 1.00 89.25 649 THR A O 1
ATOM 5140 N N . ASP A 1 650 ? 30.292 -21.723 -9.688 1.00 92.38 650 ASP A N 1
ATOM 5141 C CA . ASP A 1 650 ? 29.936 -21.874 -8.273 1.00 92.38 650 ASP A CA 1
ATOM 5142 C C . ASP A 1 650 ? 28.407 -21.887 -8.116 1.00 92.38 650 ASP A C 1
ATOM 5144 O O . ASP A 1 650 ? 27.718 -21.034 -8.679 1.00 92.38 650 ASP A O 1
ATOM 5148 N N . SER A 1 651 ? 27.867 -22.843 -7.355 1.00 92.06 651 SER A N 1
ATOM 5149 C CA . SER A 1 651 ? 26.419 -23.057 -7.251 1.00 92.06 651 SER A CA 1
ATOM 5150 C C . SER A 1 651 ? 25.679 -21.928 -6.533 1.00 92.06 651 SER A C 1
ATOM 5152 O O . SER A 1 651 ? 24.554 -21.612 -6.918 1.00 92.06 651 SER A O 1
ATOM 5154 N N . VAL A 1 652 ? 26.298 -21.295 -5.531 1.00 94.44 652 VAL A N 1
ATOM 5155 C CA . VAL A 1 652 ? 25.680 -20.215 -4.744 1.00 94.44 652 VAL A CA 1
ATOM 5156 C C . VAL A 1 652 ? 25.733 -18.901 -5.524 1.00 94.44 652 VAL A C 1
ATOM 5158 O O . VAL A 1 652 ? 24.745 -18.167 -5.578 1.00 94.44 652 VAL A O 1
ATOM 5161 N N . ALA A 1 653 ? 26.842 -18.634 -6.218 1.00 94.31 653 ALA A N 1
ATOM 5162 C CA . ALA A 1 653 ? 26.943 -17.523 -7.159 1.00 94.31 653 ALA A CA 1
ATOM 5163 C C . ALA A 1 653 ? 25.963 -17.684 -8.334 1.00 94.31 653 ALA A C 1
ATOM 5165 O O . ALA A 1 653 ? 25.361 -16.700 -8.767 1.00 94.31 653 ALA A O 1
ATOM 5166 N N . ASN A 1 654 ? 25.762 -18.911 -8.832 1.00 96.12 654 ASN A N 1
ATOM 5167 C CA . ASN A 1 654 ? 24.782 -19.185 -9.881 1.00 96.12 654 ASN A CA 1
ATOM 5168 C C . ASN A 1 654 ? 23.348 -18.980 -9.382 1.00 96.12 654 ASN A C 1
ATOM 5170 O O . ASN A 1 654 ? 22.561 -18.331 -10.061 1.00 96.12 654 ASN A O 1
ATOM 5174 N N . PHE A 1 655 ? 23.021 -19.462 -8.179 1.00 97.56 655 PHE A N 1
ATOM 5175 C CA . PHE A 1 655 ? 21.730 -19.208 -7.540 1.00 97.56 655 PHE A CA 1
ATOM 5176 C C . PHE A 1 655 ? 21.457 -17.706 -7.379 1.00 97.56 655 PHE A C 1
ATOM 5178 O O . PHE A 1 655 ? 20.404 -17.238 -7.802 1.00 97.56 655 PHE A O 1
ATOM 5185 N N . SER A 1 656 ? 22.432 -16.932 -6.890 1.00 97.25 656 SER A N 1
ATOM 5186 C CA . SER A 1 656 ? 22.323 -15.468 -6.802 1.00 97.25 656 SER A CA 1
ATOM 5187 C C . SER A 1 656 ? 22.072 -14.813 -8.169 1.00 97.25 656 SER A C 1
ATOM 5189 O O . SER A 1 656 ? 21.187 -13.968 -8.305 1.00 97.25 656 SER A O 1
ATOM 5191 N N . ALA A 1 657 ? 22.780 -15.254 -9.215 1.00 97.75 657 ALA A N 1
ATOM 5192 C CA . ALA A 1 657 ? 22.582 -14.764 -10.580 1.00 97.75 657 ALA A CA 1
ATOM 5193 C C . ALA A 1 657 ? 21.200 -15.138 -11.159 1.00 97.75 657 ALA A C 1
ATOM 5195 O O . ALA A 1 657 ? 20.605 -14.338 -11.885 1.00 97.75 657 ALA A O 1
ATOM 5196 N N . TRP A 1 658 ? 20.648 -16.305 -10.806 1.00 98.38 658 TRP A N 1
ATOM 5197 C CA . TRP A 1 658 ? 19.255 -16.664 -11.097 1.00 98.38 658 TRP A CA 1
ATOM 5198 C C . TRP A 1 658 ? 18.269 -15.748 -10.368 1.00 98.38 658 TRP A C 1
ATOM 5200 O O . TRP A 1 658 ? 17.408 -15.165 -11.027 1.00 98.38 658 TRP A O 1
ATOM 5210 N N . CYS A 1 659 ? 18.435 -15.524 -9.059 1.00 98.62 659 CYS A N 1
ATOM 5211 C CA . CYS A 1 659 ? 17.587 -14.597 -8.306 1.00 98.62 659 CYS A CA 1
ATOM 5212 C C . CYS A 1 659 ? 17.597 -13.191 -8.925 1.00 98.62 659 CYS A C 1
ATOM 5214 O O . CYS A 1 659 ? 16.541 -12.668 -9.284 1.00 98.62 659 CYS A O 1
ATOM 5216 N N . HIS A 1 660 ? 18.787 -12.628 -9.159 1.00 98.50 660 HIS A N 1
ATOM 5217 C CA . HIS A 1 660 ? 18.969 -11.325 -9.803 1.00 98.50 660 HIS A CA 1
ATOM 5218 C C . HIS A 1 660 ? 18.297 -11.256 -11.186 1.00 98.50 660 HIS A C 1
ATOM 5220 O O . HIS A 1 660 ? 17.632 -10.271 -11.494 1.00 98.50 660 HIS A O 1
ATOM 5226 N N . THR A 1 661 ? 18.382 -12.316 -11.999 1.00 98.56 661 THR A N 1
ATOM 5227 C CA . THR A 1 661 ? 17.731 -12.348 -13.323 1.00 98.56 661 THR A CA 1
ATOM 5228 C C . THR A 1 661 ? 16.199 -12.353 -13.222 1.00 98.56 661 THR A C 1
ATOM 5230 O O . THR A 1 661 ? 15.543 -11.695 -14.029 1.00 98.56 661 THR A O 1
ATOM 5233 N N . THR A 1 662 ? 15.606 -13.004 -12.209 1.00 98.81 662 THR A N 1
ATOM 5234 C CA . THR A 1 662 ? 14.150 -12.892 -11.965 1.00 98.81 662 THR A CA 1
ATOM 5235 C C . THR A 1 662 ? 13.743 -11.487 -11.512 1.00 98.81 662 THR A C 1
ATOM 5237 O O . THR A 1 662 ? 12.722 -10.977 -11.968 1.00 98.81 662 THR A O 1
ATOM 5240 N N . GLN A 1 663 ? 14.561 -10.815 -10.690 1.00 98.88 663 GLN A N 1
ATOM 5241 C CA . GLN A 1 663 ? 14.307 -9.424 -10.293 1.00 98.88 663 GLN A CA 1
ATOM 5242 C C . GLN A 1 663 ? 14.448 -8.446 -11.470 1.00 98.88 663 GLN A C 1
ATOM 5244 O O . GLN A 1 663 ? 13.683 -7.489 -11.547 1.00 98.88 663 GLN A O 1
ATOM 5249 N N . ILE A 1 664 ? 15.373 -8.691 -12.409 1.00 98.75 664 ILE A N 1
ATOM 5250 C CA . ILE A 1 664 ? 15.478 -7.918 -13.659 1.00 98.75 664 ILE A CA 1
ATOM 5251 C C . ILE A 1 664 ? 14.199 -8.070 -14.494 1.00 98.75 664 ILE A C 1
ATOM 5253 O O . ILE A 1 664 ? 13.629 -7.053 -14.886 1.00 98.75 664 ILE A O 1
ATOM 5257 N N . PHE A 1 665 ? 13.707 -9.299 -14.717 1.00 98.75 665 PHE A N 1
ATOM 5258 C CA . PHE A 1 665 ? 12.454 -9.509 -15.456 1.00 98.75 665 PHE A CA 1
ATOM 5259 C C . PHE A 1 665 ? 11.277 -8.780 -14.800 1.00 98.75 665 PHE A C 1
ATOM 5261 O O . PHE A 1 665 ? 10.562 -8.049 -15.478 1.00 98.75 665 PHE A O 1
ATOM 5268 N N . GLN A 1 666 ? 11.115 -8.925 -13.481 1.00 98.81 666 GLN A N 1
ATOM 5269 C CA . GLN A 1 666 ? 10.091 -8.213 -12.718 1.00 98.81 666 GLN A CA 1
ATOM 5270 C C . GLN A 1 666 ? 10.212 -6.690 -12.892 1.00 98.81 666 GLN A C 1
ATOM 5272 O O . GLN A 1 666 ? 9.242 -6.022 -13.237 1.00 98.81 666 GLN A O 1
ATOM 5277 N N . ALA A 1 667 ? 11.402 -6.123 -12.699 1.00 98.75 667 ALA A N 1
ATOM 5278 C CA . ALA A 1 667 ? 11.593 -4.679 -12.773 1.00 98.75 667 ALA A CA 1
ATOM 5279 C C . ALA A 1 667 ? 11.275 -4.105 -14.167 1.00 98.75 667 ALA A C 1
ATOM 5281 O O . ALA A 1 667 ? 10.689 -3.028 -14.270 1.00 98.75 667 ALA A O 1
ATOM 5282 N N . ASP A 1 668 ? 11.622 -4.827 -15.234 1.00 98.06 668 ASP A N 1
ATOM 5283 C CA . ASP A 1 668 ? 11.353 -4.436 -16.621 1.00 98.06 668 ASP A CA 1
ATOM 5284 C C . ASP A 1 668 ? 9.864 -4.613 -16.991 1.00 98.06 668 ASP A C 1
ATOM 5286 O O . ASP A 1 668 ? 9.273 -3.745 -17.637 1.00 98.06 668 ASP A O 1
ATOM 5290 N N . PHE A 1 669 ? 9.223 -5.694 -16.526 1.00 97.69 669 PHE A N 1
ATOM 5291 C CA . PHE A 1 669 ? 7.783 -5.954 -16.682 1.00 97.69 669 PHE A CA 1
ATOM 5292 C C . PHE A 1 669 ? 6.957 -4.795 -16.101 1.00 97.69 669 PHE A C 1
ATOM 5294 O O . PHE A 1 669 ? 6.176 -4.154 -16.808 1.00 97.69 669 PHE A O 1
ATOM 5301 N N . TYR A 1 670 ? 7.218 -4.436 -14.841 1.00 98.50 670 TYR A N 1
ATOM 5302 C CA . TYR A 1 670 ? 6.500 -3.366 -14.142 1.00 98.50 670 TYR A CA 1
ATOM 5303 C C . TYR A 1 670 ? 6.810 -2.000 -14.754 1.00 98.50 670 TYR A C 1
ATOM 5305 O O . TYR A 1 670 ? 5.919 -1.169 -14.887 1.00 98.50 670 TYR A O 1
ATOM 5313 N N . LYS A 1 671 ? 8.054 -1.758 -15.185 1.00 98.44 671 LYS A N 1
ATOM 5314 C CA . LYS A 1 671 ? 8.431 -0.550 -15.935 1.00 98.44 671 LYS A CA 1
ATOM 5315 C C . LYS A 1 671 ? 7.595 -0.394 -17.204 1.00 98.44 671 LYS A C 1
ATOM 5317 O O . LYS A 1 671 ? 7.141 0.715 -17.482 1.00 98.44 671 LYS A O 1
ATOM 5322 N N . SER A 1 672 ? 7.398 -1.482 -17.954 1.00 97.31 672 SER A N 1
ATOM 5323 C CA . SER A 1 672 ? 6.625 -1.510 -19.200 1.00 97.31 672 SER A CA 1
ATOM 5324 C C . SER A 1 672 ? 5.138 -1.211 -18.972 1.00 97.31 672 SER A C 1
ATOM 5326 O O . SER A 1 672 ? 4.547 -0.423 -19.717 1.00 97.31 672 SER A O 1
ATOM 5328 N N . GLU A 1 673 ? 4.553 -1.762 -17.909 1.00 97.38 673 GLU A N 1
ATOM 5329 C CA . GLU A 1 673 ? 3.169 -1.482 -17.515 1.00 97.38 673 GLU A CA 1
ATOM 5330 C C . GLU A 1 673 ? 2.984 -0.080 -16.921 1.00 97.38 673 GLU A C 1
ATOM 5332 O O . GLU A 1 673 ? 2.168 0.692 -17.425 1.00 97.38 673 GLU A O 1
ATOM 5337 N N . ILE A 1 674 ? 3.792 0.324 -15.935 1.00 98.62 674 ILE A N 1
ATOM 5338 C CA . ILE A 1 674 ? 3.695 1.652 -15.307 1.00 98.62 674 ILE A CA 1
ATOM 5339 C C . ILE A 1 674 ? 3.828 2.760 -16.357 1.00 98.62 674 ILE A C 1
ATOM 5341 O O . ILE A 1 674 ? 3.057 3.720 -16.338 1.00 98.62 674 ILE A O 1
ATOM 5345 N N . GLN A 1 675 ? 4.764 2.653 -17.309 1.00 98.38 675 GLN A N 1
ATOM 5346 C CA . GLN A 1 675 ? 4.884 3.675 -18.352 1.00 98.38 675 GLN A CA 1
ATOM 5347 C C . GLN A 1 675 ? 3.683 3.693 -19.313 1.00 98.38 675 GLN A C 1
ATOM 5349 O O . GLN A 1 675 ? 3.322 4.761 -19.816 1.00 98.38 675 GLN A O 1
ATOM 5354 N N . PHE A 1 676 ? 3.055 2.540 -19.563 1.00 97.62 676 PHE A N 1
ATOM 5355 C CA . PHE A 1 676 ? 1.835 2.434 -20.358 1.00 97.62 676 PHE A CA 1
ATOM 5356 C C . PHE A 1 676 ? 0.650 3.088 -19.637 1.00 97.62 676 PHE A C 1
ATOM 5358 O O . PHE A 1 676 ? 0.026 3.977 -20.219 1.00 97.62 676 PHE A O 1
ATOM 5365 N N . TYR A 1 677 ? 0.411 2.740 -18.368 1.00 98.06 677 TYR A N 1
ATOM 5366 C CA . TYR A 1 677 ? -0.631 3.346 -17.538 1.00 98.06 677 TYR A CA 1
ATOM 5367 C C . TYR A 1 677 ? -0.421 4.860 -17.413 1.00 98.06 677 TYR A C 1
ATOM 5369 O O . TYR A 1 677 ? -1.319 5.636 -17.728 1.00 98.06 677 TYR A O 1
ATOM 5377 N N . ARG A 1 678 ? 0.808 5.318 -17.125 1.00 98.56 678 ARG A N 1
ATOM 5378 C CA . ARG A 1 678 ? 1.115 6.757 -17.056 1.00 98.56 678 ARG A CA 1
ATOM 5379 C C . ARG A 1 678 ? 0.851 7.484 -18.374 1.00 98.56 678 ARG A C 1
ATOM 5381 O O . ARG A 1 678 ? 0.368 8.617 -18.350 1.00 98.56 678 ARG A O 1
ATOM 5388 N N . ARG A 1 679 ? 1.131 6.865 -19.529 1.00 98.19 679 ARG A N 1
ATOM 5389 C CA . ARG A 1 679 ? 0.803 7.433 -20.852 1.00 98.19 679 ARG A CA 1
ATOM 5390 C C . ARG A 1 679 ? -0.714 7.588 -21.050 1.00 98.19 679 ARG A C 1
ATOM 5392 O O . ARG A 1 679 ? -1.124 8.561 -21.682 1.00 98.19 679 ARG A O 1
ATOM 5399 N N . GLY A 1 680 ? -1.523 6.695 -20.475 1.00 97.19 680 GLY A N 1
ATOM 5400 C CA . GLY A 1 680 ? -2.991 6.734 -20.515 1.00 97.19 680 GLY A CA 1
ATOM 5401 C C . GLY A 1 680 ? -3.618 8.045 -20.012 1.00 97.19 680 GLY A C 1
ATOM 5402 O O . GLY A 1 680 ? -4.654 8.482 -20.509 1.00 97.19 680 GLY A O 1
ATOM 5403 N N . SER A 1 681 ? -2.932 8.775 -19.124 1.00 97.94 681 SER A N 1
ATOM 5404 C CA . SER A 1 681 ? -3.351 10.109 -18.645 1.00 97.94 681 SER A CA 1
ATOM 5405 C C . SER A 1 681 ? -3.649 11.137 -19.750 1.00 97.94 681 SER A C 1
ATOM 5407 O O . SER A 1 681 ? -4.477 12.033 -19.555 1.00 97.94 681 SER A O 1
ATOM 5409 N N . GLY A 1 682 ? -2.998 11.009 -20.915 1.00 97.31 682 GLY A N 1
ATOM 5410 C CA . GLY A 1 682 ? -3.223 11.841 -22.104 1.00 97.31 682 GLY A CA 1
ATOM 5411 C C . GLY A 1 682 ? -3.994 11.160 -23.243 1.00 97.31 682 GLY A C 1
ATOM 5412 O O . GLY A 1 682 ? -4.055 11.713 -24.340 1.00 97.31 682 GLY A O 1
ATOM 5413 N N . PHE A 1 683 ? -4.538 9.964 -23.018 1.00 96.50 683 PHE A N 1
ATOM 5414 C CA . PHE A 1 683 ? -5.345 9.197 -23.974 1.00 96.50 683 PHE A CA 1
ATOM 5415 C C . PHE A 1 683 ? -6.836 9.208 -23.550 1.00 96.50 683 PHE A C 1
ATOM 5417 O O . PHE A 1 683 ? -7.157 9.708 -22.470 1.00 96.50 683 PHE A O 1
ATOM 5424 N N . PRO A 1 684 ? -7.786 8.719 -24.380 1.00 96.25 684 PRO A N 1
ATOM 5425 C CA . PRO A 1 6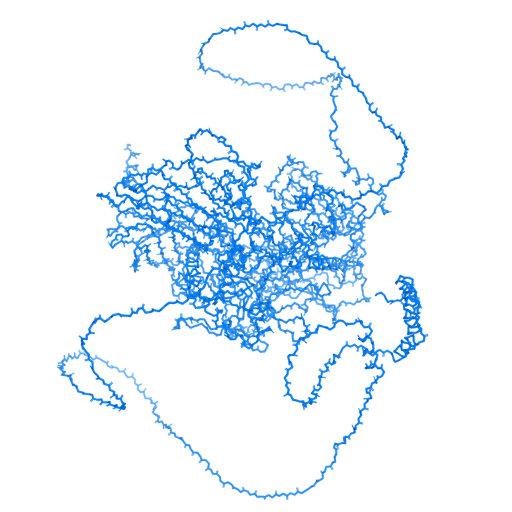84 ? -9.222 8.778 -24.069 1.00 96.25 684 PRO A CA 1
ATOM 5426 C C . PRO A 1 684 ? -9.635 8.041 -22.786 1.00 96.25 684 PRO A C 1
ATOM 5428 O O . PRO A 1 684 ? -10.627 8.399 -22.155 1.00 96.25 684 PRO A O 1
ATOM 5431 N N . ASP A 1 685 ? -8.886 7.021 -22.384 1.00 92.56 685 ASP A N 1
ATOM 5432 C CA . ASP A 1 685 ? -9.023 6.337 -21.098 1.00 92.56 685 ASP A CA 1
ATOM 5433 C C . ASP A 1 685 ? -8.761 7.259 -19.895 1.00 92.56 685 ASP A C 1
ATOM 5435 O O . ASP A 1 685 ? -9.423 7.094 -18.872 1.00 92.56 685 ASP A O 1
ATOM 5439 N N . ARG A 1 686 ? -7.926 8.301 -20.038 1.00 97.06 686 ARG A N 1
ATOM 5440 C CA . ARG A 1 686 ? -7.628 9.296 -18.990 1.00 97.06 686 ARG A CA 1
ATOM 5441 C C . ARG A 1 686 ? -7.151 8.625 -17.696 1.00 97.06 686 ARG A C 1
ATOM 5443 O O . ARG A 1 686 ? -7.629 8.927 -16.609 1.00 97.06 686 ARG A O 1
ATOM 5450 N N . GLN A 1 687 ? -6.195 7.714 -17.840 1.00 97.50 687 GLN A N 1
ATOM 5451 C CA . GLN A 1 687 ? -5.635 6.936 -16.738 1.00 97.50 687 GLN A CA 1
ATOM 5452 C C . GLN A 1 687 ? -4.967 7.852 -15.682 1.00 97.50 687 GLN A C 1
ATOM 5454 O O . GLN A 1 687 ? -4.113 8.677 -16.021 1.00 97.50 687 GLN A O 1
ATOM 5459 N N . LEU A 1 688 ? -5.376 7.749 -14.412 1.00 98.44 688 LEU A N 1
ATOM 5460 C CA . LEU A 1 688 ? -4.958 8.630 -13.310 1.00 98.44 688 LEU A CA 1
ATOM 5461 C C . LEU A 1 688 ? -4.422 7.888 -12.068 1.00 98.44 688 LEU A C 1
ATOM 5463 O O . LEU A 1 688 ? -4.339 8.474 -10.985 1.00 98.44 688 LEU A O 1
ATOM 5467 N N . GLY A 1 689 ? -3.971 6.638 -12.194 1.00 98.19 689 GLY A N 1
ATOM 5468 C CA . GLY A 1 689 ? -3.210 6.021 -11.110 1.00 98.19 689 GLY A CA 1
ATOM 5469 C C . GLY A 1 689 ? -2.641 4.630 -11.358 1.00 98.19 689 GLY A C 1
ATOM 5470 O O . GLY A 1 689 ? -3.153 3.849 -12.149 1.00 98.19 689 GLY A O 1
ATOM 5471 N N . SER A 1 690 ? -1.546 4.333 -10.664 1.00 98.38 690 SER A N 1
ATOM 5472 C CA . SER A 1 690 ? -0.803 3.076 -10.738 1.00 98.38 690 SER A CA 1
ATOM 5473 C C . SER A 1 690 ? -0.347 2.676 -9.339 1.00 98.38 690 SER A C 1
ATOM 5475 O O . SER A 1 690 ? 0.510 3.347 -8.757 1.00 98.38 690 SER A O 1
ATOM 5477 N N . LEU A 1 691 ? -0.902 1.583 -8.824 1.00 98.62 691 LEU A N 1
ATOM 5478 C CA . LEU A 1 691 ? -0.496 0.893 -7.607 1.00 98.62 691 LEU A CA 1
ATOM 5479 C C . LEU A 1 691 ? -0.084 -0.528 -8.009 1.00 98.62 691 LEU A C 1
ATOM 5481 O O . LEU A 1 691 ? -0.925 -1.329 -8.400 1.00 98.62 691 LEU A O 1
ATOM 5485 N N . TYR A 1 692 ? 1.213 -0.838 -7.975 1.00 98.44 692 TYR A N 1
ATOM 5486 C CA . TYR A 1 692 ? 1.670 -2.186 -8.320 1.00 98.44 692 TYR A CA 1
ATOM 5487 C C . TYR A 1 692 ? 1.480 -3.169 -7.159 1.00 98.44 692 TYR A C 1
ATOM 5489 O O . TYR A 1 692 ? 1.555 -2.802 -5.981 1.00 98.44 692 TYR A O 1
ATOM 5497 N N . TRP A 1 693 ? 1.266 -4.440 -7.479 1.00 98.12 693 TRP A N 1
ATOM 5498 C CA . TRP A 1 693 ? 1.326 -5.531 -6.512 1.00 98.12 693 TRP A CA 1
ATOM 5499 C C . TRP A 1 693 ? 2.772 -6.025 -6.417 1.00 98.12 693 TRP A C 1
ATOM 5501 O O . TRP A 1 693 ? 3.358 -6.333 -7.449 1.00 98.12 693 TRP A O 1
ATOM 5511 N N . GLN A 1 694 ? 3.461 -6.061 -5.278 1.00 98.19 694 GLN A N 1
ATOM 5512 C CA . GLN A 1 694 ? 3.142 -5.521 -3.946 1.00 98.19 694 GLN A CA 1
ATOM 5513 C C . GLN A 1 694 ? 4.366 -4.750 -3.407 1.00 98.19 694 GLN A C 1
ATOM 5515 O O . GLN A 1 694 ? 5.457 -4.821 -3.980 1.00 98.19 694 GLN A O 1
ATOM 5520 N N . LEU A 1 695 ? 4.220 -3.990 -2.324 1.00 98.75 695 LEU A N 1
ATOM 5521 C CA . LEU A 1 695 ? 5.302 -3.180 -1.766 1.00 98.75 695 LEU A CA 1
ATOM 5522 C C . LEU A 1 695 ? 6.362 -4.048 -1.077 1.00 98.75 695 LEU A C 1
ATOM 5524 O O . LEU A 1 695 ? 7.518 -4.019 -1.504 1.00 98.75 695 LEU A O 1
ATOM 5528 N N . GLU A 1 696 ? 5.985 -4.818 -0.054 1.00 98.62 696 GLU A N 1
ATOM 5529 C CA . GLU A 1 696 ? 6.914 -5.566 0.805 1.00 98.62 696 GLU A CA 1
ATOM 5530 C C . GLU A 1 696 ? 6.582 -7.057 0.980 1.00 98.62 696 GLU A C 1
ATOM 5532 O O . GLU A 1 696 ? 5.504 -7.537 0.629 1.00 98.62 696 GLU A O 1
ATOM 5537 N N . ASP A 1 697 ? 7.558 -7.788 1.522 1.00 98.75 697 ASP A N 1
ATOM 5538 C CA . ASP A 1 697 ? 7.484 -9.202 1.890 1.00 98.75 697 ASP A CA 1
ATOM 5539 C C . ASP A 1 697 ? 7.160 -9.408 3.384 1.00 98.75 697 ASP A C 1
ATOM 5541 O O . ASP A 1 697 ? 7.846 -8.877 4.261 1.00 98.75 697 ASP A O 1
ATOM 5545 N N . ILE A 1 698 ? 6.202 -10.295 3.687 1.00 97.81 698 ILE A N 1
ATOM 5546 C CA . ILE A 1 698 ? 5.905 -10.759 5.060 1.00 97.81 698 ILE A CA 1
ATOM 5547 C C . ILE A 1 698 ? 6.979 -11.712 5.625 1.00 97.81 698 ILE A C 1
ATOM 5549 O O . ILE A 1 698 ? 7.104 -11.878 6.839 1.00 97.81 698 ILE A O 1
ATOM 5553 N N . TRP A 1 699 ? 7.743 -12.369 4.743 1.00 97.69 699 TRP A N 1
ATOM 5554 C CA . TRP A 1 699 ? 8.776 -13.368 5.048 1.00 97.69 699 TRP A CA 1
ATOM 5555 C C . TRP A 1 699 ? 9.669 -13.625 3.818 1.00 97.69 699 TRP A C 1
ATOM 5557 O O . TRP A 1 699 ? 9.376 -13.169 2.718 1.00 97.69 699 TRP A O 1
ATOM 5567 N N . GLN A 1 700 ? 10.759 -14.380 3.970 1.00 98.06 700 GLN A N 1
ATOM 5568 C CA . GLN A 1 700 ? 11.718 -14.644 2.887 1.00 98.06 700 GLN A CA 1
ATOM 5569 C C . GLN A 1 700 ? 11.203 -15.704 1.887 1.00 98.06 700 GLN A C 1
ATOM 5571 O O . GLN A 1 700 ? 11.425 -16.903 2.091 1.00 98.06 700 GLN A O 1
ATOM 5576 N N . ALA A 1 701 ? 10.510 -15.294 0.825 1.00 97.94 701 ALA A N 1
ATOM 5577 C CA . ALA A 1 701 ? 9.976 -16.179 -0.218 1.00 97.94 701 ALA A CA 1
ATOM 5578 C C . ALA A 1 701 ? 9.945 -15.485 -1.597 1.00 97.94 701 ALA A C 1
ATOM 5580 O O . ALA A 1 701 ? 10.078 -14.264 -1.655 1.00 97.94 701 ALA A O 1
ATOM 5581 N N . PRO A 1 702 ? 9.781 -16.224 -2.715 1.00 98.62 702 PRO A N 1
ATOM 5582 C CA . PRO A 1 702 ? 9.485 -15.625 -4.015 1.00 98.62 702 PRO A CA 1
ATOM 5583 C C . PRO A 1 702 ? 8.123 -14.928 -3.981 1.00 98.62 702 PRO A C 1
ATOM 5585 O O . PRO A 1 702 ? 7.162 -15.488 -3.456 1.00 98.62 702 PRO A O 1
ATOM 5588 N N . SER A 1 703 ? 8.049 -13.711 -4.519 1.00 98.69 703 SER A N 1
ATOM 5589 C CA . SER A 1 703 ? 6.884 -12.833 -4.358 1.00 98.69 703 SER A CA 1
ATOM 5590 C C . SER A 1 703 ? 6.877 -11.667 -5.347 1.00 98.69 703 SER A C 1
ATOM 5592 O O . SER A 1 703 ? 7.887 -11.344 -5.982 1.00 98.69 703 SER A O 1
ATOM 5594 N N . TRP A 1 704 ? 5.753 -10.960 -5.409 1.00 98.75 704 TRP A N 1
ATOM 5595 C CA . TRP A 1 704 ? 5.594 -9.701 -6.140 1.00 98.75 704 TRP A CA 1
ATOM 5596 C C . TRP A 1 704 ? 6.224 -8.484 -5.447 1.00 98.75 704 TRP A C 1
ATOM 5598 O O . TRP A 1 704 ? 6.170 -7.382 -5.989 1.00 98.75 704 TRP A O 1
ATOM 5608 N N . ALA A 1 705 ? 6.809 -8.650 -4.255 1.00 98.81 705 ALA A N 1
ATOM 5609 C CA . ALA A 1 705 ? 7.291 -7.531 -3.452 1.00 98.81 705 ALA A CA 1
ATOM 5610 C C . ALA A 1 705 ? 8.434 -6.770 -4.135 1.00 98.81 705 ALA A C 1
ATOM 5612 O O . ALA A 1 705 ? 9.352 -7.393 -4.671 1.00 98.81 705 ALA A O 1
ATOM 5613 N N . GLY A 1 706 ? 8.423 -5.436 -4.060 1.00 98.81 706 GLY A N 1
ATOM 5614 C CA . GLY A 1 706 ? 9.572 -4.593 -4.416 1.00 98.81 706 GLY A CA 1
ATOM 5615 C C . GLY A 1 706 ? 10.628 -4.500 -3.307 1.00 98.81 706 GLY A C 1
ATOM 5616 O O . GLY A 1 706 ? 11.807 -4.272 -3.590 1.00 98.81 706 GLY A O 1
ATOM 5617 N N . ILE A 1 707 ? 10.219 -4.703 -2.054 1.00 98.81 707 ILE A N 1
ATOM 5618 C CA . ILE A 1 707 ? 11.050 -4.644 -0.851 1.00 98.81 707 ILE A CA 1
ATOM 5619 C C . ILE A 1 707 ? 11.031 -6.013 -0.155 1.00 98.81 707 ILE A C 1
ATOM 5621 O O . ILE A 1 707 ? 9.978 -6.548 0.170 1.00 98.81 707 ILE A O 1
ATOM 5625 N N . GLU A 1 708 ? 12.210 -6.572 0.087 1.00 98.69 708 GLU A N 1
ATOM 5626 C CA . GLU A 1 708 ? 12.408 -7.840 0.790 1.00 98.69 708 GLU A CA 1
ATOM 5627 C C . GLU A 1 708 ? 12.155 -7.668 2.306 1.00 98.69 708 GLU A C 1
ATOM 5629 O O . GLU A 1 708 ? 12.219 -6.558 2.833 1.00 98.69 708 GLU A O 1
ATOM 5634 N N . TYR A 1 709 ? 11.869 -8.759 3.026 1.00 97.75 709 TYR A N 1
ATOM 5635 C CA . TYR A 1 709 ? 11.290 -8.746 4.387 1.00 97.75 709 TYR A CA 1
ATOM 5636 C C . TYR A 1 709 ? 12.027 -7.894 5.447 1.00 97.75 709 TYR A C 1
ATOM 5638 O O . TYR A 1 709 ? 11.402 -7.390 6.388 1.00 97.75 709 TYR A O 1
ATOM 5646 N N . ASP A 1 710 ? 13.345 -7.720 5.320 1.00 94.44 710 ASP A N 1
ATOM 5647 C CA . ASP A 1 710 ? 14.164 -6.903 6.226 1.00 94.44 710 ASP A CA 1
ATOM 5648 C C . ASP A 1 710 ? 14.203 -5.403 5.858 1.00 94.44 710 ASP A C 1
ATOM 5650 O O . ASP A 1 710 ? 14.702 -4.588 6.633 1.00 94.44 710 ASP A O 1
ATOM 5654 N N . GLY A 1 711 ? 13.648 -5.022 4.704 1.00 96.88 711 GLY A N 1
ATOM 5655 C CA . GLY A 1 711 ? 13.662 -3.669 4.152 1.00 96.88 711 GLY A CA 1
ATOM 5656 C C . GLY A 1 711 ? 14.654 -3.442 3.001 1.00 96.88 711 GLY A C 1
ATOM 5657 O O . GLY A 1 711 ? 14.785 -2.290 2.562 1.00 96.88 711 GLY A O 1
ATOM 5658 N N . ARG A 1 712 ? 15.372 -4.479 2.536 1.00 98.00 712 ARG A N 1
ATOM 5659 C CA . ARG A 1 712 ? 16.250 -4.460 1.349 1.00 98.00 712 ARG A CA 1
ATOM 5660 C C . ARG A 1 712 ? 15.434 -4.271 0.068 1.00 98.00 712 ARG A C 1
ATOM 5662 O O . ARG A 1 712 ? 14.344 -4.807 -0.070 1.00 98.00 712 ARG A O 1
ATOM 5669 N N . TRP A 1 713 ? 15.955 -3.522 -0.900 1.00 98.62 713 TRP A N 1
ATOM 5670 C CA . TRP A 1 713 ? 15.263 -3.279 -2.173 1.00 98.62 713 TRP A CA 1
ATOM 5671 C C . TRP A 1 713 ? 15.627 -4.319 -3.239 1.00 98.62 713 TRP A C 1
ATOM 5673 O O . TRP A 1 713 ? 16.808 -4.477 -3.557 1.00 98.62 713 TRP A O 1
ATOM 5683 N N . LYS A 1 714 ? 14.614 -4.943 -3.858 1.00 98.81 714 LYS A N 1
ATOM 5684 C CA . LYS A 1 714 ? 14.769 -5.665 -5.132 1.00 98.81 714 LYS A CA 1
ATOM 5685 C C . LYS A 1 714 ? 15.046 -4.673 -6.270 1.00 98.81 714 LYS A C 1
ATOM 5687 O O . LYS A 1 714 ? 14.792 -3.471 -6.134 1.00 98.81 714 LYS A O 1
ATOM 5692 N N . VAL A 1 715 ? 15.483 -5.164 -7.436 1.00 98.81 715 VAL A N 1
ATOM 5693 C CA . VAL A 1 715 ? 15.642 -4.334 -8.656 1.00 98.81 715 VAL A CA 1
ATOM 5694 C C . VAL A 1 715 ? 14.366 -3.527 -8.961 1.00 98.81 715 VAL A C 1
ATOM 5696 O O . VAL A 1 715 ? 14.456 -2.351 -9.319 1.00 98.81 715 VAL A O 1
ATOM 5699 N N . LEU A 1 716 ? 13.183 -4.117 -8.733 1.00 98.81 716 LEU A N 1
ATOM 5700 C CA . LEU A 1 716 ? 11.876 -3.481 -8.934 1.00 98.81 716 LEU A CA 1
ATOM 5701 C C . LEU A 1 716 ? 11.760 -2.107 -8.252 1.00 98.81 716 LEU A C 1
ATOM 5703 O O . LEU A 1 716 ? 11.374 -1.144 -8.909 1.00 98.81 716 LEU A O 1
ATOM 5707 N N . HIS A 1 717 ? 12.125 -1.966 -6.973 1.00 98.81 717 HIS A N 1
ATOM 5708 C CA . HIS A 1 717 ? 11.885 -0.709 -6.242 1.00 98.81 717 HIS A CA 1
ATOM 5709 C C . HIS A 1 717 ? 12.765 0.449 -6.743 1.00 98.81 717 HIS A C 1
ATOM 5711 O O . HIS A 1 717 ? 12.343 1.607 -6.741 1.00 98.81 717 HIS A O 1
ATOM 5717 N N . TYR A 1 718 ? 13.960 0.143 -7.263 1.00 98.81 718 TYR A N 1
ATOM 5718 C CA . TYR A 1 718 ? 14.823 1.122 -7.935 1.00 98.81 718 TYR A CA 1
ATOM 5719 C C . TYR A 1 718 ? 14.247 1.606 -9.269 1.00 98.81 718 TYR A C 1
ATOM 5721 O O . TYR A 1 718 ? 14.359 2.789 -9.589 1.00 98.81 718 TYR A O 1
ATOM 5729 N N . ILE A 1 719 ? 13.613 0.716 -10.034 1.00 98.62 719 ILE A N 1
ATOM 5730 C CA . ILE A 1 719 ? 12.998 1.067 -11.318 1.00 98.62 719 ILE A CA 1
ATOM 5731 C C . ILE A 1 719 ? 11.636 1.740 -11.121 1.00 98.62 719 ILE A C 1
ATOM 5733 O O . ILE A 1 719 ? 11.336 2.703 -11.821 1.00 98.62 719 ILE A O 1
ATOM 5737 N N . GLY A 1 720 ? 10.862 1.335 -10.108 1.00 98.31 720 GLY A N 1
ATOM 5738 C CA . GLY A 1 720 ? 9.668 2.047 -9.647 1.00 98.31 720 GLY A CA 1
ATOM 5739 C C . GLY A 1 720 ? 9.987 3.495 -9.264 1.00 98.31 720 GLY A C 1
ATOM 5740 O O . GLY A 1 720 ? 9.338 4.419 -9.750 1.00 98.31 720 GLY A O 1
ATOM 5741 N N . LYS A 1 721 ? 11.059 3.711 -8.484 1.00 98.44 721 LYS A N 1
ATOM 5742 C CA . LYS A 1 721 ? 11.583 5.047 -8.149 1.00 98.44 721 LYS A CA 1
ATOM 5743 C C . LYS A 1 721 ? 11.860 5.908 -9.385 1.00 98.44 721 LYS A C 1
ATOM 5745 O O . LYS A 1 721 ? 11.533 7.097 -9.370 1.00 98.44 721 LYS A O 1
ATOM 5750 N N . ASP A 1 722 ? 12.465 5.329 -10.419 1.00 98.44 722 ASP A N 1
ATOM 5751 C CA . ASP A 1 722 ? 12.799 6.023 -11.664 1.00 98.44 722 ASP A CA 1
ATOM 5752 C C . ASP A 1 722 ? 11.545 6.340 -12.499 1.00 98.44 722 ASP A C 1
ATOM 5754 O O . ASP A 1 722 ? 11.255 7.501 -12.789 1.00 98.44 722 ASP A O 1
ATOM 5758 N N . ILE A 1 723 ? 10.722 5.332 -12.793 1.00 98.19 723 ILE A N 1
ATOM 5759 C CA . ILE A 1 723 ? 9.559 5.484 -13.676 1.00 98.19 723 ILE A CA 1
ATOM 5760 C C . ILE A 1 723 ? 8.373 6.216 -13.011 1.00 98.19 723 ILE A C 1
ATOM 5762 O O . ILE A 1 723 ? 7.455 6.661 -13.706 1.00 98.19 723 ILE A O 1
ATOM 5766 N N . TYR A 1 724 ? 8.398 6.426 -11.688 1.00 98.69 724 TYR A N 1
ATOM 5767 C CA . TYR A 1 724 ? 7.506 7.341 -10.957 1.00 98.69 724 TYR A CA 1
ATOM 5768 C C . TYR A 1 724 ? 8.046 8.782 -10.816 1.00 98.69 724 TYR A C 1
ATOM 5770 O O . TYR A 1 724 ? 7.394 9.608 -10.167 1.00 98.69 724 TYR A O 1
ATOM 5778 N N . GLN A 1 725 ? 9.170 9.152 -11.447 1.00 98.62 725 GLN A N 1
ATOM 5779 C CA . GLN A 1 725 ? 9.619 10.554 -11.497 1.00 98.62 725 GLN A CA 1
ATOM 5780 C C . GLN A 1 725 ? 8.558 11.496 -12.125 1.00 98.62 725 GLN A C 1
ATOM 5782 O O . GLN A 1 725 ? 7.761 11.055 -12.957 1.00 98.62 725 GLN A O 1
ATOM 5787 N N . PRO A 1 726 ? 8.516 12.802 -11.782 1.00 98.00 726 PRO A N 1
ATOM 5788 C CA . PRO A 1 726 ? 7.426 13.686 -12.222 1.00 98.00 726 PRO A CA 1
ATOM 5789 C C . PRO A 1 726 ? 7.280 13.851 -13.742 1.00 98.00 726 PRO A C 1
ATOM 5791 O O . PRO A 1 726 ? 6.164 13.927 -14.253 1.00 98.00 726 PRO A O 1
ATOM 5794 N N . VAL A 1 727 ? 8.401 13.845 -14.473 1.00 98.69 727 VAL A N 1
ATOM 5795 C CA . VAL A 1 727 ? 8.436 13.872 -15.943 1.00 98.69 727 VAL A CA 1
ATOM 5796 C C . VAL A 1 727 ? 9.362 12.759 -16.433 1.00 98.69 727 VAL A C 1
ATOM 5798 O O . VAL A 1 727 ? 10.527 12.725 -16.036 1.00 98.69 727 VAL A O 1
ATOM 5801 N N . ILE A 1 728 ? 8.848 11.857 -17.273 1.00 98.81 728 ILE A N 1
ATOM 5802 C CA . ILE A 1 728 ? 9.547 10.648 -17.750 1.00 98.81 728 ILE A CA 1
ATOM 5803 C C . ILE A 1 728 ? 9.591 10.577 -19.277 1.00 98.81 728 ILE A C 1
ATOM 5805 O O . ILE A 1 728 ? 8.722 11.141 -19.942 1.00 98.81 728 ILE A O 1
ATOM 5809 N N . ILE A 1 729 ? 10.563 9.845 -19.832 1.00 98.75 729 ILE A N 1
ATOM 5810 C CA . ILE A 1 729 ? 10.624 9.502 -21.263 1.00 98.75 729 ILE A CA 1
ATOM 5811 C C . ILE A 1 729 ? 10.542 7.984 -21.460 1.00 98.75 729 ILE A C 1
ATOM 5813 O O . ILE A 1 729 ? 11.294 7.237 -20.833 1.00 98.75 729 ILE A O 1
ATOM 5817 N N . SER A 1 730 ? 9.636 7.534 -22.331 1.00 98.38 730 SER A N 1
ATOM 5818 C CA . SER A 1 730 ? 9.169 6.140 -22.377 1.00 98.38 730 SER A CA 1
ATOM 5819 C C . SER A 1 730 ? 9.056 5.587 -23.807 1.00 98.38 730 SER A C 1
ATOM 5821 O O . SER A 1 730 ? 8.342 6.185 -24.622 1.00 98.38 730 SER A O 1
ATOM 5823 N N . PRO A 1 731 ? 9.734 4.464 -24.127 1.00 96.62 731 PRO A N 1
ATOM 5824 C CA . PRO A 1 731 ? 9.652 3.778 -25.417 1.00 96.62 731 PRO A CA 1
ATOM 5825 C C . PRO A 1 731 ? 8.460 2.813 -25.487 1.00 96.62 731 PRO A C 1
ATOM 5827 O O . PRO A 1 731 ? 8.135 2.143 -24.510 1.00 96.62 731 PRO A O 1
ATOM 5830 N N . PHE A 1 732 ? 7.869 2.661 -26.670 1.00 95.38 732 PHE A N 1
ATOM 5831 C CA . PHE A 1 732 ? 6.804 1.697 -26.947 1.00 95.38 732 PHE A CA 1
ATOM 5832 C C . PHE A 1 732 ? 7.040 1.050 -28.312 1.00 95.38 732 PHE A C 1
ATOM 5834 O O . PHE A 1 732 ? 7.092 1.756 -29.316 1.00 95.38 732 PHE A O 1
ATOM 5841 N N . TYR A 1 733 ? 7.175 -0.279 -28.361 1.00 91.62 733 TYR A N 1
ATOM 5842 C CA . TYR A 1 733 ? 7.394 -1.027 -29.603 1.00 91.62 733 TYR A CA 1
ATOM 5843 C C . TYR A 1 733 ? 6.315 -2.085 -29.843 1.00 91.62 733 TYR A C 1
ATOM 5845 O O . TYR A 1 733 ? 6.153 -3.018 -29.060 1.00 91.62 733 TYR A O 1
ATOM 5853 N N . ASN A 1 734 ? 5.575 -1.946 -30.939 1.00 88.81 734 ASN A N 1
ATOM 5854 C CA . ASN A 1 734 ? 4.599 -2.925 -31.387 1.00 88.81 734 ASN A CA 1
ATOM 5855 C C . ASN A 1 734 ? 5.269 -3.922 -32.342 1.00 88.81 734 ASN A C 1
ATOM 5857 O O . ASN A 1 734 ? 5.327 -3.712 -33.555 1.00 88.81 734 ASN A O 1
ATOM 5861 N N . ILE A 1 735 ? 5.736 -5.041 -31.785 1.00 82.06 735 ILE A N 1
ATOM 5862 C CA . ILE A 1 735 ? 6.416 -6.128 -32.513 1.00 82.06 735 ILE A CA 1
ATOM 5863 C C . ILE A 1 735 ? 5.574 -6.649 -33.701 1.00 82.06 735 ILE A C 1
ATOM 5865 O O . ILE A 1 735 ? 6.129 -7.109 -34.697 1.00 82.06 735 ILE A O 1
ATOM 5869 N N . ALA A 1 736 ? 4.239 -6.562 -33.635 1.00 82.56 736 ALA A N 1
ATOM 5870 C CA . ALA A 1 736 ? 3.345 -7.066 -34.680 1.00 82.56 736 ALA A CA 1
ATOM 5871 C C . ALA A 1 736 ? 3.160 -6.109 -35.876 1.00 82.56 736 ALA A C 1
ATOM 5873 O O . ALA A 1 736 ? 2.786 -6.568 -36.956 1.00 82.56 736 ALA A O 1
ATOM 5874 N N . THR A 1 737 ? 3.407 -4.803 -35.711 1.00 86.69 737 THR A N 1
ATOM 5875 C CA . THR A 1 737 ? 3.314 -3.799 -36.794 1.00 86.69 737 THR A CA 1
ATOM 5876 C C . THR A 1 737 ? 4.662 -3.192 -37.185 1.00 86.69 737 THR A C 1
ATOM 5878 O O . THR A 1 737 ? 4.752 -2.542 -38.225 1.00 86.69 737 THR A O 1
ATOM 5881 N N . GLY A 1 738 ? 5.698 -3.376 -36.363 1.00 87.25 738 GLY A N 1
ATOM 5882 C CA . GLY A 1 738 ? 6.976 -2.671 -36.469 1.00 87.25 738 GLY A CA 1
ATOM 5883 C C . GLY A 1 738 ? 6.927 -1.229 -35.943 1.00 87.25 738 GLY A C 1
ATOM 5884 O O . GLY A 1 738 ? 7.941 -0.538 -35.973 1.00 87.25 738 GLY A O 1
ATOM 5885 N N . GLU A 1 739 ? 5.775 -0.742 -35.476 1.00 91.19 739 GLU A N 1
ATOM 5886 C CA . GLU A 1 739 ? 5.591 0.639 -35.016 1.00 91.19 739 GLU A CA 1
ATOM 5887 C C . GLU A 1 739 ? 6.334 0.888 -33.699 1.00 91.19 739 GLU A C 1
ATOM 5889 O O . GLU A 1 739 ? 6.143 0.172 -32.716 1.00 91.19 739 GLU A O 1
ATOM 5894 N N . PHE A 1 740 ? 7.186 1.911 -33.681 1.00 92.56 740 PHE A N 1
ATOM 5895 C CA . PHE A 1 740 ? 7.975 2.313 -32.527 1.00 92.56 740 PHE A CA 1
ATOM 5896 C C . PHE A 1 740 ? 7.770 3.791 -32.226 1.00 92.56 740 PHE A C 1
ATOM 5898 O O . PHE A 1 740 ? 8.023 4.659 -33.064 1.00 92.56 740 PHE A O 1
ATOM 5905 N N . GLU A 1 741 ? 7.339 4.077 -31.005 1.00 95.56 741 GLU A N 1
ATOM 5906 C CA . GLU A 1 741 ? 7.021 5.421 -30.548 1.00 95.56 741 GLU A CA 1
ATOM 5907 C C . GLU A 1 741 ? 7.758 5.742 -29.250 1.00 95.56 741 GLU A C 1
ATOM 5909 O O . GLU A 1 741 ? 7.979 4.869 -28.411 1.00 95.56 741 GLU A O 1
ATOM 5914 N N . ILE A 1 742 ? 8.094 7.015 -29.051 1.00 97.75 742 ILE A N 1
ATOM 5915 C CA . ILE A 1 742 ? 8.616 7.508 -27.776 1.00 97.75 742 ILE A CA 1
ATOM 5916 C C . ILE A 1 742 ? 7.745 8.671 -27.325 1.00 97.75 742 ILE A C 1
ATOM 5918 O O . ILE A 1 742 ? 7.469 9.595 -28.098 1.00 97.75 742 ILE A O 1
ATOM 5922 N N . TYR A 1 743 ? 7.329 8.624 -26.064 1.00 98.62 743 TYR A N 1
ATOM 5923 C CA . TYR A 1 743 ? 6.520 9.649 -25.416 1.00 98.62 743 TYR A CA 1
ATOM 5924 C C . TYR A 1 743 ? 7.292 10.292 -24.263 1.00 98.62 743 TYR A C 1
ATOM 5926 O O . TYR A 1 743 ? 8.142 9.652 -23.643 1.00 98.62 743 TYR A O 1
ATOM 5934 N N . VAL A 1 744 ? 6.959 11.544 -23.953 1.00 98.88 744 VAL A N 1
ATOM 5935 C CA . VAL A 1 744 ? 7.269 12.173 -22.665 1.00 98.88 744 VAL A CA 1
ATOM 5936 C C . VAL A 1 744 ? 5.967 12.373 -21.901 1.00 98.88 744 VAL A C 1
ATOM 5938 O O . VAL A 1 744 ? 5.017 12.937 -22.440 1.00 98.88 744 VAL A O 1
ATOM 5941 N N . THR A 1 745 ? 5.924 11.929 -20.648 1.00 98.88 745 THR A N 1
ATOM 5942 C CA . THR A 1 745 ? 4.726 11.951 -19.794 1.00 98.88 745 THR A CA 1
ATOM 5943 C C . THR A 1 745 ? 5.000 12.749 -18.524 1.00 98.88 745 THR A C 1
ATOM 5945 O O . THR A 1 745 ? 6.098 12.663 -17.978 1.00 98.88 745 THR A O 1
ATOM 5948 N N . SER A 1 746 ? 4.019 13.529 -18.060 1.00 98.75 746 SER A N 1
ATOM 5949 C CA . SER A 1 746 ? 4.140 14.452 -16.924 1.00 98.75 746 SER A CA 1
ATOM 5950 C C . SER A 1 746 ? 2.946 14.347 -15.975 1.00 98.75 746 SER A C 1
ATOM 5952 O O . SER A 1 746 ? 1.800 14.452 -16.413 1.00 98.75 746 SER A O 1
ATOM 5954 N N . ASP A 1 747 ? 3.212 14.208 -14.672 1.00 98.25 747 ASP A N 1
ATOM 5955 C CA . ASP A 1 747 ? 2.191 14.258 -13.608 1.00 98.25 747 ASP A CA 1
ATOM 5956 C C . ASP A 1 747 ? 1.966 15.666 -13.015 1.00 98.25 747 ASP A C 1
ATOM 5958 O O . ASP A 1 747 ? 1.131 15.853 -12.129 1.00 98.25 747 ASP A O 1
ATOM 5962 N N . LEU A 1 748 ? 2.676 16.678 -13.523 1.00 98.19 748 LEU A N 1
ATOM 5963 C CA . LEU A 1 748 ? 2.567 18.058 -13.051 1.00 98.19 748 LEU A CA 1
ATOM 5964 C C . LEU A 1 748 ? 1.201 18.676 -13.392 1.00 98.19 748 LEU A C 1
ATOM 5966 O O . LEU A 1 748 ? 0.650 18.439 -14.465 1.00 98.19 748 LEU A O 1
ATOM 5970 N N . TRP A 1 749 ? 0.703 19.578 -12.540 1.00 97.50 749 TRP A N 1
ATOM 5971 C CA . TRP A 1 749 ? -0.505 20.388 -12.804 1.00 97.50 749 TRP A CA 1
ATOM 5972 C C . TRP A 1 749 ? -0.257 21.607 -13.713 1.00 97.50 749 TRP A C 1
ATOM 5974 O O . TRP A 1 749 ? -1.122 22.465 -13.875 1.00 97.50 749 TRP A O 1
ATOM 5984 N N . SER A 1 750 ? 0.930 21.708 -14.312 1.00 96.62 750 SER A N 1
ATOM 5985 C CA . SER A 1 750 ? 1.292 22.743 -15.282 1.00 96.62 750 SER A CA 1
ATOM 5986 C C . SER A 1 750 ? 2.100 22.124 -16.422 1.00 96.62 750 SER A C 1
ATOM 5988 O O . SER A 1 750 ? 2.741 21.088 -16.242 1.00 96.62 750 SER A O 1
ATOM 5990 N N . SER A 1 751 ? 2.057 22.732 -17.609 1.00 97.56 751 SER A N 1
ATOM 5991 C CA . SER A 1 751 ? 2.792 22.222 -18.769 1.00 97.56 751 SER A CA 1
ATOM 5992 C C . SER A 1 751 ? 4.305 22.315 -18.564 1.00 97.56 751 SER A C 1
ATOM 5994 O O . SER A 1 751 ? 4.824 23.396 -18.286 1.00 97.56 751 SER A O 1
ATOM 5996 N N . ALA A 1 752 ? 5.017 21.210 -18.786 1.00 98.00 752 ALA A N 1
ATOM 5997 C CA . ALA A 1 752 ? 6.476 21.202 -18.853 1.00 98.00 752 ALA A CA 1
ATOM 5998 C C . ALA A 1 752 ? 6.953 21.335 -20.307 1.00 98.00 752 ALA A C 1
ATOM 6000 O O . ALA A 1 752 ? 6.271 20.911 -21.242 1.00 98.00 752 ALA A O 1
ATOM 6001 N N . SER A 1 753 ? 8.127 21.929 -20.523 1.00 98.44 753 SER A N 1
ATOM 6002 C CA . SER A 1 753 ? 8.741 22.044 -21.857 1.00 98.44 753 SER A CA 1
ATOM 6003 C C . SER A 1 753 ? 10.236 21.770 -21.809 1.00 98.44 753 SER A C 1
ATOM 6005 O O . SER A 1 753 ? 10.901 22.116 -20.834 1.00 98.44 753 SER A O 1
ATOM 6007 N N . GLY A 1 754 ? 10.769 21.143 -22.854 1.00 98.06 754 GLY A N 1
ATOM 6008 C CA . GLY A 1 754 ? 12.121 20.601 -22.816 1.00 98.06 754 GLY A CA 1
ATOM 6009 C C . GLY A 1 754 ? 12.636 20.050 -24.139 1.00 98.06 754 GLY A C 1
ATOM 6010 O O . GLY A 1 754 ? 12.056 20.271 -25.204 1.00 98.06 754 GLY A O 1
ATOM 6011 N N . THR A 1 755 ? 13.736 19.307 -24.043 1.00 98.31 755 THR A N 1
ATOM 6012 C CA . THR A 1 755 ? 14.391 18.618 -25.160 1.00 98.31 755 THR A CA 1
ATOM 6013 C C . THR A 1 755 ? 14.563 17.143 -24.808 1.00 98.31 755 THR A C 1
ATOM 6015 O O . THR A 1 755 ? 15.052 16.813 -23.726 1.00 98.31 755 THR A O 1
ATOM 6018 N N . ALA A 1 756 ? 14.167 16.261 -25.723 1.00 98.06 756 ALA A N 1
ATOM 6019 C CA . ALA A 1 756 ? 14.430 14.825 -25.686 1.00 98.06 756 ALA A CA 1
ATOM 6020 C C . ALA A 1 756 ? 15.544 14.493 -26.689 1.00 98.06 756 ALA A C 1
ATOM 6022 O O . ALA A 1 756 ? 15.614 15.107 -27.753 1.00 98.06 756 ALA A O 1
ATOM 6023 N N . SER A 1 757 ? 16.421 13.548 -26.356 1.00 96.50 757 SER A N 1
ATOM 6024 C CA . SER A 1 757 ? 17.551 13.115 -27.188 1.00 96.50 757 SER A CA 1
ATOM 6025 C C . SER A 1 757 ? 17.615 11.593 -27.275 1.00 96.50 757 SER A C 1
ATOM 6027 O O . SER A 1 757 ? 17.328 10.903 -26.295 1.00 96.50 757 SER A O 1
ATOM 6029 N N . PHE A 1 758 ? 18.010 11.086 -28.441 1.00 94.75 758 PHE A N 1
ATOM 6030 C CA . PHE A 1 758 ? 17.939 9.680 -28.831 1.00 94.75 758 PHE A CA 1
ATOM 6031 C C . PHE A 1 758 ? 19.251 9.284 -29.523 1.00 94.75 758 PHE A C 1
ATOM 6033 O O . PHE A 1 758 ? 19.609 9.875 -30.540 1.00 94.75 758 PHE A O 1
ATOM 6040 N N . GLN A 1 759 ? 19.972 8.289 -29.006 1.00 94.19 759 GLN A N 1
ATOM 6041 C CA . GLN A 1 759 ? 21.196 7.791 -29.642 1.00 94.19 759 GLN A CA 1
ATOM 6042 C C . GLN A 1 759 ? 21.294 6.270 -29.516 1.00 94.19 759 GLN A C 1
ATOM 6044 O O . GLN A 1 759 ? 21.305 5.721 -28.416 1.00 94.19 759 GLN A O 1
ATOM 6049 N N . TRP A 1 760 ? 21.389 5.590 -30.657 1.00 94.12 760 TRP A N 1
ATOM 6050 C CA . TRP A 1 760 ? 21.664 4.156 -30.719 1.00 94.12 760 TRP A CA 1
ATOM 6051 C C . TRP A 1 760 ? 23.159 3.881 -30.525 1.00 94.12 760 TRP A C 1
ATOM 6053 O O . TRP A 1 760 ? 23.997 4.602 -31.071 1.00 94.12 760 TRP A O 1
ATOM 6063 N N . TYR A 1 761 ? 23.491 2.822 -29.795 1.00 95.38 761 TYR A N 1
ATOM 6064 C CA . TYR A 1 761 ? 24.854 2.344 -29.560 1.00 95.38 761 TYR A CA 1
ATOM 6065 C C . TYR A 1 761 ? 24.946 0.844 -29.831 1.00 95.38 761 TYR A C 1
ATOM 6067 O O . TYR A 1 761 ? 24.018 0.102 -29.512 1.00 95.38 761 TYR A O 1
ATOM 6075 N N . HIS A 1 762 ? 26.083 0.395 -30.357 1.00 96.12 762 HIS A N 1
ATOM 6076 C CA . HIS A 1 762 ? 26.496 -1.005 -30.264 1.00 96.12 762 HIS A CA 1
ATOM 6077 C C . HIS A 1 762 ? 26.882 -1.340 -28.811 1.00 96.12 762 HIS A C 1
ATOM 6079 O O . HIS A 1 762 ? 27.266 -0.448 -28.046 1.00 96.12 762 HIS A O 1
ATOM 6085 N N . TRP A 1 763 ? 26.833 -2.615 -28.409 1.00 96.38 763 TRP A N 1
ATOM 6086 C CA . TRP A 1 763 ? 27.185 -3.009 -27.030 1.00 96.38 763 TRP A CA 1
ATOM 6087 C C . TRP A 1 763 ? 28.663 -2.755 -26.691 1.00 96.38 763 TRP A C 1
ATOM 6089 O O . TRP A 1 763 ? 29.008 -2.549 -25.528 1.00 96.38 763 TRP A O 1
ATOM 6099 N N . ASP A 1 764 ? 29.535 -2.655 -27.701 1.00 96.69 764 ASP A N 1
ATOM 6100 C CA . ASP A 1 764 ? 30.927 -2.213 -27.548 1.00 96.69 764 ASP A CA 1
ATOM 6101 C C . ASP A 1 764 ? 31.075 -0.712 -27.213 1.00 96.69 764 ASP A C 1
ATOM 6103 O O . ASP A 1 764 ? 32.197 -0.226 -27.049 1.00 96.69 764 ASP A O 1
ATOM 6107 N N . GLY A 1 765 ? 29.964 0.026 -27.112 1.00 96.06 765 GLY A N 1
ATOM 6108 C CA . GLY A 1 765 ? 29.897 1.448 -26.791 1.00 96.06 765 GLY A CA 1
ATOM 6109 C C . GLY A 1 765 ? 30.116 2.398 -27.967 1.00 96.06 765 GLY A C 1
ATOM 6110 O O . GLY A 1 765 ? 30.147 3.609 -27.749 1.00 96.06 765 GLY A O 1
ATOM 6111 N N . SER A 1 766 ? 30.271 1.904 -29.199 1.00 95.06 766 SER A N 1
ATOM 6112 C CA . SER A 1 766 ? 30.362 2.772 -30.376 1.00 95.06 766 SER A CA 1
ATOM 6113 C C . SER A 1 766 ? 28.974 3.300 -30.803 1.00 95.06 766 SER A C 1
ATOM 6115 O O . SER A 1 766 ? 28.000 2.542 -30.827 1.00 95.06 766 SER A O 1
ATOM 6117 N N . PRO A 1 767 ? 28.829 4.609 -31.101 1.00 93.50 767 PRO A N 1
ATOM 6118 C CA . PRO A 1 767 ? 27.545 5.200 -31.476 1.00 93.50 767 PRO A CA 1
ATOM 6119 C C . PRO A 1 767 ? 27.187 4.888 -32.932 1.00 93.50 767 PRO A C 1
ATOM 6121 O O . PRO A 1 767 ? 28.009 5.043 -33.837 1.00 93.50 767 PRO A O 1
ATOM 6124 N N . ILE A 1 768 ? 25.929 4.524 -33.174 1.00 91.25 768 ILE A N 1
ATOM 6125 C CA . ILE A 1 768 ? 25.413 4.225 -34.511 1.00 91.25 768 ILE A CA 1
ATOM 6126 C C . ILE A 1 768 ? 24.918 5.524 -35.160 1.00 91.25 768 ILE A C 1
ATOM 6128 O O . ILE A 1 768 ? 23.969 6.155 -34.696 1.00 91.25 768 ILE A O 1
ATOM 6132 N N . THR A 1 769 ? 25.576 5.943 -36.240 1.00 82.44 769 THR A N 1
ATOM 6133 C CA . THR A 1 769 ? 25.438 7.291 -36.827 1.00 82.44 769 THR A CA 1
ATOM 6134 C C . THR A 1 769 ? 24.428 7.406 -37.973 1.00 82.44 769 THR A C 1
ATOM 6136 O O . THR A 1 769 ? 24.174 8.510 -38.448 1.00 82.44 769 THR A O 1
ATOM 6139 N N . ASN A 1 770 ? 23.831 6.296 -38.415 1.00 74.12 770 ASN A N 1
ATOM 6140 C CA . ASN A 1 770 ? 22.955 6.250 -39.596 1.00 74.12 770 ASN A CA 1
ATOM 6141 C C . ASN A 1 770 ? 21.470 6.572 -39.306 1.00 74.12 770 ASN A C 1
ATOM 6143 O O . ASN A 1 770 ? 20.637 6.431 -40.199 1.00 74.12 770 ASN A O 1
ATOM 6147 N N . VAL A 1 771 ? 21.119 6.984 -38.081 1.00 69.81 771 VAL A N 1
ATOM 6148 C CA . VAL A 1 771 ? 19.728 7.225 -37.645 1.00 69.81 771 VAL A CA 1
ATOM 6149 C C . VAL A 1 771 ? 19.435 8.730 -37.573 1.00 69.81 771 VAL A C 1
ATOM 6151 O O . VAL A 1 771 ? 20.241 9.516 -37.084 1.00 69.81 771 VAL A O 1
ATOM 6154 N N . SER A 1 772 ? 18.282 9.153 -38.093 1.00 60.84 772 SER A N 1
ATOM 6155 C CA . SER A 1 772 ? 18.059 10.513 -38.612 1.00 60.84 772 SER A CA 1
ATOM 6156 C C . SER A 1 772 ? 17.472 11.547 -37.636 1.00 60.84 772 SER A C 1
ATOM 6158 O O . SER A 1 772 ? 17.078 12.631 -38.069 1.00 60.84 772 SER A O 1
ATOM 6160 N N . THR A 1 773 ? 17.375 11.270 -36.332 1.00 68.12 773 THR A N 1
ATOM 6161 C CA . THR A 1 773 ? 16.804 12.219 -35.349 1.00 68.12 773 THR A CA 1
ATOM 6162 C C . THR A 1 773 ? 17.501 12.093 -33.987 1.00 68.12 773 THR A C 1
ATOM 6164 O O . THR A 1 773 ? 17.065 11.299 -33.158 1.00 68.12 773 THR A O 1
ATOM 6167 N N . PRO A 1 774 ? 18.586 12.854 -33.732 1.00 76.94 774 PRO A N 1
ATOM 6168 C CA . PRO A 1 774 ? 19.341 12.761 -32.480 1.00 76.94 774 PRO A CA 1
ATOM 6169 C C . PRO A 1 774 ? 18.669 13.489 -31.305 1.00 76.94 774 PRO A C 1
ATOM 6171 O O . PRO A 1 774 ? 18.936 13.165 -30.151 1.00 76.94 774 PRO A O 1
ATOM 6174 N N . SER A 1 775 ? 17.810 14.479 -31.570 1.00 91.56 775 SER A N 1
ATOM 6175 C CA . SER A 1 775 ? 17.029 15.179 -30.546 1.00 91.56 775 SER A CA 1
ATOM 6176 C C . SER A 1 775 ? 15.818 15.915 -31.122 1.00 91.56 775 SER A C 1
ATOM 6178 O O . SER A 1 775 ? 15.711 16.125 -32.331 1.00 91.56 775 SER A O 1
ATOM 6180 N N . THR A 1 776 ? 14.891 16.291 -30.241 1.00 95.88 776 THR A N 1
ATOM 6181 C CA . THR A 1 776 ? 13.674 17.052 -30.546 1.00 95.88 776 THR A CA 1
ATOM 6182 C C . THR A 1 776 ? 13.244 17.896 -29.342 1.00 95.88 776 THR A C 1
ATOM 6184 O O . THR A 1 776 ? 13.515 17.534 -28.196 1.00 95.88 776 THR A O 1
ATOM 6187 N N . ASN A 1 777 ? 12.548 19.007 -29.584 1.00 97.88 777 ASN A N 1
ATOM 6188 C CA . ASN A 1 777 ? 11.943 19.819 -28.525 1.00 97.88 777 ASN A CA 1
ATOM 6189 C C . ASN A 1 777 ? 10.481 19.422 -28.318 1.00 97.88 777 ASN A C 1
ATOM 6191 O O . ASN A 1 777 ? 9.782 19.107 -29.280 1.00 97.88 777 ASN A O 1
ATOM 6195 N N . PHE A 1 778 ? 10.008 19.487 -27.076 1.00 98.19 778 PHE A N 1
ATOM 6196 C CA . PHE A 1 778 ? 8.644 19.118 -26.717 1.00 98.19 778 PHE A CA 1
ATOM 6197 C C . PHE A 1 778 ? 8.019 20.074 -25.699 1.00 98.19 778 PHE A C 1
ATOM 6199 O O . PHE A 1 778 ? 8.704 20.705 -24.892 1.00 98.19 778 PHE A O 1
ATOM 6206 N N . THR A 1 779 ? 6.689 20.087 -25.700 1.00 98.56 779 THR A N 1
ATOM 6207 C CA . THR A 1 779 ? 5.850 20.567 -24.601 1.00 98.56 779 THR A CA 1
ATOM 6208 C C . THR A 1 779 ? 4.870 19.448 -24.264 1.00 98.56 779 THR A C 1
ATOM 6210 O O . THR A 1 779 ? 4.280 18.850 -25.167 1.00 98.56 779 THR A O 1
ATOM 6213 N N . VAL A 1 780 ? 4.715 19.155 -22.976 1.00 98.56 780 VAL A N 1
ATOM 6214 C CA . VAL A 1 780 ? 3.743 18.193 -22.442 1.00 98.56 780 VAL A CA 1
ATOM 6215 C C . VAL A 1 780 ? 2.712 18.940 -21.596 1.00 98.56 780 VAL A C 1
ATOM 6217 O O . VAL A 1 780 ? 3.041 19.923 -20.929 1.00 98.56 780 VAL A O 1
ATOM 6220 N N . GLY A 1 781 ? 1.448 18.521 -21.677 1.00 98.06 781 GLY A N 1
ATOM 6221 C CA . GLY A 1 781 ? 0.352 19.113 -20.908 1.00 98.06 781 GLY A CA 1
ATOM 6222 C C . GLY A 1 781 ? 0.455 18.843 -19.402 1.00 98.06 781 GLY A C 1
ATOM 6223 O O . GLY A 1 781 ? 1.288 18.061 -18.950 1.00 98.06 781 GLY A O 1
ATOM 6224 N N . ALA A 1 782 ? -0.425 19.485 -18.635 1.00 97.44 782 ALA A N 1
ATOM 6225 C CA . ALA A 1 782 ? -0.657 19.112 -17.243 1.00 97.44 782 ALA A CA 1
ATOM 6226 C C . ALA A 1 782 ? -1.396 17.763 -17.182 1.00 97.44 782 ALA A C 1
ATOM 6228 O O . ALA A 1 782 ? -2.377 17.605 -17.912 1.00 97.44 782 ALA A O 1
ATOM 6229 N N . LEU A 1 783 ? -0.939 16.825 -16.339 1.00 97.31 783 LEU A N 1
ATOM 6230 C CA . LEU A 1 783 ? -1.457 15.445 -16.231 1.00 97.31 783 LEU A CA 1
ATOM 6231 C C . LEU A 1 783 ? -1.674 14.809 -17.618 1.00 97.31 783 LEU A C 1
ATOM 6233 O O . LEU A 1 783 ? -2.810 14.590 -18.045 1.00 97.31 783 LEU A O 1
ATOM 6237 N N . ASN A 1 784 ? -0.590 14.657 -18.384 1.00 98.31 784 ASN A N 1
ATOM 6238 C CA . ASN A 1 784 ? -0.675 14.347 -19.812 1.00 98.31 784 ASN A CA 1
ATOM 6239 C C . ASN A 1 784 ? 0.608 13.708 -20.376 1.00 98.31 784 ASN A C 1
ATOM 6241 O O . ASN A 1 784 ? 1.652 13.651 -19.723 1.00 98.31 784 ASN A O 1
ATOM 6245 N N . THR A 1 785 ? 0.544 13.306 -21.644 1.00 98.62 785 THR A N 1
ATOM 6246 C CA . THR A 1 785 ? 1.660 12.769 -22.427 1.00 98.62 785 THR A CA 1
ATOM 6247 C C . THR A 1 785 ? 1.839 13.534 -23.742 1.00 98.62 785 THR A C 1
ATOM 6249 O O . THR A 1 785 ? 0.940 14.229 -24.209 1.00 98.62 785 THR A O 1
ATOM 6252 N N . THR A 1 786 ? 3.017 13.450 -24.354 1.00 98.56 786 THR A N 1
ATOM 6253 C CA . THR A 1 786 ? 3.306 14.050 -25.661 1.00 98.56 786 THR A CA 1
ATOM 6254 C C . THR A 1 786 ? 4.222 13.135 -26.465 1.00 98.56 786 THR A C 1
ATOM 6256 O O . THR A 1 786 ? 5.201 12.602 -25.940 1.00 98.56 786 THR A O 1
ATOM 6259 N N . LYS A 1 787 ? 3.901 12.914 -27.741 1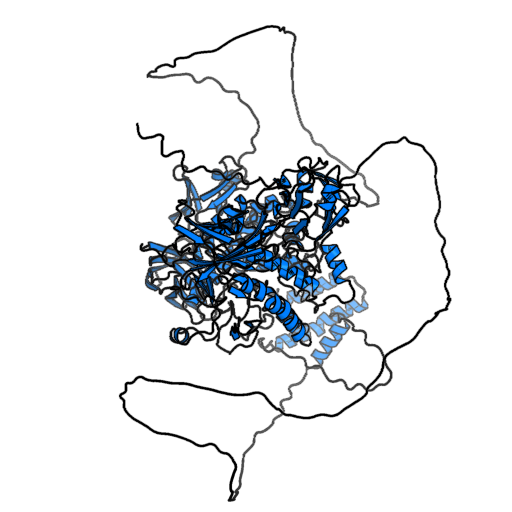.00 98.19 787 LYS A N 1
ATOM 6260 C CA . LYS A 1 787 ? 4.681 12.041 -28.625 1.00 98.19 787 LYS A CA 1
ATOM 6261 C C . LYS A 1 787 ? 5.883 12.801 -29.178 1.00 98.19 787 LYS A C 1
ATOM 6263 O O . LYS A 1 787 ? 5.715 13.803 -29.868 1.00 98.19 787 LYS A O 1
ATOM 6268 N N . VAL A 1 788 ? 7.086 12.310 -28.884 1.00 97.31 788 VAL A N 1
ATOM 6269 C CA . VAL A 1 788 ? 8.357 12.950 -29.265 1.00 97.31 788 VAL A CA 1
ATOM 6270 C C . VAL A 1 788 ? 9.070 12.237 -30.417 1.00 97.31 788 VAL A C 1
ATOM 6272 O O . VAL A 1 788 ? 9.797 12.885 -31.165 1.00 97.31 788 VAL A O 1
ATOM 6275 N N . LEU A 1 789 ? 8.828 10.938 -30.617 1.00 94.94 789 LEU A N 1
ATOM 6276 C CA . LEU A 1 789 ? 9.307 10.186 -31.782 1.00 94.94 789 LEU A CA 1
ATOM 6277 C C . LEU A 1 789 ? 8.246 9.176 -32.247 1.00 94.94 789 LEU A C 1
ATOM 6279 O O . LEU A 1 789 ? 7.516 8.623 -31.426 1.00 94.94 789 LEU A O 1
ATOM 6283 N N . SER A 1 790 ? 8.188 8.921 -33.554 1.00 92.88 790 SER A N 1
ATOM 6284 C CA . SER A 1 790 ? 7.443 7.815 -34.166 1.00 92.88 790 SER A CA 1
ATOM 6285 C C . SER A 1 790 ? 8.200 7.352 -35.414 1.00 92.88 790 SER A C 1
ATOM 6287 O O . SER A 1 790 ? 8.622 8.185 -36.221 1.00 92.88 790 SER A O 1
ATOM 6289 N N . HIS A 1 791 ? 8.439 6.048 -35.545 1.00 88.06 791 HIS A N 1
ATOM 6290 C CA . HIS A 1 791 ? 9.144 5.421 -36.668 1.00 88.06 791 HIS A CA 1
ATOM 6291 C C . HIS A 1 791 ? 8.702 3.955 -36.813 1.00 88.06 791 HIS A C 1
ATOM 6293 O O . HIS A 1 791 ? 8.085 3.394 -35.912 1.00 88.06 791 HIS A O 1
ATOM 6299 N N . THR A 1 792 ? 9.053 3.298 -37.918 1.00 88.25 792 THR A N 1
ATOM 6300 C CA . THR A 1 792 ? 8.933 1.836 -38.052 1.00 88.25 792 THR A CA 1
ATOM 6301 C C . THR A 1 792 ? 10.309 1.202 -37.863 1.00 88.25 792 THR A C 1
ATOM 6303 O O . THR A 1 792 ? 11.260 1.614 -38.523 1.00 88.25 792 THR A O 1
ATOM 6306 N N . LEU A 1 793 ? 10.456 0.235 -36.960 1.00 84.38 793 LEU A N 1
ATOM 6307 C CA . LEU A 1 793 ? 11.671 -0.576 -36.869 1.00 84.38 793 LEU A CA 1
ATOM 6308 C C . LEU A 1 793 ? 11.584 -1.706 -37.897 1.00 84.38 793 LEU A C 1
ATOM 6310 O O . LEU A 1 793 ? 10.574 -2.407 -37.972 1.00 84.38 793 LEU A O 1
ATOM 6314 N N . ASP A 1 794 ? 12.641 -1.881 -38.689 1.00 72.00 794 ASP A N 1
ATOM 6315 C CA . ASP A 1 794 ? 12.753 -2.975 -39.647 1.00 72.00 794 ASP A CA 1
ATOM 6316 C C . ASP A 1 794 ? 14.125 -3.650 -39.539 1.00 72.00 794 ASP A C 1
ATOM 6318 O O . ASP A 1 794 ? 15.159 -3.000 -39.391 1.00 72.00 794 ASP A O 1
ATOM 6322 N N . ASN A 1 795 ? 14.148 -4.979 -39.649 1.00 65.75 795 ASN A N 1
ATOM 6323 C CA . ASN A 1 795 ? 15.376 -5.773 -39.524 1.00 65.75 795 ASN A CA 1
ATOM 6324 C C . ASN A 1 795 ? 16.313 -5.656 -40.750 1.00 65.75 795 ASN A C 1
ATOM 6326 O O . ASN A 1 795 ? 17.194 -6.497 -40.925 1.00 65.75 795 ASN A O 1
ATOM 6330 N N . SER A 1 796 ? 16.125 -4.660 -41.626 1.00 67.38 796 SER A N 1
ATOM 6331 C CA . SER A 1 796 ? 17.026 -4.363 -42.749 1.00 67.38 796 SER A CA 1
ATOM 6332 C C . SER A 1 796 ? 17.914 -3.138 -42.505 1.00 67.38 796 SER A C 1
ATOM 6334 O O . SER A 1 796 ? 18.930 -2.982 -43.183 1.00 67.38 796 SER A O 1
ATOM 6336 N N . THR A 1 797 ? 17.569 -2.295 -41.525 1.00 71.31 797 THR A N 1
ATOM 6337 C CA . THR A 1 797 ? 18.283 -1.045 -41.213 1.00 71.31 797 THR A CA 1
ATOM 6338 C C . THR A 1 797 ? 19.241 -1.139 -40.021 1.00 71.31 797 THR A C 1
ATOM 6340 O O . THR A 1 797 ? 20.182 -0.345 -39.953 1.00 71.31 797 THR A O 1
ATOM 6343 N N . LEU A 1 798 ? 19.056 -2.102 -39.107 1.00 82.69 798 LEU A N 1
ATOM 6344 C CA . LEU A 1 798 ? 19.878 -2.260 -37.898 1.00 82.69 798 LEU A CA 1
ATOM 6345 C C . LEU A 1 798 ? 20.013 -3.735 -37.473 1.00 82.69 798 LEU A C 1
ATOM 6347 O O . LEU A 1 798 ? 19.031 -4.475 -37.498 1.00 82.69 798 LEU A O 1
ATOM 6351 N N . ASP A 1 799 ? 21.198 -4.157 -37.008 1.00 88.38 799 ASP A N 1
ATOM 6352 C CA . ASP A 1 799 ? 21.315 -5.386 -36.205 1.00 88.38 799 ASP A CA 1
ATOM 6353 C C . ASP A 1 799 ? 20.918 -5.071 -34.761 1.00 88.38 799 ASP A C 1
ATOM 6355 O O . ASP A 1 799 ? 21.742 -4.675 -33.938 1.00 88.38 799 ASP A O 1
ATOM 6359 N N . TYR A 1 800 ? 19.633 -5.241 -34.459 1.00 88.44 800 TYR A N 1
ATOM 6360 C CA . TYR A 1 800 ? 19.079 -4.997 -33.129 1.00 88.44 800 TYR A CA 1
ATOM 6361 C C . TYR A 1 800 ? 19.614 -5.940 -32.038 1.00 88.44 800 TYR A C 1
ATOM 6363 O O . TYR A 1 800 ? 19.478 -5.617 -30.861 1.00 88.44 800 TYR A O 1
ATOM 6371 N N . ASN A 1 801 ? 20.259 -7.063 -32.381 1.00 91.56 801 ASN A N 1
ATOM 6372 C CA . ASN A 1 801 ? 20.957 -7.880 -31.379 1.00 91.56 801 ASN A CA 1
ATOM 6373 C C . ASN A 1 801 ? 22.235 -7.179 -30.892 1.00 91.56 801 ASN A C 1
ATOM 6375 O O . ASN A 1 801 ? 22.670 -7.386 -29.760 1.00 91.56 801 ASN A O 1
ATOM 6379 N N . ASN A 1 802 ? 22.817 -6.311 -31.724 1.00 93.94 802 ASN A N 1
ATOM 6380 C CA . ASN A 1 802 ? 23.934 -5.439 -31.383 1.00 93.94 802 ASN A CA 1
ATOM 6381 C C . ASN A 1 802 ? 23.538 -3.958 -31.423 1.00 93.94 802 ASN A C 1
ATOM 6383 O O . ASN A 1 802 ? 24.287 -3.127 -31.935 1.00 93.94 802 ASN A O 1
ATOM 6387 N N . ALA A 1 803 ? 22.354 -3.613 -30.912 1.00 92.88 803 ALA A N 1
ATOM 6388 C CA . ALA A 1 803 ? 21.965 -2.219 -30.762 1.00 92.88 803 ALA A CA 1
ATOM 6389 C C . ALA A 1 803 ? 21.080 -1.985 -29.532 1.00 92.88 803 ALA A C 1
ATOM 6391 O O . ALA A 1 803 ? 20.057 -2.641 -29.346 1.00 92.88 803 ALA A O 1
ATOM 6392 N N . VAL A 1 804 ? 21.440 -0.974 -28.743 1.00 95.94 804 VAL A N 1
ATOM 6393 C CA . VAL A 1 804 ? 20.621 -0.423 -27.660 1.00 95.94 804 VAL A CA 1
ATOM 6394 C C . VAL A 1 804 ? 20.395 1.063 -27.904 1.00 95.94 804 VAL A C 1
ATOM 6396 O O . VAL A 1 804 ? 21.318 1.801 -28.256 1.00 95.94 804 VAL A O 1
ATOM 6399 N N . LEU A 1 805 ? 19.156 1.516 -27.746 1.00 95.44 805 LEU A N 1
ATOM 6400 C CA . LEU A 1 805 ? 18.809 2.927 -27.803 1.00 95.44 805 LEU A CA 1
ATOM 6401 C C . LEU A 1 805 ? 18.954 3.527 -26.408 1.00 95.44 805 LEU A C 1
ATOM 6403 O O . LEU A 1 805 ? 18.257 3.108 -25.487 1.00 95.44 805 LEU A O 1
ATOM 6407 N N . TYR A 1 806 ? 19.804 4.540 -26.271 1.00 96.69 806 TYR A N 1
ATOM 6408 C CA . TYR A 1 806 ? 19.851 5.398 -25.093 1.00 96.69 806 TYR A CA 1
ATOM 6409 C C . TYR A 1 806 ? 19.013 6.657 -25.329 1.00 96.69 806 TYR A C 1
ATOM 6411 O O . TYR A 1 806 ? 19.108 7.302 -26.379 1.00 96.69 806 TYR A O 1
ATOM 6419 N N . MET A 1 807 ? 18.185 7.005 -24.349 1.00 97.44 807 MET A N 1
ATOM 6420 C CA . MET A 1 807 ? 17.269 8.141 -24.381 1.00 97.44 807 MET A CA 1
ATOM 6421 C C . MET A 1 807 ? 17.519 9.031 -23.174 1.00 97.44 807 MET A C 1
ATOM 6423 O O . MET A 1 807 ? 17.708 8.549 -22.060 1.00 97.44 807 MET A O 1
ATOM 6427 N N . THR A 1 808 ? 17.461 10.342 -23.377 1.00 97.62 808 THR A N 1
ATOM 6428 C CA . THR A 1 808 ? 17.498 11.319 -22.282 1.00 97.62 808 THR A CA 1
ATOM 6429 C C . THR A 1 808 ? 16.506 12.436 -22.541 1.00 97.62 808 THR A C 1
ATOM 6431 O O . THR A 1 808 ? 16.225 12.777 -23.689 1.00 97.62 808 THR A O 1
ATOM 6434 N N . MET A 1 809 ? 15.989 13.041 -21.479 1.00 97.88 809 MET A N 1
ATOM 6435 C CA . MET A 1 809 ? 15.229 14.282 -21.555 1.00 97.88 809 MET A CA 1
ATOM 6436 C C . MET A 1 809 ? 15.676 15.277 -20.488 1.00 97.88 809 MET A C 1
ATOM 6438 O O . MET A 1 809 ? 16.181 14.915 -19.424 1.00 97.88 809 MET A O 1
ATOM 6442 N N . THR A 1 810 ? 15.469 16.558 -20.764 1.00 98.38 810 THR A N 1
ATOM 6443 C CA . THR A 1 810 ? 15.543 17.632 -19.770 1.00 98.38 810 THR A CA 1
ATOM 6444 C C . THR A 1 810 ? 14.390 18.593 -20.019 1.00 98.38 810 THR A C 1
ATOM 6446 O O . THR A 1 810 ? 14.202 19.019 -21.157 1.00 98.38 810 THR A O 1
ATOM 6449 N N . ALA A 1 811 ? 13.615 18.908 -18.981 1.00 98.25 811 ALA A N 1
ATOM 6450 C CA . ALA A 1 811 ? 12.440 19.773 -19.065 1.00 98.25 811 ALA A CA 1
ATOM 6451 C C . ALA A 1 811 ? 12.354 20.733 -17.880 1.00 98.25 811 ALA A C 1
ATOM 6453 O O . ALA A 1 811 ? 12.676 20.362 -16.755 1.00 98.25 811 ALA A O 1
ATOM 6454 N N . GLU A 1 812 ? 11.855 21.938 -18.127 1.00 98.25 812 GLU A N 1
ATOM 6455 C CA . GLU A 1 812 ? 11.470 22.888 -17.085 1.00 98.25 812 GLU A CA 1
ATOM 6456 C C . GLU A 1 812 ? 9.965 22.781 -16.815 1.00 98.25 812 GLU A C 1
ATOM 6458 O O . GLU A 1 812 ? 9.159 22.727 -17.750 1.00 98.25 812 GLU A O 1
ATOM 6463 N N . GLY A 1 813 ? 9.589 22.773 -15.537 1.00 96.50 813 GLY A N 1
ATOM 6464 C CA . GLY A 1 813 ? 8.201 22.762 -15.067 1.00 96.50 813 GLY A CA 1
ATOM 6465 C C . GLY A 1 813 ? 8.098 23.196 -13.602 1.00 96.50 813 GLY A C 1
ATOM 6466 O O . GLY A 1 813 ? 9.100 23.563 -12.989 1.00 96.50 813 GLY A O 1
ATOM 6467 N N . GLN A 1 814 ? 6.899 23.156 -13.019 1.00 95.50 814 GLN A N 1
ATOM 6468 C CA . GLN A 1 814 ? 6.664 23.482 -11.605 1.00 95.50 814 GLN A CA 1
ATOM 6469 C C . GLN A 1 814 ? 5.939 22.329 -10.907 1.00 95.50 814 GLN A C 1
ATOM 6471 O O . GLN A 1 814 ? 4.969 21.795 -11.447 1.00 95.50 814 GLN A O 1
ATOM 6476 N N . LEU A 1 815 ? 6.394 21.960 -9.701 1.00 95.25 815 LEU A N 1
ATOM 6477 C CA . LEU A 1 815 ? 5.626 21.054 -8.842 1.00 95.25 815 LEU A CA 1
ATOM 6478 C C . LEU A 1 815 ? 4.349 21.765 -8.363 1.00 95.25 815 LEU A C 1
ATOM 6480 O O . LEU A 1 815 ? 4.414 22.970 -8.080 1.00 95.25 815 LEU A O 1
ATOM 6484 N N . PRO A 1 816 ? 3.219 21.047 -8.227 1.00 96.06 816 PRO A N 1
ATOM 6485 C CA . PRO A 1 816 ? 1.992 21.590 -7.656 1.00 96.06 816 PRO A CA 1
ATOM 6486 C C . PRO A 1 816 ? 2.214 22.348 -6.343 1.00 96.06 816 PRO A C 1
ATOM 6488 O O . PRO A 1 816 ? 3.075 21.997 -5.537 1.00 96.06 816 PRO A O 1
ATOM 6491 N N . ASN A 1 817 ? 1.454 23.430 -6.160 1.00 95.44 817 ASN A N 1
ATOM 6492 C CA . ASN A 1 817 ? 1.551 24.343 -5.017 1.00 95.44 817 ASN A CA 1
ATOM 6493 C C . ASN A 1 817 ? 2.955 24.952 -4.765 1.00 95.44 817 ASN A C 1
ATOM 6495 O O . ASN A 1 817 ? 3.206 25.495 -3.688 1.00 95.44 817 ASN A O 1
ATOM 6499 N N . THR A 1 818 ? 3.863 24.944 -5.754 1.00 89.19 818 THR A N 1
ATOM 6500 C CA . THR A 1 818 ? 5.169 25.626 -5.670 1.00 89.19 818 THR A CA 1
ATOM 6501 C C . THR A 1 818 ? 5.342 26.697 -6.750 1.00 89.19 818 THR A C 1
ATOM 6503 O O . THR A 1 818 ? 5.093 26.464 -7.927 1.00 89.19 818 THR A O 1
ATOM 6506 N N . ASN A 1 819 ? 5.856 27.870 -6.365 1.00 85.12 819 ASN A N 1
ATOM 6507 C CA . ASN A 1 819 ? 6.162 28.979 -7.285 1.00 85.12 819 ASN A CA 1
ATOM 6508 C C . ASN A 1 819 ? 7.587 28.898 -7.881 1.00 85.12 819 ASN A C 1
ATOM 6510 O O . ASN A 1 819 ? 8.149 29.912 -8.296 1.00 85.12 819 ASN A O 1
ATOM 6514 N N . VAL A 1 820 ? 8.221 27.720 -7.853 1.00 85.69 820 VAL A N 1
ATOM 6515 C CA . VAL A 1 820 ? 9.645 27.538 -8.179 1.00 85.69 820 VAL A CA 1
ATOM 6516 C C . VAL A 1 820 ? 9.776 26.575 -9.352 1.00 85.69 820 VAL A C 1
ATOM 6518 O O . VAL A 1 820 ? 9.461 25.393 -9.225 1.00 85.69 820 VAL A O 1
ATOM 6521 N N . ALA A 1 821 ? 10.263 27.084 -10.486 1.00 89.88 821 ALA A N 1
ATOM 6522 C CA . ALA A 1 821 ? 10.609 26.253 -11.634 1.00 89.88 821 ALA A CA 1
ATOM 6523 C C . ALA A 1 821 ? 11.731 25.265 -11.273 1.00 89.88 821 ALA A C 1
ATOM 6525 O O . ALA A 1 821 ? 12.661 25.611 -10.538 1.00 89.88 821 ALA A O 1
ATOM 6526 N N . ARG A 1 822 ? 11.629 24.037 -11.782 1.00 95.12 822 ARG A N 1
ATOM 6527 C CA . ARG A 1 822 ? 12.608 22.967 -11.594 1.00 95.12 822 ARG A CA 1
ATOM 6528 C C . ARG A 1 822 ? 12.956 22.319 -12.929 1.00 95.12 822 ARG A C 1
ATOM 6530 O O . ARG A 1 822 ? 12.064 21.958 -13.698 1.00 95.12 822 ARG A O 1
ATOM 6537 N N . THR A 1 823 ? 14.248 22.066 -13.109 1.00 97.81 823 THR A N 1
ATOM 6538 C CA . THR A 1 823 ? 14.781 21.193 -14.152 1.00 97.81 823 THR A CA 1
ATOM 6539 C C . THR A 1 823 ? 14.539 19.729 -13.781 1.00 97.81 823 THR A C 1
ATOM 6541 O O . THR A 1 823 ? 15.202 19.191 -12.893 1.00 97.81 823 THR A O 1
ATOM 6544 N N . PHE A 1 824 ? 13.627 19.063 -14.480 1.00 98.00 824 PHE A N 1
ATOM 6545 C CA . PHE A 1 824 ? 13.447 17.613 -14.432 1.00 98.00 824 PHE A CA 1
ATOM 6546 C C . PHE A 1 824 ? 14.350 16.944 -15.472 1.00 98.00 824 PHE A C 1
ATOM 6548 O O . PHE A 1 824 ? 14.536 17.467 -16.575 1.00 98.00 824 PHE A O 1
ATOM 6555 N N . LYS A 1 825 ? 14.913 15.783 -15.131 1.00 98.19 825 LYS A N 1
ATOM 6556 C CA . LYS A 1 825 ? 15.769 14.983 -16.014 1.00 98.19 825 LYS A CA 1
ATOM 6557 C C . LYS A 1 825 ? 15.417 13.515 -15.863 1.00 98.19 825 LYS A C 1
ATOM 6559 O O . LYS A 1 825 ? 15.324 13.035 -14.743 1.00 98.19 825 LYS A O 1
ATOM 6564 N N . HIS A 1 826 ? 15.292 12.823 -16.985 1.00 98.50 826 HIS A N 1
ATOM 6565 C CA . HIS A 1 826 ? 15.060 11.385 -17.026 1.00 98.50 826 HIS A CA 1
ATOM 6566 C C . HIS A 1 826 ? 15.941 10.780 -18.114 1.00 98.50 826 HIS A C 1
ATOM 6568 O O . HIS A 1 826 ? 16.145 11.382 -19.173 1.00 98.50 826 HIS A O 1
ATOM 6574 N N . GLU A 1 827 ? 16.452 9.590 -17.851 1.00 97.44 827 GLU A N 1
ATOM 6575 C CA . GLU A 1 827 ? 17.196 8.752 -18.785 1.00 97.44 827 GLU A CA 1
ATOM 6576 C C . GLU A 1 827 ? 16.441 7.431 -18.927 1.00 97.44 827 GLU A C 1
ATOM 6578 O O . GLU A 1 827 ? 15.752 7.010 -18.010 1.00 97.44 827 GLU A O 1
ATOM 6583 N N . ASN A 1 828 ? 16.474 6.804 -20.095 1.00 97.88 828 ASN A N 1
ATOM 6584 C CA . ASN A 1 828 ? 15.851 5.498 -20.298 1.00 97.88 828 ASN A CA 1
ATOM 6585 C C . ASN A 1 828 ? 16.598 4.769 -21.419 1.00 97.88 828 ASN A C 1
ATOM 6587 O O . ASN A 1 828 ? 17.336 5.383 -22.193 1.00 97.88 828 ASN A O 1
ATOM 6591 N N . PHE A 1 829 ? 16.397 3.464 -21.536 1.00 96.69 829 PHE A N 1
ATOM 6592 C CA . PHE A 1 829 ? 16.954 2.665 -22.618 1.00 96.69 829 PHE A CA 1
ATOM 6593 C C . PHE A 1 829 ? 15.916 1.715 -23.212 1.00 96.69 829 PHE A C 1
ATOM 6595 O O . PHE A 1 829 ? 14.908 1.396 -22.582 1.00 96.69 829 PHE A O 1
ATOM 6602 N N . PHE A 1 830 ? 16.167 1.291 -24.448 1.00 95.56 830 PHE A N 1
ATOM 6603 C CA . PHE A 1 830 ? 15.301 0.395 -25.207 1.00 95.56 830 PHE A CA 1
ATOM 6604 C C . PHE A 1 830 ? 16.123 -0.582 -26.055 1.00 95.56 830 PHE A C 1
ATOM 6606 O O . PHE A 1 830 ? 17.104 -0.196 -26.692 1.00 95.56 830 PHE A O 1
ATOM 6613 N N . HIS A 1 831 ? 15.683 -1.837 -26.092 1.00 92.50 831 HIS A N 1
ATOM 6614 C CA . HIS A 1 831 ? 16.155 -2.889 -26.989 1.00 92.50 831 HIS A CA 1
ATOM 6615 C C . HIS A 1 831 ? 14.943 -3.472 -27.728 1.00 92.50 831 HIS A C 1
ATOM 6617 O O . HIS A 1 831 ? 13.895 -3.695 -27.129 1.00 92.50 831 HIS A O 1
ATOM 6623 N N . ALA A 1 832 ? 15.066 -3.703 -29.038 1.00 85.06 832 ALA A N 1
ATOM 6624 C CA . ALA A 1 832 ? 13.925 -4.120 -29.864 1.00 85.06 832 ALA A CA 1
ATOM 6625 C C . ALA A 1 832 ? 13.576 -5.616 -29.744 1.00 85.06 832 ALA A C 1
ATOM 6627 O O . ALA A 1 832 ? 12.495 -6.029 -30.158 1.00 85.06 832 ALA A O 1
ATOM 6628 N N . PHE A 1 833 ? 14.475 -6.425 -29.178 1.00 83.44 833 PHE A N 1
ATOM 6629 C CA . PHE A 1 833 ? 14.299 -7.863 -28.970 1.00 83.44 833 PHE A CA 1
ATOM 6630 C C . PHE A 1 833 ? 14.781 -8.281 -27.574 1.00 83.44 833 PHE A C 1
ATOM 6632 O O . PHE A 1 833 ? 15.277 -7.460 -26.799 1.00 83.44 833 PHE A O 1
ATOM 6639 N N . SER A 1 834 ? 14.612 -9.566 -27.260 1.00 92.44 834 SER A N 1
ATOM 6640 C CA . SER A 1 834 ? 15.103 -10.200 -26.034 1.00 92.44 834 SER A CA 1
ATOM 6641 C C . SER A 1 834 ? 16.612 -10.007 -25.843 1.00 92.44 834 SER A C 1
ATOM 6643 O O . SER A 1 834 ? 17.401 -10.228 -26.766 1.00 92.44 834 SER A O 1
ATOM 6645 N N . LEU A 1 835 ? 17.024 -9.665 -24.619 1.00 95.69 835 LEU A N 1
ATOM 6646 C CA . LEU A 1 835 ? 18.437 -9.589 -24.249 1.00 95.69 835 LEU A CA 1
ATOM 6647 C C . LEU A 1 835 ? 19.093 -10.978 -24.171 1.00 95.69 835 LEU A C 1
ATOM 6649 O O . LEU A 1 835 ? 20.317 -11.050 -24.214 1.00 95.69 835 LEU A O 1
ATOM 6653 N N . ALA A 1 836 ? 18.326 -12.077 -24.168 1.00 94.81 836 ALA A N 1
ATOM 6654 C CA . ALA A 1 836 ? 18.850 -13.441 -24.333 1.00 94.81 836 ALA A CA 1
ATOM 6655 C C . ALA A 1 836 ? 19.571 -13.667 -25.678 1.00 94.81 836 ALA A C 1
ATOM 6657 O O . ALA A 1 836 ? 20.268 -14.668 -25.851 1.00 94.81 836 ALA A O 1
ATOM 6658 N N . HIS A 1 837 ? 19.403 -12.758 -26.645 1.00 93.56 837 HIS A N 1
ATOM 6659 C CA . HIS A 1 837 ? 20.090 -12.780 -27.941 1.00 93.56 837 HIS A CA 1
ATOM 6660 C C . HIS A 1 837 ? 20.994 -11.556 -28.160 1.00 93.56 837 HIS A C 1
ATOM 6662 O O . HIS A 1 837 ? 21.603 -11.421 -29.221 1.00 93.56 837 HIS A O 1
ATOM 6668 N N . ALA A 1 838 ? 21.107 -10.667 -27.168 1.00 93.69 838 ALA A N 1
ATOM 6669 C CA . ALA A 1 838 ? 21.952 -9.487 -27.265 1.00 93.69 838 ALA A CA 1
ATOM 6670 C C . ALA A 1 838 ? 23.440 -9.868 -27.302 1.00 93.69 838 ALA A C 1
ATOM 6672 O O . ALA A 1 838 ? 23.915 -10.679 -26.508 1.00 93.69 838 ALA A O 1
ATOM 6673 N N . GLN A 1 839 ? 24.199 -9.224 -28.191 1.00 94.75 839 GLN A N 1
ATOM 6674 C CA . GLN A 1 839 ? 25.655 -9.363 -28.311 1.00 94.75 839 GLN A CA 1
ATOM 6675 C C . GLN A 1 839 ? 26.371 -8.578 -27.193 1.00 94.75 839 GLN A C 1
ATOM 6677 O O . GLN A 1 839 ? 27.203 -7.712 -27.463 1.00 94.75 839 GLN A O 1
ATOM 6682 N N . LEU A 1 840 ? 26.004 -8.845 -25.934 1.00 94.88 840 LEU A N 1
ATOM 6683 C CA . LEU A 1 840 ? 26.607 -8.217 -24.761 1.00 94.88 840 LEU A CA 1
ATOM 6684 C C . LEU A 1 840 ? 28.111 -8.516 -24.718 1.00 94.88 840 LEU A C 1
ATOM 6686 O O . LEU A 1 840 ? 28.545 -9.650 -24.923 1.00 94.88 840 LEU A O 1
ATOM 6690 N N . VAL A 1 841 ? 28.898 -7.493 -24.403 1.00 95.75 841 VAL A N 1
ATOM 6691 C CA . VAL A 1 841 ? 30.343 -7.602 -24.178 1.00 95.75 841 VAL A CA 1
ATOM 6692 C C . VAL A 1 841 ? 30.650 -7.333 -22.712 1.00 95.75 841 VAL A C 1
ATOM 6694 O O . VAL A 1 841 ? 29.850 -6.708 -22.020 1.00 95.75 841 VAL A O 1
ATOM 6697 N N . ASP A 1 842 ? 31.838 -7.728 -22.259 1.00 97.19 842 ASP A N 1
ATOM 6698 C CA . ASP A 1 842 ? 32.370 -7.285 -20.972 1.00 97.19 842 ASP A CA 1
ATOM 6699 C C . ASP A 1 842 ? 32.385 -5.742 -20.907 1.00 97.19 842 ASP A C 1
ATOM 6701 O O . ASP A 1 842 ? 33.125 -5.106 -21.669 1.00 97.19 842 ASP A O 1
ATOM 6705 N N . PRO A 1 843 ? 31.596 -5.112 -20.014 1.00 97.25 843 PRO A N 1
ATOM 6706 C CA . PRO A 1 843 ? 31.565 -3.662 -19.890 1.00 97.25 843 PRO A CA 1
ATOM 6707 C C . PRO A 1 843 ? 32.817 -3.103 -19.209 1.00 97.25 843 PRO A C 1
ATOM 6709 O O . PRO A 1 843 ? 33.054 -1.896 -19.279 1.00 97.25 843 PRO A O 1
ATOM 6712 N N . GLY A 1 844 ? 33.630 -3.938 -18.552 1.00 97.25 844 GLY A N 1
ATOM 6713 C CA . GLY A 1 844 ? 34.778 -3.513 -17.760 1.00 97.25 844 GLY A CA 1
ATOM 6714 C C . GLY A 1 844 ? 34.358 -2.582 -16.632 1.00 97.25 844 GLY A C 1
ATOM 6715 O O . GLY A 1 844 ? 34.847 -1.452 -16.565 1.00 97.25 844 GLY A O 1
ATOM 6716 N N . LEU A 1 845 ? 33.398 -3.016 -15.812 1.00 97.81 845 LEU A N 1
ATOM 6717 C CA . LEU A 1 845 ? 32.925 -2.242 -14.669 1.00 97.81 845 LEU A CA 1
ATOM 6718 C C . LEU A 1 845 ? 34.032 -2.084 -13.622 1.00 97.81 845 LEU A C 1
ATOM 6720 O O . LEU A 1 845 ? 34.701 -3.046 -13.254 1.00 97.81 845 LEU A O 1
ATOM 6724 N N . THR A 1 846 ? 34.200 -0.864 -13.118 1.00 97.81 846 THR A N 1
ATOM 6725 C CA . THR A 1 846 ? 35.090 -0.558 -11.992 1.00 97.81 846 THR A CA 1
ATOM 6726 C C . THR A 1 846 ? 34.320 0.175 -10.903 1.00 97.81 846 THR A C 1
ATOM 6728 O O . THR A 1 846 ? 33.679 1.190 -11.196 1.00 97.81 846 THR A O 1
ATOM 6731 N N . LEU A 1 847 ? 34.435 -0.297 -9.661 1.00 97.62 847 LEU A N 1
ATOM 6732 C CA . LEU A 1 847 ? 33.895 0.344 -8.463 1.00 97.62 847 LEU A CA 1
ATOM 6733 C C . LEU A 1 847 ? 35.005 1.097 -7.715 1.00 97.62 847 LEU A C 1
ATOM 6735 O O . LEU A 1 847 ? 36.094 0.566 -7.506 1.00 97.62 847 LEU A O 1
ATOM 6739 N N . TYR A 1 848 ? 34.721 2.322 -7.280 1.00 96.69 848 TYR A N 1
ATOM 6740 C CA . TYR A 1 848 ? 35.583 3.101 -6.389 1.00 96.69 848 TYR A CA 1
ATOM 6741 C C . TYR A 1 848 ? 34.741 3.770 -5.300 1.00 96.69 848 TYR A C 1
ATOM 6743 O O . TYR A 1 848 ? 33.747 4.414 -5.619 1.00 96.69 848 TYR A O 1
ATOM 6751 N N . TYR A 1 849 ? 35.136 3.653 -4.032 1.00 97.25 849 TYR A N 1
ATOM 6752 C CA . TYR A 1 849 ? 34.488 4.358 -2.924 1.00 97.25 849 TYR A CA 1
ATOM 6753 C C . TYR A 1 849 ? 35.312 5.571 -2.482 1.00 97.25 849 TYR A C 1
ATOM 6755 O O . TYR A 1 849 ? 36.496 5.447 -2.160 1.00 97.25 849 TYR A O 1
ATOM 6763 N N . ASP A 1 850 ? 34.670 6.738 -2.419 1.00 95.94 850 ASP A N 1
ATOM 6764 C CA . ASP A 1 850 ? 35.256 7.958 -1.870 1.00 95.94 850 ASP A CA 1
ATOM 6765 C C . ASP A 1 850 ? 34.770 8.188 -0.432 1.00 95.94 850 ASP A C 1
ATOM 6767 O O . ASP A 1 850 ? 33.659 8.657 -0.189 1.00 95.94 850 ASP A O 1
ATOM 6771 N N . SER A 1 851 ? 35.647 7.935 0.541 1.00 91.81 851 SER A N 1
ATOM 6772 C CA . SER A 1 851 ? 35.367 8.149 1.966 1.00 91.81 851 SER A CA 1
ATOM 6773 C C . SER A 1 851 ? 35.143 9.613 2.370 1.00 91.81 851 SER A C 1
ATOM 6775 O O . SER A 1 851 ? 34.741 9.863 3.505 1.00 91.81 851 SER A O 1
ATOM 6777 N N . SER A 1 852 ? 35.440 10.585 1.498 1.00 93.69 852 SER A N 1
ATOM 6778 C CA . SER A 1 852 ? 35.239 12.015 1.767 1.00 93.69 852 SER A CA 1
ATOM 6779 C C . SER A 1 852 ? 33.850 12.515 1.358 1.00 93.69 852 SER A C 1
ATOM 6781 O O . SER A 1 852 ? 33.265 13.316 2.087 1.00 93.69 852 SER A O 1
ATOM 6783 N N . THR A 1 853 ? 33.293 12.006 0.253 1.00 93.25 853 THR A N 1
ATOM 6784 C CA . THR A 1 853 ? 31.909 12.284 -0.176 1.00 93.25 853 THR A CA 1
ATOM 6785 C C . THR A 1 853 ? 30.900 11.237 0.297 1.00 93.25 853 THR A C 1
ATOM 6787 O O . THR A 1 853 ? 29.714 11.545 0.356 1.00 93.25 853 THR A O 1
ATOM 6790 N N . LYS A 1 854 ? 31.365 10.038 0.681 1.00 94.69 854 LYS A N 1
ATOM 6791 C CA . LYS A 1 854 ? 30.564 8.824 0.926 1.00 94.69 854 LYS A CA 1
ATOM 6792 C C . LYS A 1 854 ? 29.811 8.313 -0.310 1.00 94.69 854 LYS A C 1
ATOM 6794 O O . LYS A 1 854 ? 28.775 7.672 -0.178 1.00 94.69 854 LYS A O 1
ATOM 6799 N N . ASN A 1 855 ? 30.348 8.551 -1.504 1.00 96.62 855 ASN A N 1
ATOM 6800 C CA . ASN A 1 855 ? 29.771 8.041 -2.745 1.00 96.62 855 ASN A CA 1
ATOM 6801 C C . ASN A 1 855 ? 30.586 6.867 -3.294 1.00 96.62 855 ASN A C 1
ATOM 6803 O O . ASN A 1 855 ? 31.820 6.895 -3.318 1.00 96.62 855 ASN A O 1
ATOM 6807 N N . PHE A 1 856 ? 29.883 5.874 -3.832 1.00 97.94 856 PHE A N 1
ATOM 6808 C CA . PHE A 1 856 ? 30.458 4.932 -4.783 1.00 97.94 856 PHE A CA 1
ATOM 6809 C C . PHE A 1 856 ? 30.491 5.583 -6.168 1.00 97.94 856 PHE A C 1
ATOM 6811 O O . PHE A 1 856 ? 29.579 6.307 -6.553 1.00 97.94 856 PHE A O 1
ATOM 6818 N N . THR A 1 857 ? 31.545 5.333 -6.934 1.00 98.25 857 THR A N 1
ATOM 6819 C CA . THR A 1 857 ? 31.664 5.700 -8.345 1.00 98.25 857 THR A CA 1
ATOM 6820 C C . THR A 1 857 ? 31.776 4.419 -9.155 1.00 98.25 857 THR A C 1
ATOM 6822 O O . THR A 1 857 ? 32.749 3.680 -9.009 1.00 98.25 857 THR A O 1
ATOM 6825 N N . VAL A 1 858 ? 30.789 4.168 -10.011 1.00 98.31 858 VAL A N 1
ATOM 6826 C CA . VAL A 1 858 ? 30.779 3.048 -10.959 1.00 98.31 858 VAL A CA 1
ATOM 6827 C C . VAL A 1 858 ? 31.130 3.581 -12.342 1.00 98.31 858 VAL A C 1
ATOM 6829 O O . VAL A 1 858 ? 30.593 4.607 -12.751 1.00 98.31 858 VAL A O 1
ATOM 6832 N N . THR A 1 859 ? 32.026 2.911 -13.068 1.00 98.38 859 THR A N 1
ATOM 6833 C CA . THR A 1 859 ? 32.402 3.285 -14.446 1.00 98.38 859 THR A CA 1
ATOM 6834 C C . THR A 1 859 ? 32.446 2.058 -15.344 1.00 98.38 859 THR A C 1
ATOM 6836 O O . THR A 1 859 ? 33.077 1.074 -14.973 1.00 98.38 859 THR A O 1
ATOM 6839 N N . ALA A 1 860 ? 31.831 2.121 -16.528 1.00 98.19 860 ALA A N 1
ATOM 6840 C CA . ALA A 1 860 ? 31.975 1.092 -17.562 1.00 98.19 860 ALA A CA 1
ATOM 6841 C C . ALA A 1 860 ? 33.121 1.479 -18.513 1.00 98.19 860 ALA A C 1
ATOM 6843 O O . ALA A 1 860 ? 33.057 2.511 -19.182 1.00 98.19 860 ALA A O 1
ATOM 6844 N N . THR A 1 861 ? 34.208 0.704 -18.549 1.00 98.00 861 THR A N 1
ATOM 6845 C CA . THR A 1 861 ? 35.453 1.090 -19.250 1.00 98.00 861 THR A CA 1
ATOM 6846 C C . THR A 1 861 ? 35.631 0.459 -20.636 1.00 98.00 861 THR A C 1
ATOM 6848 O O . THR A 1 861 ? 36.264 1.063 -21.505 1.00 98.00 861 THR A O 1
ATOM 6851 N N . LYS A 1 862 ? 35.069 -0.733 -20.873 1.00 97.75 862 LYS A N 1
ATOM 6852 C CA . LYS A 1 862 ? 35.270 -1.546 -22.089 1.00 97.75 862 LYS A CA 1
ATOM 6853 C C . LYS A 1 862 ? 34.069 -1.534 -23.044 1.00 97.75 862 LYS A C 1
ATOM 6855 O O . LYS A 1 862 ? 34.286 -1.570 -24.256 1.00 97.75 862 LYS A O 1
ATOM 6860 N N . GLY A 1 863 ? 32.842 -1.432 -22.531 1.00 97.69 863 GLY A N 1
ATOM 6861 C CA . GLY A 1 863 ? 31.585 -1.550 -23.289 1.00 97.69 863 GLY A CA 1
ATOM 6862 C C . GLY A 1 863 ? 30.405 -0.877 -22.581 1.00 97.69 863 GLY A C 1
ATOM 6863 O O . GLY A 1 863 ? 30.610 -0.098 -21.652 1.00 97.69 863 GLY A O 1
ATOM 6864 N N . VAL A 1 864 ? 29.180 -1.162 -23.026 1.00 98.31 864 VAL A N 1
ATOM 6865 C CA . VAL A 1 864 ? 27.932 -0.723 -22.375 1.00 98.31 864 VAL A CA 1
ATOM 6866 C C . VAL A 1 864 ? 27.541 -1.719 -21.281 1.00 98.31 864 VAL A C 1
ATOM 6868 O O . VAL A 1 864 ? 27.407 -2.908 -21.558 1.00 98.31 864 VAL A O 1
ATOM 6871 N N . ALA A 1 865 ? 27.310 -1.244 -20.056 1.00 98.00 865 ALA A N 1
ATOM 6872 C CA . ALA A 1 865 ? 26.720 -2.049 -18.985 1.00 98.00 865 ALA A CA 1
ATOM 6873 C C . ALA A 1 865 ? 25.201 -1.837 -18.955 1.00 98.00 865 ALA A C 1
ATOM 6875 O O . ALA A 1 865 ? 24.745 -0.706 -18.795 1.00 98.00 865 ALA A O 1
ATOM 6876 N N . VAL A 1 866 ? 24.419 -2.910 -19.084 1.00 97.38 866 VAL A N 1
ATOM 6877 C CA . VAL A 1 866 ? 22.957 -2.900 -18.903 1.00 97.38 866 VAL A CA 1
ATOM 6878 C C . VAL A 1 866 ? 22.595 -3.648 -17.620 1.00 97.38 866 VAL A C 1
ATOM 6880 O O . VAL A 1 866 ? 23.258 -4.631 -17.277 1.00 97.38 866 VAL A O 1
ATOM 6883 N N . TRP A 1 867 ? 21.577 -3.159 -16.904 1.00 97.62 867 TRP A N 1
ATOM 6884 C CA . TRP A 1 867 ? 21.217 -3.620 -15.556 1.00 97.62 867 TRP A CA 1
ATOM 6885 C C . TRP A 1 867 ? 22.421 -3.606 -14.602 1.00 97.62 867 TRP A C 1
ATOM 6887 O O . TRP A 1 867 ? 22.774 -4.614 -13.996 1.00 97.62 867 TRP A O 1
ATOM 6897 N N . THR A 1 868 ? 23.096 -2.455 -14.520 1.00 98.50 868 THR A N 1
ATOM 6898 C CA . THR A 1 868 ? 24.237 -2.251 -13.617 1.00 98.50 868 THR A CA 1
ATOM 6899 C C . THR A 1 868 ? 23.741 -2.309 -12.177 1.00 98.50 868 THR A C 1
ATOM 6901 O O . THR A 1 868 ? 22.926 -1.476 -11.777 1.00 98.50 868 THR A O 1
ATOM 6904 N N . TRP A 1 869 ? 24.227 -3.281 -11.411 1.00 98.44 869 TRP A N 1
ATOM 6905 C CA . TRP A 1 869 ? 23.736 -3.596 -10.074 1.00 98.44 869 TRP A CA 1
ATOM 6906 C C . TRP A 1 869 ? 24.861 -3.492 -9.048 1.00 98.44 869 TRP A C 1
ATOM 6908 O O . TRP A 1 869 ? 25.824 -4.254 -9.112 1.00 98.44 869 TRP A O 1
ATOM 6918 N N . LEU A 1 870 ? 24.750 -2.548 -8.112 1.00 98.25 870 LEU A N 1
ATOM 6919 C CA . LEU A 1 870 ? 25.528 -2.543 -6.875 1.00 98.25 870 LEU A CA 1
ATOM 6920 C C . LEU A 1 870 ? 24.819 -3.433 -5.851 1.00 98.25 870 LEU A C 1
ATOM 6922 O O . LEU A 1 870 ? 23.612 -3.287 -5.663 1.00 98.25 870 LEU A O 1
ATOM 6926 N N . ASP A 1 871 ? 25.556 -4.288 -5.146 1.00 96.50 871 ASP A N 1
ATOM 6927 C CA . ASP A 1 871 ? 24.996 -5.130 -4.083 1.00 96.50 871 ASP A CA 1
ATOM 6928 C C . ASP A 1 871 ? 25.798 -5.002 -2.783 1.00 96.50 871 ASP A C 1
ATOM 6930 O O . ASP A 1 871 ? 27.030 -4.968 -2.805 1.00 96.50 871 ASP A O 1
ATOM 6934 N N . ASN A 1 872 ? 25.097 -4.929 -1.649 1.00 94.69 872 ASN A N 1
ATOM 6935 C CA . ASN A 1 872 ? 25.679 -4.855 -0.307 1.00 94.69 872 ASN A CA 1
ATOM 6936 C C . ASN A 1 872 ? 25.770 -6.248 0.359 1.00 94.69 872 ASN A C 1
ATOM 6938 O O . ASN A 1 872 ? 25.029 -7.161 -0.013 1.00 94.69 872 ASN A O 1
ATOM 6942 N N . PRO A 1 873 ? 26.643 -6.449 1.362 1.00 93.44 873 PRO A N 1
ATOM 6943 C CA . PRO A 1 873 ? 26.692 -7.709 2.105 1.00 93.44 873 PRO A CA 1
ATOM 6944 C C . PRO A 1 873 ? 25.474 -7.890 3.025 1.00 93.44 873 PRO A C 1
ATOM 6946 O O . PRO A 1 873 ? 24.729 -6.945 3.297 1.00 93.44 873 PRO A O 1
ATOM 6949 N N . ALA A 1 874 ? 25.313 -9.109 3.547 1.00 90.25 874 ALA A N 1
ATOM 6950 C CA . ALA A 1 874 ? 24.458 -9.383 4.701 1.00 90.25 874 ALA A CA 1
ATOM 6951 C C . ALA A 1 874 ? 25.002 -8.697 5.976 1.00 90.25 874 ALA A C 1
ATOM 6953 O O . ALA A 1 874 ? 26.184 -8.361 6.054 1.00 90.25 874 ALA A O 1
ATOM 6954 N N . GLY A 1 875 ? 24.143 -8.475 6.980 1.00 87.56 875 GLY A N 1
ATOM 6955 C CA . GLY A 1 875 ? 24.498 -7.679 8.170 1.00 87.56 875 GLY A CA 1
ATOM 6956 C C . GLY A 1 875 ? 24.604 -6.174 7.888 1.00 87.56 875 GLY A C 1
ATOM 6957 O O . GLY A 1 875 ? 25.303 -5.441 8.586 1.00 87.56 875 GLY A O 1
ATOM 6958 N N . THR A 1 876 ? 23.975 -5.693 6.814 1.00 93.25 876 THR A N 1
ATOM 6959 C CA . THR A 1 876 ? 23.901 -4.270 6.462 1.00 93.25 876 THR A CA 1
ATOM 6960 C C . THR A 1 876 ? 22.598 -4.001 5.728 1.00 93.25 876 THR A C 1
ATOM 6962 O O . THR A 1 876 ? 22.345 -4.587 4.676 1.00 93.25 876 THR A O 1
ATOM 6965 N N . LEU A 1 877 ? 21.795 -3.080 6.256 1.00 93.06 877 LEU A N 1
ATOM 6966 C CA . LEU A 1 877 ? 20.577 -2.613 5.609 1.00 93.06 877 LEU A CA 1
ATOM 6967 C C . LEU A 1 877 ? 20.821 -1.205 5.069 1.00 93.06 877 LEU A C 1
ATOM 6969 O O . LEU A 1 877 ? 20.987 -0.252 5.832 1.00 93.06 877 LEU A O 1
ATOM 6973 N N . LEU A 1 878 ? 20.843 -1.063 3.746 1.00 94.88 878 LEU A N 1
ATOM 6974 C CA . LEU A 1 878 ? 20.967 0.226 3.072 1.00 94.88 878 LEU A CA 1
ATOM 6975 C C . LEU A 1 878 ? 20.151 0.257 1.783 1.00 94.88 878 LEU A C 1
ATOM 6977 O O . LEU A 1 878 ? 19.840 -0.782 1.207 1.00 94.88 878 LEU A O 1
ATOM 6981 N N . ASN A 1 879 ? 19.861 1.468 1.315 1.00 94.62 879 ASN A N 1
ATOM 6982 C CA . ASN A 1 879 ? 19.329 1.712 -0.019 1.00 94.62 879 ASN A CA 1
ATOM 6983 C C . ASN A 1 879 ? 20.333 2.603 -0.771 1.00 94.62 879 ASN A C 1
ATOM 6985 O O . ASN A 1 879 ? 20.670 3.681 -0.281 1.00 94.62 879 ASN A O 1
ATOM 6989 N N . PHE A 1 880 ? 20.783 2.215 -1.965 1.00 97.69 880 PHE A N 1
ATOM 6990 C CA . PHE A 1 880 ? 21.493 3.127 -2.876 1.00 97.69 880 PHE A CA 1
ATOM 6991 C C . PHE A 1 880 ? 20.591 4.257 -3.422 1.00 97.69 880 PHE A C 1
ATOM 6993 O O . PHE A 1 880 ? 19.367 4.129 -3.472 1.00 97.69 880 PHE A O 1
ATOM 7000 N N . ASP A 1 881 ? 21.181 5.358 -3.896 1.00 96.00 881 ASP A N 1
ATOM 7001 C CA . ASP A 1 881 ? 20.424 6.449 -4.532 1.00 96.00 881 ASP A CA 1
ATOM 7002 C C . ASP A 1 881 ? 19.829 6.051 -5.893 1.00 96.00 881 ASP A C 1
ATOM 7004 O O . ASP A 1 881 ? 18.734 6.494 -6.245 1.00 96.00 881 ASP A O 1
ATOM 7008 N N . SER A 1 882 ? 20.520 5.191 -6.643 1.00 96.12 882 SER A N 1
ATOM 7009 C CA . SER A 1 882 ? 20.078 4.626 -7.923 1.00 96.12 882 SER A CA 1
ATOM 7010 C C . SER A 1 882 ? 20.714 3.253 -8.126 1.00 96.12 882 SER A C 1
ATOM 7012 O O . SER A 1 882 ? 21.889 3.099 -7.796 1.00 96.12 882 SER A O 1
ATOM 7014 N N . ASN A 1 883 ? 19.995 2.301 -8.718 1.00 98.25 883 ASN A N 1
ATOM 7015 C CA . ASN A 1 883 ? 20.515 0.974 -9.061 1.00 98.25 883 ASN A CA 1
ATOM 7016 C C . ASN A 1 883 ? 19.795 0.417 -10.306 1.00 98.25 883 ASN A C 1
ATOM 7018 O O . ASN A 1 883 ? 18.797 0.994 -10.732 1.00 98.25 883 ASN A O 1
ATOM 7022 N N . GLY A 1 884 ? 20.303 -0.659 -10.914 1.00 97.44 884 GLY A N 1
ATOM 7023 C CA . GLY A 1 884 ? 19.701 -1.293 -12.103 1.00 97.44 884 GLY A CA 1
ATOM 7024 C C . GLY A 1 884 ? 19.843 -0.498 -13.413 1.00 97.44 884 GLY A C 1
ATOM 7025 O O . GLY A 1 884 ? 19.222 -0.831 -14.418 1.00 97.44 884 GLY A O 1
ATOM 7026 N N . PHE A 1 885 ? 20.655 0.560 -13.427 1.00 97.62 885 PHE A N 1
ATOM 7027 C CA . PHE A 1 885 ? 20.750 1.524 -14.529 1.00 97.62 885 PHE A CA 1
ATOM 7028 C C . PHE A 1 885 ? 21.664 1.063 -15.681 1.00 97.62 885 PHE A C 1
ATOM 7030 O O . PHE A 1 885 ? 22.484 0.152 -15.543 1.00 97.62 885 PHE A O 1
ATOM 7037 N N . LEU A 1 886 ? 21.579 1.748 -16.826 1.00 97.69 886 LEU A N 1
ATOM 7038 C CA . LEU A 1 886 ? 22.532 1.598 -17.931 1.00 97.69 886 LEU A CA 1
ATOM 7039 C C . LEU A 1 886 ? 23.740 2.545 -17.751 1.00 97.69 886 LEU A C 1
ATOM 7041 O O . LEU A 1 886 ? 23.596 3.679 -17.282 1.00 97.69 886 LEU A O 1
ATOM 7045 N N . LEU A 1 887 ? 24.935 2.089 -18.137 1.00 98.06 887 LEU A N 1
ATOM 7046 C CA . LEU A 1 887 ? 26.122 2.928 -18.335 1.00 98.06 887 LEU A CA 1
ATOM 7047 C C . LEU A 1 887 ? 26.672 2.746 -19.746 1.00 98.06 887 LEU A C 1
ATOM 7049 O O . LEU A 1 887 ? 26.969 1.630 -20.172 1.00 98.06 887 LEU A O 1
ATOM 7053 N N . LEU A 1 888 ? 26.875 3.858 -20.445 1.00 97.88 888 LEU A N 1
ATOM 7054 C CA . LEU A 1 888 ? 27.624 3.894 -21.693 1.00 97.88 888 LEU A CA 1
ATOM 7055 C C . LEU A 1 888 ? 29.132 3.754 -21.429 1.00 97.88 888 LEU A C 1
ATOM 7057 O O . LEU A 1 888 ? 29.642 4.071 -20.353 1.00 97.88 888 LEU A O 1
ATOM 7061 N N . LYS A 1 889 ? 29.874 3.327 -22.448 1.00 97.62 889 LYS A N 1
ATOM 7062 C CA . LYS A 1 889 ? 31.334 3.204 -22.387 1.00 97.62 889 LYS A CA 1
ATOM 7063 C C . LYS A 1 889 ? 32.005 4.546 -22.087 1.00 97.62 889 LYS A C 1
ATOM 7065 O O . LYS A 1 889 ? 31.789 5.533 -22.787 1.00 97.62 889 LYS A O 1
ATOM 7070 N N . GLY A 1 890 ? 32.847 4.566 -21.059 1.00 96.62 890 GLY A N 1
ATOM 7071 C CA . GLY A 1 890 ? 33.500 5.766 -20.537 1.00 96.62 890 GLY A CA 1
ATOM 7072 C C . GLY A 1 890 ? 32.617 6.625 -19.624 1.00 96.62 890 GLY A C 1
ATOM 7073 O O . GLY A 1 890 ? 33.092 7.647 -19.134 1.00 96.62 890 GLY A O 1
ATOM 7074 N N . GLN A 1 891 ? 31.361 6.239 -19.373 1.00 96.88 891 GLN A N 1
ATOM 7075 C CA . GLN A 1 891 ? 30.482 6.924 -18.427 1.00 96.88 891 GLN A CA 1
ATOM 7076 C C . GLN A 1 891 ? 30.777 6.461 -16.997 1.00 96.88 891 GLN A C 1
ATOM 7078 O O . GLN A 1 891 ? 30.744 5.266 -16.693 1.00 96.88 891 GLN A O 1
ATOM 7083 N N . SER A 1 892 ? 30.996 7.430 -16.110 1.00 97.12 892 SER A N 1
ATOM 7084 C CA . SER A 1 892 ? 30.998 7.236 -14.660 1.00 97.12 892 SER A CA 1
ATOM 7085 C C . SER A 1 892 ? 29.688 7.740 -14.053 1.00 97.12 892 SER A C 1
ATOM 7087 O O . SER A 1 892 ? 29.189 8.793 -14.452 1.00 97.12 892 SER A O 1
ATOM 7089 N N . ARG A 1 893 ? 29.163 7.039 -13.046 1.00 97.06 893 ARG A N 1
ATOM 7090 C CA . ARG A 1 893 ? 28.031 7.474 -12.218 1.00 97.06 893 ARG A CA 1
ATOM 7091 C C . ARG A 1 893 ? 28.439 7.452 -10.751 1.00 97.06 893 ARG A C 1
ATOM 7093 O O . ARG A 1 893 ? 29.003 6.462 -10.290 1.00 97.06 893 ARG A O 1
ATOM 7100 N N . GLN A 1 894 ? 28.149 8.535 -10.032 1.00 97.62 894 GLN A N 1
ATOM 7101 C CA . GLN A 1 894 ? 28.208 8.532 -8.572 1.00 97.62 894 GLN A CA 1
ATOM 7102 C C . GLN A 1 894 ? 26.877 8.044 -8.003 1.00 97.62 894 GLN A C 1
ATOM 7104 O O . GLN A 1 894 ? 25.817 8.449 -8.476 1.00 97.62 894 GLN A O 1
ATOM 7109 N N . VAL A 1 895 ? 26.958 7.181 -6.997 1.00 97.81 895 VAL A N 1
ATOM 7110 C CA . VAL A 1 895 ? 25.835 6.556 -6.304 1.00 97.81 895 VAL A CA 1
ATOM 7111 C C . VAL A 1 895 ? 26.093 6.715 -4.806 1.00 97.81 895 VAL A C 1
ATOM 7113 O O . VAL A 1 895 ? 27.033 6.124 -4.268 1.00 97.81 895 VAL A O 1
ATOM 7116 N N . GLY A 1 896 ? 25.303 7.561 -4.146 1.00 97.12 896 GLY A N 1
ATOM 7117 C CA . GLY A 1 896 ? 25.252 7.629 -2.688 1.00 97.12 896 GLY A CA 1
ATOM 7118 C C . GLY A 1 896 ? 24.350 6.533 -2.118 1.00 97.12 896 GLY A C 1
ATOM 7119 O O . GLY A 1 896 ? 23.846 5.669 -2.845 1.00 97.12 896 GLY A O 1
ATOM 7120 N N . TYR A 1 897 ? 24.169 6.539 -0.800 1.00 96.25 897 TYR A N 1
ATOM 7121 C CA . TYR A 1 897 ? 23.359 5.552 -0.089 1.00 96.25 897 TYR A CA 1
ATOM 7122 C C . TYR A 1 897 ? 22.755 6.132 1.196 1.00 96.25 897 TYR A C 1
ATOM 7124 O O . TYR A 1 897 ? 23.346 6.994 1.849 1.00 96.25 897 TYR A O 1
ATOM 7132 N N . ASN A 1 898 ? 21.605 5.592 1.600 1.00 95.06 898 ASN A N 1
ATOM 7133 C CA . ASN A 1 898 ? 21.036 5.765 2.932 1.00 95.06 898 ASN A CA 1
ATOM 7134 C C . ASN A 1 898 ? 21.249 4.477 3.744 1.00 95.06 898 ASN A C 1
ATOM 7136 O O . ASN A 1 898 ? 20.774 3.416 3.342 1.00 95.06 898 ASN A O 1
ATOM 7140 N N . LEU A 1 899 ? 21.974 4.565 4.862 1.00 94.62 899 LEU A N 1
ATOM 7141 C CA . LEU A 1 899 ? 22.314 3.434 5.732 1.00 94.62 899 LEU A CA 1
ATOM 7142 C C . LEU A 1 899 ? 21.320 3.350 6.896 1.00 94.62 899 LEU A C 1
ATOM 7144 O O . LEU A 1 899 ? 21.300 4.236 7.750 1.00 94.62 899 LEU A O 1
ATOM 7148 N N . LYS A 1 900 ? 20.522 2.279 6.928 1.00 93.00 900 LYS A N 1
ATOM 7149 C CA . LYS A 1 900 ? 19.496 2.007 7.948 1.00 93.00 900 LYS A CA 1
ATOM 7150 C C . LYS A 1 900 ? 20.070 1.223 9.142 1.00 93.00 900 LYS A C 1
ATOM 7152 O O . LYS A 1 900 ? 19.748 1.553 10.281 1.00 93.00 900 LYS A O 1
ATOM 7157 N N . SER A 1 901 ? 20.931 0.227 8.900 1.00 92.38 901 SER A N 1
ATOM 7158 C CA . SER A 1 901 ? 21.677 -0.517 9.936 1.00 92.38 901 SER A CA 1
ATOM 7159 C C . SER A 1 901 ? 22.997 -1.104 9.407 1.00 92.38 901 SER A C 1
ATOM 7161 O O . SER A 1 901 ? 23.170 -1.276 8.199 1.00 92.38 901 SER A O 1
ATOM 7163 N N . ASP A 1 902 ? 23.937 -1.393 10.313 1.00 93.88 902 ASP A N 1
ATOM 7164 C CA . ASP A 1 902 ? 25.282 -1.905 10.015 1.00 93.88 902 ASP A CA 1
ATOM 7165 C C . ASP A 1 902 ? 25.831 -2.720 11.199 1.00 93.88 902 ASP A C 1
ATOM 7167 O O . ASP A 1 902 ? 26.268 -2.153 12.203 1.00 93.88 902 ASP A O 1
ATOM 7171 N N . ASP A 1 903 ? 25.846 -4.045 11.057 1.00 92.94 903 ASP A N 1
ATOM 7172 C CA . ASP A 1 903 ? 26.434 -4.982 12.024 1.00 92.94 903 ASP A CA 1
ATOM 7173 C C . ASP A 1 903 ? 27.906 -5.312 11.692 1.00 92.94 903 ASP A C 1
ATOM 7175 O O . ASP A 1 903 ? 28.618 -5.948 12.474 1.00 92.94 903 ASP A O 1
ATOM 7179 N N . THR A 1 904 ? 28.406 -4.846 10.541 1.00 91.25 904 THR A N 1
ATOM 7180 C CA . THR A 1 904 ? 29.784 -5.070 10.067 1.00 91.25 904 THR A CA 1
ATOM 7181 C C . THR A 1 904 ? 30.803 -4.111 10.683 1.00 91.25 904 THR A C 1
ATOM 7183 O O . THR A 1 904 ? 32.000 -4.272 10.464 1.00 91.25 904 THR A O 1
ATOM 7186 N N . ASN A 1 905 ? 30.358 -3.123 11.468 1.00 90.56 905 ASN A N 1
ATOM 7187 C CA . ASN A 1 905 ? 31.191 -2.047 12.022 1.00 90.56 905 ASN A CA 1
ATOM 7188 C C . ASN A 1 905 ? 31.864 -1.177 10.932 1.00 90.56 905 ASN A C 1
ATOM 7190 O O . ASN A 1 905 ? 32.965 -0.658 11.130 1.00 90.56 905 ASN A O 1
ATOM 7194 N N . GLY A 1 906 ? 31.199 -1.003 9.785 1.00 91.88 906 GLY A N 1
ATOM 7195 C CA . GLY A 1 906 ? 31.669 -0.211 8.646 1.00 91.88 906 GLY A CA 1
ATOM 7196 C C . GLY A 1 906 ? 32.477 -0.976 7.593 1.00 91.88 906 GLY A C 1
ATOM 7197 O O . GLY A 1 906 ? 32.783 -0.402 6.547 1.00 91.88 906 GLY A O 1
ATOM 7198 N N . ASP A 1 907 ? 32.798 -2.257 7.812 1.00 93.62 907 ASP A N 1
ATOM 7199 C CA . ASP A 1 907 ? 33.521 -3.075 6.825 1.00 93.62 907 ASP A CA 1
ATOM 7200 C C . ASP A 1 907 ? 32.672 -3.436 5.592 1.00 93.62 907 ASP A C 1
ATOM 7202 O O . ASP A 1 907 ? 33.226 -3.867 4.576 1.00 93.62 907 ASP A O 1
ATOM 7206 N N . TRP A 1 908 ? 31.350 -3.232 5.627 1.00 95.12 908 TRP A N 1
ATOM 7207 C CA . TRP A 1 908 ? 30.454 -3.456 4.487 1.00 95.12 908 TRP A CA 1
ATOM 7208 C C . TRP A 1 908 ? 30.846 -2.663 3.240 1.00 95.12 908 TRP A C 1
ATOM 7210 O O . TRP A 1 908 ? 30.666 -3.142 2.124 1.00 95.12 908 TRP A O 1
ATOM 7220 N N . VAL A 1 909 ? 31.437 -1.477 3.418 1.00 95.62 909 VAL A N 1
ATOM 7221 C CA . VAL A 1 909 ? 31.897 -0.604 2.327 1.00 95.62 909 VAL A CA 1
ATOM 7222 C C . VAL A 1 909 ? 32.927 -1.315 1.444 1.00 95.62 909 VAL A C 1
ATOM 7224 O O . VAL A 1 909 ? 32.937 -1.133 0.229 1.00 95.62 909 VAL A O 1
ATOM 7227 N N . ASN A 1 910 ? 33.765 -2.162 2.050 1.00 94.25 910 ASN A N 1
ATOM 7228 C CA . ASN A 1 910 ? 34.788 -2.955 1.366 1.00 94.25 910 ASN A CA 1
ATOM 7229 C C . ASN A 1 910 ? 34.221 -4.229 0.708 1.00 94.25 910 ASN A C 1
ATOM 7231 O O . ASN A 1 910 ? 34.955 -4.936 0.022 1.00 94.25 910 ASN A O 1
ATOM 7235 N N . GLN A 1 911 ? 32.941 -4.531 0.949 1.00 95.00 911 GLN A N 1
ATOM 7236 C CA . GLN A 1 911 ? 32.224 -5.727 0.498 1.00 95.00 911 GLN A CA 1
ATOM 7237 C C . GLN A 1 911 ? 31.096 -5.402 -0.496 1.00 95.00 911 GLN A C 1
ATOM 7239 O O . GLN A 1 911 ? 30.439 -6.319 -0.983 1.00 95.00 911 GLN A O 1
ATOM 7244 N N . VAL A 1 912 ? 30.864 -4.120 -0.813 1.00 97.06 912 VAL A N 1
ATOM 7245 C CA . VAL A 1 912 ? 29.961 -3.742 -1.907 1.00 97.06 912 VAL A CA 1
ATOM 7246 C C . VAL A 1 912 ? 30.550 -4.233 -3.224 1.00 97.06 912 VAL A C 1
ATOM 7248 O O . VAL A 1 912 ? 31.693 -3.923 -3.562 1.00 97.06 912 VAL A O 1
ATOM 7251 N N . THR A 1 913 ? 29.754 -4.986 -3.974 1.00 96.88 913 THR A N 1
ATOM 7252 C CA . THR A 1 913 ? 30.109 -5.479 -5.310 1.00 96.88 913 THR A CA 1
ATOM 7253 C C . THR A 1 913 ? 29.425 -4.642 -6.387 1.00 96.88 913 THR A C 1
ATOM 7255 O O . THR A 1 913 ? 28.514 -3.862 -6.097 1.00 96.88 913 THR A O 1
ATOM 7258 N N . VAL A 1 914 ? 29.864 -4.779 -7.642 1.00 97.69 914 VAL A N 1
ATOM 7259 C CA . VAL A 1 914 ? 29.106 -4.277 -8.792 1.00 97.69 914 VAL A CA 1
ATOM 7260 C C . VAL A 1 914 ? 29.144 -5.280 -9.941 1.00 97.69 914 VAL A C 1
ATOM 7262 O O . VAL A 1 914 ? 30.213 -5.727 -10.352 1.00 97.69 914 VAL A O 1
ATOM 7265 N N . GLU A 1 915 ? 27.973 -5.620 -10.466 1.00 95.94 915 GLU A N 1
ATOM 7266 C CA . GLU A 1 915 ? 27.789 -6.499 -11.621 1.00 95.94 915 GLU A CA 1
ATOM 7267 C C . GLU A 1 915 ? 26.910 -5.821 -12.694 1.00 95.94 915 GLU A C 1
ATOM 7269 O O . GLU A 1 915 ? 26.446 -4.688 -12.552 1.00 95.94 915 GLU A O 1
ATOM 7274 N N . SER A 1 916 ? 26.709 -6.517 -13.809 1.00 96.75 916 SER A N 1
ATOM 7275 C CA . SER A 1 916 ? 25.766 -6.193 -14.882 1.00 96.75 916 SER A CA 1
ATOM 7276 C C . SER A 1 916 ? 25.150 -7.484 -15.415 1.00 96.75 916 SER A C 1
ATOM 7278 O O . SER A 1 916 ? 25.644 -8.570 -15.107 1.00 96.75 916 SER A O 1
ATOM 7280 N N . LEU A 1 917 ? 24.143 -7.397 -16.289 1.00 95.56 917 LEU A N 1
ATOM 7281 C CA . LEU A 1 917 ? 23.522 -8.590 -16.877 1.00 95.56 917 LEU A CA 1
ATOM 7282 C C . LEU A 1 917 ? 24.524 -9.532 -17.584 1.00 95.56 917 LEU A C 1
ATOM 7284 O O . LEU A 1 917 ? 24.333 -10.746 -17.586 1.00 95.56 917 LEU A O 1
ATOM 7288 N N . TYR A 1 918 ? 25.623 -8.998 -18.131 1.00 95.38 918 TYR A N 1
ATOM 7289 C CA . TYR A 1 918 ? 26.706 -9.800 -18.715 1.00 95.38 918 TYR A CA 1
ATOM 7290 C C . TYR A 1 918 ? 27.327 -10.773 -17.694 1.00 95.38 918 TYR A C 1
ATOM 7292 O O . TYR A 1 918 ? 27.575 -11.941 -18.007 1.00 95.38 918 TYR A O 1
ATOM 7300 N N . ASN A 1 919 ? 27.532 -10.320 -16.453 1.00 94.06 919 ASN A N 1
ATOM 7301 C CA . ASN A 1 919 ? 28.232 -11.069 -15.410 1.00 94.06 919 ASN A CA 1
ATOM 7302 C C . ASN A 1 919 ? 27.478 -12.336 -14.966 1.00 94.06 919 ASN A C 1
ATOM 7304 O O . ASN A 1 919 ? 28.122 -13.320 -14.598 1.00 94.06 919 ASN A O 1
ATOM 7308 N N . ASN A 1 920 ? 26.144 -12.368 -15.086 1.00 92.06 920 ASN A N 1
ATOM 7309 C CA . ASN A 1 920 ? 25.319 -13.543 -14.766 1.00 92.06 920 ASN A CA 1
ATOM 7310 C C . ASN A 1 920 ? 25.712 -14.796 -15.587 1.00 92.06 920 ASN A C 1
ATOM 7312 O O . ASN A 1 920 ? 25.525 -15.922 -15.125 1.00 92.06 920 ASN A O 1
ATOM 7316 N N . THR A 1 921 ? 26.298 -14.620 -16.778 1.00 85.31 921 THR A N 1
ATOM 7317 C CA . THR A 1 921 ? 26.637 -15.710 -17.720 1.00 85.31 921 THR A CA 1
ATOM 7318 C C . THR A 1 921 ? 28.034 -16.321 -17.541 1.00 85.31 921 THR A C 1
ATOM 7320 O O . THR A 1 921 ? 28.385 -17.279 -18.235 1.00 85.31 921 THR A O 1
ATOM 7323 N N . LEU A 1 922 ? 28.865 -15.765 -16.653 1.00 83.06 922 LEU A N 1
ATOM 7324 C CA . LEU A 1 922 ? 30.298 -16.066 -16.612 1.00 83.06 922 LEU A CA 1
ATOM 7325 C C . LEU A 1 922 ? 30.614 -17.429 -15.976 1.00 83.06 922 LEU A C 1
ATOM 7327 O O . LEU A 1 922 ? 30.579 -17.593 -14.757 1.00 83.06 922 LEU A O 1
ATOM 7331 N N . SER A 1 923 ? 31.029 -18.384 -16.812 1.00 68.31 923 SER A N 1
ATOM 7332 C CA . SER A 1 923 ? 31.653 -19.641 -16.381 1.00 68.31 923 SER A CA 1
ATOM 7333 C C . SER A 1 923 ? 33.186 -19.548 -16.390 1.00 68.31 923 SER A C 1
ATOM 7335 O O . SER A 1 923 ? 33.776 -18.820 -17.194 1.00 68.31 923 SER A O 1
ATOM 7337 N N . LEU A 1 924 ? 33.848 -20.336 -15.533 1.00 51.72 924 LEU A N 1
ATOM 7338 C CA . LEU A 1 924 ? 35.313 -20.330 -15.353 1.00 51.72 924 LEU A CA 1
ATOM 7339 C C . LEU A 1 924 ? 36.128 -20.702 -16.612 1.00 51.72 924 LEU A C 1
ATOM 7341 O O . LEU A 1 924 ? 37.348 -20.558 -16.616 1.00 51.72 924 LEU A O 1
ATOM 7345 N N . ALA A 1 925 ? 35.485 -21.175 -17.683 1.00 45.41 925 ALA A N 1
ATOM 7346 C CA . ALA A 1 925 ? 36.150 -21.499 -18.945 1.00 45.41 925 ALA A CA 1
ATOM 7347 C C . ALA A 1 925 ? 36.554 -20.257 -19.769 1.00 45.41 925 ALA A C 1
ATOM 7349 O O . ALA A 1 925 ? 37.472 -20.348 -20.584 1.00 45.41 925 ALA A O 1
ATOM 7350 N N . ASN A 1 926 ? 35.893 -19.110 -19.564 1.00 45.41 926 ASN A N 1
ATOM 7351 C CA . ASN A 1 926 ? 36.062 -17.914 -20.403 1.00 45.41 926 ASN A CA 1
ATOM 7352 C C . ASN A 1 926 ? 36.975 -16.831 -19.797 1.00 45.41 926 ASN A C 1
ATOM 7354 O O . ASN A 1 926 ? 37.262 -15.839 -20.466 1.00 45.41 926 ASN A O 1
ATOM 7358 N N . SER A 1 927 ? 37.441 -16.988 -18.556 1.00 39.38 927 SER A N 1
ATOM 7359 C CA . SER A 1 927 ? 38.114 -15.927 -17.797 1.00 39.38 927 SER A CA 1
ATOM 7360 C C . SER A 1 927 ? 39.576 -16.253 -17.461 1.00 39.38 927 SER A C 1
ATOM 7362 O O . SER A 1 927 ? 39.895 -16.782 -16.399 1.00 39.38 927 SER A O 1
ATOM 7364 N N . GLN A 1 928 ? 40.507 -15.807 -18.318 1.00 38.25 928 GLN A N 1
ATOM 7365 C CA . GLN A 1 928 ? 41.920 -15.661 -17.913 1.00 38.25 928 GLN A CA 1
ATOM 7366 C C . GLN A 1 928 ? 42.089 -14.655 -16.752 1.00 38.25 928 GLN A C 1
ATOM 7368 O O . GLN A 1 928 ? 43.072 -14.730 -16.016 1.00 38.25 928 GLN A O 1
ATOM 7373 N N . ASP A 1 929 ? 41.104 -13.774 -16.549 1.00 44.50 929 ASP A N 1
ATOM 7374 C CA . ASP A 1 929 ? 41.057 -12.778 -15.474 1.00 44.50 929 ASP A CA 1
ATOM 7375 C C . ASP A 1 929 ? 40.563 -13.326 -14.113 1.00 44.50 929 ASP A C 1
ATOM 7377 O O . ASP A 1 929 ? 40.723 -12.647 -13.099 1.00 44.50 929 ASP A O 1
ATOM 7381 N N . ALA A 1 930 ? 40.055 -14.571 -14.034 1.00 41.22 930 ALA A N 1
ATOM 7382 C CA . ALA A 1 930 ? 39.465 -15.161 -12.812 1.00 41.22 930 ALA A CA 1
ATOM 7383 C C . ALA A 1 930 ? 40.401 -15.183 -11.582 1.00 41.22 930 ALA A C 1
ATOM 7385 O O . ALA A 1 930 ? 39.965 -15.355 -10.443 1.00 41.22 930 ALA A O 1
ATOM 7386 N N . VAL A 1 931 ? 41.706 -15.013 -11.809 1.00 38.56 931 VAL A N 1
ATOM 7387 C CA . VAL A 1 931 ? 42.741 -14.935 -10.771 1.00 38.56 931 VAL A CA 1
ATOM 7388 C C . VAL A 1 931 ? 42.653 -13.632 -9.954 1.00 38.56 931 VAL A C 1
ATOM 7390 O O . VAL A 1 931 ? 43.216 -13.585 -8.864 1.00 38.56 931 VAL A O 1
ATOM 7393 N N . GLN A 1 932 ? 41.938 -12.594 -10.413 1.00 40.56 932 GLN A N 1
ATOM 7394 C CA . GLN A 1 932 ? 41.626 -11.426 -9.571 1.00 40.56 932 GLN A CA 1
ATOM 7395 C C . GLN A 1 932 ? 40.362 -11.635 -8.724 1.00 40.56 932 GLN A C 1
ATOM 7397 O O . GLN A 1 932 ? 40.409 -11.396 -7.516 1.00 40.56 932 GLN A O 1
ATOM 7402 N N . ASP A 1 933 ? 39.282 -12.168 -9.298 1.00 40.53 933 ASP A N 1
ATOM 7403 C CA . ASP A 1 933 ? 38.008 -12.370 -8.585 1.00 40.53 933 ASP A CA 1
ATOM 7404 C C . ASP A 1 933 ? 38.157 -13.349 -7.403 1.00 40.53 933 ASP A C 1
ATOM 7406 O O . ASP A 1 933 ? 37.702 -13.087 -6.286 1.00 40.53 933 ASP A O 1
ATOM 7410 N N . LEU A 1 934 ? 38.910 -14.441 -7.598 1.00 35.97 934 LEU A N 1
ATOM 7411 C CA . LEU A 1 934 ? 39.233 -15.407 -6.537 1.00 35.97 934 LEU A CA 1
ATOM 7412 C C . LEU A 1 934 ? 40.029 -14.802 -5.365 1.00 35.97 934 LEU A C 1
ATOM 7414 O O . LEU A 1 934 ? 39.974 -15.333 -4.254 1.00 35.97 934 LEU A O 1
ATOM 7418 N N . VAL A 1 935 ? 40.747 -13.692 -5.578 1.00 37.81 935 VAL A N 1
ATOM 7419 C CA . VAL A 1 935 ? 41.497 -12.990 -4.520 1.00 37.81 935 VAL A CA 1
ATOM 7420 C C . VAL A 1 935 ? 40.590 -12.087 -3.676 1.00 37.81 935 VAL A C 1
ATOM 7422 O O . VAL A 1 935 ? 40.916 -11.840 -2.513 1.00 37.81 935 VAL A O 1
ATOM 7425 N N . GLN A 1 936 ? 39.440 -11.649 -4.202 1.00 42.12 936 GLN A N 1
ATOM 7426 C CA . GLN A 1 936 ? 38.401 -11.001 -3.394 1.00 42.12 936 GLN A CA 1
ATOM 7427 C C . GLN A 1 936 ? 37.532 -12.031 -2.656 1.00 42.12 936 GLN A C 1
ATOM 7429 O O . GLN A 1 936 ? 37.317 -11.885 -1.456 1.00 42.12 936 GLN A O 1
ATOM 7434 N N . ILE A 1 937 ? 37.100 -13.107 -3.324 1.00 41.00 937 ILE A N 1
ATOM 7435 C CA . ILE A 1 937 ? 36.120 -14.057 -2.760 1.00 41.00 937 ILE A CA 1
ATOM 7436 C C . ILE A 1 937 ? 36.714 -14.985 -1.679 1.00 41.00 937 ILE A C 1
ATOM 7438 O O . ILE A 1 937 ? 36.020 -15.326 -0.725 1.00 41.00 937 ILE A O 1
ATOM 7442 N N . LEU A 1 938 ? 37.999 -15.363 -1.754 1.00 33.00 938 LEU A N 1
ATOM 7443 C CA . LEU A 1 938 ? 38.659 -16.214 -0.737 1.00 33.00 938 LEU A CA 1
ATOM 7444 C C . LEU A 1 938 ? 39.622 -15.430 0.184 1.00 33.00 938 LEU A C 1
ATOM 7446 O O . LEU A 1 938 ? 40.566 -15.973 0.770 1.00 33.00 938 LEU A O 1
ATOM 7450 N N . GLY A 1 939 ? 39.378 -14.126 0.327 1.00 30.28 939 GLY A N 1
ATOM 7451 C CA . GLY A 1 939 ? 40.228 -13.174 1.036 1.00 30.28 939 GLY A CA 1
ATOM 7452 C C . GLY A 1 939 ? 40.136 -13.187 2.570 1.00 30.28 939 GLY A C 1
ATOM 7453 O O . GLY A 1 939 ? 39.661 -12.219 3.150 1.00 30.28 939 GLY A O 1
ATOM 7454 N N . ARG A 1 940 ? 40.789 -14.169 3.219 1.00 35.38 940 ARG A N 1
ATOM 7455 C CA . ARG A 1 940 ? 41.239 -14.172 4.645 1.00 35.38 940 ARG A CA 1
ATOM 7456 C C . ARG A 1 940 ? 40.229 -14.582 5.734 1.00 35.38 940 ARG A C 1
ATOM 7458 O O . ARG A 1 940 ? 39.685 -13.757 6.462 1.00 35.38 940 ARG A O 1
ATOM 7465 N N . ILE A 1 941 ? 40.218 -15.881 6.037 1.00 33.19 941 ILE A N 1
ATOM 7466 C CA . ILE A 1 941 ? 39.943 -16.365 7.403 1.00 33.19 941 ILE A CA 1
ATOM 7467 C C . ILE A 1 941 ? 41.031 -15.803 8.356 1.00 33.19 941 ILE A C 1
ATOM 7469 O O . ILE A 1 941 ? 42.222 -15.933 8.045 1.00 33.19 941 ILE A O 1
ATOM 7473 N N . PRO A 1 942 ? 40.689 -15.203 9.516 1.00 28.91 942 PRO A N 1
ATOM 7474 C CA . PRO A 1 942 ? 41.670 -14.610 10.429 1.00 28.91 942 PRO A CA 1
ATOM 7475 C C . PRO A 1 942 ? 42.426 -15.670 11.251 1.00 28.91 942 PRO A C 1
ATOM 7477 O O . PRO A 1 942 ? 42.053 -16.022 12.370 1.00 28.91 942 PRO A O 1
ATOM 7480 N N . ALA A 1 943 ? 43.542 -16.165 10.712 1.00 28.09 943 ALA A N 1
ATOM 7481 C CA . ALA A 1 943 ? 44.432 -17.083 11.421 1.00 28.09 943 ALA A CA 1
ATOM 7482 C C . ALA A 1 943 ? 45.113 -16.406 12.633 1.00 28.09 943 ALA A C 1
ATOM 7484 O O . ALA A 1 943 ? 45.951 -15.516 12.481 1.00 28.09 943 ALA A O 1
ATOM 7485 N N . GLN A 1 944 ? 44.809 -16.861 13.855 1.00 33.12 944 GLN A N 1
ATOM 7486 C CA . GLN A 1 944 ? 45.463 -16.360 15.069 1.00 33.12 944 GLN A CA 1
ATOM 7487 C C . GLN A 1 944 ? 46.935 -16.802 15.171 1.00 33.12 944 GLN A C 1
ATOM 7489 O O . GLN A 1 944 ? 47.232 -17.932 15.561 1.00 33.12 944 GLN A O 1
ATOM 7494 N N . LYS A 1 945 ? 47.852 -15.870 14.891 1.00 29.69 945 LYS A N 1
ATOM 7495 C CA . LYS A 1 945 ? 49.223 -15.726 15.434 1.00 29.69 945 LYS A CA 1
ATOM 7496 C C . LYS A 1 945 ? 49.775 -14.385 14.923 1.00 29.69 945 LYS A C 1
ATOM 7498 O O . LYS A 1 945 ? 49.517 -14.016 13.789 1.00 29.69 945 LYS A O 1
ATOM 7503 N N . GLY A 1 946 ? 50.547 -13.606 15.671 1.00 25.94 946 GLY A N 1
ATOM 7504 C CA . GLY A 1 946 ? 51.083 -13.802 17.018 1.00 25.94 946 GLY A CA 1
ATOM 7505 C C . GLY A 1 946 ? 52.381 -13.000 17.130 1.00 25.94 946 GLY A C 1
ATOM 7506 O O . GLY A 1 946 ? 53.354 -13.323 16.457 1.00 25.94 946 GLY A O 1
ATOM 7507 N N . CYS A 1 947 ? 52.389 -11.914 17.906 1.00 28.77 947 CYS A N 1
ATOM 7508 C CA . CYS A 1 947 ? 53.440 -10.899 17.802 1.00 28.77 947 CYS A CA 1
ATOM 7509 C C . CYS A 1 947 ? 54.813 -11.359 18.322 1.00 28.77 947 CYS A C 1
ATOM 7511 O O . CYS A 1 947 ? 55.000 -11.538 19.524 1.00 28.77 947 CYS A O 1
ATOM 7513 N N . LEU A 1 948 ? 55.798 -11.383 17.426 1.00 26.45 948 LEU A N 1
ATOM 7514 C CA . LEU A 1 948 ? 57.207 -11.119 17.717 1.00 26.45 948 LEU A CA 1
ATOM 7515 C C . LEU A 1 948 ? 57.697 -10.114 16.670 1.00 26.45 948 LEU A C 1
ATOM 7517 O O . LEU A 1 948 ? 57.553 -10.349 15.474 1.00 26.45 948 LEU A O 1
ATOM 7521 N N . GLY A 1 949 ? 58.239 -8.985 17.113 1.00 25.30 949 GLY A N 1
ATOM 7522 C CA . GLY A 1 949 ? 58.919 -8.016 16.249 1.00 25.30 949 GLY A CA 1
ATOM 7523 C C . GLY A 1 949 ? 60.310 -7.734 16.799 1.00 25.30 949 GLY A C 1
ATOM 7524 O O . GLY A 1 949 ? 60.674 -8.319 17.818 1.00 25.30 949 GLY A O 1
ATOM 7525 N N . ASP A 1 950 ? 61.051 -6.801 16.196 1.00 25.12 950 ASP A N 1
ATOM 7526 C CA . ASP A 1 950 ? 62.072 -6.080 16.961 1.00 25.12 950 ASP A CA 1
ATOM 7527 C C . ASP A 1 950 ? 62.505 -4.728 16.360 1.00 25.12 950 ASP A C 1
ATOM 7529 O O . ASP A 1 950 ? 62.271 -4.444 15.189 1.00 25.12 950 ASP A O 1
ATOM 7533 N N . MET A 1 951 ? 63.137 -3.917 17.219 1.00 23.84 951 MET A N 1
ATOM 7534 C CA . MET A 1 951 ? 64.087 -2.811 16.971 1.00 23.84 951 MET A CA 1
ATOM 7535 C C . MET A 1 951 ? 63.995 -1.954 15.678 1.00 23.84 951 MET A C 1
ATOM 7537 O O . MET A 1 951 ? 64.334 -2.393 14.584 1.00 23.84 951 MET A O 1
ATOM 7541 N N . GLY A 1 952 ? 63.757 -0.638 15.839 1.00 23.86 952 GLY A N 1
ATOM 7542 C CA . GLY A 1 952 ? 63.782 0.343 14.731 1.00 23.86 952 GLY A CA 1
ATOM 7543 C C . GLY A 1 952 ? 63.943 1.820 15.140 1.00 23.86 952 GLY A C 1
ATOM 7544 O O . GLY A 1 952 ? 63.178 2.677 14.708 1.00 23.86 952 GLY A O 1
ATOM 7545 N N . VAL A 1 953 ? 64.890 2.150 16.026 1.00 24.39 953 VAL A N 1
ATOM 7546 C CA . VAL A 1 953 ? 65.029 3.507 16.602 1.00 24.39 953 VAL A CA 1
ATOM 7547 C C . VAL A 1 953 ? 65.773 4.479 15.669 1.00 24.39 953 VAL A C 1
ATOM 7549 O O . VAL A 1 953 ? 66.950 4.247 15.412 1.00 24.39 953 VAL A O 1
ATOM 7552 N N . GLN A 1 954 ? 65.170 5.628 15.303 1.00 25.20 954 GLN A N 1
ATOM 7553 C CA . GLN A 1 954 ? 65.713 6.988 15.573 1.00 25.20 954 GLN A CA 1
ATOM 7554 C C . GLN A 1 954 ? 64.912 8.161 14.949 1.00 25.20 954 GLN A C 1
ATOM 7556 O O . GLN A 1 954 ? 64.711 8.190 13.747 1.00 25.20 954 GLN A O 1
ATOM 7561 N N . ARG A 1 955 ? 64.656 9.188 15.789 1.00 25.03 955 ARG A N 1
ATOM 7562 C CA . ARG A 1 955 ? 64.798 10.658 15.559 1.00 25.03 955 ARG A CA 1
ATOM 7563 C C . ARG A 1 955 ? 64.051 11.369 14.397 1.00 25.03 955 ARG A C 1
ATOM 7565 O O . ARG A 1 955 ? 63.943 10.853 13.304 1.00 25.03 955 ARG A O 1
ATOM 7572 N N . SER A 1 956 ? 63.646 12.644 14.520 1.00 25.98 956 SER A N 1
ATOM 7573 C CA . SER A 1 956 ? 63.451 13.524 15.698 1.00 25.98 956 SER A CA 1
ATOM 7574 C C . SER A 1 956 ? 62.837 14.886 15.314 1.00 25.98 956 SER A C 1
ATOM 7576 O O . SER A 1 956 ? 63.089 15.362 14.211 1.00 25.98 956 SER A O 1
ATOM 7578 N N . SER A 1 957 ? 62.294 15.591 16.324 1.00 26.06 957 SER A N 1
ATOM 7579 C CA . SER A 1 957 ? 62.212 17.071 16.439 1.00 26.06 957 SER A CA 1
ATOM 7580 C C . SER A 1 957 ? 60.965 17.763 15.823 1.00 26.06 957 SER A C 1
ATOM 7582 O O . SER A 1 957 ? 60.454 17.283 14.822 1.00 26.06 957 SER A O 1
ATOM 7584 N N . ILE A 1 958 ? 60.414 18.871 16.366 1.00 25.59 958 ILE A N 1
ATOM 7585 C CA . ILE A 1 958 ? 60.622 19.531 17.682 1.00 25.59 958 ILE A CA 1
ATOM 7586 C C . ILE A 1 958 ? 59.428 20.457 18.055 1.00 25.59 958 ILE A C 1
ATOM 7588 O O . ILE A 1 958 ? 58.963 21.195 17.197 1.00 25.59 958 ILE A O 1
ATOM 7592 N N . CYS A 1 959 ? 59.031 20.490 19.343 1.00 23.38 959 CYS A N 1
ATOM 7593 C CA . CYS A 1 959 ? 58.231 21.540 20.038 1.00 23.38 959 CYS A CA 1
ATOM 7594 C C . CYS A 1 959 ? 56.823 21.923 19.453 1.00 23.38 959 CYS A C 1
ATOM 7596 O O . CYS A 1 959 ? 56.453 21.496 18.374 1.00 23.38 959 CYS A O 1
ATOM 7598 N N . SER A 1 960 ? 55.916 22.658 20.130 1.00 24.39 960 SER A N 1
ATOM 7599 C CA . SER A 1 960 ? 56.024 23.448 21.374 1.00 24.39 960 SER A CA 1
ATOM 7600 C C . SER A 1 960 ? 54.735 23.490 22.235 1.00 24.39 960 SER A C 1
ATOM 7602 O O . SER A 1 960 ? 53.689 23.909 21.759 1.00 24.39 960 SER A O 1
ATOM 7604 N N . TRP A 1 961 ? 54.909 23.294 23.551 1.00 23.98 961 TRP A N 1
ATOM 7605 C CA . TRP A 1 961 ? 54.265 24.046 24.655 1.00 23.98 961 TRP A CA 1
ATOM 7606 C C . TRP A 1 961 ? 52.843 23.722 25.184 1.00 23.98 961 TRP A C 1
ATOM 7608 O O . TRP A 1 961 ? 52.039 23.004 24.611 1.00 23.98 961 TRP A O 1
ATOM 7618 N N . PHE A 1 962 ? 52.636 24.222 26.410 1.00 23.09 962 PHE A N 1
ATOM 7619 C CA . PHE A 1 962 ? 51.644 23.899 27.454 1.00 23.09 962 PHE A CA 1
ATOM 7620 C C . PHE A 1 962 ? 50.968 25.222 27.909 1.00 23.09 962 PHE A C 1
ATOM 7622 O O . PHE A 1 962 ? 51.609 26.265 27.745 1.00 23.09 962 PHE A O 1
ATOM 7629 N N . PRO A 1 963 ? 49.773 25.241 28.562 1.00 37.81 963 PRO A N 1
ATOM 7630 C CA . PRO A 1 963 ? 49.775 25.130 30.036 1.00 37.81 963 PRO A CA 1
ATOM 7631 C C . PRO A 1 963 ? 48.514 24.582 30.768 1.00 37.81 963 PRO A C 1
ATOM 7633 O O . PRO A 1 963 ? 47.399 25.046 30.586 1.00 37.81 963 PRO A O 1
ATOM 7636 N N . ARG A 1 964 ? 48.794 23.748 31.787 1.00 23.97 964 ARG A N 1
ATOM 7637 C CA . ARG A 1 964 ? 48.234 23.741 33.170 1.00 23.97 964 ARG A CA 1
ATOM 7638 C C . ARG A 1 964 ? 46.724 23.533 33.449 1.00 23.97 964 ARG A C 1
ATOM 7640 O O . ARG A 1 964 ? 45.876 24.357 33.145 1.00 23.97 964 ARG A O 1
ATOM 7647 N N . ARG A 1 965 ? 46.458 22.530 34.306 1.00 28.25 965 ARG A N 1
ATOM 7648 C CA . ARG A 1 965 ? 45.285 22.443 35.211 1.00 28.25 965 ARG A CA 1
ATOM 7649 C C . ARG A 1 965 ? 45.432 23.362 36.447 1.00 28.25 965 ARG A C 1
ATOM 7651 O O . ARG A 1 965 ? 46.562 23.704 36.803 1.00 28.25 965 ARG A O 1
ATOM 7658 N N . PRO A 1 966 ? 44.350 23.561 37.225 1.00 37.75 966 PRO A N 1
ATOM 7659 C CA . PRO A 1 966 ? 44.403 23.385 38.690 1.00 37.75 966 PRO A CA 1
ATOM 7660 C C . PRO A 1 966 ? 43.530 22.207 39.216 1.00 37.75 966 PRO A C 1
ATOM 7662 O O . PRO A 1 966 ? 43.065 21.375 38.443 1.00 37.75 966 PRO A O 1
ATOM 7665 N N . LYS A 1 967 ? 43.403 22.053 40.547 1.00 29.50 967 LYS A N 1
ATOM 7666 C CA . LYS A 1 967 ? 42.842 20.882 41.279 1.00 29.50 967 LYS A CA 1
ATOM 7667 C C . LYS A 1 967 ? 41.891 21.309 42.427 1.00 29.50 967 LYS A C 1
ATOM 7669 O O . LYS A 1 967 ? 41.928 22.482 42.784 1.00 29.50 967 LYS A O 1
ATOM 7674 N N . LYS A 1 968 ? 41.302 20.298 43.115 1.00 33.25 968 LYS A N 1
ATOM 7675 C CA . LYS A 1 968 ? 40.877 20.198 44.554 1.00 33.25 968 LYS A CA 1
ATOM 7676 C C . LYS A 1 968 ? 39.362 20.255 44.805 1.00 33.25 968 LYS A C 1
ATOM 7678 O O . LYS A 1 968 ? 38.675 20.913 44.042 1.00 33.25 968 LYS A O 1
ATOM 7683 N N . ASP A 1 969 ? 38.780 19.661 45.862 1.00 34.75 969 ASP A N 1
ATOM 7684 C CA . ASP A 1 969 ? 39.134 18.613 46.874 1.00 34.75 969 ASP A CA 1
ATOM 7685 C C . ASP A 1 969 ? 37.785 18.159 47.511 1.00 34.75 969 ASP A C 1
ATOM 7687 O O . ASP A 1 969 ? 36.838 18.935 47.477 1.00 34.75 969 ASP A O 1
ATOM 7691 N N . GLY A 1 970 ? 37.565 17.005 48.162 1.00 26.09 970 GLY A N 1
ATOM 7692 C CA . GLY A 1 970 ? 38.375 15.824 48.519 1.00 26.09 970 GLY A CA 1
ATOM 7693 C C . GLY A 1 970 ? 37.408 14.642 48.784 1.00 26.09 970 GLY A C 1
ATOM 7694 O O . GLY A 1 970 ? 36.618 14.356 47.899 1.00 26.09 970 GLY A O 1
ATOM 7695 N N . ARG A 1 971 ? 37.340 13.924 49.923 1.00 29.73 971 ARG A N 1
ATOM 7696 C CA . ARG A 1 971 ? 38.188 13.794 51.134 1.00 29.73 971 ARG A CA 1
ATOM 7697 C C . ARG A 1 971 ? 37.874 12.450 51.859 1.00 29.73 971 ARG A C 1
ATOM 7699 O O . ARG A 1 971 ? 36.758 12.295 52.329 1.00 29.73 971 ARG A O 1
ATOM 7706 N N . THR A 1 972 ? 38.901 11.610 52.099 1.00 30.11 972 THR A N 1
ATOM 7707 C CA . THR A 1 972 ? 39.134 10.753 53.315 1.00 30.11 972 THR A CA 1
ATOM 7708 C C . THR A 1 972 ? 38.156 9.602 53.708 1.00 30.11 972 THR A C 1
ATOM 7710 O O . THR A 1 972 ? 36.964 9.763 53.534 1.00 30.11 972 THR A O 1
ATOM 7713 N N . LEU A 1 973 ? 38.526 8.455 54.337 1.00 29.31 973 LEU A N 1
ATOM 7714 C CA . LEU A 1 973 ? 39.817 7.804 54.719 1.00 29.31 973 LEU A CA 1
ATOM 7715 C C . LEU A 1 973 ? 39.629 6.329 55.235 1.00 29.31 973 LEU A C 1
ATOM 7717 O O . LEU A 1 973 ? 38.786 6.128 56.098 1.00 29.31 973 LEU A O 1
ATOM 7721 N N . ARG A 1 974 ? 40.572 5.404 54.909 1.00 31.19 974 ARG A N 1
ATOM 7722 C CA . ARG A 1 974 ? 41.027 4.197 55.700 1.00 31.19 974 ARG A CA 1
ATOM 7723 C C . ARG A 1 974 ? 40.036 3.010 55.934 1.00 31.19 974 ARG A C 1
ATOM 7725 O O . ARG A 1 974 ? 38.846 3.185 55.766 1.00 31.19 974 ARG A O 1
ATOM 7732 N N . HIS A 1 975 ? 40.444 1.765 56.285 1.00 27.83 975 HIS A N 1
ATOM 7733 C CA . HIS A 1 975 ? 41.761 1.189 56.680 1.00 27.83 975 HIS A CA 1
ATOM 7734 C C . HIS A 1 975 ? 41.949 -0.329 56.325 1.00 27.83 975 HIS A C 1
ATOM 7736 O O . HIS A 1 975 ? 41.120 -1.149 56.687 1.00 27.83 975 HIS A O 1
ATOM 7742 N N . ILE A 1 976 ? 43.101 -0.685 55.724 1.00 29.05 976 ILE A N 1
ATOM 7743 C CA . ILE A 1 976 ? 43.980 -1.886 55.910 1.00 29.05 976 ILE A CA 1
ATOM 7744 C C . ILE A 1 976 ? 43.384 -3.277 56.280 1.00 29.05 976 ILE A C 1
ATOM 7746 O O . ILE A 1 976 ? 42.981 -3.487 57.421 1.00 29.05 976 ILE A O 1
ATOM 7750 N N . ARG A 1 977 ? 43.653 -4.293 55.430 1.00 25.91 977 ARG A N 1
ATOM 7751 C CA . ARG A 1 977 ? 44.548 -5.466 55.691 1.00 25.91 977 ARG A CA 1
ATOM 7752 C C . ARG A 1 977 ? 44.867 -6.217 54.380 1.00 25.91 977 ARG A C 1
ATOM 7754 O O . ARG A 1 977 ? 44.196 -6.004 53.380 1.00 25.91 977 ARG A O 1
ATOM 7761 N N . GLY A 1 978 ? 45.895 -7.072 54.381 1.00 26.16 978 GLY A N 1
ATOM 7762 C CA . GLY A 1 978 ? 46.256 -7.952 53.256 1.00 26.16 978 GLY A CA 1
ATOM 7763 C C . GLY A 1 978 ? 47.445 -8.867 53.586 1.00 26.16 978 GLY A C 1
ATOM 7764 O O . GLY A 1 978 ? 48.090 -8.661 54.613 1.00 26.16 978 GLY A O 1
ATOM 7765 N N . ASN A 1 979 ? 47.713 -9.870 52.739 1.00 25.44 979 ASN A N 1
ATOM 7766 C CA . ASN A 1 979 ? 49.002 -10.570 52.594 1.00 25.44 979 ASN A CA 1
ATOM 7767 C C . ASN A 1 979 ? 48.994 -11.470 51.335 1.00 25.44 979 ASN A C 1
ATOM 7769 O O . ASN A 1 979 ? 48.028 -11.442 50.577 1.00 25.44 979 ASN A O 1
ATOM 7773 N N . SER A 1 980 ? 50.093 -12.181 51.050 1.00 25.52 980 SER A N 1
ATOM 7774 C CA . SER A 1 980 ? 50.407 -12.734 49.716 1.00 25.52 980 SER A CA 1
ATOM 7775 C C . SER A 1 980 ? 51.304 -13.994 49.760 1.00 25.52 980 SER A C 1
ATOM 7777 O O . SER A 1 980 ? 51.689 -14.411 50.850 1.00 25.52 980 SER A O 1
ATOM 7779 N N . ILE A 1 981 ? 51.693 -14.498 48.569 1.00 27.34 981 ILE A N 1
ATOM 7780 C CA . ILE A 1 981 ? 52.825 -15.411 48.241 1.00 27.34 981 ILE A CA 1
ATOM 7781 C C . ILE A 1 981 ? 52.521 -16.925 48.054 1.00 27.34 981 ILE A C 1
ATOM 7783 O O . ILE A 1 981 ? 51.794 -17.539 48.822 1.00 27.34 981 ILE A O 1
ATOM 7787 N N . CYS A 1 982 ? 53.207 -17.493 47.040 1.00 25.34 982 CYS A N 1
ATOM 7788 C CA . CYS A 1 982 ? 53.369 -18.903 46.614 1.00 25.34 982 CYS A CA 1
ATOM 7789 C C . CYS A 1 982 ? 52.188 -19.630 45.915 1.00 25.34 982 CYS A C 1
ATOM 7791 O O . CYS A 1 982 ? 51.107 -19.729 46.473 1.00 25.34 982 CYS A O 1
ATOM 7793 N N . GLY A 1 983 ? 52.367 -20.242 44.726 1.00 24.58 983 GLY A N 1
ATOM 7794 C CA . GLY A 1 983 ? 53.479 -20.096 43.761 1.00 24.58 983 GLY A CA 1
ATOM 7795 C C . GLY A 1 983 ? 53.633 -21.209 42.701 1.00 24.58 983 GLY A C 1
ATOM 7796 O O . GLY A 1 983 ? 53.403 -22.368 43.010 1.00 24.58 983 GLY A O 1
ATOM 7797 N N . ARG A 1 984 ? 54.175 -20.828 41.523 1.00 25.06 984 ARG A N 1
ATOM 7798 C CA . ARG A 1 984 ? 54.731 -21.653 40.406 1.00 25.06 984 ARG A CA 1
ATOM 7799 C C . ARG A 1 984 ? 53.732 -22.569 39.653 1.00 25.06 984 ARG A C 1
ATOM 7801 O O . ARG A 1 984 ? 53.027 -23.348 40.266 1.00 25.06 984 ARG A O 1
ATOM 7808 N N . ASN A 1 985 ? 53.525 -22.402 38.336 1.00 25.98 985 ASN A N 1
ATOM 7809 C CA . ASN A 1 985 ? 54.411 -22.668 37.170 1.00 25.98 985 ASN A CA 1
ATOM 7810 C C . ASN A 1 985 ? 54.602 -24.174 36.861 1.00 25.98 985 ASN A C 1
ATOM 7812 O O . ASN A 1 985 ? 54.967 -24.904 37.775 1.00 25.98 985 ASN A O 1
ATOM 7816 N N . LYS A 1 986 ? 54.528 -24.664 35.606 1.00 26.66 986 LYS A N 1
ATOM 7817 C CA . LYS A 1 986 ? 54.142 -24.070 34.291 1.00 26.66 986 LYS A CA 1
ATOM 7818 C C . LYS A 1 986 ? 54.182 -25.178 33.197 1.00 26.66 986 LYS A C 1
ATOM 7820 O O . LYS A 1 986 ? 54.942 -26.117 33.400 1.00 26.66 986 LYS A O 1
ATOM 7825 N N . SER A 1 987 ? 53.554 -24.953 32.027 1.00 25.53 987 SER A N 1
ATOM 7826 C CA . SER A 1 987 ? 53.993 -25.382 30.660 1.00 25.53 987 SER A CA 1
ATOM 7827 C C . SER A 1 987 ? 54.116 -26.883 30.298 1.00 25.53 987 SER A C 1
ATOM 7829 O O . SER A 1 987 ? 54.448 -27.687 31.156 1.00 25.53 987 SER A O 1
ATOM 7831 N N . ASP A 1 988 ? 53.986 -27.337 29.038 1.00 26.06 988 ASP A N 1
ATOM 7832 C CA . ASP A 1 988 ? 53.441 -26.768 27.775 1.00 26.06 988 ASP A CA 1
ATOM 7833 C C . ASP A 1 988 ? 53.304 -27.899 26.708 1.00 26.06 988 ASP A C 1
ATOM 7835 O O . ASP A 1 988 ? 54.099 -28.833 26.736 1.00 26.06 988 ASP A O 1
ATOM 7839 N N . HIS A 1 989 ? 52.406 -27.714 25.719 1.00 25.98 989 HIS A N 1
ATOM 7840 C CA . HIS A 1 989 ? 52.496 -28.182 24.302 1.00 25.98 989 HIS A CA 1
ATOM 7841 C C . HIS A 1 989 ? 52.498 -29.703 23.948 1.00 25.98 989 HIS A C 1
ATOM 7843 O O . HIS A 1 989 ? 52.775 -30.525 24.809 1.00 25.98 989 HIS A O 1
ATOM 7849 N N . VAL A 1 990 ? 52.288 -30.197 22.702 1.00 22.09 990 VAL A N 1
ATOM 7850 C CA . VAL A 1 990 ? 51.496 -29.909 21.448 1.00 22.09 990 VAL A CA 1
ATOM 7851 C C . VAL A 1 990 ? 51.708 -31.157 20.521 1.00 22.09 990 VAL A C 1
ATOM 7853 O O . VAL A 1 990 ? 52.418 -32.070 20.934 1.00 22.09 990 VAL A O 1
ATOM 7856 N N . ILE A 1 991 ? 51.174 -31.176 19.284 1.00 22.11 991 ILE A N 1
ATOM 7857 C CA . ILE A 1 991 ? 51.417 -32.132 18.160 1.00 22.11 991 ILE A CA 1
ATOM 7858 C C . ILE A 1 991 ? 50.508 -33.389 18.166 1.00 22.11 991 ILE A C 1
ATOM 7860 O O . ILE A 1 991 ? 50.258 -33.931 19.236 1.00 22.11 991 ILE A O 1
ATOM 7864 N N . GLU A 1 992 ? 50.045 -33.990 17.052 1.00 20.84 992 GLU A N 1
ATOM 7865 C CA . GLU A 1 992 ? 49.596 -33.559 15.693 1.00 20.84 992 GLU A CA 1
ATOM 7866 C C . GLU A 1 992 ? 49.215 -34.835 14.897 1.00 20.84 992 GLU A C 1
ATOM 7868 O O . GLU A 1 992 ? 50.010 -35.763 14.918 1.00 20.84 992 GLU A O 1
ATOM 7873 N N . MET A 1 993 ? 48.067 -34.854 14.191 1.00 21.61 993 MET A N 1
ATOM 7874 C CA . MET A 1 993 ? 47.652 -35.762 13.080 1.00 21.61 993 MET A CA 1
ATOM 7875 C C . MET A 1 993 ? 47.863 -37.304 13.153 1.00 21.61 993 MET A C 1
ATOM 7877 O O . MET A 1 993 ? 48.828 -37.819 13.693 1.00 21.61 993 MET A O 1
ATOM 7881 N N . TRP A 1 994 ? 46.983 -38.061 12.480 1.00 21.06 994 TRP A N 1
ATOM 7882 C CA . TRP A 1 994 ? 47.286 -38.887 11.283 1.00 21.06 994 TRP A CA 1
ATOM 7883 C C . TRP A 1 994 ? 46.036 -39.688 10.858 1.00 21.06 994 TRP A C 1
ATOM 7885 O O . TRP A 1 994 ? 45.207 -40.039 11.693 1.00 21.06 994 TRP A O 1
ATOM 7895 N N . MET A 1 995 ? 45.901 -39.964 9.557 1.00 22.11 995 MET A N 1
ATOM 7896 C CA . MET A 1 995 ? 44.910 -40.896 8.990 1.00 22.11 995 MET A CA 1
ATOM 7897 C C . MET A 1 995 ? 45.567 -42.258 8.738 1.00 22.11 995 MET A C 1
ATOM 7899 O O . MET A 1 995 ? 46.747 -42.276 8.386 1.00 22.11 995 MET A O 1
ATOM 7903 N N . GLN A 1 996 ? 44.800 -43.354 8.794 1.00 21.98 996 GLN A N 1
ATOM 7904 C CA . GLN A 1 996 ? 44.925 -44.453 7.823 1.00 21.98 996 GLN A CA 1
ATOM 7905 C C . GLN A 1 996 ? 43.753 -45.449 7.883 1.00 21.98 996 GLN A C 1
ATOM 7907 O O . GLN A 1 996 ? 43.159 -45.666 8.937 1.00 21.98 996 GLN A O 1
ATOM 7912 N N . ASP A 1 997 ? 43.468 -46.031 6.721 1.00 22.52 997 ASP A N 1
ATOM 7913 C CA . ASP A 1 997 ? 42.476 -47.073 6.418 1.00 22.52 997 ASP A CA 1
ATOM 7914 C C . ASP A 1 997 ? 43.012 -48.483 6.866 1.00 22.52 997 ASP A C 1
ATOM 7916 O O . ASP A 1 997 ? 44.048 -48.552 7.528 1.00 22.52 997 ASP A O 1
ATOM 7920 N N . ASP A 1 998 ? 42.437 -49.676 6.613 1.00 23.95 998 ASP A N 1
ATOM 7921 C CA . ASP A 1 998 ? 41.571 -50.127 5.508 1.00 23.95 998 ASP A CA 1
ATOM 7922 C C . ASP A 1 998 ? 41.035 -51.600 5.698 1.00 23.95 998 ASP A C 1
ATOM 7924 O O . ASP A 1 998 ? 41.513 -52.323 6.573 1.00 23.95 998 ASP A O 1
ATOM 7928 N N . TYR A 1 999 ? 40.134 -52.068 4.807 1.00 23.41 999 TYR A N 1
ATOM 7929 C CA . TYR A 1 999 ? 39.711 -53.467 4.450 1.00 23.41 999 TYR A CA 1
ATOM 7930 C C . TYR A 1 999 ? 38.752 -54.381 5.297 1.00 23.41 999 TYR A C 1
ATOM 7932 O O . TYR A 1 999 ? 39.167 -55.122 6.183 1.00 23.41 999 TYR A O 1
ATOM 7940 N N . ILE A 1 1000 ? 37.506 -54.498 4.779 1.00 21.67 1000 ILE A N 1
ATOM 7941 C CA . ILE A 1 1000 ? 36.693 -55.708 4.405 1.00 21.67 1000 ILE A CA 1
ATOM 7942 C C . ILE A 1 1000 ? 36.191 -56.760 5.439 1.00 21.67 1000 ILE A C 1
ATOM 7944 O O . ILE A 1 1000 ? 36.973 -57.544 5.974 1.00 21.67 1000 ILE A O 1
ATOM 7948 N N . ALA A 1 1001 ? 34.846 -56.935 5.495 1.00 21.98 1001 ALA A N 1
ATOM 7949 C CA . ALA A 1 1001 ? 34.104 -58.206 5.251 1.00 21.98 1001 ALA A CA 1
ATOM 7950 C C . ALA A 1 1001 ? 32.551 -58.026 5.206 1.00 21.98 1001 ALA A C 1
ATOM 7952 O O . ALA A 1 1001 ? 31.980 -57.429 6.114 1.00 21.98 1001 ALA A O 1
ATOM 7953 N N . ASP A 1 1002 ? 31.867 -58.610 4.205 1.00 22.92 1002 ASP A N 1
ATOM 7954 C CA . ASP A 1 1002 ? 30.391 -58.605 3.985 1.00 22.92 1002 ASP A CA 1
ATOM 7955 C C . ASP A 1 1002 ? 29.729 -59.986 4.296 1.00 22.92 1002 ASP A C 1
ATOM 7957 O O . ASP A 1 1002 ? 30.455 -60.967 4.485 1.00 22.92 1002 ASP A O 1
ATOM 7961 N N . PRO A 1 1003 ? 28.390 -60.181 4.173 1.00 41.09 1003 PRO A N 1
ATOM 7962 C CA . PRO A 1 1003 ? 27.263 -59.582 4.923 1.00 41.09 1003 PRO A CA 1
ATOM 7963 C C . PRO A 1 1003 ? 26.343 -60.728 5.506 1.00 41.09 1003 PRO A C 1
ATOM 7965 O O . PRO A 1 1003 ? 26.747 -61.889 5.379 1.00 41.09 1003 PRO A O 1
ATOM 7968 N N . PRO A 1 1004 ? 25.145 -60.532 6.147 1.00 30.33 1004 PRO A N 1
ATOM 7969 C CA . PRO A 1 1004 ? 23.916 -60.044 5.473 1.00 30.33 1004 PRO A CA 1
ATOM 7970 C C . PRO A 1 1004 ? 22.830 -59.306 6.325 1.00 30.33 1004 PRO A C 1
ATOM 7972 O O . PRO A 1 1004 ? 22.661 -59.527 7.518 1.00 30.33 1004 PRO A O 1
ATOM 7975 N N . ALA A 1 1005 ? 21.994 -58.527 5.624 1.00 23.89 1005 ALA A N 1
ATOM 7976 C CA . ALA A 1 1005 ? 20.554 -58.273 5.850 1.00 23.89 1005 ALA A CA 1
ATOM 7977 C C . ALA A 1 1005 ? 19.980 -58.037 7.277 1.00 23.89 1005 ALA A C 1
ATOM 7979 O O . ALA A 1 1005 ? 19.599 -58.975 7.976 1.00 23.89 1005 ALA A O 1
ATOM 7980 N N . ASN A 1 1006 ? 19.659 -56.774 7.590 1.00 25.81 1006 ASN A N 1
ATOM 7981 C CA . ASN A 1 1006 ? 18.264 -56.280 7.555 1.00 25.81 1006 ASN A CA 1
ATOM 7982 C C . ASN A 1 1006 ? 18.215 -54.756 7.766 1.00 25.81 1006 ASN A C 1
ATOM 7984 O O . ASN A 1 1006 ? 18.801 -54.241 8.712 1.00 25.81 1006 ASN A O 1
ATOM 7988 N N . GLY A 1 1007 ? 17.518 -54.035 6.881 1.00 22.81 1007 GLY A N 1
ATOM 7989 C CA . GLY A 1 1007 ? 17.481 -52.572 6.887 1.00 22.81 1007 GLY A CA 1
ATOM 7990 C C . GLY A 1 1007 ? 16.272 -51.989 7.617 1.00 22.81 1007 GLY A C 1
ATOM 7991 O O . GLY A 1 1007 ? 15.148 -52.103 7.136 1.00 22.81 1007 GLY A O 1
ATOM 7992 N N . ALA A 1 1008 ? 16.531 -51.297 8.722 1.00 23.77 1008 ALA A N 1
ATOM 7993 C CA . ALA A 1 1008 ? 15.712 -50.203 9.230 1.00 23.77 1008 ALA A CA 1
ATOM 7994 C C . ALA A 1 1008 ? 16.694 -49.138 9.737 1.00 23.77 1008 ALA A C 1
ATOM 7996 O O . ALA A 1 1008 ? 17.509 -49.432 10.609 1.00 23.77 1008 ALA A O 1
ATOM 7997 N N . LEU A 1 1009 ? 16.677 -47.951 9.131 1.00 24.20 1009 LEU A N 1
ATOM 7998 C CA . LEU A 1 1009 ? 17.533 -46.827 9.507 1.00 24.20 1009 LEU A CA 1
ATOM 7999 C C . LEU A 1 1009 ? 16.645 -45.663 9.925 1.00 24.20 1009 LEU A C 1
ATOM 8001 O O . LEU A 1 1009 ? 15.844 -45.181 9.125 1.00 24.20 1009 LEU A O 1
ATOM 8005 N N . ASP A 1 1010 ? 16.814 -45.223 11.167 1.00 24.34 1010 ASP A N 1
ATOM 8006 C CA . ASP A 1 1010 ? 16.267 -43.958 11.636 1.00 24.34 1010 ASP A CA 1
ATOM 8007 C C . ASP A 1 1010 ? 16.974 -42.806 10.909 1.00 24.34 1010 ASP A C 1
ATOM 8009 O O . ASP A 1 1010 ? 18.205 -42.731 10.888 1.00 24.34 1010 ASP A O 1
ATOM 8013 N N . ALA A 1 1011 ? 16.193 -41.901 10.321 1.00 24.66 1011 ALA A N 1
ATOM 8014 C CA . ALA A 1 1011 ? 16.677 -40.615 9.835 1.00 24.66 1011 ALA A CA 1
ATOM 8015 C C . ALA A 1 1011 ? 16.324 -39.549 10.879 1.00 24.66 1011 ALA A C 1
ATOM 8017 O O . ALA A 1 1011 ? 15.152 -39.348 11.196 1.00 24.66 1011 ALA A O 1
ATOM 8018 N N . VAL A 1 1012 ? 17.348 -38.899 11.426 1.00 23.91 1012 VAL A N 1
ATOM 8019 C CA . VAL A 1 1012 ? 17.248 -37.865 12.464 1.00 23.91 1012 VAL A CA 1
ATOM 8020 C C . VAL A 1 1012 ? 17.794 -36.548 11.899 1.00 23.91 1012 VAL A C 1
ATOM 8022 O O . VAL A 1 1012 ? 18.652 -36.564 11.021 1.00 23.91 1012 VAL A O 1
ATOM 8025 N N . ASP A 1 1013 ? 17.271 -35.433 12.409 1.00 26.98 1013 ASP A N 1
ATOM 8026 C CA . ASP A 1 1013 ? 17.652 -34.042 12.123 1.00 26.98 1013 ASP A CA 1
ATOM 8027 C C . ASP A 1 1013 ? 17.424 -33.526 10.689 1.00 26.98 1013 ASP A C 1
ATOM 8029 O O . ASP A 1 1013 ? 18.331 -33.352 9.877 1.00 26.98 1013 ASP A O 1
ATOM 8033 N N . GLY A 1 1014 ? 16.171 -33.132 10.446 1.00 23.30 1014 GLY A N 1
ATOM 8034 C CA . GLY A 1 1014 ? 15.789 -32.135 9.446 1.00 23.30 1014 GLY A CA 1
ATOM 8035 C C . GLY A 1 1014 ? 14.578 -31.347 9.950 1.00 23.30 1014 GLY A C 1
ATOM 8036 O O . GLY A 1 1014 ? 13.457 -31.848 9.896 1.00 23.30 1014 GLY A O 1
ATOM 8037 N N . HIS A 1 1015 ? 14.787 -30.136 10.482 1.00 26.28 1015 HIS A N 1
ATOM 8038 C CA . HIS A 1 1015 ? 13.722 -29.323 11.091 1.00 26.28 1015 HIS A CA 1
ATOM 8039 C C . HIS A 1 1015 ? 12.796 -28.671 10.047 1.00 26.28 1015 HIS A C 1
ATOM 8041 O O . HIS A 1 1015 ? 12.814 -27.460 9.829 1.00 26.28 1015 HIS A O 1
ATOM 8047 N N . ALA A 1 1016 ? 11.933 -29.480 9.434 1.00 23.86 1016 ALA A N 1
ATOM 8048 C CA . ALA A 1 1016 ? 10.713 -28.982 8.811 1.00 23.86 1016 ALA A CA 1
ATOM 8049 C C . ALA A 1 1016 ? 9.744 -28.504 9.908 1.00 23.86 1016 ALA A C 1
ATOM 8051 O O . ALA A 1 1016 ? 9.414 -29.256 10.827 1.00 23.86 1016 ALA A O 1
ATOM 8052 N N . TRP A 1 1017 ? 9.279 -27.257 9.815 1.00 27.41 1017 TRP A N 1
ATOM 8053 C CA . TRP A 1 1017 ? 8.310 -26.693 10.757 1.00 27.41 1017 TRP A CA 1
ATOM 8054 C C . TRP A 1 1017 ? 6.929 -27.324 10.541 1.00 27.41 1017 TRP A C 1
ATOM 8056 O O . TRP A 1 1017 ? 6.163 -26.906 9.675 1.00 27.41 1017 TRP A O 1
ATOM 8066 N N . THR A 1 1018 ? 6.594 -28.344 11.330 1.00 23.11 1018 THR A N 1
ATOM 8067 C CA . THR A 1 1018 ? 5.231 -28.889 11.378 1.00 23.11 1018 THR A CA 1
ATOM 8068 C C . THR A 1 1018 ? 4.308 -27.946 12.159 1.00 23.11 1018 THR A C 1
ATOM 8070 O O . THR A 1 1018 ? 4.630 -27.644 13.312 1.00 23.11 1018 THR A O 1
ATOM 8073 N N . PRO A 1 1019 ? 3.152 -27.522 11.608 1.00 26.64 1019 PRO A N 1
ATOM 8074 C CA . PRO A 1 1019 ? 2.217 -26.651 12.319 1.00 26.64 1019 PRO A CA 1
ATOM 8075 C C . PRO A 1 1019 ? 1.659 -27.339 13.573 1.00 26.64 1019 PRO A C 1
ATOM 8077 O O . PRO A 1 1019 ? 1.293 -28.520 13.550 1.00 26.64 1019 PRO A O 1
ATOM 8080 N N . TRP A 1 1020 ? 1.605 -26.600 14.683 1.00 28.58 1020 TRP A N 1
ATOM 8081 C CA . TRP A 1 1020 ? 1.309 -27.146 16.008 1.00 28.58 1020 TRP A CA 1
ATOM 8082 C C . TRP A 1 1020 ? -0.175 -27.509 16.163 1.00 28.58 1020 TRP A C 1
ATOM 8084 O O . TRP A 1 1020 ? -1.020 -26.665 16.443 1.00 28.58 1020 TRP A O 1
ATOM 8094 N N . ARG A 1 1021 ? -0.508 -28.798 16.017 1.00 29.98 1021 ARG A N 1
ATOM 8095 C CA . ARG A 1 1021 ? -1.866 -29.334 16.244 1.00 29.98 1021 ARG A CA 1
ATOM 8096 C C . ARG A 1 1021 ? -2.130 -29.680 17.718 1.00 29.98 1021 ARG A C 1
ATOM 8098 O O . ARG A 1 1021 ? -2.543 -30.796 18.030 1.00 29.98 1021 ARG A O 1
ATOM 8105 N N . GLY A 1 1022 ? -1.851 -28.746 18.625 1.00 25.16 1022 GLY A N 1
ATOM 8106 C CA . GLY A 1 1022 ? -2.212 -28.863 20.039 1.00 25.16 1022 GLY A CA 1
ATOM 8107 C C . GLY A 1 1022 ? -3.543 -28.159 20.357 1.00 25.16 1022 GLY A C 1
ATOM 8108 O O . GLY A 1 1022 ? -3.856 -27.146 19.732 1.00 25.16 1022 GLY A O 1
ATOM 8109 N N . PRO A 1 1023 ? -4.352 -28.669 21.303 1.00 28.55 1023 PRO A N 1
ATOM 8110 C CA . PRO A 1 1023 ? -5.594 -28.017 21.711 1.00 28.55 1023 PRO A CA 1
ATOM 8111 C C . PRO A 1 1023 ? -5.341 -26.918 22.758 1.00 28.55 1023 PRO A C 1
ATOM 8113 O O . PRO A 1 1023 ? -4.686 -27.198 23.757 1.00 28.55 1023 PRO A O 1
ATOM 8116 N N . LEU A 1 1024 ? -5.940 -25.738 22.532 1.00 32.12 1024 LEU A N 1
ATOM 8117 C CA . LEU A 1 1024 ? -6.115 -24.566 23.421 1.00 32.12 1024 LEU A CA 1
ATOM 8118 C C . LEU A 1 1024 ? -4.863 -23.988 24.129 1.00 32.12 1024 LEU A C 1
ATOM 8120 O O . LEU A 1 1024 ? -3.919 -24.682 24.516 1.00 32.12 1024 LEU A O 1
ATOM 8124 N N . ILE A 1 1025 ? -4.884 -22.667 24.326 1.00 33.56 1025 ILE A N 1
ATOM 8125 C CA . ILE A 1 1025 ? -3.791 -21.883 24.911 1.00 33.56 1025 ILE A CA 1
ATOM 8126 C C . ILE A 1 1025 ? -4.344 -21.073 26.088 1.00 33.56 1025 ILE A C 1
ATOM 8128 O O . ILE A 1 1025 ? -4.933 -20.012 25.904 1.00 33.56 1025 ILE A O 1
ATOM 8132 N N . VAL A 1 1026 ? -4.135 -21.568 27.308 1.00 28.81 1026 VAL A N 1
ATOM 8133 C CA . VAL A 1 1026 ? -4.717 -20.999 28.530 1.00 28.81 1026 VAL A CA 1
ATOM 8134 C C . VAL A 1 1026 ? -3.692 -20.104 29.229 1.00 28.81 1026 VAL A C 1
ATOM 8136 O O . VAL A 1 1026 ? -2.713 -20.598 29.786 1.00 28.81 1026 VAL A O 1
ATOM 8139 N N . ILE A 1 1027 ? -3.898 -18.785 29.252 1.00 34.84 1027 ILE A N 1
ATOM 8140 C CA . ILE A 1 1027 ? -3.013 -17.835 29.958 1.00 34.84 1027 ILE A CA 1
ATOM 8141 C C . ILE A 1 1027 ? -3.398 -17.801 31.452 1.00 34.84 1027 ILE A C 1
ATOM 8143 O O . ILE A 1 1027 ? -3.973 -16.835 31.956 1.00 34.84 1027 ILE A O 1
ATOM 8147 N N . SER A 1 1028 ? -3.142 -18.923 32.138 1.00 32.91 1028 SER A N 1
ATOM 8148 C CA . SER A 1 1028 ? -3.753 -19.288 33.425 1.00 32.91 1028 SER A CA 1
ATOM 8149 C C . SER A 1 1028 ? -2.837 -19.130 34.651 1.00 32.91 1028 SER A C 1
ATOM 8151 O O . SER A 1 1028 ? -1.619 -18.982 34.553 1.00 32.91 1028 SER A O 1
ATOM 8153 N N . LYS A 1 1029 ? -3.436 -19.209 35.849 1.00 40.06 1029 LYS A N 1
ATOM 8154 C CA . LYS A 1 1029 ? -2.740 -19.294 37.144 1.00 40.06 1029 LYS A CA 1
ATOM 8155 C C . LYS A 1 1029 ? -3.501 -20.231 38.086 1.00 40.06 1029 LYS A C 1
ATOM 8157 O O . LYS A 1 1029 ? -4.675 -20.007 38.375 1.00 40.06 1029 LYS A O 1
ATOM 8162 N N . ALA A 1 1030 ? -2.811 -21.237 38.626 1.00 33.81 1030 ALA A N 1
ATOM 8163 C CA . ALA A 1 1030 ? -3.372 -22.250 39.526 1.00 33.81 1030 ALA A CA 1
ATOM 8164 C C . ALA A 1 1030 ? -2.553 -22.396 40.835 1.00 33.81 1030 ALA A C 1
ATOM 8166 O O . ALA A 1 1030 ? -1.353 -22.119 40.832 1.00 33.81 1030 ALA A O 1
ATOM 8167 N N . PRO A 1 1031 ? -3.168 -22.808 41.964 1.00 29.00 1031 PRO A N 1
ATOM 8168 C CA . PRO A 1 1031 ? -2.487 -22.977 43.251 1.00 29.00 1031 PRO A CA 1
ATOM 8169 C C . PRO A 1 1031 ? -2.058 -24.429 43.539 1.00 29.00 1031 PRO A C 1
ATOM 8171 O O . PRO A 1 1031 ? -2.653 -25.380 43.036 1.00 29.00 1031 PRO A O 1
ATOM 8174 N N . VAL A 1 1032 ? -1.093 -24.598 44.451 1.00 25.45 1032 VAL A N 1
ATOM 8175 C CA . VAL A 1 1032 ? -0.726 -25.889 45.061 1.00 25.45 1032 VAL A CA 1
ATOM 8176 C C . VAL A 1 1032 ? -0.600 -25.723 46.579 1.00 25.45 1032 VAL A C 1
ATOM 8178 O O . VAL A 1 1032 ? 0.097 -24.823 47.041 1.00 25.45 1032 VAL A O 1
ATOM 8181 N N . GLU A 1 1033 ? -1.216 -26.626 47.346 1.00 28.05 1033 GLU A N 1
ATOM 8182 C CA . GLU A 1 1033 ? -0.883 -26.893 48.755 1.00 28.05 1033 GLU A CA 1
ATOM 8183 C C . GLU A 1 1033 ? -0.589 -28.394 48.950 1.00 28.05 1033 GLU A C 1
ATOM 8185 O O . GLU A 1 1033 ? -0.964 -29.237 48.132 1.00 28.05 1033 GLU A O 1
ATOM 8190 N N . GLU A 1 1034 ? 0.152 -28.729 50.006 1.00 28.17 1034 GLU A N 1
ATOM 8191 C CA . GLU A 1 1034 ? 0.740 -30.057 50.227 1.00 28.17 1034 GLU A CA 1
ATOM 8192 C C . GLU A 1 1034 ? -0.236 -31.086 50.833 1.00 28.17 1034 GLU A C 1
ATOM 8194 O O . GLU A 1 1034 ? -1.122 -30.713 51.597 1.00 28.17 1034 GLU A O 1
ATOM 8199 N N . LEU A 1 1035 ? 0.020 -32.394 50.619 1.00 24.91 1035 LEU A N 1
ATOM 8200 C CA . LEU A 1 1035 ? 0.186 -33.387 51.712 1.00 24.91 1035 LEU A CA 1
ATOM 8201 C C . LEU A 1 1035 ? 0.503 -34.831 51.228 1.00 24.91 1035 LEU A C 1
ATOM 8203 O O . LEU A 1 1035 ? -0.386 -35.579 50.844 1.00 24.91 1035 LEU A O 1
ATOM 8207 N N . ILE A 1 1036 ? 1.775 -35.230 51.387 1.00 26.78 1036 ILE A N 1
ATOM 8208 C CA . ILE A 1 1036 ? 2.302 -36.536 51.883 1.00 26.78 1036 ILE A CA 1
ATOM 8209 C C . ILE A 1 1036 ? 1.843 -37.885 51.221 1.00 26.78 1036 ILE A C 1
ATOM 8211 O O . ILE A 1 1036 ? 0.658 -38.174 51.098 1.00 26.78 1036 ILE A O 1
ATOM 8215 N N . PRO A 1 1037 ? 2.774 -38.813 50.873 1.00 44.56 1037 PRO A N 1
ATOM 8216 C CA . PRO A 1 1037 ? 2.503 -39.916 49.930 1.00 44.56 1037 PRO A CA 1
ATOM 8217 C C . PRO A 1 1037 ? 2.122 -41.282 50.543 1.00 44.56 1037 PRO A C 1
ATOM 8219 O O . PRO A 1 1037 ? 2.531 -41.620 51.657 1.00 44.56 1037 PRO A O 1
ATOM 8222 N N . ARG A 1 1038 ? 1.494 -42.159 49.732 1.00 26.22 1038 ARG A N 1
ATOM 8223 C CA . ARG A 1 1038 ? 1.462 -43.629 49.927 1.00 26.22 1038 ARG A CA 1
ATOM 8224 C C . ARG A 1 1038 ? 1.395 -44.425 48.608 1.00 26.22 1038 ARG A C 1
ATOM 8226 O O . ARG A 1 1038 ? 0.792 -43.994 47.638 1.00 26.22 1038 ARG A O 1
ATOM 8233 N N . ARG A 1 1039 ? 2.015 -45.615 48.615 1.00 27.05 1039 ARG A N 1
ATOM 8234 C CA . ARG A 1 1039 ? 1.901 -46.696 47.601 1.00 27.05 1039 ARG A CA 1
ATOM 8235 C C . ARG A 1 1039 ? 0.533 -47.427 47.776 1.00 27.05 1039 ARG A C 1
ATOM 8237 O O . ARG A 1 1039 ? -0.102 -47.209 48.803 1.00 27.05 1039 ARG A O 1
ATOM 8244 N N . THR A 1 1040 ? 0.023 -48.344 46.935 1.00 27.78 1040 THR A N 1
ATOM 8245 C CA . THR A 1 1040 ? 0.651 -49.376 46.065 1.00 27.78 1040 THR A CA 1
ATOM 8246 C C . THR A 1 1040 ? -0.418 -50.085 45.184 1.00 27.78 1040 THR A C 1
ATOM 8248 O O . THR A 1 1040 ? -1.576 -50.063 45.583 1.00 27.78 1040 THR A O 1
ATOM 8251 N N . LEU A 1 1041 ? -0.002 -50.849 44.148 1.00 25.53 1041 LEU A N 1
ATOM 8252 C CA . LEU A 1 1041 ? -0.781 -51.841 43.344 1.00 25.53 1041 LEU A CA 1
ATOM 8253 C C . LEU A 1 1041 ? -1.947 -51.293 42.467 1.00 25.53 1041 LEU A C 1
ATOM 8255 O O . LEU A 1 1041 ? -2.478 -50.234 42.768 1.00 25.53 1041 LEU A O 1
ATOM 8259 N N . ILE A 1 1042 ? -2.493 -52.004 41.458 1.00 25.88 1042 ILE A N 1
ATOM 8260 C CA . ILE A 1 1042 ? -1.977 -52.822 40.315 1.00 25.88 1042 ILE A CA 1
ATOM 8261 C C . ILE A 1 1042 ? -3.204 -53.416 39.568 1.00 25.88 1042 ILE A C 1
ATOM 8263 O O . ILE A 1 1042 ? -4.112 -53.884 40.243 1.00 25.88 1042 ILE A O 1
ATOM 8267 N N . GLU A 1 1043 ? -3.179 -53.453 38.221 1.00 25.30 1043 GLU A N 1
ATOM 8268 C CA . GLU A 1 1043 ? -4.064 -54.223 37.293 1.00 25.30 1043 GLU A CA 1
ATOM 8269 C C . GLU A 1 1043 ? -5.609 -54.020 37.359 1.00 25.30 1043 GLU A C 1
ATOM 8271 O O . GLU A 1 1043 ? -6.161 -53.605 38.371 1.00 25.30 1043 GLU A O 1
ATOM 8276 N N . GLY A 1 1044 ? -6.346 -54.273 36.253 1.00 25.17 1044 GLY A N 1
ATOM 8277 C CA . GLY A 1 1044 ? -7.801 -53.972 36.227 1.00 25.17 1044 GLY A CA 1
ATOM 8278 C C . GLY A 1 1044 ? -8.705 -54.382 35.039 1.00 25.17 1044 GLY A C 1
ATOM 8279 O O . GLY A 1 1044 ? -9.915 -54.399 35.228 1.00 25.17 1044 GLY A O 1
ATOM 8280 N N . LEU A 1 1045 ? -8.174 -54.784 33.871 1.00 25.53 1045 LEU A N 1
ATOM 8281 C CA . LEU A 1 1045 ? -8.923 -55.350 32.714 1.00 25.53 1045 LEU A CA 1
ATOM 8282 C C . LEU A 1 1045 ? -9.939 -54.450 31.950 1.00 25.53 1045 LEU A C 1
ATOM 8284 O O . LEU A 1 1045 ? -10.231 -53.315 32.308 1.00 25.53 1045 LEU A O 1
ATOM 8288 N N . ARG A 1 1046 ? -10.401 -54.978 30.799 1.00 27.91 1046 ARG A N 1
ATOM 8289 C CA . ARG A 1 1046 ? -11.320 -54.378 29.806 1.00 27.91 1046 ARG A CA 1
ATOM 8290 C C . ARG A 1 1046 ? -12.692 -55.093 29.784 1.00 27.91 1046 ARG A C 1
ATOM 8292 O O . ARG A 1 1046 ? -12.784 -56.230 30.231 1.00 27.91 1046 ARG A O 1
ATOM 8299 N N . ASN A 1 1047 ? -13.648 -54.496 29.056 1.00 27.64 1047 ASN A N 1
ATOM 8300 C CA . ASN A 1 1047 ? -14.831 -55.098 28.399 1.00 27.64 1047 ASN A CA 1
ATOM 8301 C C . ASN A 1 1047 ? -16.022 -55.590 29.258 1.00 27.64 1047 ASN A C 1
ATOM 8303 O O . ASN A 1 1047 ? -15.989 -56.694 29.790 1.00 27.64 1047 ASN A O 1
ATOM 8307 N N . ALA A 1 1048 ? -17.134 -54.844 29.192 1.00 25.27 1048 ALA A N 1
ATOM 8308 C CA . ALA A 1 1048 ? -18.497 -55.296 28.824 1.00 25.27 1048 ALA A CA 1
ATOM 8309 C C . ALA A 1 1048 ? -19.387 -54.029 28.742 1.00 25.27 1048 ALA A C 1
ATOM 8311 O O . ALA A 1 1048 ? -19.338 -53.224 29.666 1.00 25.27 1048 ALA A O 1
ATOM 8312 N N . SER A 1 1049 ? -20.043 -53.625 27.647 1.00 25.95 1049 SER A N 1
ATOM 8313 C CA . SER A 1 1049 ? -20.951 -54.285 26.685 1.00 25.95 1049 SER A CA 1
ATOM 8314 C C . SER A 1 1049 ? -22.398 -54.458 27.181 1.00 25.95 1049 SER A C 1
ATOM 8316 O O . SER A 1 1049 ? -22.640 -55.072 28.212 1.00 25.95 1049 SER A O 1
ATOM 8318 N N . ASP A 1 1050 ? -23.324 -53.969 26.350 1.00 26.69 1050 ASP A N 1
ATOM 8319 C CA . ASP A 1 1050 ? -24.760 -54.273 26.268 1.00 26.69 1050 ASP A CA 1
ATOM 8320 C C . ASP A 1 1050 ? -25.724 -53.833 27.392 1.00 26.69 1050 ASP A C 1
ATOM 8322 O O . ASP A 1 1050 ? -25.986 -54.543 28.356 1.00 26.69 1050 ASP A O 1
ATOM 8326 N N . GLY A 1 1051 ? -26.448 -52.745 27.096 1.00 23.45 1051 GLY A N 1
ATOM 8327 C CA . GLY A 1 1051 ? -27.890 -52.877 26.849 1.00 23.45 1051 GLY A CA 1
ATOM 8328 C C . GLY A 1 1051 ? -28.870 -52.405 27.929 1.00 23.45 1051 GLY A C 1
ATOM 8329 O O . GLY A 1 1051 ? -28.936 -52.958 29.020 1.00 23.45 1051 GLY A O 1
ATOM 8330 N N . LEU A 1 1052 ? -29.768 -51.491 27.539 1.00 25.48 1052 LEU A N 1
ATOM 8331 C CA . LEU A 1 1052 ? -31.218 -51.750 27.507 1.00 25.48 1052 LEU A CA 1
ATOM 8332 C C . LEU A 1 1052 ? -31.964 -50.635 26.750 1.00 25.48 1052 LEU A C 1
ATOM 8334 O O . LEU A 1 1052 ? -31.460 -49.527 26.590 1.00 25.48 1052 LEU A O 1
ATOM 8338 N N . ALA A 1 1053 ? -33.168 -50.947 26.271 1.00 28.36 1053 ALA A N 1
ATOM 8339 C CA . ALA A 1 1053 ? -34.051 -50.030 25.550 1.00 28.36 1053 ALA A CA 1
ATOM 8340 C C . ALA A 1 1053 ? -35.519 -50.241 25.979 1.00 28.36 1053 ALA A C 1
ATOM 8342 O O . ALA A 1 1053 ? -35.810 -51.148 26.757 1.00 28.36 1053 ALA A O 1
ATOM 8343 N N . SER A 1 1054 ? -36.427 -49.462 25.378 1.00 27.28 1054 SER A N 1
ATOM 8344 C CA . SER A 1 1054 ? -37.906 -49.530 25.420 1.00 27.28 1054 SER A CA 1
ATOM 8345 C C . SER A 1 1054 ? -38.674 -48.773 26.532 1.00 27.28 1054 SER A C 1
ATOM 8347 O O . SER A 1 1054 ? -38.609 -49.083 27.712 1.00 27.28 1054 SER A O 1
ATOM 8349 N N . GLU A 1 1055 ? -39.441 -47.786 26.047 1.00 28.28 1055 GLU A N 1
ATOM 8350 C CA . GLU A 1 1055 ? -40.853 -47.447 26.331 1.00 28.28 1055 GLU A CA 1
ATOM 8351 C C . GLU A 1 1055 ? -41.405 -47.204 27.758 1.00 28.28 1055 GLU A C 1
ATOM 8353 O O . GLU A 1 1055 ? -41.409 -48.060 28.635 1.00 28.28 1055 GLU A O 1
ATOM 8358 N N . GLY A 1 1056 ? -42.093 -46.059 27.905 1.00 23.78 1056 GLY A N 1
ATOM 8359 C CA . GLY A 1 1056 ? -43.057 -45.762 28.976 1.00 23.78 1056 GLY A CA 1
ATOM 8360 C C . GLY A 1 1056 ? -43.797 -44.435 28.715 1.00 23.78 1056 GLY A C 1
ATOM 8361 O O . GLY A 1 1056 ? -43.172 -43.455 28.323 1.00 23.78 1056 GLY A O 1
ATOM 8362 N N . ARG A 1 1057 ? -45.130 -44.386 28.880 1.00 26.14 1057 ARG A N 1
ATOM 8363 C CA . ARG A 1 1057 ? -45.984 -43.197 28.620 1.00 26.14 1057 ARG A CA 1
ATOM 8364 C C . ARG A 1 1057 ? -46.765 -42.747 29.871 1.00 26.14 1057 ARG A C 1
ATOM 8366 O O . ARG A 1 1057 ? -46.917 -43.527 30.804 1.00 26.14 1057 ARG A O 1
ATOM 8373 N N . TRP A 1 1058 ? -47.406 -41.573 29.742 1.00 25.78 1058 TRP A N 1
ATOM 8374 C CA . TRP A 1 1058 ? -48.463 -40.971 30.588 1.00 25.78 1058 TRP A CA 1
ATOM 8375 C C . TRP A 1 1058 ? -47.971 -40.185 31.827 1.00 25.78 1058 TRP A C 1
ATOM 8377 O O . TRP A 1 1058 ? -47.024 -40.596 32.479 1.00 25.78 1058 TRP A O 1
ATOM 8387 N N . GLY A 1 1059 ? -48.578 -39.043 32.194 1.00 24.14 1059 GLY A N 1
ATOM 8388 C CA . GLY A 1 1059 ? -49.730 -38.352 31.581 1.00 24.14 1059 GLY A CA 1
ATOM 8389 C C . GLY A 1 1059 ? -49.971 -36.921 32.113 1.00 24.14 1059 GLY A C 1
ATOM 8390 O O . GLY A 1 1059 ? -49.242 -36.446 32.977 1.00 24.14 1059 GLY A O 1
ATOM 8391 N N . LYS A 1 1060 ? -50.984 -36.225 31.568 1.00 27.59 1060 LYS A N 1
ATOM 8392 C CA . LYS A 1 1060 ? -51.398 -34.851 31.947 1.00 27.59 1060 LYS A CA 1
ATOM 8393 C C . LYS A 1 1060 ? -52.318 -34.811 33.179 1.00 27.59 1060 LYS A C 1
ATOM 8395 O O . LYS A 1 1060 ? -53.034 -35.775 33.433 1.00 27.59 1060 LYS A O 1
ATOM 8400 N N . LEU A 1 1061 ? -52.433 -33.628 33.795 1.00 24.73 1061 LEU A N 1
ATOM 8401 C CA . LEU A 1 1061 ? -53.605 -33.178 34.565 1.00 24.73 1061 LEU A CA 1
ATOM 8402 C C . LEU A 1 1061 ? -54.023 -31.745 34.154 1.00 24.73 1061 LEU A C 1
ATOM 8404 O O . LEU A 1 1061 ? -53.195 -30.979 33.665 1.00 24.73 1061 LEU A O 1
ATOM 8408 N N . HIS A 1 1062 ? -55.315 -31.431 34.311 1.00 30.20 1062 HIS A N 1
ATOM 8409 C CA . HIS A 1 1062 ? -55.959 -30.109 34.125 1.00 30.20 1062 HIS A CA 1
ATOM 8410 C C . HIS A 1 1062 ? -55.961 -29.326 35.472 1.00 30.20 1062 HIS A C 1
ATOM 8412 O O . HIS A 1 1062 ? -55.490 -29.880 36.465 1.00 30.20 1062 HIS A O 1
ATOM 8418 N N . HIS A 1 1063 ? -56.365 -28.053 35.624 1.00 30.61 1063 HIS A N 1
ATOM 8419 C CA . HIS A 1 1063 ? -57.526 -27.264 35.129 1.00 30.61 1063 HIS A CA 1
ATOM 8420 C C . HIS A 1 1063 ? -57.158 -25.751 34.971 1.00 30.61 1063 HIS A C 1
ATOM 8422 O O . HIS A 1 1063 ? -56.021 -25.401 35.272 1.00 30.61 1063 HIS A O 1
ATOM 8428 N N . GLU A 1 1064 ? -57.973 -24.788 34.492 1.00 28.00 1064 GLU A N 1
ATOM 8429 C CA . GLU A 1 1064 ? -59.440 -24.695 34.249 1.00 28.00 1064 GLU A CA 1
ATOM 8430 C C . GLU A 1 1064 ? -59.783 -23.829 32.980 1.00 28.00 1064 GLU A C 1
ATOM 8432 O O . GLU A 1 1064 ? -59.091 -23.942 31.970 1.00 28.00 1064 GLU A O 1
ATOM 8437 N N . GLU A 1 1065 ? -60.826 -22.978 33.018 1.00 32.81 1065 GLU A N 1
ATOM 8438 C CA . GLU A 1 1065 ? -61.476 -22.166 31.947 1.00 32.81 1065 GLU A CA 1
ATOM 8439 C C . GLU A 1 1065 ? -61.962 -20.808 32.537 1.00 32.81 1065 GLU A C 1
ATOM 8441 O O . GLU A 1 1065 ? -62.030 -20.703 33.762 1.00 32.81 1065 GLU A O 1
ATOM 8446 N N . ASP A 1 1066 ? -62.360 -19.709 31.865 1.00 31.75 1066 ASP A N 1
ATOM 8447 C CA . ASP A 1 1066 ? -62.409 -19.137 30.480 1.00 31.75 1066 ASP A CA 1
ATOM 8448 C C . ASP A 1 1066 ? -62.046 -17.613 30.724 1.00 31.75 1066 ASP A C 1
ATOM 8450 O O . ASP A 1 1066 ? -61.396 -17.323 31.727 1.00 31.75 1066 ASP A O 1
ATOM 8454 N N . SER A 1 1067 ? -62.353 -16.515 30.016 1.00 29.86 1067 SER A N 1
ATOM 8455 C CA . SER A 1 1067 ? -63.066 -16.197 28.773 1.00 29.86 1067 SER A CA 1
ATOM 8456 C C . SER A 1 1067 ? -62.632 -14.811 28.248 1.00 29.86 1067 SER A C 1
ATOM 8458 O O . SER A 1 1067 ? -62.215 -13.964 29.035 1.00 29.86 1067 SER A O 1
ATOM 8460 N N . GLY A 1 1068 ? -62.750 -14.486 26.957 1.00 26.52 1068 GLY A N 1
ATOM 8461 C CA . GLY A 1 1068 ? -63.004 -15.376 25.818 1.00 26.52 1068 GLY A CA 1
ATOM 8462 C C . GLY A 1 1068 ? -63.933 -14.793 24.743 1.00 26.52 1068 GLY A C 1
ATOM 8463 O O . GLY A 1 1068 ? -64.762 -13.939 25.040 1.00 26.52 1068 GLY A O 1
ATOM 8464 N N . LYS A 1 1069 ? -63.858 -15.385 23.534 1.00 29.97 1069 LYS A N 1
ATOM 8465 C CA . LYS A 1 1069 ? -64.862 -15.339 22.433 1.00 29.97 1069 LYS A CA 1
ATOM 8466 C C . LYS A 1 1069 ? -65.007 -13.974 21.711 1.00 29.97 1069 LYS A C 1
ATOM 8468 O O . LYS A 1 1069 ? -64.732 -12.937 22.289 1.00 29.97 1069 LYS A O 1
ATOM 8473 N N . VAL A 1 1070 ? -65.444 -13.859 20.445 1.00 26.39 1070 VAL A N 1
ATOM 8474 C CA . VAL A 1 1070 ? -65.626 -14.769 19.278 1.00 26.39 1070 VAL A CA 1
ATOM 8475 C C . VAL A 1 1070 ? -65.764 -13.871 18.026 1.00 26.39 1070 VAL A C 1
ATOM 8477 O O . VAL A 1 1070 ? -66.285 -12.766 18.151 1.00 26.39 1070 VAL A O 1
ATOM 8480 N N . GLY A 1 1071 ? -65.411 -14.328 16.815 1.00 25.69 1071 GLY A N 1
ATOM 8481 C CA . GLY A 1 1071 ? -65.857 -13.640 15.587 1.00 25.69 1071 GLY A CA 1
ATOM 8482 C C . GLY A 1 1071 ? -65.267 -14.156 14.269 1.00 25.69 1071 GLY A C 1
ATOM 8483 O O . GLY A 1 1071 ? -64.073 -14.412 14.180 1.00 25.69 1071 GLY A O 1
ATOM 8484 N N . VAL A 1 1072 ? -66.104 -14.274 13.231 1.00 26.25 1072 VAL A N 1
ATOM 8485 C CA . VAL A 1 1072 ? -65.720 -14.593 11.839 1.00 26.25 1072 VAL A CA 1
ATOM 8486 C C . VAL A 1 1072 ? -66.375 -13.566 10.912 1.00 26.25 1072 VAL A C 1
ATOM 8488 O O . VAL A 1 1072 ? -67.561 -13.284 11.077 1.00 26.25 1072 VAL A O 1
ATOM 8491 N N . GLY A 1 1073 ? -65.656 -13.045 9.912 1.00 24.95 1073 GLY A N 1
ATOM 8492 C CA . GLY A 1 1073 ? -66.246 -12.137 8.923 1.00 24.95 1073 GLY A CA 1
ATOM 8493 C C . GLY A 1 1073 ? -65.359 -11.849 7.707 1.00 24.95 1073 GLY A C 1
ATOM 8494 O O . GLY A 1 1073 ? -64.186 -11.521 7.845 1.00 24.95 1073 GLY A O 1
ATOM 8495 N N . ARG A 1 1074 ? -65.950 -11.939 6.509 1.00 25.47 1074 ARG A N 1
ATOM 8496 C CA . ARG A 1 1074 ? -65.494 -11.240 5.292 1.00 25.47 1074 ARG A CA 1
ATOM 8497 C C . ARG A 1 1074 ? -66.333 -9.970 5.122 1.00 25.47 1074 ARG A C 1
ATOM 8499 O O . ARG A 1 1074 ? -67.481 -9.988 5.554 1.00 25.47 1074 ARG A O 1
ATOM 8506 N N . VAL A 1 1075 ? -65.811 -8.986 4.379 1.00 25.31 1075 VAL A N 1
ATOM 8507 C CA . VAL A 1 1075 ? -66.463 -8.066 3.401 1.00 25.31 1075 VAL A CA 1
ATOM 8508 C C . VAL A 1 1075 ? -65.659 -6.752 3.337 1.00 25.31 1075 VAL A C 1
ATOM 8510 O O . VAL A 1 1075 ? -64.811 -6.502 4.188 1.00 25.31 1075 VAL A O 1
ATOM 8513 N N . ALA A 1 1076 ? -65.828 -5.982 2.261 1.00 24.83 1076 ALA A N 1
ATOM 8514 C CA . ALA A 1 1076 ? -64.994 -4.841 1.886 1.00 24.83 1076 ALA A CA 1
ATOM 8515 C C . ALA A 1 1076 ? -65.747 -3.491 1.918 1.00 24.83 1076 ALA A C 1
ATOM 8517 O O . ALA A 1 1076 ? -66.962 -3.457 2.087 1.00 24.83 1076 ALA A O 1
ATOM 8518 N N . CYS A 1 1077 ? -64.992 -2.428 1.608 1.00 22.20 1077 CYS A N 1
ATOM 8519 C CA . CYS A 1 1077 ? -65.422 -1.119 1.087 1.00 22.20 1077 CYS A CA 1
ATOM 8520 C C . CYS A 1 1077 ? -65.936 -0.018 2.051 1.00 22.20 1077 CYS A C 1
ATOM 8522 O O . CYS A 1 1077 ? -67.024 -0.107 2.603 1.00 22.20 1077 CYS A O 1
ATOM 8524 N N . ARG A 1 1078 ? -65.203 1.109 1.973 1.00 24.05 1078 ARG A N 1
ATOM 8525 C CA . ARG A 1 1078 ? -65.663 2.503 1.751 1.00 24.05 1078 ARG A CA 1
ATOM 8526 C C . ARG A 1 1078 ? -66.113 3.428 2.903 1.00 24.05 1078 ARG A C 1
ATOM 8528 O O . ARG A 1 1078 ? -67.157 3.242 3.504 1.00 24.05 1078 ARG A O 1
ATOM 8535 N N . GLU A 1 1079 ? -65.327 4.511 3.005 1.00 26.72 1079 GLU A N 1
ATOM 8536 C CA . GLU A 1 1079 ? -65.700 5.942 2.880 1.00 26.72 1079 GLU A CA 1
ATOM 8537 C C . GLU A 1 1079 ? -66.583 6.645 3.948 1.00 26.72 1079 GLU A C 1
ATOM 8539 O O . GLU A 1 1079 ? -67.734 6.305 4.191 1.00 26.72 1079 GLU A O 1
ATOM 8544 N N . ASP A 1 1080 ? -66.005 7.756 4.432 1.00 27.16 1080 ASP A N 1
ATOM 8545 C CA . ASP A 1 1080 ? -66.594 9.101 4.582 1.00 27.16 1080 ASP A CA 1
ATOM 8546 C C . ASP A 1 1080 ? -67.266 9.631 5.879 1.00 27.16 1080 ASP A C 1
ATOM 8548 O O . ASP A 1 1080 ? -68.474 9.559 6.082 1.00 27.16 1080 ASP A O 1
ATOM 8552 N N . GLN A 1 1081 ? -66.440 10.422 6.592 1.00 28.72 1081 GLN A N 1
ATOM 8553 C CA . GLN A 1 1081 ? -66.625 11.865 6.887 1.00 28.72 1081 GLN A CA 1
ATOM 8554 C C . GLN A 1 1081 ? -67.465 12.355 8.095 1.00 28.72 1081 GLN A C 1
ATOM 8556 O O . GLN A 1 1081 ? -68.106 11.596 8.813 1.00 28.72 1081 GLN A O 1
ATOM 8561 N N . ASP A 1 1082 ? -67.379 13.687 8.290 1.00 28.97 1082 ASP A N 1
ATOM 8562 C CA . ASP A 1 1082 ? -67.948 14.570 9.328 1.00 28.97 1082 ASP A CA 1
ATOM 8563 C C . ASP A 1 1082 ? -67.301 14.531 10.737 1.00 28.97 1082 ASP A C 1
ATOM 8565 O O . ASP A 1 1082 ? -67.014 13.470 11.275 1.00 28.97 1082 ASP A O 1
ATOM 8569 N N . LYS A 1 1083 ? -67.067 15.661 11.441 1.00 28.30 1083 LYS A N 1
ATOM 8570 C CA . LYS A 1 1083 ? -67.166 17.111 11.107 1.00 28.30 1083 LYS A CA 1
ATOM 8571 C C . LYS A 1 1083 ? -66.380 17.952 12.148 1.00 28.30 1083 LYS A C 1
ATOM 8573 O O . LYS A 1 1083 ? -66.316 17.550 13.305 1.00 28.30 1083 LYS A O 1
ATOM 8578 N N . GLY A 1 1084 ? -65.865 19.143 11.795 1.00 24.98 1084 GLY A N 1
ATOM 8579 C CA . GLY A 1 1084 ? -65.252 20.069 12.778 1.00 24.98 1084 GLY A CA 1
ATOM 8580 C C . GLY A 1 1084 ? -64.577 21.334 12.208 1.00 24.98 1084 GLY A C 1
ATOM 8581 O O . GLY A 1 1084 ? -63.417 21.297 11.821 1.00 24.98 1084 GLY A O 1
ATOM 8582 N N . VAL A 1 1085 ? -65.296 22.461 12.197 1.00 25.64 1085 VAL A N 1
ATOM 8583 C CA . VAL A 1 1085 ? -64.883 23.842 11.799 1.00 25.64 1085 VAL A CA 1
ATOM 8584 C C . VAL A 1 1085 ? -65.567 24.827 12.816 1.00 25.64 1085 VAL A C 1
ATOM 8586 O O . VAL A 1 1085 ? -66.249 24.273 13.687 1.00 25.64 1085 VAL A O 1
ATOM 8589 N N . PRO A 1 1086 ? -65.507 26.198 12.807 1.00 47.78 1086 PRO A N 1
ATOM 8590 C CA . PRO A 1 1086 ? -64.978 27.172 11.820 1.00 47.78 1086 PRO A CA 1
ATOM 8591 C C . PRO A 1 1086 ? -64.237 28.454 12.366 1.00 47.78 1086 PRO A C 1
ATOM 8593 O O . PRO A 1 1086 ? -64.186 28.681 13.567 1.00 47.78 1086 PRO A O 1
ATOM 8596 N N . GLU A 1 1087 ? -63.700 29.281 11.439 1.00 30.52 1087 GLU A N 1
ATOM 8597 C CA . GLU A 1 1087 ? -63.789 30.779 11.284 1.00 30.52 1087 GLU A CA 1
ATOM 8598 C C . GLU A 1 1087 ? -63.572 31.795 12.460 1.00 30.52 1087 GLU A C 1
ATOM 8600 O O . GLU A 1 1087 ? -63.868 31.508 13.610 1.00 30.52 1087 GLU A O 1
ATOM 8605 N N . SER A 1 1088 ? -63.130 33.065 12.272 1.00 28.06 1088 SER A N 1
ATOM 8606 C CA . SER A 1 1088 ? -62.573 33.814 11.105 1.00 28.06 1088 SER A CA 1
ATOM 8607 C C . SER A 1 1088 ? -62.005 35.228 11.446 1.00 28.06 1088 SER A C 1
ATOM 8609 O O . SER A 1 1088 ? -62.569 35.929 12.278 1.00 28.06 1088 SER A O 1
ATOM 8611 N N . SER A 1 1089 ? -61.013 35.693 10.656 1.00 27.38 1089 SER A N 1
ATOM 8612 C CA . SER A 1 1089 ? -60.789 37.075 10.114 1.00 27.38 1089 SER A CA 1
ATOM 8613 C C . SER A 1 1089 ? -60.642 38.355 10.984 1.00 27.38 1089 SER A C 1
ATOM 8615 O O . SER A 1 1089 ? -61.559 38.684 11.726 1.00 27.38 1089 SER A O 1
ATOM 8617 N N . SER A 1 1090 ? -59.641 39.215 10.659 1.00 25.72 1090 SER A N 1
ATOM 8618 C CA . SER A 1 1090 ? -59.838 40.667 10.337 1.00 25.72 1090 SER A CA 1
ATOM 8619 C C . SER A 1 1090 ? -58.563 41.468 9.915 1.00 25.72 1090 SER A C 1
ATOM 8621 O O . SER A 1 1090 ? -57.697 41.647 10.762 1.00 25.72 1090 SER A O 1
ATOM 8623 N N . LEU A 1 1091 ? -58.553 42.048 8.687 1.00 27.09 1091 LEU A N 1
ATOM 8624 C CA . LEU A 1 1091 ? -58.041 43.400 8.260 1.00 27.09 1091 LEU A CA 1
ATOM 8625 C C . LEU A 1 1091 ? -56.541 43.811 8.510 1.00 27.09 1091 LEU A C 1
ATOM 8627 O O . LEU A 1 1091 ? -55.907 43.285 9.410 1.00 27.09 1091 LEU A O 1
ATOM 8631 N N . GLU A 1 1092 ? -55.862 44.767 7.828 1.00 27.67 1092 GLU A N 1
ATOM 8632 C CA . GLU A 1 1092 ? -55.992 45.460 6.513 1.00 27.67 1092 GLU A CA 1
ATOM 8633 C C . GLU A 1 1092 ? -54.668 46.179 6.074 1.00 27.67 1092 GLU A C 1
ATOM 8635 O O . GLU A 1 1092 ? -53.763 46.332 6.883 1.00 27.67 1092 GLU A O 1
ATOM 8640 N N . ILE A 1 1093 ? -54.619 46.703 4.825 1.00 27.56 1093 ILE A N 1
ATOM 8641 C CA . ILE A 1 1093 ? -53.854 47.887 4.301 1.00 27.56 1093 ILE A CA 1
ATOM 8642 C C . ILE A 1 1093 ? -52.311 47.945 4.536 1.00 27.56 1093 ILE A C 1
ATOM 8644 O O . ILE A 1 1093 ? -51.824 48.084 5.648 1.00 27.56 1093 ILE A O 1
ATOM 8648 N N . SER A 1 1094 ? -51.455 48.020 3.498 1.00 24.84 1094 SER A N 1
ATOM 8649 C CA . SER A 1 1094 ? -51.388 49.151 2.540 1.00 24.84 1094 SER A CA 1
ATOM 8650 C C . SER A 1 1094 ? -50.831 48.820 1.126 1.00 24.84 1094 SER A C 1
ATOM 8652 O O . SER A 1 1094 ? -50.765 47.663 0.731 1.00 24.84 1094 SER A O 1
ATOM 8654 N N . LYS A 1 1095 ? -50.540 49.844 0.298 1.00 29.78 1095 LYS A N 1
ATOM 8655 C CA . LYS A 1 1095 ? -50.503 49.786 -1.188 1.00 29.78 1095 LYS A CA 1
ATOM 8656 C C . LYS A 1 1095 ? -49.112 50.030 -1.804 1.00 29.78 1095 LYS A C 1
ATOM 8658 O O . LYS A 1 1095 ? -48.472 51.002 -1.404 1.00 29.78 1095 LYS A O 1
ATOM 8663 N N . ARG A 1 1096 ? -48.795 49.366 -2.937 1.00 25.52 1096 ARG A N 1
ATOM 8664 C CA . ARG A 1 1096 ? -48.531 50.010 -4.264 1.00 25.52 1096 ARG A CA 1
ATOM 8665 C C . ARG A 1 1096 ? -48.240 49.022 -5.420 1.00 25.52 1096 ARG A C 1
ATOM 8667 O O . ARG A 1 1096 ? -47.598 48.002 -5.237 1.00 25.52 1096 ARG A O 1
ATOM 8674 N N . HIS A 1 1097 ? -48.681 49.417 -6.618 1.00 27.64 1097 HIS A N 1
ATOM 8675 C CA . HIS A 1 1097 ? -48.348 48.902 -7.967 1.00 27.64 1097 HIS A CA 1
ATOM 8676 C C . HIS A 1 1097 ? -47.492 49.981 -8.703 1.00 27.64 1097 HIS A C 1
ATOM 8678 O O . HIS A 1 1097 ? -47.410 51.075 -8.124 1.00 27.64 1097 HIS A O 1
ATOM 8684 N N . PRO A 1 1098 ? -46.865 49.782 -9.903 1.00 47.62 1098 PRO A N 1
ATOM 8685 C CA . PRO A 1 1098 ? -47.426 49.149 -11.132 1.00 47.62 1098 PRO A CA 1
ATOM 8686 C C . PRO A 1 1098 ? -46.470 48.218 -11.954 1.00 47.62 1098 PRO A C 1
ATOM 8688 O O . PRO A 1 1098 ? -45.264 48.408 -11.934 1.00 47.62 1098 PRO A O 1
ATOM 8691 N N . ALA A 1 1099 ? -46.967 47.125 -12.569 1.00 29.61 1099 ALA A N 1
ATOM 8692 C CA . ALA A 1 1099 ? -47.310 46.936 -14.013 1.00 29.61 1099 ALA A CA 1
ATOM 8693 C C . ALA A 1 1099 ? -46.104 46.558 -14.933 1.00 29.61 1099 ALA A C 1
ATOM 8695 O O . ALA A 1 1099 ? -44.971 46.784 -14.539 1.00 29.61 1099 ALA A O 1
ATOM 8696 N N . PHE A 1 1100 ? -46.228 45.941 -16.127 1.00 26.34 1100 PHE A N 1
ATOM 8697 C CA . PHE A 1 1100 ? -47.344 45.810 -17.093 1.00 26.34 1100 PHE A CA 1
ATOM 8698 C C . PHE A 1 1100 ? -47.263 44.518 -17.963 1.00 26.34 1100 PHE A C 1
ATOM 8700 O O . PHE A 1 1100 ? -46.171 44.191 -18.405 1.00 26.34 1100 PHE A O 1
ATOM 8707 N N . ARG A 1 1101 ? -48.434 43.958 -18.350 1.00 25.64 1101 ARG A N 1
ATOM 8708 C CA . ARG A 1 1101 ? -48.761 43.149 -19.572 1.00 25.64 1101 ARG A CA 1
ATOM 8709 C C . ARG A 1 1101 ? -48.066 41.776 -19.785 1.00 25.64 1101 ARG A C 1
ATOM 8711 O O . ARG A 1 1101 ? -46.854 41.687 -19.704 1.00 25.64 1101 ARG A O 1
ATOM 8718 N N . ASN A 1 1102 ? -48.802 40.656 -19.918 1.00 27.92 1102 ASN A N 1
ATOM 8719 C CA . ASN A 1 1102 ? -49.686 40.179 -21.025 1.00 27.92 1102 ASN A CA 1
ATOM 8720 C C . ASN A 1 1102 ? -48.884 39.720 -22.266 1.00 27.92 1102 ASN A C 1
ATOM 8722 O O . ASN A 1 1102 ? -48.061 40.497 -22.739 1.00 27.92 1102 ASN A O 1
ATOM 8726 N N . ALA A 1 1103 ? -49.127 38.557 -22.890 1.00 28.64 1103 ALA A N 1
ATOM 8727 C CA . ALA A 1 1103 ? -50.082 37.446 -22.644 1.00 28.64 1103 ALA A CA 1
ATOM 8728 C C . ALA A 1 1103 ? -49.532 36.144 -23.325 1.00 28.64 1103 ALA A C 1
ATOM 8730 O O . ALA A 1 1103 ? -48.348 36.151 -23.659 1.00 28.64 1103 ALA A O 1
ATOM 8731 N N . ASP A 1 1104 ? -50.211 35.007 -23.560 1.00 26.53 1104 ASP A N 1
ATOM 8732 C CA . ASP A 1 1104 ? -51.633 34.571 -23.520 1.00 26.53 1104 ASP A CA 1
ATOM 8733 C C . ASP A 1 1104 ? -51.722 33.046 -23.189 1.00 26.53 1104 ASP A C 1
ATOM 8735 O O . ASP A 1 1104 ? -50.688 32.397 -23.027 1.00 26.53 1104 ASP A O 1
ATOM 8739 N N . ASP A 1 1105 ? -52.935 32.480 -23.064 1.00 28.33 1105 ASP A N 1
ATOM 8740 C CA . ASP A 1 1105 ? -53.230 31.158 -22.444 1.00 28.33 1105 ASP A CA 1
ATOM 8741 C C . ASP A 1 1105 ? -53.404 29.929 -23.414 1.00 28.33 1105 ASP A C 1
ATOM 8743 O O . ASP A 1 1105 ? -53.475 30.109 -24.633 1.00 28.33 1105 ASP A O 1
ATOM 8747 N N . PRO A 1 1106 ? -53.457 28.667 -22.896 1.00 56.19 1106 PRO A N 1
ATOM 8748 C CA . PRO A 1 1106 ? -53.492 27.376 -23.644 1.00 56.19 1106 PRO A CA 1
ATOM 8749 C C . PRO A 1 1106 ? -54.963 26.877 -23.884 1.00 56.19 1106 PRO A C 1
ATOM 8751 O O . PRO A 1 1106 ? -55.824 27.751 -23.997 1.00 56.19 1106 PRO A O 1
ATOM 8754 N N . PRO A 1 1107 ? -55.379 25.568 -23.939 1.00 47.19 1107 PRO A N 1
ATOM 8755 C CA . PRO A 1 1107 ? -54.703 24.243 -24.003 1.00 47.19 1107 PRO A CA 1
ATOM 8756 C C . PRO A 1 1107 ? -55.346 23.215 -24.995 1.00 47.19 1107 PRO A C 1
ATOM 8758 O O . PRO A 1 1107 ? -56.226 23.566 -25.777 1.00 47.19 1107 PRO A O 1
ATOM 8761 N N . SER A 1 1108 ? -54.976 21.916 -24.935 1.00 26.05 1108 SER A N 1
ATOM 8762 C CA . SER A 1 1108 ? -55.926 20.760 -24.959 1.00 26.05 1108 SER A CA 1
ATOM 8763 C C . SER A 1 1108 ? -55.256 19.363 -24.884 1.00 26.05 1108 SER A C 1
ATOM 8765 O O . SER A 1 1108 ? -54.053 19.220 -25.077 1.00 26.05 1108 SER A O 1
ATOM 8767 N N . ILE A 1 1109 ? -56.067 18.336 -24.580 1.00 27.73 1109 ILE A N 1
ATOM 8768 C CA . ILE A 1 1109 ? -55.777 16.883 -24.529 1.00 27.73 1109 ILE A CA 1
ATOM 8769 C C . ILE A 1 1109 ? -56.814 16.171 -25.432 1.00 27.73 1109 ILE A C 1
ATOM 8771 O O . ILE A 1 1109 ? -57.958 16.619 -25.388 1.00 27.73 1109 ILE A O 1
ATOM 8775 N N . ALA A 1 1110 ? -56.460 15.095 -26.174 1.00 26.34 1110 ALA A N 1
ATOM 8776 C CA . ALA A 1 1110 ? -57.289 13.875 -26.428 1.00 26.34 1110 ALA A CA 1
ATOM 8777 C C . ALA A 1 1110 ? -56.880 13.003 -27.660 1.00 26.34 1110 ALA A C 1
ATOM 8779 O O . ALA A 1 1110 ? -56.842 13.474 -28.788 1.00 26.34 1110 ALA A O 1
ATOM 8780 N N . GLU A 1 1111 ? -56.626 11.711 -27.403 1.00 25.50 1111 GLU A N 1
ATOM 8781 C CA . GLU A 1 1111 ? -57.256 10.487 -27.976 1.00 25.50 1111 GLU A CA 1
ATOM 8782 C C . GLU A 1 1111 ? -57.582 10.229 -29.493 1.00 25.50 1111 GLU A C 1
ATOM 8784 O O . GLU A 1 1111 ? -58.361 10.932 -30.124 1.00 25.50 1111 GLU A O 1
ATOM 8789 N N . ILE A 1 1112 ? -57.168 9.021 -29.954 1.00 23.06 1112 ILE A N 1
ATOM 8790 C CA . ILE A 1 1112 ? -57.966 7.945 -30.640 1.00 23.06 1112 ILE A CA 1
ATOM 8791 C C . ILE A 1 1112 ? -58.194 7.887 -32.198 1.00 23.06 1112 ILE A C 1
ATOM 8793 O O . ILE A 1 1112 ? -59.032 8.567 -32.772 1.00 23.06 1112 ILE A O 1
ATOM 8797 N N . ILE A 1 1113 ? -57.525 6.885 -32.822 1.00 22.53 1113 ILE A N 1
ATOM 8798 C CA . ILE A 1 1113 ? -57.954 5.841 -33.820 1.00 22.53 1113 ILE A CA 1
ATOM 8799 C C . ILE A 1 1113 ? -58.440 6.162 -35.280 1.00 22.53 1113 ILE A C 1
ATOM 8801 O O . ILE A 1 1113 ? -59.531 6.662 -35.513 1.00 22.53 1113 ILE A O 1
ATOM 8805 N N . ASN A 1 1114 ? -57.655 5.636 -36.250 1.00 26.00 1114 ASN A N 1
ATOM 8806 C CA . ASN A 1 1114 ? -57.905 5.031 -37.599 1.00 26.00 1114 ASN A CA 1
ATOM 8807 C C . ASN A 1 1114 ? -59.103 5.373 -38.531 1.00 26.00 1114 ASN A C 1
ATOM 8809 O O . ASN A 1 1114 ? -60.248 5.130 -38.174 1.00 26.00 1114 ASN A O 1
ATOM 8813 N N . TYR A 1 1115 ? -58.784 5.608 -39.827 1.00 22.55 1115 TYR A N 1
ATOM 8814 C CA . TYR A 1 1115 ? -59.423 5.071 -41.071 1.00 22.55 1115 TYR A CA 1
ATOM 8815 C C . TYR A 1 1115 ? -58.480 5.306 -42.303 1.00 22.55 1115 TYR A C 1
ATOM 8817 O O . TYR A 1 1115 ? -57.516 6.050 -42.164 1.00 22.55 1115 TYR A O 1
ATOM 8825 N N . GLY A 1 1116 ? -58.625 4.726 -43.518 1.00 21.61 1116 GLY A N 1
ATOM 8826 C CA . GLY A 1 1116 ? -59.650 3.784 -44.009 1.00 21.61 1116 GLY A CA 1
ATOM 8827 C C . GLY A 1 1116 ? -59.592 3.295 -45.490 1.00 21.61 1116 GLY A C 1
ATOM 8828 O O . GLY A 1 1116 ? -60.606 3.409 -46.168 1.00 21.61 1116 GLY A O 1
ATOM 8829 N N . LEU A 1 1117 ? -58.504 2.630 -45.934 1.00 22.73 1117 LEU A N 1
ATOM 8830 C CA . LEU A 1 1117 ? -58.452 1.625 -47.047 1.00 22.73 1117 LEU A CA 1
ATOM 8831 C C . LEU A 1 1117 ? -58.562 2.022 -48.557 1.00 22.73 1117 LEU A C 1
ATOM 8833 O O . LEU A 1 1117 ? -58.922 3.138 -48.912 1.00 22.73 1117 LEU A O 1
ATOM 8837 N N . CYS A 1 1118 ? -58.291 1.007 -49.412 1.00 19.98 1118 CYS A N 1
ATOM 8838 C CA . CYS A 1 1118 ? -58.334 0.911 -50.899 1.00 19.98 1118 CYS A CA 1
ATOM 8839 C C . CYS A 1 1118 ? -57.068 1.407 -51.663 1.00 19.98 1118 CYS A C 1
ATOM 8841 O O . CYS A 1 1118 ? -56.450 2.377 -51.245 1.00 19.98 1118 CYS A O 1
ATOM 8843 N N . GLU A 1 1119 ? -56.593 0.791 -52.767 1.00 23.08 1119 GLU A N 1
ATOM 8844 C CA . GLU A 1 1119 ? -57.082 -0.391 -53.521 1.00 23.08 1119 GLU A CA 1
ATOM 8845 C C . GLU A 1 1119 ? -55.964 -1.200 -54.257 1.00 23.08 1119 GLU A C 1
ATOM 8847 O O . GLU A 1 1119 ? -54.779 -0.887 -54.184 1.00 23.08 1119 GLU A O 1
ATOM 8852 N N . THR A 1 1120 ? -56.365 -2.289 -54.925 1.00 22.33 1120 THR A N 1
ATOM 8853 C CA . THR A 1 1120 ? -55.595 -3.408 -55.525 1.00 22.33 1120 THR A CA 1
ATOM 8854 C C . THR A 1 1120 ? -54.805 -3.131 -56.820 1.00 22.33 1120 THR A C 1
ATOM 8856 O O . THR A 1 1120 ? -55.311 -2.417 -57.678 1.00 22.33 1120 THR A O 1
ATOM 8859 N N . PHE A 1 1121 ? -53.699 -3.862 -57.074 1.00 23.05 1121 PHE A N 1
ATOM 8860 C CA . PHE A 1 1121 ? -53.638 -5.019 -58.015 1.00 23.05 1121 PHE A CA 1
ATOM 8861 C C . PHE A 1 1121 ? -52.242 -5.692 -58.058 1.00 23.05 1121 PHE A C 1
ATOM 8863 O O . PHE A 1 1121 ? -51.281 -5.168 -57.502 1.00 23.05 1121 PHE A O 1
ATOM 8870 N N . ALA A 1 1122 ? -52.132 -6.866 -58.697 1.00 22.53 1122 ALA A N 1
ATOM 8871 C CA . ALA A 1 1122 ? -50.900 -7.664 -58.814 1.00 22.53 1122 ALA A CA 1
ATOM 8872 C C . ALA A 1 1122 ? -50.528 -7.978 -60.278 1.00 22.53 1122 ALA A C 1
ATOM 8874 O O . ALA A 1 1122 ? -51.405 -8.011 -61.142 1.00 22.53 1122 ALA A O 1
ATOM 8875 N N . TYR A 1 1123 ? -49.245 -8.265 -60.535 1.00 22.61 1123 TYR A N 1
ATOM 8876 C CA . TYR A 1 1123 ? -48.756 -8.866 -61.784 1.00 22.61 1123 TYR A CA 1
ATOM 8877 C C . TYR A 1 1123 ? -47.495 -9.719 -61.545 1.00 22.61 1123 TYR A C 1
ATOM 8879 O O . TYR A 1 1123 ? -46.747 -9.486 -60.596 1.00 22.61 1123 TYR A O 1
ATOM 8887 N N . GLU A 1 1124 ? -47.280 -10.712 -62.405 1.00 24.20 1124 GLU A N 1
ATOM 8888 C CA . GLU A 1 1124 ? -46.129 -11.634 -62.410 1.00 24.20 1124 GLU A CA 1
ATOM 8889 C C . GLU A 1 1124 ? -44.946 -11.012 -63.222 1.00 24.20 1124 GLU A C 1
ATOM 8891 O O . GLU A 1 1124 ? -45.116 -9.951 -63.818 1.00 24.20 1124 GLU A O 1
ATOM 8896 N N . ALA A 1 1125 ? -43.720 -11.554 -63.327 1.00 23.08 1125 ALA A N 1
ATOM 8897 C CA . ALA A 1 1125 ? -43.227 -12.912 -63.073 1.00 23.08 1125 ALA A CA 1
ATOM 8898 C C . ALA A 1 1125 ? -41.676 -12.986 -62.923 1.00 23.08 1125 ALA A C 1
ATOM 8900 O O . ALA A 1 1125 ? -40.973 -12.013 -63.179 1.00 23.08 1125 ALA A O 1
ATOM 8901 N N . LEU A 1 1126 ? -41.182 -14.215 -62.681 1.00 23.38 1126 LEU A N 1
ATOM 8902 C CA . LEU A 1 1126 ? -39.831 -14.761 -62.958 1.00 23.38 1126 LEU A CA 1
ATOM 8903 C C . LEU A 1 1126 ? -38.638 -14.414 -62.030 1.00 23.38 1126 LEU A C 1
ATOM 8905 O O . LEU A 1 1126 ? -38.311 -13.267 -61.753 1.00 23.38 1126 LEU A O 1
ATOM 8909 N N . GLN A 1 1127 ? -37.932 -15.481 -61.623 1.00 24.28 1127 GLN A N 1
ATOM 8910 C CA . GLN A 1 1127 ? -36.594 -15.478 -61.002 1.00 24.28 1127 GLN A CA 1
ATOM 8911 C C . GLN A 1 1127 ? -35.493 -15.741 -62.064 1.00 24.28 1127 GLN A C 1
ATOM 8913 O O . GLN A 1 1127 ? -35.812 -15.881 -63.248 1.00 24.28 1127 GLN A O 1
ATOM 8918 N N . PRO A 1 1128 ? -34.213 -15.914 -61.663 1.00 29.47 1128 PRO A N 1
ATOM 8919 C CA . PRO A 1 1128 ? -33.791 -17.303 -61.414 1.00 29.47 1128 PRO A CA 1
ATOM 8920 C C . PRO A 1 1128 ? -32.877 -17.548 -60.189 1.00 29.47 1128 PRO A C 1
ATOM 8922 O O . PRO A 1 1128 ? -31.821 -16.949 -60.044 1.00 29.47 1128 PRO A O 1
ATOM 8925 N N . GLN A 1 1129 ? -33.266 -18.565 -59.410 1.00 22.48 1129 GLN A N 1
ATOM 8926 C CA . GLN A 1 1129 ? -32.422 -19.614 -58.804 1.00 22.48 1129 GLN A CA 1
ATOM 8927 C C . GLN A 1 1129 ? -31.250 -19.249 -57.866 1.00 22.48 1129 GLN A C 1
ATOM 8929 O O . GLN A 1 1129 ? -30.151 -18.906 -58.289 1.00 22.48 1129 GLN A O 1
ATOM 8934 N N . VAL A 1 1130 ? -31.427 -19.611 -56.589 1.00 25.03 1130 VAL A N 1
ATOM 8935 C CA . VAL A 1 1130 ? -30.335 -20.118 -55.739 1.00 25.03 1130 VAL A CA 1
ATOM 8936 C C . VAL A 1 1130 ? -30.236 -21.635 -55.940 1.00 25.03 1130 VAL A C 1
ATOM 8938 O O . VAL A 1 1130 ? -31.179 -22.363 -55.628 1.00 25.03 1130 VAL A O 1
ATOM 8941 N N . SER A 1 1131 ? -29.107 -22.131 -56.449 1.00 23.16 1131 SER A N 1
ATOM 8942 C CA . SER A 1 1131 ? -28.849 -23.568 -56.616 1.00 23.16 1131 SER A CA 1
ATOM 8943 C C . SER A 1 1131 ? -28.240 -24.180 -55.350 1.00 23.16 1131 SER A C 1
ATOM 8945 O O . SER A 1 1131 ? -27.113 -23.855 -54.977 1.00 23.16 1131 SER A O 1
ATOM 8947 N N . ALA A 1 1132 ? -28.952 -25.106 -54.707 1.00 26.30 1132 ALA A N 1
ATOM 8948 C CA . ALA A 1 1132 ? -28.434 -25.855 -53.564 1.00 26.30 1132 ALA A CA 1
ATOM 8949 C C . ALA A 1 1132 ? -27.676 -27.120 -54.014 1.00 26.30 1132 ALA A C 1
ATOM 8951 O O . ALA A 1 1132 ? -28.297 -28.150 -54.281 1.00 26.30 1132 ALA A O 1
ATOM 8952 N N . GLU A 1 1133 ? -26.340 -27.077 -54.038 1.00 23.28 1133 GLU A N 1
ATOM 8953 C CA . GLU A 1 1133 ? -25.513 -28.285 -54.167 1.00 23.28 1133 GLU A CA 1
ATOM 8954 C C . GLU A 1 1133 ? -25.024 -28.806 -52.808 1.00 23.28 1133 GLU A C 1
ATOM 8956 O O . GLU A 1 1133 ? -24.505 -28.074 -51.964 1.00 23.28 1133 GLU A O 1
ATOM 8961 N N . LYS A 1 1134 ? -25.164 -30.120 -52.604 1.00 28.66 1134 LYS A N 1
ATOM 8962 C CA . LYS A 1 1134 ? -24.678 -30.823 -51.411 1.00 28.66 1134 LYS A CA 1
ATOM 8963 C C . LYS A 1 1134 ? -23.203 -31.193 -51.576 1.00 28.66 1134 LYS A C 1
ATOM 8965 O O . LYS A 1 1134 ? -22.901 -32.208 -52.197 1.00 28.66 1134 LYS A O 1
ATOM 8970 N N . THR A 1 1135 ? -22.292 -30.485 -50.912 1.00 23.42 1135 THR A N 1
ATOM 8971 C CA . THR A 1 1135 ? -20.911 -30.969 -50.712 1.00 23.42 1135 THR A CA 1
ATOM 8972 C C . THR A 1 1135 ? -20.739 -31.609 -49.335 1.00 23.42 1135 THR A C 1
ATOM 8974 O O . THR A 1 1135 ? -20.054 -31.102 -48.449 1.00 23.42 1135 THR A O 1
ATOM 8977 N N . ALA A 1 1136 ? -21.341 -32.787 -49.155 1.00 30.72 1136 ALA A N 1
ATOM 8978 C CA . ALA A 1 1136 ? -20.987 -33.660 -48.041 1.00 30.72 1136 ALA A CA 1
ATOM 8979 C C . ALA A 1 1136 ? -19.567 -34.215 -48.266 1.00 30.72 1136 ALA A C 1
ATOM 8981 O O . ALA A 1 1136 ? -19.387 -35.194 -48.989 1.00 30.72 1136 ALA A O 1
ATOM 8982 N N . LYS A 1 1137 ? -18.548 -33.589 -47.663 1.00 25.02 1137 LYS A N 1
ATOM 8983 C CA . LYS A 1 1137 ? -17.209 -34.192 -47.566 1.00 25.02 1137 LYS A CA 1
ATOM 8984 C C . LYS A 1 1137 ? -17.202 -35.260 -46.459 1.00 25.02 1137 LYS A C 1
ATOM 8986 O O . LYS A 1 1137 ? -17.888 -35.087 -45.449 1.00 25.02 1137 LYS A O 1
ATOM 8991 N N . PRO A 1 1138 ? -16.501 -36.389 -46.655 1.00 26.89 1138 PRO A N 1
ATOM 8992 C CA . PRO A 1 1138 ? -16.696 -37.574 -45.829 1.00 26.89 1138 PRO A CA 1
ATOM 8993 C C . PRO A 1 1138 ? -16.119 -37.401 -44.422 1.00 26.89 1138 PRO A C 1
ATOM 8995 O O . PRO A 1 1138 ? -14.986 -36.949 -44.259 1.00 26.89 1138 PRO A O 1
ATOM 8998 N N . ARG A 1 1139 ? -16.855 -37.873 -43.407 1.00 32.06 1139 ARG A N 1
ATOM 8999 C CA . ARG A 1 1139 ? -16.214 -38.310 -42.160 1.00 32.06 1139 ARG A CA 1
ATOM 9000 C C . ARG A 1 1139 ? -15.285 -39.472 -42.496 1.00 32.06 1139 ARG A C 1
ATOM 9002 O O . ARG A 1 1139 ? -15.667 -40.345 -43.274 1.00 32.06 1139 ARG A O 1
ATOM 9009 N N . ASN A 1 1140 ? -14.091 -39.498 -41.913 1.00 39.22 1140 ASN A N 1
ATOM 9010 C CA . ASN A 1 1140 ? -13.160 -40.604 -42.093 1.00 39.22 1140 ASN A CA 1
ATOM 9011 C C . ASN A 1 1140 ? -13.343 -41.624 -40.950 1.00 39.22 1140 ASN A C 1
ATOM 9013 O O . ASN A 1 1140 ? -12.812 -41.393 -39.860 1.00 39.22 1140 ASN A O 1
ATOM 9017 N N . PRO A 1 1141 ? -14.051 -42.753 -41.164 1.00 38.16 1141 PRO A N 1
ATOM 9018 C CA . PRO A 1 1141 ? -14.309 -43.722 -40.098 1.00 38.16 1141 PRO A CA 1
ATOM 9019 C C . PRO A 1 1141 ? -13.028 -44.386 -39.575 1.00 38.16 1141 PRO A C 1
ATOM 9021 O O . PRO A 1 1141 ? -13.039 -44.929 -38.477 1.00 38.16 1141 PRO A O 1
ATOM 9024 N N . ALA A 1 1142 ? -11.906 -44.321 -40.307 1.00 36.53 1142 ALA A N 1
ATOM 9025 C CA . ALA A 1 1142 ? -10.623 -44.810 -39.809 1.00 36.53 1142 ALA A CA 1
ATOM 9026 C C . ALA A 1 1142 ? -10.051 -43.948 -38.667 1.00 36.53 1142 ALA A C 1
ATOM 9028 O O . ALA A 1 1142 ? -9.264 -44.463 -37.880 1.00 36.53 1142 ALA A O 1
ATOM 9029 N N . ILE A 1 1143 ? -10.445 -42.671 -38.561 1.00 40.62 1143 ILE A N 1
ATOM 9030 C CA . ILE A 1 1143 ? -10.017 -41.774 -37.475 1.00 40.62 1143 ILE A CA 1
ATOM 9031 C C . ILE A 1 1143 ? -10.899 -41.986 -36.239 1.00 40.62 1143 ILE A C 1
ATOM 9033 O O . ILE A 1 1143 ? -10.369 -42.204 -35.154 1.00 40.62 1143 ILE A O 1
ATOM 9037 N N . GLU A 1 1144 ? -12.229 -42.022 -36.400 1.00 41.66 1144 GLU A N 1
ATOM 9038 C CA . GLU A 1 1144 ? -13.153 -42.361 -35.301 1.00 41.66 1144 GLU A CA 1
ATOM 9039 C C . GLU A 1 1144 ? -12.829 -43.762 -34.726 1.00 41.66 1144 GLU A C 1
ATOM 9041 O O . GLU A 1 1144 ? -12.724 -43.919 -33.511 1.00 41.66 1144 GLU A O 1
ATOM 9046 N N . ALA A 1 1145 ? -12.537 -44.757 -35.578 1.00 39.75 1145 ALA A N 1
ATOM 9047 C CA . ALA A 1 1145 ? -12.100 -46.085 -35.137 1.00 39.75 1145 ALA A CA 1
ATOM 9048 C C . ALA A 1 1145 ? -10.738 -46.085 -34.414 1.00 39.75 1145 ALA A C 1
ATOM 9050 O O . ALA A 1 1145 ? -10.564 -46.841 -33.459 1.00 39.75 1145 ALA A O 1
ATOM 9051 N N . LEU A 1 1146 ? -9.781 -45.245 -34.835 1.00 41.41 1146 LEU A N 1
ATOM 9052 C CA . LEU A 1 1146 ? -8.476 -45.131 -34.174 1.00 41.41 1146 LEU A CA 1
ATOM 9053 C C . LEU A 1 1146 ? -8.620 -44.562 -32.755 1.00 41.41 1146 LEU A C 1
ATOM 9055 O O . LEU A 1 1146 ? -8.060 -45.131 -31.822 1.00 41.41 1146 LEU A O 1
ATOM 9059 N N . TYR A 1 1147 ? -9.413 -43.501 -32.571 1.00 41.72 1147 TYR A N 1
ATOM 9060 C CA . TYR A 1 1147 ? -9.680 -42.946 -31.238 1.00 41.72 1147 TYR A CA 1
ATOM 9061 C C . TYR A 1 1147 ? -10.458 -43.918 -30.341 1.00 41.72 1147 TYR A C 1
ATOM 9063 O O . TYR A 1 1147 ? -10.115 -44.056 -29.165 1.00 41.72 1147 TYR A O 1
ATOM 9071 N N . CYS A 1 1148 ? -11.448 -44.643 -30.878 1.00 39.34 1148 CYS A N 1
ATOM 9072 C CA . CYS A 1 1148 ? -12.141 -45.689 -30.123 1.00 39.34 1148 CYS A CA 1
ATOM 9073 C C . CYS A 1 1148 ? -11.182 -46.784 -29.636 1.00 39.34 1148 CYS A C 1
ATOM 9075 O O . CYS A 1 1148 ? -11.220 -47.138 -28.458 1.00 39.34 1148 CYS A O 1
ATOM 9077 N N . GLU A 1 1149 ? -10.312 -47.307 -30.503 1.00 41.09 1149 GLU A N 1
ATOM 9078 C CA . GLU A 1 1149 ? -9.440 -48.421 -30.122 1.00 41.09 1149 GLU A CA 1
ATOM 9079 C C . GLU A 1 1149 ? -8.258 -47.963 -29.239 1.00 41.09 1149 GLU A C 1
ATOM 9081 O O . GLU A 1 1149 ? -7.858 -48.704 -28.347 1.00 41.09 1149 GLU A O 1
ATOM 9086 N N . LEU A 1 1150 ? -7.764 -46.722 -29.372 1.00 42.41 1150 LEU A N 1
ATOM 9087 C CA . LEU A 1 1150 ? -6.805 -46.126 -28.421 1.00 42.41 1150 LEU A CA 1
ATOM 9088 C C . LEU A 1 1150 ? -7.416 -45.930 -27.022 1.00 42.41 1150 LEU A C 1
ATOM 9090 O O . LEU A 1 1150 ? -6.780 -46.264 -26.021 1.00 42.41 1150 LEU A O 1
ATOM 9094 N N . GLY A 1 1151 ? -8.667 -45.461 -26.940 1.00 40.25 1151 GLY A N 1
ATOM 9095 C CA . GLY A 1 1151 ? -9.407 -45.402 -25.675 1.00 40.25 1151 GLY A CA 1
ATOM 9096 C C . GLY A 1 1151 ? -9.620 -46.792 -25.065 1.00 40.25 1151 GLY A C 1
ATOM 9097 O O . GLY A 1 1151 ? -9.444 -46.983 -23.863 1.00 40.25 1151 GLY A O 1
ATOM 9098 N N . ARG A 1 1152 ? -9.912 -47.795 -25.900 1.00 38.38 1152 ARG A N 1
ATOM 9099 C CA . ARG A 1 1152 ? -10.077 -49.200 -25.492 1.00 38.38 1152 ARG A CA 1
ATOM 9100 C C . ARG A 1 1152 ? -8.775 -49.871 -25.043 1.00 38.38 1152 ARG A C 1
ATOM 9102 O O . ARG A 1 1152 ? -8.823 -50.783 -24.224 1.00 38.38 1152 ARG A O 1
ATOM 9109 N N . LEU A 1 1153 ? -7.632 -49.408 -25.550 1.00 37.34 1153 LEU A N 1
ATOM 9110 C CA . LEU A 1 1153 ? -6.286 -49.808 -25.125 1.00 37.34 1153 LEU A CA 1
ATOM 9111 C C . LEU A 1 1153 ? -5.789 -49.047 -23.878 1.00 37.34 1153 LEU A C 1
ATOM 9113 O O . LEU A 1 1153 ? -4.659 -49.262 -23.450 1.00 37.34 1153 LEU A O 1
ATOM 9117 N N . GLY A 1 1154 ? -6.624 -48.195 -23.269 1.00 31.69 1154 GLY A N 1
ATOM 9118 C CA . GLY A 1 1154 ? -6.363 -47.592 -21.958 1.00 31.69 1154 GLY A CA 1
ATOM 9119 C C . GLY A 1 1154 ? -5.567 -46.285 -21.966 1.00 31.69 1154 GLY A C 1
ATOM 9120 O O . GLY A 1 1154 ? -5.205 -45.807 -20.894 1.00 31.69 1154 GLY A O 1
ATOM 9121 N N . PHE A 1 1155 ? -5.328 -45.670 -23.131 1.00 33.38 1155 PHE A N 1
ATOM 9122 C CA . PHE A 1 1155 ? -4.556 -44.419 -23.237 1.00 33.38 1155 PHE A CA 1
ATOM 9123 C C . PHE A 1 1155 ? -5.283 -43.168 -22.698 1.00 33.38 1155 PHE A C 1
ATOM 9125 O O . PHE A 1 1155 ? -4.671 -42.110 -22.596 1.00 33.38 1155 PHE A O 1
ATOM 9132 N N . PHE A 1 1156 ? -6.559 -43.277 -22.306 1.00 34.47 1156 PHE A N 1
ATOM 9133 C CA . PHE A 1 1156 ? -7.320 -42.200 -21.661 1.00 34.47 1156 PHE A CA 1
ATOM 9134 C C . PHE A 1 1156 ? -8.139 -42.735 -20.475 1.00 34.47 1156 PHE A C 1
ATOM 9136 O O . PHE A 1 1156 ? -8.867 -43.720 -20.611 1.00 34.47 1156 PHE A O 1
ATOM 9143 N N . LYS A 1 1157 ? -8.074 -42.060 -19.317 1.00 28.80 1157 LYS A N 1
ATOM 9144 C CA . LYS A 1 1157 ? -8.935 -42.342 -18.154 1.00 28.80 1157 LYS A CA 1
ATOM 9145 C C . LYS A 1 1157 ? -10.202 -41.485 -18.205 1.00 28.80 1157 LYS A C 1
ATOM 9147 O O . LYS A 1 1157 ? -10.133 -40.278 -17.999 1.00 28.80 1157 LYS A O 1
ATOM 9152 N N . PHE A 1 1158 ? -11.364 -42.110 -18.373 1.00 30.20 1158 PHE A N 1
ATOM 9153 C CA . PHE A 1 1158 ? -12.657 -41.464 -18.119 1.00 30.20 1158 PHE A CA 1
ATOM 9154 C C . PHE A 1 1158 ? -13.092 -41.707 -16.665 1.00 30.20 1158 PHE A C 1
ATOM 9156 O O . PHE A 1 1158 ? -13.154 -42.858 -16.227 1.00 30.20 1158 PHE A O 1
ATOM 9163 N N . LYS A 1 1159 ? -13.426 -40.644 -15.914 1.00 25.56 1159 LYS A N 1
ATOM 9164 C CA . LYS A 1 1159 ? -14.109 -40.780 -14.613 1.00 25.56 1159 LYS A CA 1
ATOM 9165 C C . LYS A 1 1159 ? -15.500 -41.388 -14.840 1.00 25.56 1159 LYS A C 1
ATOM 9167 O O . LYS A 1 1159 ? -16.217 -41.000 -15.759 1.00 25.56 1159 LYS A O 1
ATOM 9172 N N . ARG A 1 1160 ? -15.872 -42.354 -14.001 1.00 25.62 1160 ARG A N 1
ATOM 9173 C CA . ARG A 1 1160 ? -17.129 -43.104 -14.101 1.00 25.62 1160 ARG A CA 1
ATOM 9174 C C . ARG A 1 1160 ? -18.168 -42.470 -13.176 1.00 25.62 1160 ARG A C 1
ATOM 9176 O O . ARG A 1 1160 ? -17.994 -42.525 -11.965 1.00 25.62 1160 ARG A O 1
ATOM 9183 N N . ALA A 1 1161 ? -19.225 -41.888 -13.733 1.00 26.28 1161 ALA A N 1
ATOM 9184 C CA . ALA A 1 1161 ? -20.399 -41.500 -12.953 1.00 26.28 1161 ALA A CA 1
ATOM 9185 C C . ALA A 1 1161 ? -21.286 -42.732 -12.713 1.00 26.28 1161 ALA A C 1
ATOM 9187 O O . ALA A 1 1161 ? -21.537 -43.505 -13.642 1.00 26.28 1161 ALA A O 1
ATOM 9188 N N . GLU A 1 1162 ? -21.763 -42.917 -11.484 1.00 26.53 1162 GLU A N 1
ATOM 9189 C CA . GLU A 1 1162 ? -22.791 -43.915 -11.185 1.00 26.53 1162 GLU A CA 1
ATOM 9190 C C . GLU A 1 1162 ? -24.176 -43.332 -11.479 1.00 26.53 1162 GLU A C 1
ATOM 9192 O O . GLU A 1 1162 ? -24.496 -42.223 -11.057 1.00 26.53 1162 GLU A O 1
ATOM 9197 N N . ILE A 1 1163 ? -25.008 -44.077 -12.210 1.00 27.78 1163 ILE A N 1
ATOM 9198 C CA . ILE A 1 1163 ? -26.400 -43.708 -12.486 1.00 27.78 1163 ILE A CA 1
ATOM 9199 C C . ILE A 1 1163 ? -27.287 -44.877 -12.057 1.00 27.78 1163 ILE A C 1
ATOM 9201 O O . ILE A 1 1163 ? -27.144 -45.999 -12.549 1.00 27.78 1163 ILE A O 1
ATOM 9205 N N . GLY A 1 1164 ? -28.192 -44.608 -11.115 1.00 25.89 1164 GLY A N 1
ATOM 9206 C CA . GLY A 1 1164 ? -29.101 -45.602 -10.550 1.00 25.89 1164 GLY A CA 1
ATOM 9207 C C . GLY A 1 1164 ? -30.079 -46.169 -11.583 1.00 25.89 1164 GLY A C 1
ATOM 9208 O O . GLY A 1 1164 ? -30.594 -45.456 -12.443 1.00 25.89 1164 GLY A O 1
ATOM 9209 N N . THR A 1 1165 ? -30.364 -47.468 -11.489 1.00 24.06 1165 THR A N 1
ATOM 9210 C CA . THR A 1 1165 ? -31.280 -48.147 -12.417 1.00 24.06 1165 THR A CA 1
ATOM 9211 C C . THR A 1 1165 ? -32.735 -48.047 -11.961 1.00 24.06 1165 THR A C 1
ATOM 9213 O O . THR A 1 1165 ? -33.080 -48.419 -10.842 1.00 24.06 1165 THR A O 1
ATOM 9216 N N . THR A 1 1166 ? -33.627 -47.633 -12.863 1.00 24.98 1166 THR A N 1
ATOM 9217 C CA . THR A 1 1166 ? -35.075 -47.867 -12.735 1.00 24.98 1166 THR A CA 1
ATOM 9218 C C . THR A 1 1166 ? -35.632 -48.492 -14.017 1.00 24.98 1166 THR A C 1
ATOM 9220 O O . THR A 1 1166 ? -35.041 -48.407 -15.094 1.00 24.98 1166 THR A O 1
ATOM 9223 N N . ARG A 1 1167 ? -36.737 -49.236 -13.889 1.00 28.86 1167 ARG A N 1
ATOM 9224 C CA . ARG A 1 1167 ? -37.274 -50.086 -14.963 1.00 28.86 1167 ARG A CA 1
ATOM 9225 C C . ARG A 1 1167 ? -38.191 -49.308 -15.907 1.00 28.86 1167 ARG A C 1
ATOM 9227 O O . ARG A 1 1167 ? -39.332 -49.042 -15.544 1.00 28.86 1167 ARG A O 1
ATOM 9234 N N . ASN A 1 1168 ? -37.730 -49.062 -17.131 1.00 26.81 1168 ASN A N 1
ATOM 9235 C CA . ASN A 1 1168 ? -38.348 -49.530 -18.388 1.00 26.81 1168 ASN A CA 1
ATOM 9236 C C . ASN A 1 1168 ? -37.659 -48.842 -19.576 1.00 26.81 1168 ASN A C 1
ATOM 9238 O O . ASN A 1 1168 ? -37.482 -47.629 -19.583 1.00 26.81 1168 ASN A O 1
ATOM 9242 N N . GLY A 1 1169 ? -37.223 -49.618 -20.569 1.00 29.34 1169 GLY A N 1
ATOM 9243 C CA . GLY A 1 1169 ? -36.332 -49.111 -21.613 1.00 29.34 1169 GLY A CA 1
ATOM 9244 C C . GLY A 1 1169 ? -37.047 -48.486 -22.811 1.00 29.34 1169 GLY A C 1
ATOM 9245 O O . GLY A 1 1169 ? -37.913 -49.124 -23.397 1.00 29.34 1169 GLY A O 1
ATOM 9246 N N . ILE A 1 1170 ? -36.581 -47.300 -23.213 1.00 24.94 1170 ILE A N 1
ATOM 9247 C CA . ILE A 1 1170 ? -36.327 -46.844 -24.594 1.00 24.94 1170 ILE A CA 1
ATOM 9248 C C . ILE A 1 1170 ? -35.292 -45.712 -24.466 1.00 24.94 1170 ILE A C 1
ATOM 9250 O O . ILE A 1 1170 ? -35.534 -44.749 -23.745 1.00 24.94 1170 ILE A O 1
ATOM 9254 N N . MET A 1 1171 ? -34.141 -45.812 -25.142 1.00 25.02 1171 MET A N 1
ATOM 9255 C CA . MET A 1 1171 ? -33.172 -44.709 -25.230 1.00 25.02 1171 MET A CA 1
ATOM 9256 C C . MET A 1 1171 ? -33.085 -44.188 -26.663 1.00 25.02 1171 MET A C 1
ATOM 9258 O O . MET A 1 1171 ? -32.560 -44.867 -27.542 1.00 25.02 1171 MET A O 1
ATOM 9262 N N . ASN A 1 1172 ? -33.538 -42.950 -26.870 1.00 24.58 1172 ASN A N 1
ATOM 9263 C CA . ASN A 1 1172 ? -33.158 -42.147 -28.029 1.00 24.58 1172 ASN A CA 1
ATOM 9264 C C . ASN A 1 1172 ? -31.887 -41.366 -27.674 1.00 24.58 1172 ASN A C 1
ATOM 9266 O O . ASN A 1 1172 ? -31.944 -40.405 -26.911 1.00 24.58 1172 ASN A O 1
ATOM 9270 N N . GLY A 1 1173 ? -30.740 -41.775 -28.218 1.00 25.34 1173 GLY A N 1
ATOM 9271 C CA . GLY A 1 1173 ? -29.473 -41.074 -28.003 1.00 25.34 1173 GLY A CA 1
ATOM 9272 C C . GLY A 1 1173 ? -29.395 -39.768 -28.797 1.00 25.34 1173 GLY A C 1
ATOM 9273 O O . GLY A 1 1173 ? -29.083 -39.787 -29.987 1.00 25.34 1173 GLY A O 1
ATOM 9274 N N . SER A 1 1174 ? -29.640 -38.630 -28.146 1.00 24.64 1174 SER A N 1
ATOM 9275 C CA . SER A 1 1174 ? -29.329 -37.305 -28.696 1.00 24.64 1174 SER A CA 1
ATOM 9276 C C . SER A 1 1174 ? -27.811 -37.097 -28.730 1.00 24.64 1174 SER A C 1
ATOM 9278 O O . SER A 1 1174 ? -27.166 -37.072 -27.684 1.00 24.64 1174 SER A O 1
ATOM 9280 N N . GLY A 1 1175 ? -27.232 -36.974 -29.926 1.00 24.17 1175 GLY A N 1
ATOM 9281 C CA . GLY A 1 1175 ? -25.777 -36.948 -30.104 1.00 24.17 1175 GLY A CA 1
ATOM 9282 C C . GLY A 1 1175 ? -25.100 -35.655 -29.638 1.00 24.17 1175 GLY A C 1
ATOM 9283 O O . GLY A 1 1175 ? -25.533 -34.555 -29.983 1.00 24.17 1175 GLY A O 1
ATOM 9284 N N . SER A 1 1176 ? -23.982 -35.801 -28.925 1.00 24.78 1176 SER A N 1
ATOM 9285 C CA . SER A 1 1176 ? -23.101 -34.704 -28.516 1.00 24.78 1176 SER A CA 1
ATOM 9286 C C . SER A 1 1176 ? -22.529 -33.959 -29.729 1.00 24.78 1176 SER A C 1
ATOM 9288 O O . SER A 1 1176 ? -21.955 -34.573 -30.632 1.00 24.78 1176 SER A O 1
ATOM 9290 N N . LYS A 1 1177 ? -22.630 -32.625 -29.745 1.00 25.77 1177 LYS A N 1
ATOM 9291 C CA . LYS A 1 1177 ? -21.886 -31.784 -30.696 1.00 25.77 1177 LYS A CA 1
ATOM 9292 C C . LYS A 1 1177 ? -20.468 -31.569 -30.173 1.00 25.77 1177 LYS A C 1
ATOM 9294 O O . LYS A 1 1177 ? -20.300 -30.935 -29.138 1.00 25.77 1177 LYS A O 1
ATOM 9299 N N . LEU A 1 1178 ? -19.462 -32.018 -30.919 1.00 23.83 1178 LEU A N 1
ATOM 9300 C CA . LEU A 1 1178 ? -18.092 -31.542 -30.734 1.00 23.83 1178 LEU A CA 1
ATOM 9301 C C . LEU A 1 1178 ? -17.934 -30.204 -31.475 1.00 23.83 1178 LEU A C 1
ATOM 9303 O O . LEU A 1 1178 ? -18.245 -30.123 -32.666 1.00 23.83 1178 LEU A O 1
ATOM 9307 N N . LEU A 1 1179 ? -17.464 -29.164 -30.787 1.00 25.09 1179 LEU A N 1
ATOM 9308 C CA . LEU A 1 1179 ? -17.049 -27.914 -31.424 1.00 25.09 1179 LEU A CA 1
ATOM 9309 C C . LEU A 1 1179 ? -15.612 -28.073 -31.930 1.00 25.09 1179 LEU A C 1
ATOM 9311 O O . LEU A 1 1179 ? -14.705 -28.362 -31.158 1.00 25.09 1179 LEU A O 1
ATOM 9315 N N . LEU A 1 1180 ? -15.415 -27.901 -33.238 1.00 25.39 1180 LEU A N 1
ATOM 9316 C CA . LEU A 1 1180 ? -14.087 -27.848 -33.849 1.00 25.39 1180 LEU A CA 1
ATOM 9317 C C . LEU A 1 1180 ? -13.571 -26.410 -33.817 1.00 25.39 1180 LEU A C 1
ATOM 9319 O O . LEU A 1 1180 ? -14.174 -25.528 -34.437 1.00 25.39 1180 LEU A O 1
ATOM 9323 N N . ASP A 1 1181 ? -12.446 -26.194 -33.136 1.00 26.50 1181 ASP A N 1
ATOM 9324 C CA . ASP A 1 1181 ? -11.701 -24.941 -33.238 1.00 26.50 1181 ASP A CA 1
ATOM 9325 C C . ASP A 1 1181 ? -11.156 -24.724 -34.667 1.00 26.50 1181 ASP A C 1
ATOM 9327 O O . ASP A 1 1181 ? -10.935 -25.666 -35.436 1.00 26.50 1181 ASP A O 1
ATOM 9331 N N . LYS A 1 1182 ? -10.971 -23.455 -35.040 1.00 31.36 1182 LYS A N 1
ATOM 9332 C CA . LYS A 1 1182 ? -10.580 -23.010 -36.381 1.00 31.36 1182 LYS A CA 1
ATOM 9333 C C . LYS A 1 1182 ? -9.344 -22.104 -36.358 1.00 31.36 1182 LYS A C 1
ATOM 9335 O O . LYS A 1 1182 ? -9.423 -20.973 -36.843 1.00 31.36 1182 LYS A O 1
ATOM 9340 N N . ARG A 1 1183 ? -8.185 -22.567 -35.864 1.00 28.34 1183 ARG A N 1
ATOM 9341 C CA . ARG A 1 1183 ? -6.932 -21.801 -36.064 1.00 28.34 1183 ARG A CA 1
ATOM 9342 C C . ARG A 1 1183 ? -5.602 -22.580 -36.112 1.00 28.34 1183 ARG A C 1
ATOM 9344 O O . ARG A 1 1183 ? -4.628 -22.170 -35.491 1.00 28.34 1183 ARG A O 1
ATOM 9351 N N . LYS A 1 1184 ? -5.485 -23.629 -36.942 1.00 30.81 1184 LYS A N 1
ATOM 9352 C CA . LYS A 1 1184 ? -4.163 -24.149 -37.385 1.00 30.81 1184 LYS A CA 1
ATOM 9353 C C . LYS A 1 1184 ? -4.070 -24.308 -38.910 1.00 30.81 1184 LYS A C 1
ATOM 9355 O O . LYS A 1 1184 ? -5.081 -24.458 -39.594 1.00 30.81 1184 LYS A O 1
ATOM 9360 N N . ARG A 1 1185 ? -2.840 -24.190 -39.434 1.00 30.55 1185 ARG A N 1
ATOM 9361 C CA . ARG A 1 1185 ? -2.488 -24.289 -40.868 1.00 30.55 1185 ARG A CA 1
ATOM 9362 C C . ARG A 1 1185 ? -2.838 -25.694 -41.401 1.00 30.55 1185 ARG A C 1
ATOM 9364 O O . ARG A 1 1185 ? -2.858 -26.628 -40.599 1.00 30.55 1185 ARG A O 1
ATOM 9371 N N . PRO A 1 1186 ? -3.110 -25.882 -42.708 1.00 32.66 1186 PRO A N 1
ATOM 9372 C CA . PRO A 1 1186 ? -3.380 -27.213 -43.243 1.00 32.66 1186 PRO A CA 1
ATOM 9373 C C . PRO A 1 1186 ? -2.166 -28.128 -43.035 1.00 32.66 1186 PRO A C 1
ATOM 9375 O O . PRO A 1 1186 ? -1.089 -27.863 -43.564 1.00 32.66 1186 PRO A O 1
ATOM 9378 N N . LEU A 1 1187 ? -2.361 -29.202 -42.267 1.00 38.16 1187 LEU A N 1
ATOM 9379 C CA . LEU A 1 1187 ? -1.444 -30.340 -42.236 1.00 38.16 1187 LEU A CA 1
ATOM 9380 C C . LEU A 1 1187 ? -1.351 -30.938 -43.640 1.00 38.16 1187 LEU A C 1
ATOM 9382 O O . LEU A 1 1187 ? -2.376 -31.116 -44.304 1.00 38.16 1187 LEU A O 1
ATOM 9386 N N . ASP A 1 1188 ? -0.132 -31.257 -44.068 1.00 42.38 1188 ASP A N 1
ATOM 9387 C CA . ASP A 1 1188 ? 0.089 -31.911 -45.351 1.00 42.38 1188 ASP A CA 1
ATOM 9388 C C . ASP A 1 1188 ? -0.628 -33.273 -45.373 1.00 42.38 1188 ASP A C 1
ATOM 9390 O O . ASP A 1 1188 ? -0.526 -34.083 -44.443 1.00 42.38 1188 ASP A O 1
ATOM 9394 N N . VAL A 1 1189 ? -1.378 -33.513 -46.447 1.00 44.31 1189 VAL A N 1
ATOM 9395 C CA . VAL A 1 1189 ? -2.097 -34.767 -46.678 1.00 44.31 1189 VAL A CA 1
ATOM 9396 C C . VAL A 1 1189 ? -1.106 -35.924 -46.797 1.00 44.31 1189 VAL A C 1
ATOM 9398 O O . VAL A 1 1189 ? -1.390 -37.016 -46.301 1.00 44.31 1189 VAL A O 1
ATOM 9401 N N . ASP A 1 1190 ? 0.076 -35.686 -47.366 1.00 44.88 1190 ASP A N 1
ATOM 9402 C CA . ASP A 1 1190 ? 1.107 -36.711 -47.487 1.00 44.88 1190 ASP A CA 1
ATOM 9403 C C . ASP A 1 1190 ? 1.804 -36.990 -46.150 1.00 44.88 1190 ASP A C 1
ATOM 9405 O O . ASP A 1 1190 ? 2.083 -38.153 -45.859 1.00 44.88 1190 ASP A O 1
ATOM 9409 N N . PHE A 1 1191 ? 1.943 -35.998 -45.261 1.00 46.97 1191 PHE A N 1
ATOM 9410 C CA . PHE A 1 1191 ? 2.380 -36.227 -43.876 1.00 46.97 1191 PHE A CA 1
ATOM 9411 C C . PHE A 1 1191 ? 1.354 -37.053 -43.081 1.00 46.97 1191 PHE A C 1
ATOM 9413 O O . PHE A 1 1191 ? 1.708 -38.036 -42.428 1.00 46.97 1191 PHE A O 1
ATOM 9420 N N . ALA A 1 1192 ? 0.061 -36.730 -43.192 1.00 46.44 1192 ALA A N 1
ATOM 9421 C CA . ALA A 1 1192 ? -1.004 -37.503 -42.549 1.00 46.44 1192 ALA A CA 1
ATOM 9422 C C . ALA A 1 1192 ? -1.077 -38.954 -43.074 1.00 46.44 1192 ALA A C 1
ATOM 9424 O O . ALA A 1 1192 ? -1.271 -39.894 -42.295 1.00 46.44 1192 ALA A O 1
ATOM 9425 N N . ASN A 1 1193 ? -0.871 -39.157 -44.380 1.00 51.75 1193 ASN A N 1
ATOM 9426 C CA . ASN A 1 1193 ? -0.769 -40.482 -44.997 1.00 51.75 1193 ASN A CA 1
ATOM 9427 C C . ASN A 1 1193 ? 0.492 -41.238 -44.541 1.00 51.75 1193 ASN A C 1
ATOM 9429 O O . ASN A 1 1193 ? 0.414 -42.437 -44.257 1.00 51.75 1193 ASN A O 1
ATOM 9433 N N . ALA A 1 1194 ? 1.635 -40.555 -44.439 1.00 54.34 1194 ALA A N 1
ATOM 9434 C CA . ALA A 1 1194 ? 2.899 -41.111 -43.965 1.00 54.34 1194 ALA A CA 1
ATOM 9435 C C . ALA A 1 1194 ? 2.785 -41.603 -42.512 1.00 54.34 1194 ALA A C 1
ATOM 9437 O O . ALA A 1 1194 ? 3.108 -42.759 -42.233 1.00 54.34 1194 ALA A O 1
ATOM 9438 N N . LEU A 1 1195 ? 2.208 -40.790 -41.621 1.00 49.94 1195 LEU A N 1
ATOM 9439 C CA . LEU A 1 1195 ? 1.954 -41.155 -40.225 1.00 49.94 1195 LEU A CA 1
ATOM 9440 C C . LEU A 1 1195 ? 0.968 -42.335 -40.115 1.00 49.94 1195 LEU A C 1
ATOM 9442 O O . LEU A 1 1195 ? 1.219 -43.305 -39.400 1.00 49.94 1195 LEU A O 1
ATOM 9446 N N . CYS A 1 1196 ? -0.121 -42.329 -40.897 1.00 54.84 1196 CYS A N 1
ATOM 9447 C CA . CYS A 1 1196 ? -1.057 -43.459 -40.961 1.00 54.84 1196 CYS A CA 1
ATOM 9448 C C . CYS A 1 1196 ? -0.398 -44.758 -41.457 1.00 54.84 1196 CYS A C 1
ATOM 9450 O O . CYS A 1 1196 ? -0.788 -45.851 -41.030 1.00 54.84 1196 CYS A O 1
ATOM 9452 N N . LYS A 1 1197 ? 0.590 -44.659 -42.354 1.00 61.47 1197 LYS A N 1
ATOM 9453 C CA . LYS A 1 1197 ? 1.377 -45.797 -42.839 1.00 61.47 1197 LYS A CA 1
ATOM 9454 C C . LYS A 1 1197 ? 2.299 -46.319 -41.736 1.00 61.47 1197 LYS A C 1
ATOM 9456 O O . LYS A 1 1197 ? 2.192 -47.500 -41.417 1.00 61.47 1197 LYS A O 1
ATOM 9461 N N . LEU A 1 1198 ? 3.094 -45.450 -41.103 1.00 62.56 1198 LEU A N 1
ATOM 9462 C CA . LEU A 1 1198 ? 3.985 -45.773 -39.978 1.00 62.56 1198 LEU A CA 1
ATOM 9463 C C . LEU A 1 1198 ? 3.237 -46.514 -38.855 1.00 62.56 1198 LEU A C 1
ATOM 9465 O O . LEU A 1 1198 ? 3.621 -47.624 -38.468 1.00 62.56 1198 LEU A O 1
ATOM 9469 N N . CYS A 1 1199 ? 2.098 -45.963 -38.422 1.00 55.12 1199 CYS A N 1
ATOM 9470 C CA . CYS A 1 1199 ? 1.233 -46.577 -37.417 1.00 55.12 1199 CYS A CA 1
ATOM 9471 C C . CYS A 1 1199 ? 0.790 -47.998 -37.806 1.00 55.12 1199 CYS A C 1
ATOM 9473 O O . CYS A 1 1199 ? 0.826 -48.908 -36.977 1.00 55.12 1199 CYS A O 1
ATOM 9475 N N . ARG A 1 1200 ? 0.398 -48.219 -39.069 1.00 59.75 1200 ARG A N 1
ATOM 9476 C CA . ARG A 1 1200 ? -0.074 -49.527 -39.555 1.00 59.75 1200 ARG A CA 1
ATOM 9477 C C . ARG A 1 1200 ? 1.042 -50.544 -39.785 1.00 59.75 1200 ARG A C 1
ATOM 9479 O O . ARG A 1 1200 ? 0.803 -51.728 -39.554 1.00 59.75 1200 ARG A O 1
ATOM 9486 N N . THR A 1 1201 ? 2.215 -50.126 -40.265 1.00 60.84 1201 THR A N 1
ATOM 9487 C CA . THR A 1 1201 ? 3.278 -51.052 -40.697 1.00 60.84 1201 THR A CA 1
ATOM 9488 C C . THR A 1 1201 ? 4.357 -51.316 -39.655 1.00 60.84 1201 THR A C 1
ATOM 9490 O O . THR A 1 1201 ? 5.046 -52.322 -39.787 1.00 60.84 1201 THR A O 1
ATOM 9493 N N . GLN A 1 1202 ? 4.520 -50.458 -38.641 1.00 66.00 1202 GLN A N 1
ATOM 9494 C CA . GLN A 1 1202 ? 5.573 -50.614 -37.625 1.00 66.00 1202 GLN A CA 1
ATOM 9495 C C . GLN A 1 1202 ? 5.015 -50.582 -36.193 1.00 66.00 1202 GLN A C 1
ATOM 9497 O O . GLN A 1 1202 ? 5.156 -51.570 -35.472 1.00 66.00 1202 GLN A O 1
ATOM 9502 N N . ILE A 1 1203 ? 4.286 -49.528 -35.807 1.00 60.53 1203 ILE A N 1
ATOM 9503 C CA . ILE A 1 1203 ? 3.825 -49.343 -34.414 1.00 60.53 1203 ILE A CA 1
ATOM 9504 C C . ILE A 1 1203 ? 2.794 -50.409 -33.996 1.00 60.53 1203 ILE A C 1
ATOM 9506 O O . ILE A 1 1203 ? 2.962 -51.064 -32.968 1.00 60.53 1203 ILE A O 1
ATOM 9510 N N . ILE A 1 1204 ? 1.744 -50.648 -34.795 1.00 65.06 1204 ILE A N 1
ATOM 9511 C CA . ILE A 1 1204 ? 0.728 -51.673 -34.483 1.00 65.06 1204 ILE A CA 1
ATOM 9512 C C . ILE A 1 1204 ? 1.333 -53.097 -34.445 1.00 65.06 1204 ILE A C 1
ATOM 9514 O O . ILE A 1 1204 ? 0.986 -53.854 -33.535 1.00 65.06 1204 ILE A O 1
ATOM 9518 N N . PRO A 1 1205 ? 2.246 -53.494 -35.356 1.00 65.25 1205 PRO A N 1
ATOM 9519 C CA . PRO A 1 1205 ? 3.011 -54.736 -35.218 1.00 65.25 1205 PRO A CA 1
ATOM 9520 C C . PRO A 1 1205 ? 3.904 -54.824 -33.967 1.00 65.25 1205 PRO A C 1
ATOM 9522 O O . PRO A 1 1205 ? 3.956 -55.898 -33.367 1.00 65.25 1205 PRO A O 1
ATOM 9525 N N . LEU A 1 1206 ? 4.553 -53.737 -33.521 1.00 61.03 1206 LEU A N 1
ATOM 9526 C CA . LEU A 1 1206 ? 5.263 -53.699 -32.227 1.00 61.03 1206 LEU A CA 1
ATOM 9527 C C . LEU A 1 1206 ? 4.297 -53.961 -31.061 1.00 61.03 1206 LEU A C 1
ATOM 9529 O O . LEU A 1 1206 ? 4.488 -54.896 -30.282 1.00 61.03 1206 LEU A O 1
ATOM 9533 N N . ALA A 1 1207 ? 3.202 -53.200 -30.992 1.00 55.72 1207 ALA A N 1
ATOM 9534 C CA . ALA A 1 1207 ? 2.196 -53.326 -29.938 1.00 55.72 1207 ALA A CA 1
ATOM 9535 C C . ALA A 1 1207 ? 1.534 -54.720 -29.903 1.00 55.72 1207 ALA A C 1
ATOM 9537 O O . ALA A 1 1207 ? 1.191 -55.225 -28.834 1.00 55.72 1207 ALA A O 1
ATOM 9538 N N . LYS A 1 1208 ? 1.400 -55.390 -31.057 1.00 57.53 1208 LYS A N 1
ATOM 9539 C CA . LYS A 1 1208 ? 0.922 -56.781 -31.133 1.00 57.53 1208 LYS A CA 1
ATOM 9540 C C . LYS A 1 1208 ? 1.962 -57.824 -30.718 1.00 57.53 1208 LYS A C 1
ATOM 9542 O O . LYS A 1 1208 ? 1.554 -58.893 -30.271 1.00 57.53 1208 LYS A O 1
ATOM 9547 N N . ARG A 1 1209 ? 3.269 -57.538 -30.808 1.00 57.31 1209 ARG A N 1
ATOM 9548 C CA . ARG A 1 1209 ? 4.302 -58.389 -30.188 1.00 57.31 1209 ARG A CA 1
ATOM 9549 C C . ARG A 1 1209 ? 4.195 -58.321 -28.662 1.00 57.31 1209 ARG A C 1
ATOM 9551 O O . ARG A 1 1209 ? 4.031 -59.371 -28.048 1.00 57.31 1209 ARG A O 1
ATOM 9558 N N . ARG A 1 1210 ? 4.116 -57.112 -28.081 1.00 52.44 1210 ARG A N 1
ATOM 9559 C CA . ARG A 1 1210 ? 3.922 -56.879 -26.629 1.00 52.44 1210 ARG A CA 1
ATOM 9560 C C . ARG A 1 1210 ? 2.794 -57.725 -26.023 1.00 52.44 1210 ARG A C 1
ATOM 9562 O O . ARG A 1 1210 ? 2.982 -58.328 -24.974 1.00 52.44 1210 ARG A O 1
ATOM 9569 N N . HIS A 1 1211 ? 1.639 -57.804 -26.691 1.00 48.53 1211 HIS A N 1
ATOM 9570 C CA . HIS A 1 1211 ? 0.481 -58.553 -26.178 1.00 48.53 1211 HIS A CA 1
ATOM 9571 C C . HIS A 1 1211 ? 0.691 -60.086 -26.151 1.00 48.53 1211 HIS A C 1
ATOM 9573 O O . HIS A 1 1211 ? 0.019 -60.772 -25.383 1.00 48.53 1211 HIS A O 1
ATOM 9579 N N . ASN A 1 1212 ? 1.619 -60.622 -26.955 1.00 47.34 1212 ASN A N 1
ATOM 9580 C CA . ASN A 1 1212 ? 1.836 -62.063 -27.116 1.00 47.34 1212 ASN A CA 1
ATOM 9581 C C . ASN A 1 1212 ? 3.151 -62.589 -26.505 1.00 47.34 1212 ASN A C 1
ATOM 9583 O O . ASN A 1 1212 ? 3.267 -63.802 -26.350 1.00 47.34 1212 ASN A O 1
ATOM 9587 N N . SER A 1 1213 ? 4.139 -61.735 -26.201 1.00 54.59 1213 SER A N 1
ATOM 9588 C CA . SER A 1 1213 ? 5.461 -62.173 -25.710 1.00 54.59 1213 SER A CA 1
ATOM 9589 C C . SER A 1 1213 ? 5.696 -62.002 -24.206 1.00 54.59 1213 SER A C 1
ATOM 9591 O O . SER A 1 1213 ? 6.544 -62.707 -23.670 1.00 54.59 1213 SER A O 1
ATOM 9593 N N . GLY A 1 1214 ? 4.971 -61.108 -23.521 1.00 51.97 1214 GLY A N 1
ATOM 9594 C CA . GLY A 1 1214 ? 5.085 -60.938 -22.063 1.00 51.97 1214 GLY A CA 1
ATOM 9595 C C . GLY A 1 1214 ? 6.441 -60.411 -21.568 1.00 51.97 1214 GLY A C 1
ATOM 9596 O O . GLY A 1 1214 ? 6.842 -60.743 -20.459 1.00 51.97 1214 GLY A O 1
ATOM 9597 N N . ILE A 1 1215 ? 7.142 -59.629 -22.395 1.00 47.91 1215 ILE A N 1
ATOM 9598 C CA . ILE A 1 1215 ? 8.448 -59.022 -22.079 1.00 47.91 1215 ILE A CA 1
ATOM 9599 C C . ILE A 1 1215 ? 8.247 -57.699 -21.315 1.00 47.91 1215 ILE A C 1
ATOM 9601 O O . ILE A 1 1215 ? 7.216 -57.035 -21.476 1.00 47.91 1215 ILE A O 1
ATOM 9605 N N . GLU A 1 1216 ? 9.214 -57.351 -20.465 1.00 49.22 1216 GLU A N 1
ATOM 9606 C CA . GLU A 1 1216 ? 9.195 -56.183 -19.576 1.00 49.22 1216 GLU A CA 1
ATOM 9607 C C . GLU A 1 1216 ? 9.308 -54.841 -20.331 1.00 49.22 1216 GLU A C 1
ATOM 9609 O O . GLU A 1 1216 ? 9.466 -54.784 -21.551 1.00 49.22 1216 GLU A O 1
ATOM 9614 N N . THR A 1 1217 ? 9.087 -53.733 -19.620 1.00 55.06 1217 THR A N 1
ATOM 9615 C CA . THR A 1 1217 ? 8.603 -52.482 -20.230 1.00 55.06 1217 THR A CA 1
ATOM 9616 C C . THR A 1 1217 ? 9.645 -51.564 -20.863 1.00 55.06 1217 THR A C 1
ATOM 9618 O O . THR A 1 1217 ? 9.235 -50.685 -21.618 1.00 55.06 1217 THR A O 1
ATOM 9621 N N . GLU A 1 1218 ? 10.936 -51.725 -20.576 1.00 51.06 1218 GLU A N 1
ATOM 9622 C CA . GLU A 1 1218 ? 11.952 -50.714 -20.916 1.00 51.06 1218 GLU A CA 1
ATOM 9623 C C . GLU A 1 1218 ? 12.498 -50.866 -22.347 1.00 51.06 1218 GLU A C 1
ATOM 9625 O O . GLU A 1 1218 ? 12.379 -49.923 -23.127 1.00 51.06 1218 GLU A O 1
ATOM 9630 N N . GLU A 1 1219 ? 12.947 -52.061 -22.765 1.00 53.16 1219 GLU A N 1
ATOM 9631 C CA . GLU A 1 1219 ? 13.484 -52.296 -24.127 1.00 53.16 1219 GLU A CA 1
ATOM 9632 C C . GLU A 1 1219 ? 12.516 -51.857 -25.246 1.00 53.16 1219 GLU A C 1
ATOM 9634 O O . GLU A 1 1219 ? 12.923 -51.298 -26.263 1.00 53.16 1219 GLU A O 1
ATOM 9639 N N . LEU A 1 1220 ? 11.207 -52.074 -25.055 1.00 55.00 1220 LEU A N 1
ATOM 9640 C CA . LEU A 1 1220 ? 10.180 -51.691 -26.031 1.00 55.00 1220 LEU A CA 1
ATOM 9641 C C . LEU A 1 1220 ? 9.934 -50.169 -26.072 1.00 55.00 1220 LEU A C 1
ATOM 9643 O O . LEU A 1 1220 ? 9.398 -49.656 -27.055 1.00 55.00 1220 LEU A O 1
ATOM 9647 N N . HIS A 1 1221 ? 10.271 -49.451 -25.001 1.00 53.53 1221 HIS A N 1
ATOM 9648 C CA . HIS A 1 1221 ? 10.126 -48.000 -24.918 1.00 53.53 1221 HIS A CA 1
ATOM 9649 C C . HIS A 1 1221 ? 11.285 -47.302 -25.641 1.00 53.53 1221 HIS A C 1
ATOM 9651 O O . HIS A 1 1221 ? 11.051 -46.336 -26.370 1.00 53.53 1221 HIS A O 1
ATOM 9657 N N . ASP A 1 1222 ? 12.494 -47.859 -25.541 1.00 60.84 1222 ASP A N 1
ATOM 9658 C CA . ASP A 1 1222 ? 13.666 -47.377 -26.273 1.00 60.84 1222 ASP A CA 1
ATOM 9659 C C . ASP A 1 1222 ? 13.618 -47.752 -27.768 1.00 60.84 1222 ASP A C 1
ATOM 9661 O O . ASP A 1 1222 ? 13.845 -46.870 -28.598 1.00 60.84 1222 ASP A O 1
ATOM 9665 N N . GLU A 1 1223 ? 13.164 -48.966 -28.145 1.00 59.41 1223 GLU A N 1
ATOM 9666 C CA . GLU A 1 1223 ? 12.824 -49.288 -29.554 1.00 59.41 1223 GLU A CA 1
ATOM 9667 C C . GLU A 1 1223 ? 11.839 -48.251 -30.134 1.00 59.41 1223 GLU A C 1
ATOM 9669 O O . GLU A 1 1223 ? 11.950 -47.862 -31.297 1.00 59.41 1223 GLU A O 1
ATOM 9674 N N . MET A 1 1224 ? 10.857 -47.793 -29.344 1.00 55.50 1224 MET A N 1
ATOM 9675 C CA . MET A 1 1224 ? 9.899 -46.776 -29.791 1.00 55.50 1224 MET A CA 1
ATOM 9676 C C . MET A 1 1224 ? 10.494 -45.367 -29.858 1.00 55.50 1224 MET A C 1
ATOM 9678 O O . MET A 1 1224 ? 10.130 -44.626 -30.772 1.00 55.50 1224 MET A O 1
ATOM 9682 N N . ARG A 1 1225 ? 11.406 -44.990 -28.953 1.00 56.19 1225 ARG A N 1
ATOM 9683 C CA . ARG A 1 1225 ? 12.117 -43.703 -29.021 1.00 56.19 1225 ARG A CA 1
ATOM 9684 C C . ARG A 1 1225 ? 13.000 -43.619 -30.262 1.00 56.19 1225 ARG A C 1
ATOM 9686 O O . ARG A 1 1225 ? 12.822 -42.687 -31.043 1.00 56.19 1225 ARG A O 1
ATOM 9693 N N . GLU A 1 1226 ? 13.857 -44.611 -30.514 1.00 61.50 1226 GLU A N 1
ATOM 9694 C CA . GLU A 1 1226 ? 14.697 -44.628 -31.723 1.00 61.50 1226 GLU A CA 1
ATOM 9695 C C . GLU A 1 1226 ? 13.857 -44.580 -33.011 1.00 61.50 1226 GLU A C 1
ATOM 9697 O O . GLU A 1 1226 ? 14.192 -43.851 -33.949 1.00 61.50 1226 GLU A O 1
ATOM 9702 N N . LEU A 1 1227 ? 12.726 -45.297 -33.059 1.00 57.84 1227 LEU A N 1
ATOM 9703 C CA . LEU A 1 1227 ? 11.832 -45.309 -34.222 1.00 57.84 1227 LEU A CA 1
ATOM 9704 C C . LEU A 1 1227 ? 11.133 -43.957 -34.475 1.00 57.84 1227 LEU A C 1
ATOM 9706 O O . LEU A 1 1227 ? 10.780 -43.667 -35.618 1.00 57.84 1227 LEU A O 1
ATOM 9710 N N . VAL A 1 1228 ? 10.921 -43.133 -33.442 1.00 53.81 1228 VAL A N 1
ATOM 9711 C CA . VAL A 1 1228 ? 10.349 -41.782 -33.589 1.00 53.81 1228 VAL A CA 1
ATOM 9712 C C . VAL A 1 1228 ? 11.434 -40.757 -33.921 1.00 53.81 1228 VAL A C 1
ATOM 9714 O O . VAL A 1 1228 ? 11.293 -40.045 -34.915 1.00 53.81 1228 VAL A O 1
ATOM 9717 N N . SER A 1 1229 ? 12.541 -40.720 -33.173 1.00 53.62 1229 SER A N 1
ATOM 9718 C CA . SER A 1 1229 ? 13.639 -39.766 -33.407 1.00 53.62 1229 SER A CA 1
ATOM 9719 C C . SER A 1 1229 ? 14.314 -39.954 -34.773 1.00 53.62 1229 SER A C 1
ATOM 9721 O O . SER A 1 1229 ? 14.765 -38.986 -35.377 1.00 53.62 1229 SER A O 1
ATOM 9723 N N . SER A 1 1230 ? 14.326 -41.176 -35.322 1.00 54.06 1230 SER A N 1
ATOM 9724 C CA . SER A 1 1230 ? 14.800 -41.438 -36.694 1.00 54.06 1230 SER A CA 1
ATOM 9725 C C . SER A 1 1230 ? 13.811 -41.039 -37.805 1.00 54.06 1230 SER A C 1
ATOM 9727 O O . SER A 1 1230 ? 14.177 -41.064 -38.981 1.00 54.06 1230 SER A O 1
ATOM 9729 N N . TRP A 1 1231 ? 12.573 -40.660 -37.461 1.00 47.69 1231 TRP A N 1
ATOM 9730 C CA . TRP A 1 1231 ? 11.540 -40.190 -38.399 1.00 47.69 1231 TRP A CA 1
ATOM 9731 C C . TRP A 1 1231 ? 11.255 -38.686 -38.305 1.00 47.69 1231 TRP A C 1
ATOM 9733 O O . TRP A 1 1231 ? 10.806 -38.093 -39.285 1.00 47.69 1231 TRP A O 1
ATOM 9743 N N . LEU A 1 1232 ? 11.498 -38.082 -37.140 1.00 49.75 1232 LEU A N 1
ATOM 9744 C CA . LEU A 1 1232 ? 11.296 -36.663 -36.849 1.00 49.75 1232 LEU A CA 1
ATOM 9745 C C . LEU A 1 1232 ? 12.509 -36.121 -36.064 1.00 49.75 1232 LEU A C 1
ATOM 9747 O O . LEU A 1 1232 ? 12.427 -35.992 -34.846 1.00 49.75 1232 LEU A O 1
ATOM 9751 N N . PRO A 1 1233 ? 13.639 -35.826 -36.736 1.00 40.47 1233 PRO A N 1
ATOM 9752 C CA . PRO A 1 1233 ? 14.857 -35.357 -36.067 1.00 40.47 1233 PRO A CA 1
ATOM 9753 C C . PRO A 1 1233 ? 14.768 -33.914 -35.536 1.00 40.47 1233 PRO A C 1
ATOM 9755 O O . PRO A 1 1233 ? 15.576 -33.540 -34.697 1.00 40.47 1233 PRO A O 1
ATOM 9758 N N . ASP A 1 1234 ? 13.796 -33.122 -36.006 1.00 36.78 1234 ASP A N 1
ATOM 9759 C CA . ASP A 1 1234 ? 13.613 -31.701 -35.671 1.00 36.78 1234 ASP A CA 1
ATOM 9760 C C . ASP A 1 1234 ? 12.298 -31.459 -34.885 1.00 36.78 1234 ASP A C 1
ATOM 9762 O O . ASP A 1 1234 ? 11.520 -30.564 -35.228 1.00 36.78 1234 ASP A O 1
ATOM 9766 N N . PHE A 1 1235 ? 11.972 -32.314 -33.904 1.00 34.12 1235 PHE A N 1
ATOM 9767 C CA . PHE A 1 1235 ? 10.691 -32.251 -33.174 1.00 34.12 1235 PHE A CA 1
ATOM 9768 C C . PHE A 1 1235 ? 10.804 -32.670 -31.689 1.00 34.12 1235 PHE A C 1
ATOM 9770 O O . PHE A 1 1235 ? 10.259 -33.702 -31.289 1.00 34.12 1235 PHE A O 1
ATOM 9777 N N . ASP A 1 1236 ? 11.503 -31.845 -30.901 1.00 28.73 1236 ASP A N 1
ATOM 9778 C CA . ASP A 1 1236 ? 11.358 -31.746 -29.432 1.00 28.73 1236 ASP A CA 1
ATOM 9779 C C . ASP A 1 1236 ? 10.179 -30.811 -29.069 1.00 28.73 1236 ASP A C 1
ATOM 9781 O O . ASP A 1 1236 ? 10.057 -29.740 -29.715 1.00 28.73 1236 ASP A O 1
#